Protein AF-A0A0N5A6C8-F1 (afdb_monomer)

Radius of gyration: 34.91 Å; Cα contacts (8 Å, |Δi|>4): 831; chains: 1; bounding box: 94×86×97 Å

Nearest PDB structures (foldseek):
  9bkk-assembly1_R  TM=7.774E-01  e=4.383E-04  Homo sapiens
  8xiq-assembly1_A  TM=6.477E-01  e=2.456E-03  Homo sapiens
  8xjo-assembly1_R  TM=7.186E-01  e=1.270E-02  synthetic construct
  7cx2-assembly1_R  TM=6.275E-01  e=7.119E-02  Homo sapiens
  6kpc-assembly1_A  TM=3.321E-01  e=2.511E-02  Homo sapiens

Solvent-accessible surface area (backbone atoms only — not comparable to full-atom values): 59456 Å² total; per-residue (Å²): 145,86,86,85,87,85,86,84,89,77,89,81,83,82,75,84,65,67,63,69,50,57,56,48,52,54,48,53,62,59,60,74,68,56,96,81,71,53,71,65,58,54,50,51,54,57,27,48,54,29,32,49,48,28,53,48,36,48,44,58,70,43,48,34,37,57,69,59,46,59,47,68,60,53,73,73,32,70,67,55,36,60,50,54,58,53,38,58,31,20,50,50,21,30,54,43,31,52,44,48,57,48,51,52,52,31,36,50,71,75,36,48,69,55,33,73,76,62,61,44,71,67,53,52,50,51,54,50,50,48,35,56,47,50,30,45,64,72,54,49,69,56,75,81,51,61,47,44,78,44,74,40,79,92,77,74,38,58,41,85,41,57,73,46,64,70,58,47,48,51,50,35,45,52,51,21,53,53,37,42,53,45,34,52,51,43,49,54,46,46,51,52,40,50,52,52,50,49,59,61,42,72,81,43,60,83,78,42,58,60,55,52,55,50,51,48,53,50,51,49,54,55,43,50,39,44,41,51,50,22,53,52,33,42,52,37,34,51,26,54,76,68,66,35,59,71,55,37,55,52,46,54,61,49,44,61,53,51,49,52,48,42,55,50,46,55,63,52,47,48,42,72,64,34,67,64,57,31,50,50,49,43,47,60,58,29,72,74,54,82,90,82,65,66,69,57,53,54,50,50,51,51,48,47,54,47,47,56,52,53,68,52,52,76,69,46,62,75,62,55,55,62,53,68,74,54,84,75,68,76,81,81,58,63,74,72,56,60,56,52,52,46,51,54,51,51,55,52,51,54,48,53,52,51,50,45,44,71,76,37,50,70,53,40,75,74,70,60,47,72,64,56,61,47,48,50,52,44,48,63,54,47,48,62,51,44,55,58,51,49,68,70,65,72,80,83,79,94,77,72,64,66,73,59,50,69,71,58,72,84,52,59,70,69,58,52,50,50,49,49,50,50,48,52,52,46,51,52,49,47,52,50,50,49,51,51,48,52,50,50,54,50,50,53,53,48,53,56,52,47,72,72,44,59,79,79,50,35,58,53,53,49,52,50,50,66,72,68,55,60,64,69,58,54,53,45,52,52,50,49,50,50,49,49,49,50,48,49,50,51,51,47,47,56,51,46,56,57,46,51,69,54,48,71,79,71,72,70,79,77,78,71,77,78,85,75,88,76,99,66,82,85,75,74,83,79,81,69,78,64,52,79,54,68,68,59,53,52,50,49,52,52,49,51,53,34,50,53,51,45,50,53,52,40,53,50,46,50,53,48,63,73,66,51,85,57,94,72,59,60,44,67,57,55,52,52,48,56,27,48,54,27,48,48,52,22,50,52,36,47,46,57,59,45,47,29,26,54,25,35,43,60,41,72,60,50,71,72,35,79,66,54,32,41,55,54,42,52,33,58,27,20,49,46,24,28,52,46,33,54,47,49,54,49,50,51,52,38,36,50,72,77,36,46,68,52,35,76,69,63,48,35,59,72,52,48,51,50,52,51,50,48,39,52,50,49,24,42,60,77,42,50,63,43,56,75,59,27,38,37,79,43,75,39,77,90,76,70,30,44,41,76,41,49,65,42,63,66,58,43,26,51,51,29,41,53,52,16,53,54,24,45,52,45,24,54,51,38,53,54,45,46,52,51,43,52,52,52,49,47,58,64,41,68,75,45,91,48,72,45,56,56,52,44,47,52,48,52,50,51,49,47,51,52,51,31,50,34,34,40,52,48,16,57,51,26,42,52,40,20,54,26,42,74,72,63,37,60,68,57,38,58,58,48,59,63,52,55,54,55,48,55,49,49,47,67,45,45,56,62,59,55,75,64,73,70,66,76,74,78,51,72,65,56,54,50,50,54,56,28,48,55,28,33,48,45,29,53,48,36,46,43,62,62,42,47,29,30,57,70,63,44,58,48,72,57,51,75,69,32,69,69,56,34,54,50,54,58,52,37,60,27,18,50,47,21,31,54,42,32,54,46,49,56,48,51,52,51,30,36,51,71,75,34,49,69,54,33,73,73,63,62,40,73,66,52,53,50,52,52,52,50,48,33,56,50,49,31,46,62,76,51,48,69,56,72,78,46,57,46,45,78,44,72,40,81,90,77,71,34,46,41,80,40,56,72,42,64,68,58,50,47,50,51,30,46,51,51,24,53,53,43,46,54,45,48,55,52,46,53,54,45,50,52,53,40,49,52,49,50,49,61,70,46,68,86,46,59,79,73,54,56,55,53,50,54,45,52,50,53,48,53,49,52,55,51,49,42,53,47,53,50,28,56,49,31,46,51,39,35,51,26,54,77,69,68,36,60,71,57,36,53,52,44,59,61,48,47,57,56,54,47,52,49,48,55,50,47,52,64,52,46,49,43,72,60,32,65,66,53,34,47,47,53,47,45,61,75,49,40,91,66,50,52,70,56,53,52,49,53,52,51,52,64,71,71,42,86,50,73,62,54,53,51,50,54,64,72,74,105

Foldseek 3Di:
DPPPDDDDDDDDPDDPPPVLVVLVLVLLVVLVPDPDDDLLSLLVNLLLVLLVLLLVLCCPQPVCQQVVHCVVVCQVDQVNQLCNLSNQLSLQLNLLSLLVSLVLLLCCQVPVVCCVPPVDPVVSVVSSVCSRVVSCVQSVVLSVFGWHWDQDPVVRGIDIDTPDLVSVLSSLVVQLVSLVVSLVSLVVSLVVSLVSLCVVLVPPDPVSVVLSVLSNVLSVQLSVLSVVSNVLSVVLSVCSVVVVVVSVVVSVVVNSVSSNCNSPVNVVSCCVNDPVNVVSSCCSVCVLPDDDCPVVVVVVVVVVVVCVVVVCVVVPVVVVVVVVVDPDPPPPDHPVVLVVVLVVLVVVVVVVLVCCCVVPVVCCVPPVDPVVVVVSVCCSPVVSVVVVVVVVVPDDDPDPVPVVVVVPPPAPPVNVVVVVVVVVVVVVVVVVVVVVVVVVVVVVVLVVVLVPDDPVVNVVSVVVVVVPDPVVVVVVVVVVVVVVVVVVVVVCQVVCVVVVVVVVVPDDPPVVPPPDDDPDDPDPPDDQAQADDPVNVVVVVLLVVLLVLLVLVLVLLVVVQVPPPDQFNQLLSLLSNLLNVLLVVLLVLLCVQPVCQQSVHCVVVCQVDQVNQLCNLVNLLSLQLNLLSLLVSLVLLLCCQVPVVCCRPPVGPVVSVVSSVCSNVVSCVLSVVLSVQTWDWDQDPVSRGTHIDRNDLVSQLSSLVVQLVSLVVSLVSLVVSLVVSLVSLCVVCVVPPFPLSVQVSVLSSVLSVLSSVLSVVSNVLSVQLNVCSVVVVVVSNSLSSVVNSVSSSVNSSVVSVSVQSRDGDDDLLNVLVVLLLVLLVLLLVLCCPQPVCQVVVHCPVVCQPDQVNQLCNLSNLLSVQLNLLSLLVSLVLLLCVQVPVVCCVPPVDPVVSVVSSVCSRVVSCVQSVVLSVWGWHWDQDPVVRGIHIDTPDLVSVLSSLVVLLVSLVVSLVSLVVSLVSSLVSLCVVCVPPDPVSVLLSVLSNVLSVQLSVLSVVVNVLSVQLSVCSVVVVVVSNVVSSVVVSVSSVCNSPVNVVSCCVNDPVNVCSVVCSVVVSPCCVVVVVLVCQVVVDPDPVSVVVSVVVD

pLDDT: mean 73.65, std 20.36, range [20.61, 97.12]

Sequence (1090 aa):
MTSHFYYFNGENVYISAHRPFYDFITLLVCTTIKDNRSSFEVHFVANFFVDFLVMFCILFFEKFFHWGFFTHFMTTTPILLKLYIVGYYAILGSVFGNAIMIINRYCALSHPTFYQTKWNDNVCCIIIILQYTIPIILFSYNYAFECRIEYSHKMEFFLFIITSDTVNGINNFLISIIVFVITIVSIILNIVTLRKYTQIVKNSTTKGKGKKIAMFIYMFIISLCVFFLFTQQTIRFIFDIFLYENGIDALTYYLFWIVNVNVSMQPIMILVLSKNIRCDFLKFYLRSRYYLCFTNFFMDLLQASVIIFYQKFNHWGFFLLFIKNNNFILNFFPLDYIGMLGSVLGNTFIFINRYCALSHPTFYKNKWTINVSFLMIFFQYLLPSAIFSYNFTIKSDHLYSERFMAIMFFIPNELFNLISNCILAFISAIAVLFSITINSITLKRYNKIIMKSPHKEKAKIVALILNMVPWNEYFNNVFVMFKQLIIGIIASFNHYSKLFNLSIFKSSPELRGIEGNEAANSESIVVVESSLPIYDLIALIVQLLCFILYTLIVIYLVIKLFNSREHFLPSFDIHFVANFFMDTFQCVSIVFFQKFNHWGFFTSFIISNQIIPDFFALGYIFILGSLFGNIIMLINRYCALSHPVFYGTKWVGKVCYIIIFFQYALSFGLFSFTFIFGSRVVYSSDMKIFTFVLKNDEASVITNGVVAFFAFIGTILSIIFNIIIGKKYNQIVGGLNSKYEKSKQLTLVINMIITTLCIFLLFVHQTARFLFGIIAFKNGIYTLSYFLYWILNINSSVQPVMCTTIKDNRSSFEVHFVANFFVDFLVMFCILFFEKFFHWGFFTHFMTTAPILLKLYVVGYYAILGSVFGNAIMIINRYCALSHPTFYQTKWNDKVCCIIIILQYTIPVILFSYNYAFECRIEYSHKMEFLVFILTSDMANEINNLLISIIVFVIIIISIILNIVTLRKYTQIVKDSTTQEKGKKIAMLIYMFVVSLCVFFLFVHQIMRFIFQIFSYDNGTDALTYCLFWIFSVNVSMQPIMILVLSKNIRSGFLKFYLRSRYYLCFSKVNKINTASNTKETKKTARLEI

Organism: Parastrongyloides trichosuri (NCBI:txid131310)

InterPro domains:
  IPR017452 GPCR, rhodopsin-like, 7TM [PS50262] (22-270)
  IPR017452 GPCR, rhodopsin-like, 7TM [PS50262] (794-1043)
  IPR019426 7TM GPCR, serpentine receptor class v (Srv) [PF10323] (20-283)
  IPR019426 7TM GPCR, serpentine receptor class v (Srv) [PF10323] (290-447)
  IPR019426 7TM GPCR, serpentine receptor class v (Srv) [PF10323] (544-794)
  IPR019426 7TM GPCR, serpentine receptor class v (Srv) [PF10323] (817-1056)

Secondary structure (DSSP, 8-state):
----------------THHHHHHHHHHHHHHTTSSS--HHHHHHHHHHHHHHHHHHHIIIIIIHHHTTTTHHHHHH-HHHHHHTHHHHHHHHHHHHHHHHHHHHHHHHHH-HHHHHHH--HHHHHHHHHHHHHHHHHHTGGGGGS-EEEEEETTTTEEEEEES-HHHHHHHHHHHHHHHHHHHHHHHHHHHHHHHHHHHHHHTS-HHHHHHHHHHHHHHHHHHHHHHHHHHHHHHHHHHHHTT-HHHHHHHHHHHHHHHHHHHHHHHHHHHHH-HHHHHHHHHHHHTSS-SS-HHHHHHHHHHHHHHHHHHHHTT-HHHHHHHHT-TTSTTT--HHHHHHHHHHHHHHHHHHHHHHHHH-HHHHHHT--HHHHHHHHHHHHHHHHHHHHHTTT-----SSHHHHHHHHTTS-HHHHHHHHHHHHHHHHHHHHHHHHHHHHHHHHHHHHHHHHS-HHHHHHHHHHHHHH--HHHHHHHHHHHHHHHHHHHHHHHHHHHHHHHHHTTT---GGGS--SS----------------HHHHHHHHHHHHHHHHHHHHHHHHHHHHHH--SS---HHHHHHHHHHHHHHHHHHHHIIIIIIHHTTSSHHHHHH-THHHHHHHHHHHHHHHHHHHHHHHHHHHHHHHH-HHHHHHTSSHHHHHHHHHHHHHHHHHHHHHHHHH-EEEEEETTTTEEEEEESSHHHHHHHHHHHHHHHHHHHHHHHHHHHHHHHHHHHHHHT---HHHHHHHHHHHHHHHHHHHHHHHHHHHHHHHHHHHHTT-HHHHHHHHHHHHHHHHHHHHHHHHHTT---S---HHHHHHHHHHHHHHHHHHHIIIIIIHHHTTTTHHHHHH-HHHHHHTHHHHHHHHHHHHHHHHHHHHHHHHHH-HHHHHHTS-HHHHHHHHHHHHHHHHHHTGGGGGS-EEEEEETTTTEEEEEES-HHHHHHHHHHHHHHHHHHHHHHHHHHHHHHHHHHHHHTTS-HHHHHHHHHHHHHHHHHHHHHHHHHHHHHHHHHHHHTT-HHHHHHHHHHHHHHHHHHHHHHHHHHHHH-HHHHHHHHHHHHHHHHHHHHHHHHHHHHH--SHHHHHHHHHH-

Structure (mmCIF, N/CA/C/O backbone):
data_AF-A0A0N5A6C8-F1
#
_entry.id   AF-A0A0N5A6C8-F1
#
loop_
_atom_site.group_PDB
_atom_site.id
_atom_site.type_symbol
_atom_site.label_atom_id
_atom_site.label_alt_id
_atom_site.label_comp_id
_atom_site.label_asym_id
_atom_site.label_entity_id
_atom_site.label_seq_id
_atom_site.pdbx_PDB_ins_code
_atom_site.Cartn_x
_atom_site.Cartn_y
_atom_site.Cartn_z
_atom_site.occupancy
_atom_site.B_iso_or_equiv
_atom_site.auth_seq_id
_atom_site.auth_comp_id
_atom_site.auth_asym_id
_atom_site.auth_atom_id
_atom_site.pdbx_PDB_model_num
ATOM 1 N N . MET A 1 1 ? 38.763 -4.517 -22.856 1.00 27.58 1 MET A N 1
ATOM 2 C CA . MET A 1 1 ? 38.917 -5.131 -21.514 1.00 27.58 1 MET A CA 1
ATOM 3 C C . MET A 1 1 ? 37.623 -4.910 -20.734 1.00 27.58 1 MET A C 1
ATOM 5 O O . MET A 1 1 ? 37.583 -4.149 -19.781 1.00 27.58 1 MET A O 1
ATOM 9 N N . THR A 1 2 ? 36.534 -5.511 -21.214 1.00 25.20 2 THR A N 1
ATOM 10 C CA . THR A 1 2 ? 35.144 -5.133 -20.893 1.00 25.20 2 THR A CA 1
ATOM 11 C C . THR A 1 2 ? 34.238 -6.362 -21.059 1.00 25.20 2 THR A C 1
ATOM 13 O O . THR A 1 2 ? 33.319 -6.359 -21.870 1.00 25.20 2 THR A O 1
ATOM 16 N N . SER A 1 3 ? 34.544 -7.465 -20.362 1.00 20.61 3 SER A N 1
ATOM 17 C CA . SER A 1 3 ? 33.781 -8.723 -20.502 1.00 20.61 3 SER A CA 1
ATOM 18 C C . SER A 1 3 ? 33.666 -9.598 -19.240 1.00 20.61 3 SER A C 1
ATOM 20 O O . SER A 1 3 ? 33.243 -10.746 -19.340 1.00 20.61 3 SER A O 1
ATOM 22 N N . HIS A 1 4 ? 33.944 -9.083 -18.037 1.00 24.22 4 HIS A N 1
ATOM 23 C CA . HIS A 1 4 ? 33.774 -9.853 -16.791 1.00 24.22 4 HIS A CA 1
ATOM 24 C C . HIS A 1 4 ? 33.085 -9.049 -15.681 1.00 24.22 4 HIS A C 1
ATOM 26 O O . HIS A 1 4 ? 33.730 -8.668 -14.719 1.00 24.22 4 HIS A O 1
ATOM 32 N N . PHE A 1 5 ? 31.779 -8.794 -15.808 1.00 25.09 5 PHE A N 1
ATOM 33 C CA . PHE A 1 5 ? 30.915 -8.375 -14.690 1.00 25.09 5 PHE A CA 1
ATOM 34 C C . PHE A 1 5 ? 29.452 -8.742 -14.982 1.00 25.09 5 PHE A C 1
ATOM 36 O O . PHE A 1 5 ? 28.606 -7.886 -15.189 1.00 25.09 5 PHE A O 1
ATOM 43 N N . TYR A 1 6 ? 29.152 -10.038 -15.034 1.00 24.89 6 TYR A N 1
ATOM 44 C CA . TYR A 1 6 ? 27.782 -10.542 -14.924 1.00 24.89 6 TYR A CA 1
ATOM 45 C C . TYR A 1 6 ? 27.843 -11.905 -14.250 1.00 24.89 6 TYR A C 1
ATOM 47 O O . TYR A 1 6 ? 28.069 -12.889 -14.932 1.00 24.89 6 TYR A O 1
ATOM 55 N N . TYR A 1 7 ? 27.731 -11.942 -12.920 1.00 25.19 7 TYR A N 1
ATOM 56 C CA . TYR A 1 7 ? 27.177 -13.058 -12.140 1.00 25.19 7 TYR A CA 1
ATOM 57 C C . TYR A 1 7 ? 27.205 -12.681 -10.652 1.00 25.19 7 TYR A C 1
ATOM 59 O O . TYR A 1 7 ? 28.215 -12.857 -9.987 1.00 25.19 7 TYR A O 1
ATOM 67 N N . PHE A 1 8 ? 26.085 -12.195 -10.113 1.00 25.36 8 PHE A N 1
ATOM 68 C CA . PHE A 1 8 ? 25.771 -12.363 -8.691 1.00 25.36 8 PHE A CA 1
ATOM 69 C C . PHE A 1 8 ? 24.259 -12.539 -8.531 1.00 25.36 8 PHE A C 1
ATOM 71 O O . PHE A 1 8 ? 23.482 -11.592 -8.457 1.00 25.36 8 PHE A O 1
ATOM 78 N N . ASN A 1 9 ? 23.862 -13.810 -8.527 1.00 31.80 9 ASN A N 1
ATOM 79 C CA . ASN A 1 9 ? 22.554 -14.289 -8.102 1.00 31.80 9 ASN A CA 1
ATOM 80 C C . ASN A 1 9 ? 22.597 -14.421 -6.570 1.00 31.80 9 ASN A C 1
ATOM 82 O O . ASN A 1 9 ? 23.458 -15.131 -6.049 1.00 31.80 9 ASN A O 1
ATOM 86 N N . GLY A 1 10 ? 21.700 -13.754 -5.842 1.00 27.70 10 GLY A N 1
ATOM 87 C CA . GLY A 1 10 ? 21.696 -13.779 -4.376 1.00 27.70 10 GLY A CA 1
ATOM 88 C C . GLY A 1 10 ? 20.325 -13.470 -3.782 1.00 27.70 10 GLY A C 1
ATOM 89 O O . GLY A 1 10 ? 19.836 -12.349 -3.853 1.00 27.70 10 GLY A O 1
ATOM 90 N N . GLU A 1 11 ? 19.712 -14.498 -3.206 1.00 30.94 11 GLU A N 1
ATOM 91 C CA . GLU A 1 11 ? 18.387 -14.547 -2.588 1.00 30.94 11 GLU A CA 1
ATOM 92 C C . GLU A 1 11 ? 18.147 -13.439 -1.538 1.00 30.94 11 GLU A C 1
ATOM 94 O O . GLU A 1 11 ? 18.763 -13.428 -0.473 1.00 30.94 11 GLU A O 1
ATOM 99 N N . ASN A 1 12 ? 17.179 -12.546 -1.782 1.00 28.95 12 ASN A N 1
ATOM 100 C CA . ASN A 1 12 ? 16.730 -11.558 -0.795 1.00 28.95 12 ASN A CA 1
ATOM 101 C C . ASN A 1 12 ? 15.451 -12.020 -0.079 1.00 28.95 12 ASN A C 1
ATOM 103 O O . ASN A 1 12 ? 14.325 -11.718 -0.480 1.00 28.95 12 ASN A O 1
ATOM 107 N N . VAL A 1 13 ? 15.637 -12.721 1.041 1.00 29.00 13 VAL A N 1
ATOM 108 C CA . VAL A 1 13 ? 14.608 -12.927 2.070 1.00 29.00 13 VAL A CA 1
ATOM 109 C C . VAL A 1 13 ? 14.402 -11.603 2.820 1.00 29.00 13 VAL A C 1
ATOM 111 O O . VAL A 1 13 ? 15.121 -11.291 3.767 1.00 29.00 13 VAL A O 1
ATOM 114 N N . TYR A 1 14 ? 13.418 -10.796 2.411 1.00 31.05 14 TYR A N 1
ATOM 115 C CA . TYR A 1 14 ? 13.040 -9.584 3.150 1.00 31.05 14 TYR A CA 1
ATOM 116 C C . TYR A 1 14 ? 12.274 -9.939 4.438 1.00 31.05 14 TYR A C 1
ATOM 118 O O . TYR A 1 14 ? 11.140 -10.420 4.422 1.00 31.05 14 TYR A O 1
ATOM 126 N N . ILE A 1 15 ? 12.918 -9.686 5.580 1.00 35.16 15 ILE A N 1
ATOM 127 C CA . ILE A 1 15 ? 12.423 -9.956 6.936 1.00 35.16 15 ILE A CA 1
ATOM 128 C C . ILE A 1 15 ? 11.382 -8.901 7.363 1.00 35.16 15 ILE A C 1
ATOM 130 O O . ILE A 1 15 ? 11.625 -7.698 7.341 1.00 35.16 15 ILE A O 1
ATOM 134 N N . SER A 1 16 ? 10.231 -9.371 7.855 1.00 31.52 16 SER A N 1
ATOM 135 C CA . SER A 1 16 ? 9.070 -8.595 8.342 1.00 31.52 16 SER A CA 1
ATOM 136 C C . SER A 1 16 ? 9.264 -7.798 9.660 1.00 31.52 16 SER A C 1
ATOM 138 O O . SER A 1 16 ? 8.298 -7.523 10.376 1.00 31.52 16 SER A O 1
ATOM 140 N N . ALA A 1 17 ? 10.490 -7.387 10.000 1.00 35.00 17 ALA A N 1
ATOM 141 C CA . ALA A 1 17 ? 10.828 -6.785 11.300 1.00 35.00 17 ALA A CA 1
ATOM 142 C C . ALA A 1 17 ? 10.437 -5.298 11.465 1.00 35.00 17 ALA A C 1
ATOM 144 O O . ALA A 1 17 ? 10.424 -4.792 12.585 1.00 35.00 17 ALA A O 1
ATOM 145 N N . HIS A 1 18 ? 10.069 -4.589 10.392 1.00 37.88 18 HIS A N 1
ATOM 146 C CA . HIS A 1 18 ? 9.814 -3.141 10.458 1.00 37.88 18 HIS A CA 1
ATOM 147 C C . HIS A 1 18 ? 8.514 -2.767 11.190 1.00 37.88 18 HIS A C 1
ATOM 149 O O . HIS A 1 18 ? 8.451 -1.754 11.881 1.00 37.88 18 HIS A O 1
ATOM 155 N N . ARG A 1 19 ? 7.461 -3.587 11.095 1.00 38.31 19 ARG A N 1
ATOM 156 C CA . ARG A 1 19 ? 6.130 -3.245 11.634 1.00 38.31 19 ARG A CA 1
ATOM 157 C C . ARG A 1 19 ? 6.024 -3.293 13.172 1.00 38.31 19 ARG A C 1
ATOM 159 O O . ARG A 1 19 ? 5.474 -2.349 13.735 1.00 38.31 19 ARG A O 1
ATOM 166 N N . PRO A 1 20 ? 6.557 -4.315 13.874 1.00 41.44 20 PRO A N 1
ATOM 167 C CA . PRO A 1 20 ? 6.561 -4.348 15.342 1.00 41.44 20 PRO A CA 1
ATOM 168 C C . PRO A 1 20 ? 7.310 -3.166 15.973 1.00 41.44 20 PRO A C 1
ATOM 170 O O . PRO A 1 20 ? 6.979 -2.741 17.078 1.00 41.44 20 PRO A O 1
ATOM 173 N N . PHE A 1 21 ? 8.298 -2.624 15.258 1.00 43.09 21 PHE A N 1
ATOM 174 C CA . PHE A 1 21 ? 9.133 -1.522 15.716 1.00 43.09 21 PHE A CA 1
ATOM 175 C C . PHE A 1 21 ? 8.385 -0.176 15.721 1.00 43.09 21 PHE A C 1
ATOM 177 O O . PHE A 1 21 ? 8.390 0.518 16.735 1.00 43.09 21 PHE A O 1
ATOM 184 N N . TYR A 1 22 ? 7.639 0.165 14.661 1.00 43.88 22 TYR A N 1
ATOM 185 C CA . TYR A 1 22 ? 6.809 1.386 14.635 1.00 43.88 22 TYR A CA 1
ATOM 186 C C . TYR A 1 22 ? 5.694 1.386 15.698 1.00 43.88 22 TYR A C 1
ATOM 188 O O . TYR A 1 22 ? 5.397 2.420 16.310 1.00 43.88 22 TYR A O 1
ATOM 196 N N . ASP A 1 23 ? 5.104 0.219 15.969 1.00 44.44 23 ASP A N 1
ATOM 197 C CA . ASP A 1 23 ? 4.106 0.065 17.031 1.00 44.44 23 ASP A CA 1
ATOM 198 C C . ASP A 1 23 ? 4.738 0.237 18.430 1.00 44.44 23 ASP A C 1
ATOM 200 O O . ASP A 1 23 ? 4.115 0.797 19.335 1.00 44.44 23 ASP A O 1
ATOM 204 N N . PHE A 1 24 ? 6.001 -0.166 18.607 1.00 46.72 24 PHE A N 1
ATOM 205 C CA . PHE A 1 24 ? 6.767 0.069 19.835 1.00 46.72 24 PHE A CA 1
ATOM 206 C C . PHE A 1 24 ? 7.075 1.558 20.058 1.00 46.72 24 PHE A C 1
ATOM 208 O O . PHE A 1 24 ? 6.860 2.052 21.166 1.00 46.72 24 PHE A O 1
ATOM 215 N N . ILE A 1 25 ? 7.464 2.296 19.008 1.00 47.75 25 ILE A N 1
ATOM 216 C CA . ILE A 1 25 ? 7.688 3.758 19.056 1.00 47.75 25 ILE A CA 1
ATOM 217 C C . ILE A 1 25 ? 6.432 4.480 19.537 1.00 47.75 25 ILE A C 1
ATOM 219 O O . ILE A 1 25 ? 6.470 5.299 20.456 1.00 47.75 25 ILE A O 1
ATOM 223 N N . THR A 1 26 ? 5.295 4.149 18.927 1.00 47.94 26 THR A N 1
ATOM 224 C CA . THR A 1 26 ? 4.022 4.813 19.220 1.00 47.94 26 THR A CA 1
ATOM 225 C C . THR A 1 26 ? 3.584 4.557 20.661 1.00 47.94 26 THR A C 1
ATOM 227 O O . THR A 1 26 ? 3.090 5.470 21.326 1.00 47.94 26 THR A O 1
ATOM 230 N N . LEU A 1 27 ? 3.807 3.346 21.182 1.00 49.66 27 LEU A N 1
ATOM 231 C CA . LEU A 1 27 ? 3.577 3.053 22.593 1.00 49.66 27 LEU A CA 1
ATOM 232 C C . LEU A 1 27 ? 4.506 3.865 23.500 1.00 49.66 27 LEU A C 1
ATOM 234 O O . LEU A 1 27 ? 4.008 4.428 24.472 1.00 49.66 27 LEU A O 1
ATOM 238 N N . LEU A 1 28 ? 5.808 3.932 23.198 1.00 51.88 28 LEU A N 1
ATOM 239 C CA . LEU A 1 28 ? 6.784 4.656 24.018 1.00 51.88 28 LEU A CA 1
ATOM 240 C C . LEU A 1 28 ? 6.394 6.131 24.168 1.00 51.88 28 LEU A C 1
ATOM 242 O O . LEU A 1 28 ? 6.314 6.641 25.286 1.00 51.88 28 LEU A O 1
ATOM 246 N N . VAL A 1 29 ? 6.054 6.776 23.047 1.00 53.59 29 VAL A N 1
ATOM 247 C CA . VAL A 1 29 ? 5.589 8.173 23.005 1.00 53.59 29 VAL A CA 1
ATOM 248 C C . VAL A 1 29 ? 4.251 8.341 23.735 1.00 53.59 29 VAL A C 1
ATOM 250 O O . VAL A 1 29 ? 4.010 9.354 24.381 1.00 53.59 29 VAL A O 1
ATOM 253 N N . CYS A 1 30 ? 3.368 7.339 23.696 1.00 46.84 30 CYS A N 1
ATOM 254 C CA . CYS A 1 30 ? 2.122 7.371 24.468 1.00 46.84 30 CYS A CA 1
ATOM 255 C C . CYS A 1 30 ? 2.353 7.174 25.977 1.00 46.84 30 CYS A C 1
ATOM 257 O O . CYS A 1 30 ? 1.603 7.721 26.791 1.00 46.84 30 CYS A O 1
ATOM 259 N N . THR A 1 31 ? 3.358 6.390 26.378 1.00 51.12 31 THR A N 1
ATOM 260 C CA . THR A 1 31 ? 3.702 6.181 27.793 1.00 51.12 31 THR A CA 1
ATOM 261 C C . THR A 1 31 ? 4.383 7.397 28.409 1.00 51.12 31 THR A C 1
ATOM 263 O O . THR A 1 31 ? 4.117 7.697 29.573 1.00 51.12 31 THR A O 1
ATOM 266 N N . THR A 1 32 ? 5.131 8.178 27.625 1.00 50.66 32 THR A N 1
ATOM 267 C CA . THR A 1 32 ? 5.715 9.457 28.055 1.00 50.66 32 THR A CA 1
ATOM 268 C C . THR A 1 32 ? 4.719 10.605 28.146 1.00 50.66 32 THR A C 1
ATOM 270 O O . THR A 1 32 ? 5.139 11.745 28.201 1.00 50.66 32 THR A O 1
ATOM 273 N N . ILE A 1 33 ? 3.406 10.375 28.180 1.00 51.09 33 ILE A N 1
ATOM 274 C CA . ILE A 1 33 ? 2.413 11.453 28.365 1.00 51.09 33 ILE A CA 1
ATOM 275 C C . ILE A 1 33 ? 1.657 11.309 29.702 1.00 51.09 33 ILE A C 1
ATOM 277 O O . ILE A 1 33 ? 0.891 12.189 30.075 1.00 51.09 33 ILE A O 1
ATOM 281 N N . LYS A 1 34 ? 1.889 10.246 30.486 1.00 57.09 34 LYS A N 1
ATOM 282 C CA . LYS A 1 34 ? 1.245 10.077 31.807 1.00 57.09 34 LYS A CA 1
ATOM 283 C C . LYS A 1 34 ? 1.830 11.034 32.858 1.00 57.09 34 LYS A C 1
ATOM 285 O O . LYS A 1 34 ? 3.017 11.330 32.801 1.00 57.09 34 LYS A O 1
ATOM 290 N N . ASP A 1 35 ? 1.020 11.454 33.833 1.00 54.25 35 ASP A N 1
ATOM 291 C CA . ASP A 1 35 ? 1.408 12.408 34.895 1.00 54.25 35 ASP A CA 1
ATOM 292 C C . ASP A 1 35 ? 2.289 11.800 36.012 1.00 54.25 35 ASP A C 1
ATOM 294 O O . ASP A 1 35 ? 2.808 12.528 36.844 1.00 54.25 35 ASP A O 1
ATOM 298 N N . ASN A 1 36 ? 2.526 10.480 36.007 1.00 67.88 36 ASN A N 1
ATOM 299 C CA . ASN A 1 36 ? 3.374 9.777 36.983 1.00 67.88 36 ASN A CA 1
ATOM 300 C C . ASN A 1 36 ? 4.443 8.939 36.267 1.00 67.88 36 ASN A C 1
ATOM 302 O O . ASN A 1 36 ? 4.327 7.712 36.201 1.00 67.88 36 ASN A O 1
ATOM 306 N N . ARG A 1 37 ? 5.444 9.590 35.669 1.00 76.62 37 ARG A N 1
ATOM 307 C CA . ARG A 1 37 ? 6.539 8.893 34.972 1.00 76.62 37 ARG A CA 1
ATOM 308 C C . ARG A 1 37 ? 7.664 8.611 35.943 1.00 76.62 37 ARG A C 1
ATOM 310 O O . ARG A 1 37 ? 8.023 9.460 36.753 1.00 76.62 37 ARG A O 1
ATOM 317 N N . SER A 1 38 ? 8.255 7.431 35.835 1.00 88.38 38 SER A N 1
ATOM 318 C CA . SER A 1 38 ? 9.542 7.201 36.482 1.00 88.38 38 SER A CA 1
ATOM 319 C C . SER A 1 38 ? 10.646 7.892 35.680 1.00 88.38 38 SER A C 1
ATOM 321 O O . SER A 1 38 ? 10.635 7.874 34.450 1.00 88.38 38 SER A O 1
ATOM 323 N N . SER A 1 39 ? 11.645 8.455 36.355 1.00 90.12 39 SER A N 1
ATOM 324 C CA . SER A 1 39 ? 12.826 9.014 35.682 1.00 90.12 39 SER A CA 1
ATOM 325 C C . SER A 1 39 ? 13.568 7.974 34.829 1.00 90.12 39 SER A C 1
ATOM 327 O O . SER A 1 39 ? 14.138 8.317 33.797 1.00 90.12 39 SER A O 1
ATOM 329 N N . PHE A 1 40 ? 13.474 6.685 35.181 1.00 91.75 40 PHE A N 1
ATOM 330 C CA . PHE A 1 40 ? 13.943 5.586 34.336 1.00 91.75 40 PHE A CA 1
ATOM 331 C C . PHE A 1 40 ? 13.240 5.551 32.970 1.00 91.75 40 PHE A C 1
ATOM 333 O O . PHE A 1 40 ? 13.907 5.432 31.948 1.00 91.75 40 PHE A O 1
ATOM 340 N N . GLU A 1 41 ? 11.908 5.679 32.927 1.00 88.69 41 GLU A N 1
ATOM 341 C CA . GLU A 1 41 ? 11.149 5.713 31.666 1.00 88.69 41 GLU A CA 1
ATOM 342 C C . GLU A 1 41 ? 11.531 6.926 30.813 1.00 88.69 41 GLU A C 1
ATOM 344 O O . GLU A 1 41 ? 11.638 6.803 29.595 1.00 88.69 41 GLU A O 1
ATOM 349 N N . VAL A 1 42 ? 11.780 8.077 31.444 1.00 89.81 42 VAL A N 1
ATOM 350 C CA . VAL A 1 42 ? 12.208 9.303 30.755 1.00 89.81 42 VAL A CA 1
ATOM 351 C C . VAL A 1 42 ? 13.569 9.103 30.080 1.00 89.81 42 VAL A C 1
ATOM 353 O O . VAL A 1 42 ? 13.692 9.347 28.879 1.00 89.81 42 VAL A O 1
ATOM 356 N N . HIS A 1 43 ? 14.567 8.584 30.804 1.00 94.00 43 HIS A N 1
ATOM 357 C CA . HIS A 1 43 ? 15.884 8.281 30.231 1.00 94.00 43 HIS A CA 1
ATOM 358 C C . HIS A 1 43 ? 15.838 7.160 29.191 1.00 94.00 43 HIS A C 1
ATOM 360 O O . HIS A 1 43 ? 16.528 7.238 28.179 1.00 94.00 43 HIS A O 1
ATOM 366 N N . PHE A 1 44 ? 15.000 6.144 29.399 1.00 92.69 44 PHE A N 1
ATOM 367 C CA . PHE A 1 44 ? 14.823 5.064 28.434 1.00 92.69 44 PHE A CA 1
ATOM 368 C C . PHE A 1 44 ? 14.268 5.576 27.101 1.00 92.69 44 PHE A C 1
ATOM 370 O O . PHE A 1 44 ? 14.764 5.198 26.043 1.00 92.69 44 PHE A O 1
ATOM 377 N N . VAL A 1 45 ? 13.277 6.471 27.138 1.00 87.44 45 VAL A N 1
ATOM 378 C CA . VAL A 1 45 ? 12.713 7.068 25.920 1.00 87.44 45 VAL A CA 1
ATOM 379 C C . VAL A 1 45 ? 13.703 8.018 25.255 1.00 87.44 45 VAL A C 1
ATOM 381 O O . VAL A 1 45 ? 13.825 8.002 24.033 1.00 87.44 45 VAL A O 1
ATOM 384 N N . ALA A 1 46 ? 14.439 8.814 26.033 1.00 90.75 46 ALA A N 1
ATOM 385 C CA . ALA A 1 46 ? 15.489 9.668 25.488 1.00 90.75 46 ALA A CA 1
ATOM 386 C C . ALA A 1 46 ? 16.578 8.846 24.784 1.00 90.75 46 ALA A C 1
ATOM 388 O O . ALA A 1 46 ? 16.958 9.192 23.668 1.00 90.75 46 ALA A O 1
ATOM 389 N N . ASN A 1 47 ? 17.018 7.733 25.384 1.00 94.00 47 ASN A N 1
ATOM 390 C CA . ASN A 1 47 ? 17.981 6.828 24.759 1.00 94.00 47 ASN A CA 1
ATOM 391 C C . ASN A 1 47 ? 17.426 6.184 23.491 1.00 94.00 47 ASN A C 1
ATOM 393 O O . ASN A 1 47 ? 18.124 6.127 22.488 1.00 94.00 47 ASN A O 1
ATOM 397 N N . PHE A 1 48 ? 16.153 5.783 23.509 1.00 91.62 48 PHE A N 1
ATOM 398 C CA . PHE A 1 48 ? 15.491 5.199 22.349 1.00 91.62 48 PHE A CA 1
ATOM 399 C C . PHE A 1 48 ? 15.547 6.108 21.104 1.00 91.62 48 PHE A C 1
ATOM 401 O O . PHE A 1 48 ? 15.700 5.613 19.991 1.00 91.62 48 PHE A O 1
ATOM 408 N N . PHE A 1 49 ? 15.433 7.431 21.258 1.00 89.00 49 PHE A N 1
ATOM 409 C CA . PHE A 1 49 ? 15.555 8.350 20.119 1.00 89.00 49 PHE A CA 1
ATOM 410 C C . PHE A 1 49 ? 16.973 8.391 19.542 1.00 89.00 49 PHE A C 1
ATOM 412 O O . PHE A 1 49 ? 17.124 8.447 18.322 1.00 89.00 49 PHE A O 1
ATOM 419 N N . VAL A 1 50 ? 17.998 8.319 20.394 1.00 93.44 50 VAL A N 1
ATOM 420 C CA . VAL A 1 50 ? 19.392 8.241 19.938 1.00 93.44 50 VAL A CA 1
ATOM 421 C C . VAL A 1 50 ? 19.654 6.913 19.242 1.00 93.44 50 VAL A C 1
ATOM 423 O O . VAL A 1 50 ? 20.166 6.884 18.132 1.00 93.44 50 VAL A O 1
ATOM 426 N N . ASP A 1 51 ? 19.220 5.822 19.858 1.00 93.44 51 ASP A N 1
ATOM 427 C CA . ASP A 1 51 ? 19.230 4.466 19.316 1.00 93.44 51 ASP A CA 1
ATOM 428 C C . ASP A 1 51 ? 18.552 4.394 17.933 1.00 93.44 51 ASP A C 1
ATOM 430 O O . ASP A 1 51 ? 19.073 3.807 16.983 1.00 93.44 51 ASP A O 1
ATOM 434 N N . PHE A 1 52 ? 17.403 5.052 17.778 1.00 89.19 52 PHE A N 1
ATOM 435 C CA . PHE A 1 52 ? 16.722 5.161 16.492 1.00 89.19 52 PHE A CA 1
ATOM 436 C C . PHE A 1 52 ? 17.538 5.953 15.465 1.00 89.19 52 PHE A C 1
ATOM 438 O O . PHE A 1 52 ? 17.636 5.527 14.313 1.00 89.19 52 PHE A O 1
ATOM 445 N N . LEU A 1 53 ? 18.143 7.074 15.871 1.00 90.12 53 LEU A N 1
ATOM 446 C CA . LEU A 1 53 ? 19.021 7.864 15.009 1.00 90.12 53 LEU A CA 1
ATOM 447 C C . LEU A 1 53 ? 20.236 7.044 14.551 1.00 90.12 53 LEU A C 1
ATOM 449 O O . LEU A 1 53 ? 20.577 7.089 13.375 1.00 90.12 53 LEU A O 1
ATOM 453 N N . VAL A 1 54 ? 20.827 6.235 15.437 1.00 93.19 54 VAL A N 1
ATOM 454 C CA . VAL A 1 54 ? 21.915 5.302 15.100 1.00 93.19 54 VAL A CA 1
ATOM 455 C C . VAL A 1 54 ? 21.476 4.322 14.020 1.00 93.19 54 VAL A C 1
ATOM 457 O O . VAL A 1 54 ? 22.141 4.201 12.993 1.00 93.19 54 VAL A O 1
ATOM 460 N N . MET A 1 55 ? 20.341 3.644 14.223 1.00 90.00 55 MET A N 1
ATOM 461 C CA . MET A 1 55 ? 19.816 2.704 13.229 1.00 90.00 55 MET A CA 1
ATOM 462 C C . MET A 1 55 ? 19.528 3.393 11.895 1.00 90.00 55 MET A C 1
ATOM 464 O O . MET A 1 55 ? 19.803 2.822 10.843 1.00 90.00 55 MET A O 1
ATOM 468 N N . PHE A 1 56 ? 18.996 4.616 11.924 1.00 88.62 56 PHE A N 1
ATOM 469 C CA . PHE A 1 56 ? 18.748 5.396 10.717 1.00 88.62 56 PHE A CA 1
ATOM 470 C C . PHE A 1 56 ? 20.049 5.739 9.982 1.00 88.62 56 PHE A C 1
ATOM 472 O O . PHE A 1 56 ? 20.129 5.509 8.778 1.00 88.62 56 PHE A O 1
ATOM 479 N N . CYS A 1 57 ? 21.076 6.218 10.690 1.00 91.69 57 CYS A N 1
ATOM 480 C CA . CYS A 1 57 ? 22.384 6.522 10.110 1.00 91.69 57 CYS A CA 1
ATOM 481 C C . CYS A 1 57 ? 23.035 5.280 9.486 1.00 91.69 57 CYS A C 1
ATOM 483 O O . CYS A 1 57 ? 23.464 5.348 8.340 1.00 91.69 57 CYS A O 1
ATOM 485 N N . ILE A 1 58 ? 23.034 4.138 10.181 1.00 88.62 58 ILE A N 1
ATOM 486 C CA . ILE A 1 58 ? 23.581 2.869 9.661 1.00 88.62 58 ILE A CA 1
ATOM 487 C C . ILE A 1 58 ? 22.802 2.401 8.426 1.00 88.62 58 ILE A C 1
ATOM 489 O O . ILE A 1 58 ? 23.374 1.983 7.419 1.00 88.62 58 ILE A O 1
ATOM 493 N N . LEU A 1 59 ? 21.469 2.478 8.458 1.00 85.56 59 LEU A N 1
ATOM 494 C CA . LEU A 1 59 ? 20.658 2.084 7.307 1.00 85.56 59 LEU A CA 1
ATOM 495 C C . LEU A 1 59 ? 20.916 2.985 6.094 1.00 85.56 59 LEU A C 1
ATOM 497 O O . LEU A 1 59 ? 21.075 2.479 4.983 1.00 85.56 59 LEU A O 1
ATOM 501 N N . PHE A 1 60 ? 20.963 4.298 6.309 1.00 86.38 60 PHE A N 1
ATOM 502 C CA . PHE A 1 60 ? 21.055 5.284 5.240 1.00 86.38 60 PHE A CA 1
ATOM 503 C C . PHE A 1 60 ? 22.465 5.397 4.650 1.00 86.38 60 PHE A C 1
ATOM 505 O O . PHE A 1 60 ? 22.614 5.316 3.434 1.00 86.38 60 PHE A O 1
ATOM 512 N N . PHE A 1 61 ? 23.493 5.556 5.488 1.00 87.12 61 PHE A N 1
ATOM 513 C CA . PHE A 1 61 ? 24.867 5.761 5.022 1.00 87.12 61 PHE A CA 1
ATOM 514 C C . PHE A 1 61 ? 25.579 4.460 4.663 1.00 87.12 61 PHE A C 1
ATOM 516 O O . PHE A 1 61 ? 26.472 4.479 3.830 1.00 87.12 61 PHE A O 1
ATOM 523 N N . GLU A 1 62 ? 25.184 3.321 5.232 1.00 83.38 62 GLU A N 1
ATOM 524 C CA . GLU A 1 62 ? 25.958 2.088 5.052 1.00 83.38 62 GLU A CA 1
ATOM 525 C C . GLU A 1 62 ? 25.154 1.022 4.305 1.00 83.38 62 GLU A C 1
ATOM 527 O O . GLU A 1 62 ? 25.629 0.490 3.305 1.00 83.38 62 GLU A O 1
ATOM 532 N N . LYS A 1 63 ? 23.911 0.712 4.710 1.00 84.00 63 LYS A N 1
ATOM 533 C CA . LYS A 1 63 ? 23.139 -0.373 4.064 1.00 84.00 63 LYS A CA 1
ATOM 534 C C . LYS A 1 63 ? 22.592 -0.024 2.692 1.00 84.00 63 LYS A C 1
ATOM 536 O O . LYS A 1 63 ? 22.741 -0.831 1.780 1.00 84.00 63 LYS A O 1
ATOM 541 N N . PHE A 1 64 ? 21.973 1.142 2.525 1.00 83.44 64 PHE A N 1
ATOM 542 C CA . PHE A 1 64 ? 21.529 1.575 1.196 1.00 83.44 64 PHE A CA 1
ATOM 543 C C . PHE A 1 64 ? 22.703 1.666 0.234 1.00 83.44 64 PHE A C 1
ATOM 545 O O . PHE A 1 64 ? 22.604 1.207 -0.900 1.00 83.44 64 PHE A O 1
ATOM 552 N N . PHE A 1 65 ? 23.836 2.131 0.740 1.00 80.62 65 PHE A N 1
ATOM 553 C CA . PHE A 1 65 ? 25.051 2.261 -0.031 1.00 80.62 65 PHE A CA 1
ATOM 554 C C . PHE A 1 65 ? 25.659 0.910 -0.432 1.00 80.62 65 PHE A C 1
ATOM 556 O O . PHE A 1 65 ? 25.962 0.689 -1.602 1.00 80.62 65 PHE A O 1
ATOM 563 N N . HIS A 1 66 ? 25.716 -0.048 0.498 1.00 77.81 66 HIS A N 1
ATOM 564 C CA . HIS A 1 66 ? 26.106 -1.435 0.224 1.00 77.81 66 HIS A CA 1
ATOM 565 C C . HIS A 1 66 ? 25.170 -2.120 -0.785 1.00 77.81 66 HIS A C 1
ATOM 567 O O . HIS A 1 66 ? 25.592 -2.995 -1.534 1.00 77.81 66 HIS A O 1
ATOM 573 N N . TRP A 1 67 ? 23.886 -1.767 -0.813 1.00 80.31 67 TRP A N 1
ATOM 574 C CA . TRP A 1 67 ? 22.936 -2.302 -1.795 1.00 80.31 67 TRP A CA 1
ATOM 575 C C . TRP A 1 67 ? 23.011 -1.611 -3.160 1.00 80.31 67 TRP A C 1
ATOM 577 O O . TRP A 1 67 ? 22.229 -1.943 -4.046 1.00 80.31 67 TRP A O 1
ATOM 587 N N . GLY A 1 68 ? 23.919 -0.649 -3.339 1.00 79.06 68 GLY A N 1
ATOM 588 C CA . GLY A 1 68 ? 24.021 0.135 -4.566 1.00 79.06 68 GLY A CA 1
ATOM 589 C C . GLY A 1 68 ? 22.924 1.194 -4.713 1.00 79.06 68 GLY A C 1
ATOM 590 O O . GLY A 1 68 ? 22.862 1.875 -5.735 1.00 79.06 68 GLY A O 1
ATOM 591 N N . PHE A 1 69 ? 22.062 1.380 -3.709 1.00 71.81 69 PHE A N 1
ATOM 592 C CA . PHE A 1 69 ? 21.047 2.426 -3.742 1.00 71.81 69 PHE A CA 1
ATOM 593 C C . PHE A 1 69 ? 21.678 3.790 -3.489 1.00 71.81 69 PHE A C 1
ATOM 595 O O . PHE A 1 69 ? 22.456 3.975 -2.555 1.00 71.81 69 PHE A O 1
ATOM 602 N N . PHE A 1 70 ? 21.281 4.768 -4.305 1.00 81.81 70 PHE A N 1
ATOM 603 C CA . PHE A 1 70 ? 21.715 6.161 -4.188 1.00 81.81 70 PHE A CA 1
ATOM 604 C C . PHE A 1 70 ? 23.229 6.365 -4.294 1.00 81.81 70 PHE A C 1
ATOM 606 O O . PHE A 1 70 ? 23.708 7.414 -3.872 1.00 81.81 70 PHE A O 1
ATOM 613 N N . THR A 1 71 ? 23.983 5.421 -4.874 1.00 81.75 71 THR A N 1
ATOM 614 C CA . THR A 1 71 ? 25.446 5.532 -4.963 1.00 81.75 71 THR A CA 1
ATOM 615 C C . THR A 1 71 ? 25.864 6.836 -5.623 1.00 81.75 71 THR A C 1
ATOM 617 O O . THR A 1 71 ? 26.552 7.648 -5.011 1.00 81.75 71 THR A O 1
ATOM 620 N N . HIS A 1 72 ? 25.314 7.099 -6.809 1.00 84.75 72 HIS A N 1
ATOM 621 C CA . HIS A 1 72 ? 25.540 8.344 -7.534 1.00 84.75 72 HIS A CA 1
ATOM 622 C C . HIS A 1 72 ? 25.119 9.581 -6.721 1.00 84.75 72 HIS A C 1
ATOM 624 O O . HIS A 1 72 ? 25.916 10.493 -6.536 1.00 84.75 72 HIS A O 1
ATOM 630 N N . PHE A 1 73 ? 23.907 9.590 -6.156 1.00 84.12 73 PHE A N 1
ATOM 631 C CA . PHE A 1 73 ? 23.379 10.718 -5.375 1.00 84.12 73 PHE A CA 1
ATOM 632 C C . PHE A 1 73 ? 24.232 11.055 -4.140 1.00 84.12 73 PHE A C 1
ATOM 634 O O . PHE A 1 73 ? 24.507 12.224 -3.868 1.00 84.12 73 PHE A O 1
ATOM 641 N N . MET A 1 74 ? 24.682 10.037 -3.409 1.00 83.25 74 MET A N 1
ATOM 642 C CA . MET A 1 74 ? 25.536 10.192 -2.230 1.00 83.25 74 MET A CA 1
ATOM 643 C C . MET A 1 74 ? 26.947 10.651 -2.614 1.00 83.25 74 MET A C 1
ATOM 645 O O . MET A 1 74 ? 27.533 11.448 -1.888 1.00 83.25 74 MET A O 1
ATOM 649 N N . THR A 1 75 ? 27.469 10.212 -3.768 1.00 84.50 75 THR A N 1
ATOM 650 C CA . THR A 1 75 ? 28.775 10.670 -4.278 1.00 84.50 75 THR A CA 1
ATOM 651 C C . THR A 1 75 ? 28.757 12.098 -4.814 1.00 84.50 75 THR A C 1
ATOM 653 O O . THR A 1 75 ? 29.768 12.785 -4.722 1.00 84.50 75 THR A O 1
ATOM 656 N N . THR A 1 76 ? 27.629 12.576 -5.348 1.00 87.88 76 THR A N 1
ATOM 657 C CA . THR A 1 76 ? 27.540 13.914 -5.956 1.00 87.88 76 THR A CA 1
ATOM 658 C C . THR A 1 76 ? 27.058 15.001 -5.000 1.00 87.88 76 THR A C 1
ATOM 660 O O . THR A 1 76 ? 27.200 16.184 -5.308 1.00 87.88 76 THR A O 1
ATOM 663 N N . THR A 1 77 ? 26.513 14.641 -3.834 1.00 89.81 77 THR A N 1
ATOM 664 C CA . THR A 1 77 ? 25.916 15.613 -2.907 1.00 89.81 77 THR A CA 1
ATOM 665 C C . THR A 1 77 ? 26.822 15.868 -1.693 1.00 89.81 77 THR A C 1
ATOM 667 O O . THR A 1 77 ? 26.773 15.110 -0.719 1.00 89.81 77 THR A O 1
ATOM 670 N N . PRO A 1 78 ? 27.589 16.976 -1.654 1.00 87.06 78 PRO A N 1
ATOM 671 C CA . PRO A 1 78 ? 28.560 17.245 -0.584 1.00 87.06 78 PRO A CA 1
ATOM 672 C C . PRO A 1 78 ? 27.924 17.397 0.805 1.00 87.06 78 PRO A C 1
ATOM 674 O O . PRO A 1 78 ? 28.556 17.128 1.824 1.00 87.06 78 PRO A O 1
ATOM 677 N N . ILE A 1 79 ? 26.648 17.790 0.868 1.00 86.75 79 ILE A N 1
ATOM 678 C CA . ILE A 1 79 ? 25.899 17.874 2.130 1.00 86.75 79 ILE A CA 1
ATOM 679 C C . ILE A 1 79 ? 25.721 16.482 2.756 1.00 86.75 79 ILE A C 1
ATOM 681 O O . ILE A 1 79 ? 25.815 16.348 3.973 1.00 86.75 79 ILE A O 1
ATOM 685 N N . LEU A 1 80 ? 25.502 15.439 1.948 1.00 84.06 80 LEU A N 1
ATOM 686 C CA . LEU A 1 80 ? 25.318 14.072 2.449 1.00 84.06 80 LEU A CA 1
ATOM 687 C C . LEU A 1 80 ? 26.624 13.498 2.993 1.00 84.06 80 LEU A C 1
ATOM 689 O O . LEU A 1 80 ? 26.606 12.858 4.041 1.00 84.06 80 LEU A O 1
ATOM 693 N N . LEU A 1 81 ? 27.750 13.813 2.345 1.00 86.06 81 LEU A N 1
ATOM 694 C CA . LEU A 1 81 ? 29.086 13.481 2.846 1.00 86.06 81 LEU A CA 1
ATOM 695 C C . LEU A 1 81 ? 29.313 14.096 4.238 1.00 86.06 81 LEU A C 1
ATOM 697 O O . LEU A 1 81 ? 29.763 13.406 5.147 1.00 86.06 81 LEU A O 1
ATOM 701 N N . LYS A 1 82 ? 28.903 15.355 4.455 1.00 87.94 82 LYS A N 1
ATOM 702 C CA . LYS A 1 82 ? 28.986 16.010 5.777 1.00 87.94 82 LYS A CA 1
ATOM 703 C C . LYS A 1 82 ? 28.015 15.432 6.812 1.00 87.94 82 LYS A C 1
ATOM 705 O O . LYS A 1 82 ? 28.318 15.433 8.002 1.00 87.94 82 LYS A O 1
ATOM 710 N N . LEU A 1 83 ? 26.857 14.921 6.392 1.00 89.31 83 LEU A N 1
ATOM 711 C CA . LEU A 1 83 ? 25.880 14.318 7.305 1.00 89.31 83 LEU A CA 1
ATOM 712 C C . LEU A 1 83 ? 26.320 12.953 7.858 1.00 89.31 83 LEU A C 1
ATOM 714 O O . LEU A 1 83 ? 25.788 12.542 8.889 1.00 89.31 83 LEU A O 1
ATOM 718 N N . TYR A 1 84 ? 27.309 12.283 7.256 1.00 90.75 84 TYR A N 1
ATOM 719 C CA . TYR A 1 84 ? 27.876 11.038 7.793 1.00 90.75 84 TYR A CA 1
ATOM 720 C C . TYR A 1 84 ? 28.391 11.198 9.235 1.00 90.75 84 TYR A C 1
ATOM 722 O O . TYR A 1 84 ? 28.260 10.290 10.056 1.00 90.75 84 TYR A O 1
ATOM 730 N N . ILE A 1 85 ? 28.865 12.397 9.590 1.00 92.25 85 ILE A N 1
ATOM 731 C CA . ILE A 1 85 ? 29.345 12.744 10.936 1.00 92.25 85 ILE A CA 1
ATOM 732 C C . ILE A 1 85 ? 28.257 12.523 12.006 1.00 92.25 85 ILE A C 1
ATOM 734 O O . ILE A 1 85 ? 28.563 12.179 13.150 1.00 92.25 85 ILE A O 1
ATOM 738 N N . VAL A 1 86 ? 26.975 12.620 11.631 1.00 92.50 86 VAL A N 1
ATOM 739 C CA . VAL A 1 86 ? 25.842 12.346 12.529 1.00 92.50 86 VAL A CA 1
ATOM 740 C C . VAL A 1 86 ? 25.858 10.910 13.059 1.00 92.50 86 VAL A C 1
ATOM 742 O O . VAL A 1 86 ? 25.439 10.683 14.196 1.00 92.50 86 VAL A O 1
ATOM 745 N N . GLY A 1 87 ? 26.411 9.957 12.302 1.00 92.81 87 GLY A N 1
ATOM 746 C CA . GLY A 1 87 ? 26.600 8.578 12.755 1.00 92.81 87 GLY A CA 1
ATOM 747 C C . GLY A 1 87 ? 27.465 8.486 14.015 1.00 92.81 87 GLY A C 1
ATOM 748 O O . GLY A 1 87 ? 27.091 7.795 14.964 1.00 92.81 87 GLY A O 1
ATOM 749 N N . TYR A 1 88 ? 28.559 9.250 14.087 1.00 93.38 88 TYR A N 1
ATOM 750 C CA . TYR A 1 88 ? 29.434 9.292 15.264 1.00 93.38 88 TYR A CA 1
ATOM 751 C C . TYR A 1 88 ? 28.735 9.895 16.490 1.00 93.38 88 TYR A C 1
ATOM 753 O O . TYR A 1 88 ? 28.827 9.333 17.587 1.00 93.38 88 TYR A O 1
ATOM 761 N N . TYR A 1 89 ? 27.970 10.982 16.307 1.00 94.88 89 TYR A N 1
ATOM 762 C CA . TYR A 1 89 ? 27.157 11.573 17.382 1.00 94.88 89 TYR A CA 1
ATOM 763 C C . TYR A 1 89 ? 26.156 10.568 17.942 1.00 94.88 89 TYR A C 1
ATOM 765 O O . TYR A 1 89 ? 26.016 10.429 19.158 1.00 94.88 89 TYR A O 1
ATOM 773 N N . ALA A 1 90 ? 25.467 9.864 17.045 1.00 95.50 90 ALA A N 1
ATOM 774 C CA . ALA A 1 90 ? 24.433 8.917 17.408 1.00 95.50 90 ALA A CA 1
ATOM 775 C C . ALA A 1 90 ? 25.031 7.722 18.169 1.00 95.50 90 ALA A C 1
ATOM 777 O O . ALA A 1 90 ? 24.526 7.368 19.237 1.00 95.50 90 ALA A O 1
ATOM 778 N N . ILE A 1 91 ? 26.131 7.131 17.675 1.00 95.56 91 ILE A N 1
ATOM 779 C CA . ILE A 1 91 ? 26.779 5.978 18.325 1.00 95.56 91 ILE A CA 1
ATOM 780 C C . ILE A 1 91 ? 27.202 6.355 19.745 1.00 95.56 91 ILE A C 1
ATOM 782 O O . ILE A 1 91 ? 26.832 5.670 20.700 1.00 95.56 91 ILE A O 1
ATOM 786 N N . LEU A 1 92 ? 27.918 7.469 19.912 1.00 96.50 92 LEU A N 1
ATOM 787 C CA . LEU A 1 92 ? 28.391 7.881 21.231 1.00 96.50 92 LEU A CA 1
ATOM 788 C C . LEU A 1 92 ? 27.233 8.288 22.158 1.00 96.50 92 LEU A C 1
ATOM 790 O O . LEU A 1 92 ? 27.243 7.946 23.341 1.00 96.50 92 LEU A O 1
ATOM 794 N N . GLY A 1 93 ? 26.199 8.948 21.632 1.00 96.50 93 GLY A N 1
ATOM 795 C CA . GLY A 1 93 ? 25.002 9.294 22.399 1.00 96.50 93 GLY A CA 1
ATOM 796 C C . GLY A 1 93 ? 24.225 8.069 22.907 1.00 96.50 93 GLY A C 1
ATOM 797 O O . GLY A 1 93 ? 23.684 8.109 24.015 1.00 96.50 93 GLY A O 1
ATOM 798 N N . SER A 1 94 ? 24.201 6.970 22.141 1.00 96.19 94 SER A N 1
ATOM 799 C CA . SER A 1 94 ? 23.612 5.686 22.559 1.00 96.19 94 SER A CA 1
ATOM 800 C C . SER A 1 94 ? 24.438 5.035 23.676 1.00 96.19 94 SER A C 1
ATOM 802 O O . SER A 1 94 ? 23.898 4.527 24.664 1.00 96.19 94 SER A O 1
ATOM 804 N N . VAL A 1 95 ? 25.770 5.108 23.594 1.00 96.44 95 VAL A N 1
ATOM 805 C CA . VAL A 1 95 ? 26.664 4.620 24.659 1.00 96.44 95 VAL A CA 1
ATOM 806 C C . VAL A 1 95 ? 26.478 5.438 25.946 1.00 96.44 95 VAL A C 1
ATOM 808 O O . VAL A 1 95 ? 26.366 4.858 27.031 1.00 96.44 95 VAL A O 1
ATOM 811 N N . PHE A 1 96 ? 26.352 6.766 25.852 1.00 97.12 96 PHE A N 1
ATOM 812 C CA . PHE A 1 96 ? 26.055 7.613 27.013 1.00 97.12 96 PHE A CA 1
ATOM 813 C C . PHE A 1 96 ? 24.687 7.325 27.623 1.00 97.12 96 PHE A C 1
ATOM 815 O O . PHE A 1 96 ? 24.579 7.227 28.846 1.00 97.12 96 PHE A O 1
ATOM 822 N N . GLY A 1 97 ? 23.638 7.153 26.819 1.00 95.62 97 GLY A N 1
ATOM 823 C CA . GLY A 1 97 ? 22.322 6.845 27.373 1.00 95.62 97 GLY A CA 1
ATOM 824 C C . GLY A 1 97 ? 22.262 5.465 28.031 1.00 95.62 97 GLY A C 1
ATOM 825 O O . GLY A 1 97 ? 21.616 5.316 29.073 1.00 95.62 97 GLY A O 1
ATOM 826 N N . ASN A 1 98 ? 23.033 4.490 27.539 1.00 94.69 98 ASN A N 1
ATOM 827 C CA . ASN A 1 98 ? 23.272 3.224 28.238 1.00 94.69 98 ASN A CA 1
ATOM 828 C C . ASN A 1 98 ? 23.937 3.430 29.612 1.00 94.69 98 ASN A C 1
ATOM 830 O O . ASN A 1 98 ? 23.471 2.877 30.615 1.00 94.69 98 ASN A O 1
ATOM 834 N N . ALA A 1 99 ? 24.975 4.267 29.690 1.00 96.25 99 ALA A N 1
ATOM 835 C CA . ALA A 1 99 ? 25.640 4.610 30.949 1.00 96.25 99 ALA A CA 1
ATOM 836 C C . ALA A 1 99 ? 24.680 5.300 31.935 1.00 96.25 99 ALA A C 1
ATOM 838 O O . ALA A 1 99 ? 24.577 4.904 33.099 1.00 96.25 99 ALA A O 1
ATOM 839 N N . ILE A 1 100 ? 23.912 6.282 31.457 1.00 96.81 100 ILE A N 1
ATOM 840 C CA . ILE A 1 100 ? 22.917 7.026 32.241 1.00 96.81 100 ILE A CA 1
ATOM 841 C C . ILE A 1 100 ? 21.847 6.082 32.798 1.00 96.81 100 ILE A C 1
ATOM 843 O O . ILE A 1 100 ? 21.509 6.161 33.978 1.00 96.81 100 ILE A O 1
ATOM 847 N N . MET A 1 101 ? 21.351 5.139 31.994 1.00 95.44 101 MET A N 1
ATOM 848 C CA . MET A 1 101 ? 20.401 4.113 32.440 1.00 95.44 101 MET A CA 1
ATOM 849 C C . MET A 1 101 ? 20.972 3.208 33.544 1.00 95.44 101 MET A C 1
ATOM 851 O O . MET A 1 101 ? 20.228 2.708 34.395 1.00 95.44 101 MET A O 1
ATOM 855 N N . ILE A 1 102 ? 22.279 2.939 33.536 1.00 95.38 102 ILE A N 1
ATOM 856 C CA . ILE A 1 102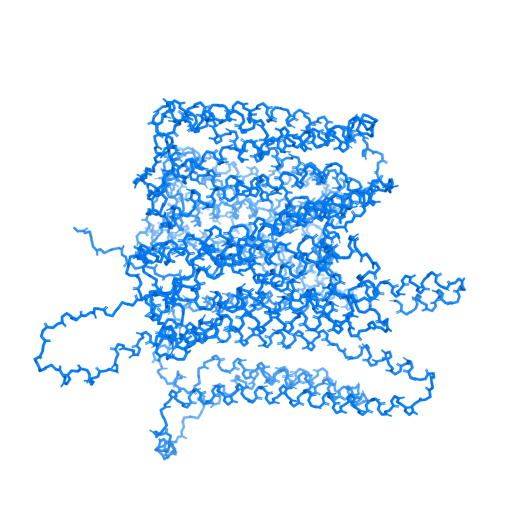 ? 22.948 2.156 34.583 1.00 95.38 102 ILE A CA 1
ATOM 857 C C . ILE A 1 102 ? 23.097 2.990 35.857 1.00 95.38 102 ILE A C 1
ATOM 859 O O . ILE A 1 102 ? 22.713 2.514 36.926 1.00 95.38 102 ILE A O 1
ATOM 863 N N . ILE A 1 103 ? 23.555 4.239 35.743 1.00 96.38 103 ILE A N 1
ATOM 864 C CA . ILE A 1 103 ? 23.687 5.174 36.872 1.00 96.38 103 ILE A CA 1
ATOM 865 C C . ILE A 1 103 ? 22.326 5.423 37.528 1.00 96.38 103 ILE A C 1
ATOM 867 O O . ILE A 1 103 ? 22.206 5.322 38.746 1.00 96.38 103 ILE A O 1
ATOM 871 N N . ASN A 1 104 ? 21.279 5.670 36.737 1.00 95.75 104 ASN A N 1
ATOM 872 C CA . ASN A 1 104 ? 19.921 5.878 37.233 1.00 95.75 104 ASN A CA 1
ATOM 873 C C . ASN A 1 104 ? 19.447 4.687 38.087 1.00 95.75 104 ASN A C 1
ATOM 875 O O . ASN A 1 104 ? 18.973 4.876 39.208 1.00 95.75 104 ASN A O 1
ATOM 879 N N . ARG A 1 105 ? 19.654 3.451 37.613 1.00 94.19 105 ARG A N 1
ATOM 880 C CA . ARG A 1 105 ? 19.295 2.236 38.365 1.00 94.19 105 ARG A CA 1
ATOM 881 C C . ARG A 1 105 ? 20.152 2.028 39.607 1.00 94.19 105 ARG A C 1
ATOM 883 O O . ARG A 1 105 ? 19.621 1.611 40.637 1.00 94.19 105 ARG A O 1
ATOM 890 N N . TYR A 1 106 ? 21.446 2.324 39.521 1.00 96.44 106 TYR A N 1
ATOM 891 C CA . TYR A 1 106 ? 22.346 2.290 40.668 1.00 96.44 106 TYR A CA 1
ATOM 892 C C . TYR A 1 106 ? 21.876 3.257 41.761 1.00 96.44 106 TYR A C 1
ATOM 894 O O . TYR A 1 106 ? 21.705 2.840 42.904 1.00 96.44 106 TYR A O 1
ATOM 902 N N . CYS A 1 107 ? 21.588 4.515 41.417 1.00 96.56 107 CYS A N 1
ATOM 903 C CA . CYS A 1 107 ? 21.089 5.513 42.361 1.00 96.56 107 CYS A CA 1
ATOM 904 C C . CYS A 1 107 ? 19.744 5.094 42.965 1.00 96.56 107 CYS A C 1
ATOM 906 O O . CYS A 1 107 ? 19.577 5.167 44.180 1.00 96.56 107 CYS A O 1
ATOM 908 N N . ALA A 1 108 ? 18.818 4.583 42.146 1.00 94.44 108 ALA A N 1
ATOM 909 C CA . ALA A 1 108 ? 17.504 4.139 42.606 1.00 94.44 108 ALA A CA 1
ATOM 910 C C . ALA A 1 108 ? 17.576 2.998 43.636 1.00 94.44 108 ALA A C 1
ATOM 912 O O . ALA A 1 108 ? 16.789 2.973 44.582 1.00 94.44 108 ALA A O 1
ATOM 913 N N . LEU A 1 109 ? 18.500 2.046 43.459 1.00 93.12 109 LEU A N 1
ATOM 914 C CA . LEU A 1 109 ? 18.598 0.858 44.314 1.00 93.12 109 LEU A CA 1
ATOM 915 C C . LEU A 1 109 ? 19.584 1.001 45.473 1.00 93.12 109 LEU A C 1
ATOM 917 O O . LEU A 1 109 ? 19.332 0.462 46.550 1.00 93.12 109 LEU A O 1
ATOM 921 N N . SER A 1 110 ? 20.700 1.695 45.267 1.00 94.88 110 SER A N 1
ATOM 922 C CA . SER A 1 110 ? 21.744 1.861 46.284 1.00 94.88 110 SER A CA 1
ATOM 923 C C . SER A 1 110 ? 21.495 3.073 47.182 1.00 94.88 110 SER A C 1
ATOM 925 O O . SER A 1 110 ? 21.864 3.030 48.354 1.00 94.88 110 SER A O 1
ATOM 927 N N . HIS A 1 111 ? 20.851 4.128 46.663 1.00 95.50 111 HIS A N 1
ATOM 928 C CA . HIS A 1 111 ? 20.627 5.399 47.364 1.00 95.50 111 HIS A CA 1
ATOM 929 C C . HIS A 1 111 ? 19.187 5.929 47.173 1.00 95.50 111 HIS A C 1
ATOM 931 O O . HIS A 1 111 ? 18.991 7.020 46.632 1.00 95.50 111 HIS A O 1
ATOM 937 N N . PRO A 1 112 ? 18.154 5.197 47.633 1.00 93.06 112 PRO A N 1
ATOM 938 C CA . PRO A 1 112 ? 16.754 5.542 47.369 1.00 93.06 112 PRO A CA 1
ATOM 939 C C . PRO A 1 112 ? 16.338 6.914 47.926 1.00 93.06 112 PRO A C 1
ATOM 941 O O . PRO A 1 112 ? 15.553 7.612 47.291 1.00 93.06 112 PRO A O 1
ATOM 944 N N . THR A 1 113 ? 16.888 7.337 49.070 1.00 94.25 113 THR A N 1
ATOM 945 C CA . THR A 1 113 ? 16.620 8.660 49.665 1.00 94.25 113 THR A CA 1
ATOM 946 C C . THR A 1 113 ? 17.169 9.796 48.803 1.00 94.25 113 THR A C 1
ATOM 948 O O . THR A 1 113 ? 16.469 10.775 48.549 1.00 94.25 113 THR A O 1
ATOM 951 N N . PHE A 1 114 ? 18.394 9.650 48.290 1.00 96.00 114 PHE A N 1
ATOM 952 C CA . PHE A 1 114 ? 18.983 10.590 47.335 1.00 96.00 114 PHE A CA 1
ATOM 953 C C . PHE A 1 114 ? 18.177 10.621 46.035 1.00 96.00 114 PHE A C 1
ATOM 955 O O . PHE A 1 114 ? 17.844 11.692 45.536 1.00 96.00 114 PHE A O 1
ATOM 962 N N . TYR A 1 115 ? 17.806 9.450 45.519 1.00 95.62 115 TYR A N 1
ATOM 963 C CA . TYR A 1 115 ? 17.021 9.343 44.296 1.00 95.62 115 TYR A CA 1
ATOM 964 C C . TYR A 1 115 ? 15.674 10.068 44.413 1.00 95.62 115 TYR A C 1
ATOM 966 O O . TYR A 1 115 ? 15.322 10.848 43.539 1.00 95.62 115 TYR A O 1
ATOM 974 N N . GLN A 1 116 ? 14.948 9.891 45.517 1.00 91.44 116 GLN A N 1
ATOM 975 C CA . GLN A 1 116 ? 13.656 10.556 45.723 1.00 91.44 116 GLN A CA 1
ATOM 976 C C . GLN A 1 116 ? 13.769 12.072 45.931 1.00 91.44 116 GLN A C 1
ATOM 978 O O . GLN A 1 116 ? 12.890 12.809 45.498 1.00 91.44 116 GLN A O 1
ATOM 983 N N . THR A 1 117 ? 14.825 12.545 46.598 1.00 94.69 117 THR A N 1
ATOM 984 C CA . THR A 1 117 ? 14.952 13.965 46.979 1.00 94.69 117 THR A CA 1
ATOM 985 C C . THR A 1 117 ? 15.678 14.819 45.944 1.00 94.69 117 THR A C 1
ATOM 987 O O . THR A 1 117 ? 15.397 16.011 45.831 1.00 94.69 117 THR A O 1
ATOM 990 N N . LYS A 1 118 ? 16.628 14.239 45.203 1.00 95.69 118 LYS A N 1
ATOM 991 C CA . LYS A 1 118 ? 17.510 14.969 44.281 1.00 95.69 118 LYS A CA 1
ATOM 992 C C . LYS A 1 118 ? 17.298 14.602 42.815 1.00 95.69 118 LYS A C 1
ATOM 994 O O . LYS A 1 118 ? 17.538 15.451 41.964 1.00 95.69 118 LYS A O 1
ATOM 999 N N . TRP A 1 119 ? 16.832 13.392 42.493 1.00 94.06 119 TRP A N 1
ATOM 1000 C CA . TRP A 1 119 ? 16.624 12.962 41.102 1.00 94.06 119 TRP A CA 1
ATOM 1001 C C . TRP A 1 119 ? 15.252 13.406 40.571 1.00 94.06 119 TRP A C 1
ATOM 1003 O O . TRP A 1 119 ? 14.368 12.590 40.314 1.00 94.06 119 TRP A O 1
ATOM 1013 N N . ASN A 1 120 ? 15.067 14.720 40.436 1.00 93.12 120 ASN A N 1
ATOM 1014 C CA . ASN A 1 120 ? 13.843 15.320 39.899 1.00 93.12 120 ASN A CA 1
ATOM 1015 C C . ASN A 1 120 ? 13.869 15.434 38.359 1.00 93.12 120 ASN A C 1
ATOM 1017 O O . ASN A 1 120 ? 14.871 15.127 37.705 1.00 93.12 120 ASN A O 1
ATOM 1021 N N . ASP A 1 121 ? 12.762 15.895 37.773 1.00 90.00 121 ASP A N 1
ATOM 1022 C CA . ASP A 1 121 ? 12.624 16.046 36.318 1.00 90.00 121 ASP A CA 1
ATOM 1023 C C . ASP A 1 121 ? 13.647 17.025 35.723 1.00 90.00 121 ASP A C 1
ATOM 1025 O O . ASP A 1 121 ? 14.155 16.789 34.629 1.00 90.00 121 ASP A O 1
ATOM 1029 N N . ASN A 1 122 ? 14.032 18.072 36.462 1.00 92.25 122 ASN A N 1
ATOM 1030 C CA . ASN A 1 122 ? 15.050 19.027 36.014 1.00 92.25 122 ASN A CA 1
ATOM 1031 C C . ASN A 1 122 ? 16.420 18.355 35.866 1.00 92.25 122 ASN A C 1
ATOM 1033 O O . ASN A 1 122 ? 17.097 18.558 34.860 1.00 92.25 122 ASN A O 1
ATOM 1037 N N . VAL A 1 123 ? 16.810 17.512 36.827 1.00 94.19 123 VAL A N 1
ATOM 1038 C CA . VAL A 1 123 ? 18.047 16.723 36.738 1.00 94.19 123 VAL A CA 1
ATOM 1039 C C . VAL A 1 123 ? 17.977 15.742 35.568 1.00 94.19 123 VAL A C 1
ATOM 1041 O O . VAL A 1 123 ? 18.947 15.623 34.822 1.00 94.19 123 VAL A O 1
ATOM 1044 N N . CYS A 1 124 ? 16.826 15.098 35.342 1.00 94.31 124 CYS A N 1
ATOM 1045 C CA . CYS A 1 124 ? 16.640 14.221 34.184 1.00 94.31 124 CYS A CA 1
ATOM 1046 C C . CYS A 1 124 ? 16.826 14.982 32.864 1.00 94.31 124 CYS A C 1
ATOM 1048 O O . CYS A 1 124 ? 17.546 14.509 31.987 1.00 94.31 124 CYS A O 1
ATOM 1050 N N . CYS A 1 125 ? 16.228 16.170 32.741 1.00 91.31 125 CYS A N 1
ATOM 1051 C CA . CYS A 1 125 ? 16.370 17.039 31.575 1.00 91.31 125 CYS A CA 1
ATOM 1052 C C . CYS A 1 125 ? 17.820 17.478 31.354 1.00 91.31 125 CYS A C 1
ATOM 1054 O O . CYS A 1 125 ? 18.300 17.390 30.229 1.00 91.31 125 CYS A O 1
ATOM 1056 N N . ILE A 1 126 ? 18.538 17.891 32.405 1.00 94.44 126 ILE A N 1
ATOM 1057 C CA . ILE A 1 126 ? 19.957 18.278 32.305 1.00 94.44 126 ILE A CA 1
ATOM 1058 C C . ILE A 1 126 ? 20.801 17.098 31.817 1.00 94.44 126 ILE A C 1
ATOM 1060 O O . ILE A 1 126 ? 21.589 17.251 30.889 1.00 94.44 126 ILE A O 1
ATOM 1064 N N . ILE A 1 127 ? 20.609 15.910 32.394 1.00 96.12 127 ILE A N 1
ATOM 1065 C CA . ILE A 1 127 ? 21.335 14.699 31.990 1.00 96.12 127 ILE A CA 1
ATOM 1066 C C . ILE A 1 127 ? 21.026 14.331 30.533 1.00 96.12 127 ILE A C 1
ATOM 1068 O O . ILE A 1 127 ? 21.933 13.948 29.800 1.00 96.12 127 ILE A O 1
ATOM 1072 N N . ILE A 1 128 ? 19.771 14.469 30.094 1.00 93.62 128 ILE A N 1
ATOM 1073 C CA . ILE A 1 128 ? 19.395 14.241 28.694 1.00 93.62 128 ILE A CA 1
ATOM 1074 C C . ILE A 1 128 ? 20.071 15.267 27.786 1.00 93.62 128 ILE A C 1
ATOM 1076 O O . ILE A 1 128 ? 20.660 14.879 26.787 1.00 93.62 128 ILE A O 1
ATOM 1080 N N . ILE A 1 129 ? 20.050 16.557 28.129 1.00 92.31 129 ILE A N 1
ATOM 1081 C CA . ILE A 1 129 ? 20.739 17.589 27.342 1.00 92.31 129 ILE A CA 1
ATOM 1082 C C . ILE A 1 129 ? 22.222 17.235 27.211 1.00 92.31 129 ILE A C 1
ATOM 1084 O O . ILE A 1 129 ? 22.727 17.218 26.094 1.00 92.31 129 ILE A O 1
ATOM 1088 N N . LEU A 1 130 ? 22.884 16.854 28.308 1.00 93.94 130 LEU A N 1
ATOM 1089 C CA . LEU A 1 130 ? 24.284 16.419 28.297 1.00 93.94 130 LEU A CA 1
ATOM 1090 C C . LEU A 1 130 ? 24.517 15.177 27.425 1.00 93.94 130 LEU A C 1
ATOM 1092 O O . LEU A 1 130 ? 25.516 15.122 26.711 1.00 93.94 130 LEU A O 1
ATOM 1096 N N . GLN A 1 131 ? 23.593 14.210 27.432 1.00 95.62 131 GLN A N 1
ATOM 1097 C CA . GLN A 1 131 ? 23.660 13.022 26.574 1.00 95.62 131 GLN A CA 1
ATOM 1098 C C . GLN A 1 131 ? 23.743 13.390 25.085 1.00 95.62 131 GLN A C 1
ATOM 1100 O O . GLN A 1 131 ? 24.447 12.717 24.337 1.00 95.62 131 GLN A O 1
ATOM 1105 N N . TYR A 1 132 ? 23.036 14.440 24.656 1.00 94.00 132 TYR A N 1
ATOM 1106 C CA . TYR A 1 132 ? 23.044 14.901 23.266 1.00 94.00 132 TYR A CA 1
ATOM 1107 C C . TYR A 1 132 ? 24.185 15.880 22.974 1.00 94.00 132 TYR A C 1
ATOM 1109 O O . TYR A 1 132 ? 24.820 15.784 21.927 1.00 94.00 132 TYR A O 1
ATOM 1117 N N . THR A 1 133 ? 24.464 16.822 23.876 1.00 93.94 133 THR A N 1
ATOM 1118 C CA . THR A 1 133 ? 25.431 17.895 23.616 1.00 93.94 133 THR A CA 1
ATOM 1119 C C . THR A 1 133 ? 26.874 17.419 23.684 1.00 93.94 133 THR A C 1
ATOM 1121 O O . THR A 1 133 ? 27.676 17.875 22.875 1.00 93.94 133 THR A O 1
ATOM 1124 N N . ILE A 1 134 ? 27.217 16.485 24.581 1.00 96.00 134 ILE A N 1
ATOM 1125 C CA . ILE A 1 134 ? 28.597 15.992 24.711 1.00 96.00 134 ILE A CA 1
ATOM 1126 C C . ILE A 1 134 ? 29.086 15.338 23.406 1.00 96.00 134 ILE A C 1
ATOM 1128 O O . ILE A 1 134 ? 30.130 15.766 22.915 1.00 96.00 134 ILE A O 1
ATOM 1132 N N . PRO A 1 135 ? 28.366 14.380 22.781 1.00 96.81 135 PRO A N 1
ATOM 1133 C CA . PRO A 1 135 ? 28.773 13.836 21.485 1.00 96.81 135 PRO A CA 1
ATOM 1134 C C . PRO A 1 135 ? 28.907 14.896 20.391 1.00 96.81 135 PRO A C 1
ATOM 1136 O O . PRO A 1 135 ? 29.864 14.850 19.621 1.00 96.81 135 PRO A O 1
ATOM 1139 N N . ILE A 1 136 ? 27.976 15.857 20.338 1.00 94.69 136 ILE A N 1
ATOM 1140 C CA . ILE A 1 136 ? 27.990 16.930 19.335 1.00 94.69 136 ILE A CA 1
ATOM 1141 C C . ILE A 1 136 ? 29.248 17.784 19.479 1.00 94.69 136 ILE A C 1
ATOM 1143 O O . ILE A 1 136 ? 29.918 18.031 18.484 1.00 94.69 136 ILE A O 1
ATOM 1147 N N . ILE A 1 137 ? 29.585 18.202 20.702 1.00 96.00 137 ILE A N 1
ATOM 1148 C CA . ILE A 1 137 ? 30.784 19.003 20.984 1.00 96.00 137 ILE A CA 1
ATOM 1149 C C . ILE A 1 137 ? 32.049 18.193 20.688 1.00 96.00 137 ILE A C 1
ATOM 1151 O O . ILE A 1 137 ? 32.972 18.709 20.067 1.00 96.00 137 ILE A O 1
ATOM 1155 N N . LEU A 1 138 ? 32.090 16.920 21.096 1.00 96.25 138 LEU A N 1
ATOM 1156 C CA . LEU A 1 138 ? 33.268 16.075 20.904 1.00 96.25 138 LEU A CA 1
ATOM 1157 C C . LEU A 1 138 ? 33.603 15.861 19.432 1.00 96.25 138 LEU A C 1
ATOM 1159 O O . LEU A 1 138 ? 34.777 15.893 19.100 1.00 96.25 138 LEU A O 1
ATOM 1163 N N . PHE A 1 139 ? 32.611 15.687 18.554 1.00 96.19 139 PHE A N 1
ATOM 1164 C CA . PHE A 1 139 ? 32.852 15.465 17.123 1.00 96.19 139 PHE A CA 1
ATOM 1165 C C . PHE A 1 139 ? 32.472 16.665 16.244 1.00 96.19 139 PHE A C 1
ATOM 1167 O O . PHE A 1 139 ? 32.290 16.507 15.037 1.00 96.19 139 PHE A O 1
ATOM 1174 N N . SER A 1 140 ? 32.322 17.876 16.795 1.00 95.12 140 SER A N 1
ATOM 1175 C CA . SER A 1 140 ? 32.017 19.063 15.978 1.00 95.12 140 SER A CA 1
ATOM 1176 C C . SER A 1 140 ? 33.171 19.420 15.042 1.00 95.12 140 SER A C 1
ATOM 1178 O O . SER A 1 140 ? 32.936 19.950 13.959 1.00 95.12 140 SER A O 1
ATOM 1180 N N . TYR A 1 141 ? 34.410 19.095 15.427 1.00 95.38 141 TYR A N 1
ATOM 1181 C CA . TYR A 1 141 ? 35.594 19.342 14.602 1.00 95.38 141 TYR A CA 1
ATOM 1182 C C . TYR A 1 141 ? 35.571 18.553 13.285 1.00 95.38 141 TYR A C 1
ATOM 1184 O O . TYR A 1 141 ? 36.126 19.024 12.297 1.00 95.38 141 TYR A O 1
ATOM 1192 N N . ASN A 1 142 ? 34.860 17.418 13.222 1.00 93.62 142 ASN A N 1
ATOM 1193 C CA . ASN A 1 142 ? 34.720 16.637 11.992 1.00 93.62 142 ASN A CA 1
ATOM 1194 C C . ASN A 1 142 ? 34.035 17.430 10.864 1.00 93.62 142 ASN A C 1
ATOM 1196 O O . ASN A 1 142 ? 34.292 17.147 9.701 1.00 93.62 142 ASN A O 1
ATOM 1200 N N . TYR A 1 143 ? 33.216 18.451 11.167 1.00 92.25 143 TYR A N 1
ATOM 1201 C CA . TYR A 1 143 ? 32.578 19.284 10.133 1.00 92.25 143 TYR A CA 1
ATOM 1202 C C . TYR A 1 143 ? 33.571 20.112 9.308 1.00 92.25 143 TYR A C 1
ATOM 1204 O O . TYR A 1 143 ? 33.215 20.575 8.222 1.00 92.25 143 TYR A O 1
ATOM 1212 N N . ALA A 1 144 ? 34.789 20.312 9.819 1.00 93.88 144 ALA A N 1
ATOM 1213 C CA . ALA A 1 144 ? 35.856 21.011 9.113 1.00 93.88 144 ALA A CA 1
ATOM 1214 C C . ALA A 1 144 ? 36.576 20.124 8.082 1.00 93.88 144 ALA A C 1
ATOM 1216 O O . ALA A 1 144 ? 37.335 20.648 7.271 1.00 93.88 144 ALA A O 1
ATOM 1217 N N . PHE A 1 145 ? 36.338 18.809 8.096 1.00 95.00 145 PHE A N 1
ATOM 1218 C CA . PHE A 1 145 ? 37.017 17.848 7.231 1.00 95.00 145 PHE A CA 1
ATOM 1219 C C . PHE A 1 145 ? 36.058 17.265 6.196 1.00 95.00 145 PHE A C 1
ATOM 1221 O O . PHE A 1 145 ? 34.873 17.042 6.455 1.00 95.00 145 PHE A O 1
ATOM 1228 N N . GLU A 1 146 ? 36.574 17.024 4.995 1.00 92.62 146 GLU A N 1
ATOM 1229 C CA . GLU A 1 146 ? 35.802 16.394 3.933 1.00 92.62 146 GLU A CA 1
ATOM 1230 C C . GLU A 1 146 ? 35.661 14.892 4.199 1.00 92.62 146 GLU A C 1
ATOM 1232 O O . GLU A 1 146 ? 36.579 14.222 4.672 1.00 92.62 146 GLU A O 1
ATOM 1237 N N . CYS A 1 147 ? 34.484 14.350 3.903 1.00 93.44 147 CYS A N 1
ATOM 1238 C CA . CYS A 1 147 ? 34.279 12.910 3.843 1.00 93.44 147 CYS A CA 1
ATOM 1239 C C . CYS A 1 147 ? 34.319 12.506 2.373 1.00 93.44 147 CYS A C 1
ATOM 1241 O O . CYS A 1 147 ? 33.684 13.159 1.545 1.00 93.44 147 CYS A O 1
ATOM 1243 N N . ARG A 1 148 ? 35.037 11.434 2.052 1.00 92.38 148 ARG A N 1
ATOM 1244 C CA . ARG A 1 148 ? 35.013 10.806 0.733 1.00 92.38 148 ARG A CA 1
ATOM 1245 C C . ARG A 1 148 ? 34.378 9.431 0.824 1.00 92.38 148 ARG A C 1
ATOM 1247 O O . ARG A 1 148 ? 34.292 8.824 1.890 1.00 92.38 148 ARG A O 1
ATOM 1254 N N . ILE A 1 149 ? 33.943 8.949 -0.325 1.00 92.00 149 ILE A N 1
ATOM 1255 C CA . ILE A 1 149 ? 33.490 7.580 -0.485 1.00 92.00 149 ILE A CA 1
ATOM 1256 C C . ILE A 1 149 ? 34.618 6.790 -1.138 1.00 92.00 149 ILE A C 1
ATOM 1258 O O . ILE A 1 149 ? 35.139 7.207 -2.171 1.00 92.00 149 ILE A O 1
ATOM 1262 N N . GLU A 1 150 ? 34.954 5.642 -0.565 1.00 91.25 150 GLU A N 1
ATOM 1263 C CA . GLU A 1 150 ? 36.003 4.757 -1.058 1.00 91.25 150 GLU A CA 1
ATOM 1264 C C . GLU A 1 150 ? 35.446 3.354 -1.304 1.00 91.25 150 GLU A C 1
ATOM 1266 O O . GLU A 1 150 ? 34.674 2.835 -0.500 1.00 91.25 150 GLU A O 1
ATOM 1271 N N . TYR A 1 151 ? 35.784 2.742 -2.439 1.00 91.06 151 TYR A N 1
ATOM 1272 C CA . TYR A 1 151 ? 35.365 1.376 -2.749 1.00 91.06 151 TYR A CA 1
ATOM 1273 C C . TYR A 1 151 ? 36.411 0.381 -2.246 1.00 91.06 151 TYR A C 1
ATOM 1275 O O . TYR A 1 151 ? 37.527 0.339 -2.764 1.00 91.06 151 TYR A O 1
ATOM 1283 N N . SER A 1 152 ? 36.051 -0.448 -1.266 1.00 90.75 152 SER A N 1
ATOM 1284 C CA . SER A 1 152 ? 36.941 -1.493 -0.763 1.00 90.75 152 SER A CA 1
ATOM 1285 C C . SER A 1 152 ? 36.879 -2.706 -1.689 1.00 90.75 152 SER A C 1
ATOM 1287 O O . SER A 1 152 ? 35.979 -3.541 -1.589 1.00 90.75 152 SER A O 1
ATOM 1289 N N . HIS A 1 153 ? 37.854 -2.828 -2.594 1.00 88.75 153 HIS A N 1
ATOM 1290 C CA . HIS A 1 153 ? 37.917 -3.924 -3.571 1.00 88.75 153 HIS A CA 1
ATOM 1291 C C . HIS A 1 153 ? 37.921 -5.322 -2.938 1.00 88.75 153 HIS A C 1
ATOM 1293 O O . HIS A 1 153 ? 37.424 -6.265 -3.542 1.00 88.75 153 HIS A O 1
ATOM 1299 N N . LYS A 1 154 ? 38.473 -5.474 -1.729 1.00 86.94 154 LYS A N 1
ATOM 1300 C CA . LYS A 1 154 ? 38.558 -6.780 -1.051 1.00 86.94 154 LYS A CA 1
ATOM 1301 C C . LYS A 1 154 ? 37.243 -7.226 -0.437 1.00 86.94 154 LYS A C 1
ATOM 1303 O O . LYS A 1 154 ? 37.011 -8.424 -0.314 1.00 86.94 154 LYS A O 1
ATOM 1308 N N . MET A 1 155 ? 36.427 -6.270 -0.008 1.00 84.19 155 MET A N 1
ATOM 1309 C CA . MET A 1 155 ? 35.147 -6.552 0.629 1.00 84.19 155 MET A CA 1
ATOM 1310 C C . MET A 1 155 ? 33.957 -6.327 -0.313 1.00 84.19 155 MET A C 1
ATOM 1312 O O . MET A 1 155 ? 32.826 -6.623 0.061 1.00 84.19 155 MET A O 1
ATOM 1316 N N . GLU A 1 156 ? 34.218 -5.815 -1.519 1.00 88.62 156 GLU A N 1
ATOM 1317 C CA . GLU A 1 156 ? 33.249 -5.536 -2.583 1.00 88.62 156 GLU A CA 1
ATOM 1318 C C . GLU A 1 156 ? 32.138 -4.543 -2.190 1.00 88.62 156 GLU A C 1
ATOM 1320 O O . GLU A 1 156 ? 31.029 -4.592 -2.724 1.00 88.62 156 GLU A O 1
ATOM 1325 N N . PHE A 1 157 ? 32.416 -3.597 -1.285 1.00 86.75 157 PHE A N 1
ATOM 1326 C CA . PHE A 1 157 ? 31.456 -2.555 -0.905 1.00 86.75 157 PHE A CA 1
ATOM 1327 C C . PHE A 1 157 ? 32.105 -1.181 -0.734 1.00 86.75 157 PHE A C 1
ATOM 1329 O O . PHE A 1 157 ? 33.312 -1.050 -0.533 1.00 86.75 157 PHE A O 1
ATOM 1336 N N . PHE A 1 158 ? 31.280 -0.137 -0.808 1.00 87.94 158 PHE A N 1
ATOM 1337 C CA . PHE A 1 158 ? 31.724 1.235 -0.608 1.00 87.94 158 PHE A CA 1
ATOM 1338 C C . PHE A 1 158 ? 31.632 1.675 0.863 1.00 87.94 158 PHE A C 1
ATOM 1340 O O . PHE A 1 158 ? 30.674 1.347 1.567 1.00 87.94 158 PHE A O 1
ATOM 1347 N N . LEU A 1 159 ? 32.606 2.469 1.299 1.00 89.44 159 LEU A N 1
ATOM 1348 C CA . LEU A 1 159 ? 32.790 2.983 2.652 1.00 89.44 159 LEU A CA 1
ATOM 1349 C C . LEU A 1 159 ? 32.826 4.508 2.666 1.00 89.44 159 LEU A C 1
ATOM 1351 O O . LEU A 1 159 ? 33.364 5.133 1.757 1.00 89.44 159 LEU A O 1
ATOM 1355 N N . PHE A 1 160 ? 32.299 5.100 3.736 1.00 90.50 160 PHE A N 1
ATOM 1356 C CA . PHE A 1 160 ? 32.508 6.513 4.041 1.00 90.50 160 PHE A CA 1
ATOM 1357 C C . PHE A 1 160 ? 33.767 6.665 4.892 1.00 90.50 160 PHE A C 1
ATOM 1359 O O . PHE A 1 160 ? 33.853 6.116 5.995 1.00 90.50 160 PHE A O 1
ATOM 1366 N N . ILE A 1 161 ? 34.728 7.435 4.387 1.00 90.94 161 ILE A N 1
ATOM 1367 C CA . ILE A 1 161 ? 36.025 7.668 5.023 1.00 90.94 161 ILE A CA 1
ATOM 1368 C C . ILE A 1 161 ? 36.231 9.177 5.166 1.00 90.94 161 ILE A C 1
ATOM 1370 O O . ILE A 1 161 ? 35.961 9.949 4.245 1.00 90.94 161 ILE A O 1
ATOM 1374 N N . ILE A 1 162 ? 36.688 9.616 6.338 1.00 94.00 162 ILE A N 1
ATOM 1375 C CA . ILE A 1 162 ? 37.112 11.007 6.532 1.00 94.00 162 ILE A CA 1
ATOM 1376 C C . ILE A 1 162 ? 38.483 11.149 5.875 1.00 94.00 162 ILE A C 1
ATOM 1378 O O . ILE A 1 162 ? 39.368 10.351 6.158 1.00 94.00 162 ILE A O 1
ATOM 1382 N N . THR A 1 163 ? 38.666 12.144 5.006 1.00 92.81 163 THR A N 1
ATOM 1383 C CA . THR A 1 163 ? 39.871 12.262 4.158 1.00 92.81 163 THR A CA 1
ATOM 1384 C C . THR A 1 163 ? 41.173 12.432 4.936 1.00 92.81 163 THR A C 1
ATOM 1386 O O . THR A 1 163 ? 42.245 12.198 4.391 1.00 92.81 163 THR A O 1
ATOM 1389 N N . SER A 1 164 ? 41.087 12.858 6.195 1.00 95.19 164 SER A N 1
ATOM 1390 C CA . SER A 1 164 ? 42.223 13.019 7.090 1.00 95.19 164 SER A CA 1
ATOM 1391 C C . SER A 1 164 ? 42.376 11.791 7.991 1.00 95.19 164 SER A C 1
ATOM 1393 O O . SER A 1 164 ? 41.579 11.583 8.910 1.00 95.19 164 SER A O 1
ATOM 1395 N N . ASP A 1 165 ? 43.446 11.025 7.769 1.00 93.12 165 ASP A N 1
ATOM 1396 C CA . ASP A 1 165 ? 43.779 9.841 8.574 1.00 93.12 165 ASP A CA 1
ATOM 1397 C C . ASP A 1 165 ? 43.995 10.197 10.047 1.00 93.12 165 ASP A C 1
ATOM 1399 O O . ASP A 1 165 ? 43.536 9.488 10.939 1.00 93.12 165 ASP A O 1
ATOM 1403 N N . THR A 1 166 ? 44.608 11.353 10.325 1.00 94.81 166 THR A N 1
ATOM 1404 C CA . THR A 1 166 ? 44.801 11.841 11.698 1.00 94.81 166 THR A CA 1
ATOM 1405 C C . THR A 1 166 ? 43.468 12.077 12.403 1.00 94.81 166 THR A C 1
ATOM 1407 O O . THR A 1 166 ? 43.297 11.681 13.554 1.00 94.81 166 THR A O 1
ATOM 1410 N N . VAL A 1 167 ? 42.487 12.665 11.716 1.00 95.25 167 VAL A N 1
ATOM 1411 C CA . VAL A 1 167 ? 41.134 12.869 12.250 1.00 95.25 167 VAL A CA 1
ATOM 1412 C C . VAL A 1 167 ? 40.411 11.545 12.455 1.00 95.25 167 VAL A C 1
ATOM 1414 O O . VAL A 1 167 ? 39.765 11.361 13.489 1.00 95.25 167 VAL A O 1
ATOM 1417 N N . ASN A 1 168 ? 40.522 10.615 11.506 1.00 92.75 168 ASN A N 1
ATOM 1418 C CA . ASN A 1 168 ? 39.952 9.277 11.633 1.00 92.75 168 ASN A CA 1
ATOM 1419 C C . ASN A 1 168 ? 40.540 8.528 12.842 1.00 92.75 168 ASN A C 1
ATOM 1421 O O . ASN A 1 168 ? 39.788 7.974 13.647 1.00 92.75 168 ASN A O 1
ATOM 1425 N N . GLY A 1 169 ? 41.855 8.611 13.043 1.00 94.12 169 GLY A N 1
ATOM 1426 C CA . GLY A 1 169 ? 42.529 8.033 14.201 1.00 94.12 169 GLY A CA 1
ATOM 1427 C C . GLY A 1 169 ? 42.124 8.676 15.522 1.00 94.12 169 GLY A C 1
ATOM 1428 O O . GLY A 1 169 ? 41.832 7.963 16.483 1.00 94.12 169 GLY A O 1
ATOM 1429 N N . ILE A 1 170 ? 41.980 10.007 15.570 1.00 95.38 170 ILE A N 1
ATOM 1430 C CA . ILE A 1 170 ? 41.444 10.707 16.752 1.00 95.38 170 ILE A CA 1
ATOM 1431 C C . ILE A 1 170 ? 40.006 10.250 17.042 1.00 95.38 170 ILE A C 1
ATOM 1433 O O . ILE A 1 170 ? 39.676 9.986 18.198 1.00 95.38 170 ILE A O 1
ATOM 1437 N N . ASN A 1 171 ? 39.157 10.098 16.019 1.00 95.00 171 ASN A N 1
ATOM 1438 C CA . ASN A 1 171 ? 37.789 9.601 16.189 1.00 95.00 171 ASN A CA 1
ATOM 1439 C C . ASN A 1 171 ? 37.775 8.186 16.784 1.00 95.00 171 ASN A C 1
ATOM 1441 O O . ASN A 1 171 ? 37.101 7.945 17.789 1.00 95.00 171 ASN A O 1
ATOM 1445 N N . ASN A 1 172 ? 38.550 7.263 16.208 1.00 93.44 172 ASN A N 1
ATOM 1446 C CA . ASN A 1 172 ? 38.651 5.880 16.682 1.00 93.44 172 ASN A CA 1
ATOM 1447 C C . ASN A 1 172 ? 39.198 5.814 18.118 1.00 93.44 172 ASN A C 1
ATOM 1449 O O . ASN A 1 172 ? 38.662 5.085 18.956 1.00 93.44 172 ASN A O 1
ATOM 1453 N N . PHE A 1 173 ? 40.209 6.625 18.432 1.00 95.62 173 PHE A N 1
ATOM 1454 C CA . PHE A 1 173 ? 40.786 6.749 19.769 1.00 95.62 173 PHE A CA 1
ATOM 1455 C C . PHE A 1 173 ? 39.774 7.256 20.803 1.00 95.62 173 PHE A C 1
ATOM 1457 O O . PHE A 1 173 ? 39.579 6.622 21.843 1.00 95.62 173 PHE A O 1
ATOM 1464 N N . LEU A 1 174 ? 39.096 8.373 20.511 1.00 96.62 174 LEU A N 1
ATOM 1465 C CA . LEU A 1 174 ? 38.113 8.983 21.409 1.00 96.62 174 LEU A CA 1
ATOM 1466 C C . LEU A 1 174 ? 36.959 8.025 21.705 1.00 96.62 174 LEU A C 1
ATOM 1468 O O . LEU A 1 174 ? 36.594 7.840 22.868 1.00 96.62 174 LEU A O 1
ATOM 1472 N N . ILE A 1 175 ? 36.403 7.382 20.673 1.00 95.44 175 ILE A N 1
ATOM 1473 C CA . ILE A 1 175 ? 35.318 6.408 20.844 1.00 95.44 175 ILE A CA 1
ATOM 1474 C C . ILE A 1 175 ? 35.810 5.230 21.680 1.00 95.44 175 ILE A C 1
ATOM 1476 O O . ILE A 1 175 ? 35.148 4.861 22.647 1.00 95.44 175 ILE A O 1
ATOM 1480 N N . SER A 1 176 ? 36.975 4.668 21.356 1.00 95.81 176 SER A N 1
ATOM 1481 C CA . SER A 1 176 ? 37.542 3.532 22.085 1.00 95.81 176 SER A CA 1
ATOM 1482 C C . SER A 1 176 ? 37.707 3.831 23.581 1.00 95.81 176 SER A C 1
ATOM 1484 O O . SER A 1 176 ? 37.192 3.085 24.418 1.00 95.81 176 SER A O 1
ATOM 1486 N N . ILE A 1 177 ? 38.317 4.969 23.937 1.00 96.75 177 ILE A N 1
ATOM 1487 C CA . ILE A 1 177 ? 38.518 5.371 25.339 1.00 96.75 177 ILE A CA 1
ATOM 1488 C C . ILE A 1 177 ? 37.194 5.615 26.058 1.00 96.75 177 ILE A C 1
ATOM 1490 O O . ILE A 1 177 ? 37.008 5.148 27.184 1.00 96.75 177 ILE A O 1
ATOM 1494 N N . ILE A 1 178 ? 36.258 6.341 25.446 1.00 96.81 178 ILE A N 1
ATOM 1495 C CA . ILE A 1 178 ? 34.996 6.660 26.122 1.00 96.81 178 ILE A CA 1
ATOM 1496 C C . ILE A 1 178 ? 34.173 5.385 26.334 1.00 96.81 178 ILE A C 1
ATOM 1498 O O . ILE A 1 178 ? 33.654 5.159 27.431 1.00 96.81 178 ILE A O 1
ATOM 1502 N N . VAL A 1 179 ? 34.093 4.511 25.325 1.00 96.31 179 VAL A N 1
ATOM 1503 C CA . VAL A 1 179 ? 33.384 3.229 25.438 1.00 96.31 179 VAL A CA 1
ATOM 1504 C C . VAL A 1 179 ? 34.075 2.326 26.466 1.00 96.31 179 VAL A C 1
ATOM 1506 O O . VAL A 1 179 ? 33.382 1.670 27.244 1.00 96.31 179 VAL A O 1
ATOM 1509 N N . PHE A 1 180 ? 35.408 2.336 26.563 1.00 96.56 180 PHE A N 1
ATOM 1510 C CA . PHE A 1 180 ? 36.155 1.625 27.608 1.00 96.56 180 PHE A CA 1
ATOM 1511 C C . PHE A 1 180 ? 35.764 2.081 29.016 1.00 96.56 180 PHE A C 1
ATOM 1513 O O . PHE A 1 180 ? 35.367 1.263 29.851 1.00 96.56 180 PHE A O 1
ATOM 1520 N N . VAL A 1 181 ? 35.814 3.392 29.273 1.00 96.00 181 VAL A N 1
ATOM 1521 C CA . VAL A 1 181 ? 35.455 3.971 30.576 1.00 96.00 181 VAL A CA 1
ATOM 1522 C C . VAL A 1 181 ? 34.011 3.624 30.928 1.00 96.00 181 VAL A C 1
ATOM 1524 O O . VAL A 1 181 ? 33.734 3.156 32.034 1.00 96.00 181 VAL A O 1
ATOM 1527 N N . ILE A 1 182 ? 33.087 3.771 29.976 1.00 96.50 182 ILE A N 1
ATOM 1528 C CA . ILE A 1 182 ? 31.676 3.430 30.179 1.00 96.50 182 ILE A CA 1
ATOM 1529 C C . ILE A 1 182 ? 31.500 1.932 30.434 1.00 96.50 182 ILE A C 1
ATOM 1531 O O . ILE A 1 182 ? 30.688 1.562 31.281 1.00 96.50 182 ILE A O 1
ATOM 1535 N N . THR A 1 183 ? 32.271 1.066 29.777 1.00 95.38 183 THR A N 1
ATOM 1536 C CA . THR A 1 183 ? 32.251 -0.385 30.015 1.00 95.38 183 THR A CA 1
ATOM 1537 C C . THR A 1 183 ? 32.662 -0.707 31.450 1.00 95.38 183 THR A C 1
ATOM 1539 O O . THR A 1 183 ? 31.946 -1.434 32.143 1.00 95.38 183 THR A O 1
ATOM 1542 N N . ILE A 1 184 ? 33.757 -0.119 31.940 1.00 94.00 184 ILE A N 1
ATOM 1543 C CA . ILE A 1 184 ? 34.227 -0.310 33.321 1.00 94.00 184 ILE A CA 1
ATOM 1544 C C . ILE A 1 184 ? 33.178 0.175 34.320 1.00 94.00 184 ILE A C 1
ATOM 1546 O O . ILE A 1 184 ? 32.781 -0.577 35.215 1.00 94.00 184 ILE A O 1
ATOM 1550 N N . VAL A 1 185 ? 32.685 1.405 34.150 1.00 93.94 185 VAL A N 1
ATOM 1551 C CA . VAL A 1 185 ? 31.649 1.981 35.020 1.00 93.94 185 VAL A CA 1
ATOM 1552 C C . VAL A 1 185 ? 30.399 1.101 35.012 1.00 93.94 185 VAL A C 1
ATOM 1554 O O . VAL A 1 185 ? 29.845 0.800 36.068 1.00 93.94 185 VAL A O 1
ATOM 1557 N N . SER A 1 186 ? 29.991 0.615 33.840 1.00 94.62 186 SER A N 1
ATOM 1558 C CA . SER A 1 186 ? 28.837 -0.269 33.676 1.00 94.62 186 SER A CA 1
ATOM 1559 C C . SER A 1 186 ? 28.997 -1.572 34.449 1.00 94.62 186 SER A C 1
ATOM 1561 O O . SER A 1 186 ? 28.093 -1.957 35.193 1.00 94.62 186 SER A O 1
ATOM 1563 N N . ILE A 1 187 ? 30.148 -2.235 34.319 1.00 93.06 187 ILE A N 1
ATOM 1564 C CA . ILE A 1 187 ? 30.450 -3.489 35.017 1.00 93.06 187 ILE A CA 1
ATOM 1565 C C . ILE A 1 187 ? 30.461 -3.262 36.533 1.00 93.06 187 ILE A C 1
ATOM 1567 O O . ILE A 1 187 ? 29.765 -3.977 37.259 1.00 93.06 187 ILE A O 1
ATOM 1571 N N . ILE A 1 188 ? 31.176 -2.241 37.018 1.00 95.69 188 ILE A N 1
ATOM 1572 C CA . ILE A 1 188 ? 31.275 -1.930 38.453 1.00 95.69 188 ILE A CA 1
ATOM 1573 C C . ILE A 1 188 ? 29.890 -1.632 39.034 1.00 95.69 188 ILE A C 1
ATOM 1575 O O . ILE A 1 188 ? 29.471 -2.271 40.004 1.00 95.69 188 ILE A O 1
ATOM 1579 N N . LEU A 1 189 ? 29.139 -0.707 38.430 1.00 95.88 189 LEU A N 1
ATOM 1580 C CA . LEU A 1 189 ? 27.829 -0.304 38.941 1.00 95.88 189 LEU A CA 1
ATOM 1581 C C . LEU A 1 189 ? 26.807 -1.439 38.865 1.00 95.88 189 LEU A C 1
ATOM 1583 O O . LEU A 1 189 ? 26.017 -1.599 39.799 1.00 95.88 189 LEU A O 1
ATOM 1587 N N . ASN A 1 190 ? 26.826 -2.271 37.820 1.00 93.94 190 ASN A N 1
ATOM 1588 C CA . ASN A 1 190 ? 25.943 -3.436 37.733 1.00 93.94 190 ASN A CA 1
ATOM 1589 C C . ASN A 1 190 ? 26.291 -4.499 38.788 1.00 93.94 190 ASN A C 1
ATOM 1591 O O . ASN A 1 190 ? 25.376 -5.071 39.385 1.00 93.94 190 ASN A O 1
ATOM 1595 N N . ILE A 1 191 ? 27.575 -4.729 39.094 1.00 93.00 191 ILE A N 1
ATOM 1596 C CA . ILE A 1 191 ? 27.995 -5.628 40.186 1.00 93.00 191 ILE A CA 1
ATOM 1597 C C . ILE A 1 191 ? 27.512 -5.096 41.540 1.00 93.00 191 ILE A C 1
ATOM 1599 O O . ILE A 1 191 ? 26.932 -5.853 42.327 1.00 93.00 191 ILE A O 1
ATOM 1603 N N . VAL A 1 192 ? 27.702 -3.803 41.821 1.00 94.56 192 VAL A N 1
ATOM 1604 C CA . VAL A 1 192 ? 27.247 -3.195 43.085 1.00 94.56 192 VAL A CA 1
ATOM 1605 C C . VAL A 1 192 ? 25.724 -3.255 43.196 1.00 94.56 192 VAL A C 1
ATOM 1607 O O . VAL A 1 192 ? 25.194 -3.690 44.223 1.00 94.56 192 VAL A O 1
ATOM 1610 N N . THR A 1 193 ? 25.017 -2.917 42.117 1.00 93.62 193 THR A N 1
ATOM 1611 C CA . THR A 1 193 ? 23.553 -2.997 42.036 1.00 93.62 193 THR A CA 1
ATOM 1612 C C . THR A 1 193 ? 23.068 -4.424 42.283 1.00 93.62 193 THR A C 1
ATOM 1614 O O . THR A 1 193 ? 22.144 -4.633 43.067 1.00 93.62 193 THR A O 1
ATOM 1617 N N . LEU A 1 194 ? 23.719 -5.432 41.696 1.00 92.31 194 LEU A N 1
ATOM 1618 C CA . LEU A 1 194 ? 23.384 -6.840 41.904 1.00 92.31 194 LEU A CA 1
ATOM 1619 C C . LEU A 1 194 ? 23.605 -7.288 43.354 1.00 92.31 194 LEU A C 1
ATOM 1621 O O . LEU A 1 194 ? 22.773 -8.021 43.901 1.00 92.31 194 LEU A O 1
ATOM 1625 N N . ARG A 1 195 ? 24.702 -6.858 43.991 1.00 93.44 195 ARG A N 1
ATOM 1626 C CA . ARG A 1 195 ? 24.986 -7.153 45.406 1.00 93.44 195 ARG A CA 1
ATOM 1627 C C . ARG A 1 195 ? 23.911 -6.554 46.310 1.00 93.44 195 ARG A C 1
ATOM 1629 O O . ARG A 1 195 ? 23.319 -7.282 47.107 1.00 93.44 195 ARG A O 1
ATOM 1636 N N . LYS A 1 196 ? 23.598 -5.267 46.139 1.00 92.56 196 LYS A N 1
ATOM 1637 C CA . LYS A 1 196 ? 22.549 -4.575 46.907 1.00 92.56 196 LYS A CA 1
ATOM 1638 C C . LYS A 1 196 ? 21.173 -5.189 46.669 1.00 92.56 196 LYS A C 1
ATOM 1640 O O . LYS A 1 196 ? 20.470 -5.514 47.622 1.00 92.56 196 LYS A O 1
ATOM 1645 N N . TYR A 1 197 ? 20.823 -5.468 45.418 1.00 89.25 197 TYR A N 1
ATOM 1646 C CA . TYR A 1 197 ? 19.564 -6.128 45.082 1.00 89.25 197 TYR A CA 1
ATOM 1647 C C . TYR A 1 197 ? 19.468 -7.534 45.693 1.00 89.25 197 TYR A C 1
ATOM 1649 O O . TYR A 1 197 ? 18.419 -7.932 46.193 1.00 89.25 197 TYR A O 1
ATOM 1657 N N . THR A 1 198 ? 20.575 -8.284 45.721 1.00 89.56 198 THR A N 1
ATOM 1658 C CA . THR A 1 198 ? 20.643 -9.591 46.391 1.00 89.56 198 THR A CA 1
ATOM 1659 C C . THR A 1 198 ? 20.381 -9.478 47.890 1.00 89.56 198 THR A C 1
ATOM 1661 O O . THR A 1 198 ? 19.655 -10.316 48.424 1.00 89.56 198 THR A O 1
ATOM 1664 N N . GLN A 1 199 ? 20.923 -8.454 48.553 1.00 91.88 199 GLN A N 1
ATOM 1665 C CA . GLN A 1 199 ? 20.665 -8.189 49.972 1.00 91.88 199 GLN A CA 1
ATOM 1666 C C . GLN A 1 199 ? 19.185 -7.867 50.220 1.00 91.88 199 GLN A C 1
ATOM 1668 O O . GLN A 1 199 ? 18.578 -8.474 51.097 1.00 91.88 199 GLN A O 1
ATOM 1673 N N . ILE A 1 200 ? 18.578 -7.008 49.393 1.00 87.50 200 ILE A N 1
ATOM 1674 C CA . ILE A 1 200 ? 17.149 -6.653 49.488 1.00 87.50 200 ILE A CA 1
ATOM 1675 C C . ILE A 1 200 ? 16.259 -7.892 49.290 1.00 87.50 200 ILE A C 1
ATOM 1677 O O . ILE A 1 200 ? 15.307 -8.117 50.035 1.00 87.50 200 ILE A O 1
ATOM 1681 N N . VAL A 1 201 ? 16.579 -8.736 48.303 1.00 87.88 201 VAL A N 1
ATOM 1682 C CA . VAL A 1 201 ? 15.782 -9.930 47.978 1.00 87.88 201 VAL A CA 1
ATOM 1683 C C . VAL A 1 201 ? 15.958 -11.057 48.995 1.00 87.88 201 VAL A C 1
ATOM 1685 O O . VAL A 1 201 ? 15.042 -11.874 49.121 1.00 87.88 201 VAL A O 1
ATOM 1688 N N . LYS A 1 202 ? 17.067 -11.104 49.750 1.00 89.56 202 LYS A N 1
ATOM 1689 C CA . LYS A 1 202 ? 17.297 -12.123 50.794 1.00 89.56 202 LYS A CA 1
ATOM 1690 C C . LYS A 1 202 ? 16.169 -12.142 51.835 1.00 89.56 202 LYS A C 1
ATOM 1692 O O . LYS A 1 202 ? 15.812 -13.217 52.302 1.00 89.56 202 LYS A O 1
ATOM 1697 N N . ASN A 1 203 ? 15.555 -10.986 52.092 1.00 84.00 203 ASN A N 1
ATOM 1698 C CA . ASN A 1 203 ? 14.458 -10.821 53.050 1.00 84.00 203 ASN A CA 1
ATOM 1699 C C . ASN A 1 203 ? 13.062 -10.870 52.396 1.00 84.00 203 ASN A C 1
ATOM 1701 O O . ASN A 1 203 ? 12.052 -10.663 53.062 1.00 84.00 203 ASN A O 1
ATOM 1705 N N . SER A 1 204 ? 12.983 -11.115 51.085 1.00 81.81 204 SER A N 1
ATOM 1706 C CA . SER A 1 204 ? 11.723 -11.107 50.334 1.00 81.81 204 SER A CA 1
ATOM 1707 C C . SER A 1 204 ? 11.130 -12.510 50.157 1.00 81.81 204 SER A C 1
ATOM 1709 O O . SER A 1 204 ? 11.838 -13.518 50.149 1.00 81.81 204 SER A O 1
ATOM 1711 N N . THR A 1 205 ? 9.809 -12.577 49.968 1.00 83.75 205 THR A N 1
ATOM 1712 C CA . THR A 1 205 ? 9.073 -13.824 49.693 1.00 83.75 205 THR A CA 1
ATOM 1713 C C . THR A 1 205 ? 9.584 -14.542 48.434 1.00 83.75 205 THR A C 1
ATOM 1715 O O . THR A 1 205 ? 10.234 -13.950 47.570 1.00 83.75 205 THR A O 1
ATOM 1718 N N . THR A 1 206 ? 9.248 -15.825 48.265 1.00 75.81 206 THR A N 1
ATOM 1719 C CA . THR A 1 206 ? 9.653 -16.664 47.113 1.00 75.81 206 THR A CA 1
ATOM 1720 C C . THR A 1 206 ? 9.404 -16.021 45.739 1.00 75.81 206 THR A C 1
ATOM 1722 O O . THR A 1 206 ? 10.193 -16.231 44.818 1.00 75.81 206 THR A O 1
ATOM 1725 N N . LYS A 1 207 ? 8.384 -15.159 45.599 1.00 72.25 207 LYS A N 1
ATOM 1726 C CA . LYS A 1 207 ? 8.105 -14.386 44.370 1.00 72.25 207 LYS A CA 1
ATOM 1727 C C . LYS A 1 207 ? 9.183 -13.340 44.027 1.00 72.25 207 LYS A C 1
ATOM 1729 O O . LYS A 1 207 ? 9.326 -12.992 42.855 1.00 72.25 207 LYS A O 1
ATOM 1734 N N . GLY A 1 208 ? 9.952 -12.848 44.999 1.00 72.44 208 GLY A N 1
ATOM 1735 C CA . GLY A 1 208 ? 11.052 -11.897 44.789 1.00 72.44 208 GLY A CA 1
ATOM 1736 C C . GLY A 1 208 ? 12.272 -12.513 44.096 1.00 72.44 208 GLY A C 1
ATOM 1737 O O . GLY A 1 208 ? 12.937 -11.844 43.303 1.00 72.44 208 GLY A O 1
ATOM 1738 N N . LYS A 1 209 ? 12.516 -13.818 44.293 1.00 77.25 209 LYS A N 1
ATOM 1739 C CA . LYS A 1 209 ? 13.671 -14.530 43.714 1.00 77.25 209 LYS A CA 1
ATOM 1740 C C . LYS A 1 209 ? 13.655 -14.551 42.179 1.00 77.25 209 LYS A C 1
ATOM 1742 O O . LYS A 1 209 ? 14.703 -14.400 41.561 1.00 77.25 209 LYS A O 1
ATOM 1747 N N . GLY A 1 210 ? 12.478 -14.652 41.553 1.00 79.31 210 GLY A N 1
ATOM 1748 C CA . GLY A 1 210 ? 12.355 -14.624 40.088 1.00 79.31 210 GLY A CA 1
ATOM 1749 C C . GLY A 1 210 ? 12.737 -13.272 39.469 1.00 79.31 210 GLY A C 1
ATOM 1750 O O . GLY A 1 210 ? 13.385 -13.227 38.425 1.00 79.31 210 GLY A O 1
ATOM 1751 N N . LYS A 1 211 ? 12.412 -12.158 40.141 1.00 81.12 211 LYS A N 1
ATOM 1752 C CA . LYS A 1 211 ? 12.780 -10.808 39.675 1.00 81.12 211 LYS A CA 1
ATOM 1753 C C . LYS A 1 211 ? 14.290 -10.564 39.734 1.00 81.12 211 LYS A C 1
ATOM 1755 O O . LYS A 1 211 ? 14.820 -9.862 38.879 1.00 81.12 211 LYS A O 1
ATOM 1760 N N . LYS A 1 212 ? 14.986 -11.200 40.684 1.00 82.62 212 LYS A N 1
ATOM 1761 C CA . LYS A 1 212 ? 16.453 -11.166 40.788 1.00 82.62 212 LYS A CA 1
ATOM 1762 C C . LYS A 1 212 ? 17.141 -11.742 39.563 1.00 82.62 212 LYS A C 1
ATOM 1764 O O . LYS A 1 212 ? 18.030 -11.096 39.020 1.00 82.62 212 LYS A O 1
ATOM 1769 N N . ILE A 1 213 ? 16.718 -12.924 39.122 1.00 80.69 213 ILE A N 1
ATOM 1770 C CA . ILE A 1 213 ? 17.308 -13.579 37.948 1.00 80.69 213 ILE A CA 1
ATOM 1771 C C . ILE A 1 213 ? 17.054 -12.733 36.696 1.00 80.69 213 ILE A C 1
ATOM 1773 O O . ILE A 1 213 ? 17.980 -12.456 35.943 1.00 80.69 213 ILE A O 1
ATOM 1777 N N . ALA A 1 214 ? 15.826 -12.236 36.527 1.00 83.56 214 ALA A N 1
ATOM 1778 C CA . ALA A 1 214 ? 15.465 -11.345 35.427 1.00 83.56 214 ALA A CA 1
ATOM 1779 C C . ALA A 1 214 ? 16.348 -10.081 35.375 1.00 83.56 214 ALA A C 1
ATOM 1781 O O . ALA A 1 214 ? 16.888 -9.737 34.325 1.00 83.56 214 ALA A O 1
ATOM 1782 N N . MET A 1 215 ? 16.533 -9.411 36.515 1.00 84.25 215 MET A N 1
ATOM 1783 C CA . MET A 1 215 ? 17.360 -8.208 36.600 1.00 84.25 215 MET A CA 1
ATOM 1784 C C . MET A 1 215 ? 18.847 -8.498 36.353 1.00 84.25 215 MET A C 1
ATOM 1786 O O . MET A 1 215 ? 19.521 -7.700 35.706 1.00 84.25 215 MET A O 1
ATOM 1790 N N . PHE A 1 216 ? 19.352 -9.642 36.821 1.00 87.25 216 PHE A N 1
ATOM 1791 C CA . PHE A 1 216 ? 20.717 -10.086 36.543 1.00 87.25 216 PHE A CA 1
ATOM 1792 C C . PHE A 1 216 ? 20.953 -10.301 35.045 1.00 87.25 216 PHE A C 1
ATOM 1794 O O . PHE A 1 216 ? 21.898 -9.737 34.502 1.00 87.25 216 PHE A O 1
ATOM 1801 N N . ILE A 1 217 ? 20.061 -11.039 34.373 1.00 82.94 217 ILE A N 1
ATOM 1802 C CA . ILE A 1 217 ? 20.153 -11.301 32.929 1.00 82.94 217 ILE A CA 1
ATOM 1803 C C . ILE A 1 217 ? 20.152 -9.985 32.143 1.00 82.94 217 ILE A C 1
ATOM 1805 O O . ILE A 1 217 ? 20.973 -9.811 31.248 1.00 82.94 217 ILE A O 1
ATOM 1809 N N . TYR A 1 218 ? 19.286 -9.033 32.512 1.00 90.88 218 TYR A N 1
ATOM 1810 C CA . TYR A 1 218 ? 19.289 -7.697 31.911 1.00 90.88 218 TYR A CA 1
ATOM 1811 C C . TYR A 1 218 ? 20.654 -7.014 32.028 1.00 90.88 218 TYR A C 1
ATOM 1813 O O . TYR A 1 218 ? 21.214 -6.561 31.036 1.00 90.88 218 TYR A O 1
ATOM 1821 N N . MET A 1 219 ? 21.183 -6.918 33.253 1.00 91.81 219 MET A N 1
ATOM 1822 C CA . MET A 1 219 ? 22.443 -6.220 33.521 1.00 91.81 219 MET A CA 1
ATOM 1823 C C . MET A 1 219 ? 23.616 -6.884 32.802 1.00 91.81 219 MET A C 1
ATOM 1825 O O . MET A 1 219 ? 24.470 -6.185 32.260 1.00 91.81 219 MET A O 1
ATOM 1829 N N . PHE A 1 220 ? 23.629 -8.215 32.764 1.00 89.62 220 PHE A N 1
ATOM 1830 C CA . PHE A 1 220 ? 24.638 -8.999 32.067 1.00 89.62 220 PHE A CA 1
ATOM 1831 C C . PHE A 1 220 ? 24.619 -8.752 30.554 1.00 89.62 220 PHE A C 1
ATOM 1833 O O . PHE A 1 220 ? 25.647 -8.380 30.000 1.00 89.62 220 PHE A O 1
ATOM 1840 N N . ILE A 1 221 ? 23.458 -8.877 29.899 1.00 89.50 221 ILE A N 1
ATOM 1841 C CA . ILE A 1 221 ? 23.345 -8.717 28.438 1.00 89.50 221 ILE A CA 1
ATOM 1842 C C . ILE A 1 221 ? 23.727 -7.302 27.998 1.00 89.50 221 ILE A C 1
ATOM 1844 O O . ILE A 1 221 ? 24.478 -7.153 27.040 1.00 89.50 221 ILE A O 1
ATOM 1848 N N . ILE A 1 222 ? 23.268 -6.266 28.708 1.00 90.19 222 ILE A N 1
ATOM 1849 C CA . ILE A 1 222 ? 23.621 -4.881 28.361 1.00 90.19 222 ILE A CA 1
ATOM 1850 C C . ILE A 1 222 ? 25.119 -4.630 28.557 1.00 90.19 222 ILE A C 1
ATOM 1852 O O . ILE A 1 222 ? 25.753 -4.042 27.688 1.00 90.19 222 ILE A O 1
ATOM 1856 N N . SER A 1 223 ? 25.711 -5.132 29.646 1.00 91.69 223 SER A N 1
ATOM 1857 C CA . SER A 1 223 ? 27.159 -4.988 29.868 1.00 91.69 223 SER A CA 1
ATOM 1858 C C . SER A 1 223 ? 27.967 -5.719 28.794 1.00 91.69 223 SER A C 1
ATOM 1860 O O . SER A 1 223 ? 28.994 -5.213 28.356 1.00 91.69 223 SER A O 1
ATOM 1862 N N . LEU A 1 224 ? 27.486 -6.881 28.344 1.00 91.00 224 LEU A N 1
ATOM 1863 C CA . LEU A 1 224 ? 28.107 -7.658 27.277 1.00 91.00 224 LEU A CA 1
ATOM 1864 C C . LEU A 1 224 ? 28.047 -6.928 25.925 1.00 91.00 224 LEU A C 1
ATOM 1866 O O . LEU A 1 224 ? 29.034 -6.923 25.198 1.00 91.00 224 LEU A O 1
ATOM 1870 N N . CYS A 1 225 ? 26.928 -6.272 25.601 1.00 92.25 225 CYS A N 1
ATOM 1871 C CA . CYS A 1 225 ? 26.803 -5.499 24.361 1.00 92.25 225 CYS A CA 1
ATOM 1872 C C . CYS A 1 225 ? 27.761 -4.297 24.337 1.00 92.25 225 CYS A C 1
ATOM 1874 O O . CYS A 1 225 ? 28.448 -4.083 23.339 1.00 92.25 225 CYS A O 1
ATOM 1876 N N . VAL A 1 226 ? 27.863 -3.557 25.449 1.00 92.12 226 VAL A N 1
ATOM 1877 C CA . VAL A 1 226 ? 28.809 -2.433 25.577 1.00 92.12 226 VAL A CA 1
ATOM 1878 C C . VAL A 1 226 ? 30.259 -2.933 25.547 1.00 92.12 226 VAL A C 1
ATOM 1880 O O . VAL A 1 226 ? 31.099 -2.323 24.890 1.00 92.12 226 VAL A O 1
ATOM 1883 N N . PHE A 1 227 ? 30.546 -4.084 26.165 1.00 93.00 227 PHE A N 1
ATOM 1884 C CA . PHE A 1 227 ? 31.863 -4.719 26.103 1.00 93.00 227 PHE A CA 1
ATOM 1885 C C . PHE A 1 227 ? 32.260 -5.115 24.673 1.00 93.00 227 PHE A C 1
ATOM 1887 O O . PHE A 1 227 ? 33.381 -4.830 24.262 1.00 93.00 227 PHE A O 1
ATOM 1894 N N . PHE A 1 228 ? 31.355 -5.707 23.885 1.00 92.94 228 PHE A N 1
ATOM 1895 C CA . PHE A 1 228 ? 31.644 -6.028 22.482 1.00 92.94 228 PHE A CA 1
ATOM 1896 C C . PHE A 1 228 ? 31.894 -4.783 21.634 1.00 92.94 228 PHE A C 1
ATOM 1898 O O . PHE A 1 228 ? 32.782 -4.801 20.781 1.00 92.94 228 PHE A O 1
ATOM 1905 N N . LEU A 1 229 ? 31.159 -3.697 21.887 1.00 93.50 229 LEU A N 1
ATOM 1906 C CA . LEU A 1 229 ? 31.422 -2.420 21.233 1.00 93.50 229 LEU A CA 1
ATOM 1907 C C . LEU A 1 229 ? 32.808 -1.879 21.616 1.00 93.50 229 LEU A C 1
ATOM 1909 O O . LEU A 1 229 ? 33.557 -1.477 20.734 1.00 93.50 229 LEU A O 1
ATOM 1913 N N . PHE A 1 230 ? 33.190 -1.941 22.896 1.00 95.44 230 PHE A N 1
ATOM 1914 C CA . PHE A 1 230 ? 34.537 -1.576 23.350 1.00 95.44 230 PHE A CA 1
ATOM 1915 C C . PHE A 1 230 ? 35.621 -2.403 22.647 1.00 95.44 230 PHE A C 1
ATOM 1917 O O . PHE A 1 230 ? 36.572 -1.839 22.105 1.00 95.44 230 PHE A O 1
ATOM 1924 N N . THR A 1 231 ? 35.481 -3.732 22.635 1.00 92.50 231 THR A N 1
ATOM 1925 C CA . THR A 1 231 ? 36.455 -4.627 21.998 1.00 92.50 231 THR A CA 1
ATOM 1926 C C . THR A 1 231 ? 36.609 -4.293 20.519 1.00 92.50 231 THR A C 1
ATOM 1928 O O . THR A 1 231 ? 37.731 -4.129 20.050 1.00 92.50 231 THR A O 1
ATOM 1931 N N . GLN A 1 232 ? 35.503 -4.124 19.792 1.00 94.81 232 GLN A N 1
ATOM 1932 C CA . GLN A 1 232 ? 35.553 -3.789 18.371 1.00 94.81 232 GLN A CA 1
ATOM 1933 C C . GLN A 1 232 ? 36.256 -2.442 18.127 1.00 94.81 232 GLN A C 1
ATOM 1935 O O . GLN A 1 232 ? 37.125 -2.376 17.259 1.00 94.81 232 GLN A O 1
ATOM 1940 N N . GLN A 1 233 ? 35.946 -1.401 18.908 1.00 94.25 233 GLN A N 1
ATOM 1941 C CA . GLN A 1 233 ? 36.554 -0.073 18.741 1.00 94.25 233 GLN A CA 1
ATOM 1942 C C . GLN A 1 233 ? 38.036 -0.067 19.123 1.00 94.25 233 GLN A C 1
ATOM 1944 O O . GLN A 1 233 ? 38.840 0.613 18.491 1.00 94.25 233 GLN A O 1
ATOM 1949 N N . THR A 1 234 ? 38.421 -0.884 20.102 1.00 92.94 234 THR A N 1
ATOM 1950 C CA . THR A 1 234 ? 39.824 -1.058 20.494 1.00 92.94 234 THR A CA 1
ATOM 1951 C C . THR A 1 234 ? 40.624 -1.733 19.394 1.00 92.94 234 THR A C 1
ATOM 1953 O O . THR A 1 234 ? 41.695 -1.250 19.048 1.00 92.94 234 THR A O 1
ATOM 1956 N N . ILE A 1 235 ? 40.105 -2.815 18.802 1.00 92.94 235 ILE A N 1
ATOM 1957 C CA . ILE A 1 235 ? 40.788 -3.485 17.687 1.00 92.94 235 ILE A CA 1
ATOM 1958 C C . ILE A 1 235 ? 40.860 -2.540 16.481 1.00 92.94 235 ILE A C 1
ATOM 1960 O O . ILE A 1 235 ? 41.895 -2.481 15.828 1.00 92.94 235 ILE A O 1
ATOM 1964 N N . ARG A 1 236 ? 39.811 -1.746 16.223 1.00 91.94 236 ARG A N 1
ATOM 1965 C CA . ARG A 1 236 ? 39.817 -0.754 15.138 1.00 91.94 236 ARG A CA 1
ATOM 1966 C C . ARG A 1 236 ? 40.896 0.302 15.351 1.00 91.94 236 ARG A C 1
ATOM 1968 O O . ARG A 1 236 ? 41.648 0.572 14.427 1.00 91.94 236 ARG A O 1
ATOM 1975 N N . PHE A 1 237 ? 41.014 0.833 16.565 1.00 94.06 237 PHE A N 1
ATOM 1976 C CA . PHE A 1 237 ? 42.082 1.762 16.929 1.00 94.06 237 PHE A CA 1
ATOM 1977 C C . PHE A 1 237 ? 43.479 1.124 16.827 1.00 94.06 237 PHE A C 1
ATOM 1979 O O . PHE A 1 237 ? 44.406 1.748 16.326 1.00 94.06 237 PHE A O 1
ATOM 1986 N N . ILE A 1 238 ? 43.638 -0.135 17.242 1.00 92.38 238 ILE A N 1
ATOM 1987 C CA . ILE A 1 238 ? 44.904 -0.866 17.094 1.00 92.38 238 ILE A CA 1
ATOM 1988 C C . ILE A 1 238 ? 45.269 -1.034 15.611 1.00 92.38 238 ILE A C 1
ATOM 1990 O O . ILE A 1 238 ? 46.416 -0.814 15.236 1.00 92.38 238 ILE A O 1
ATOM 1994 N N . PHE A 1 239 ? 44.313 -1.398 14.755 1.00 94.56 239 PHE A N 1
ATOM 1995 C CA . PHE A 1 239 ? 44.546 -1.502 13.312 1.00 94.56 239 PHE A CA 1
ATOM 1996 C C . PHE A 1 239 ? 44.855 -0.158 12.665 1.00 94.56 239 PHE A C 1
ATOM 1998 O O . PHE A 1 239 ? 45.676 -0.123 11.757 1.00 94.56 239 PHE A O 1
ATOM 2005 N N . ASP A 1 240 ? 44.265 0.925 13.162 1.00 92.25 240 ASP A N 1
ATOM 2006 C CA . ASP A 1 240 ? 44.597 2.289 12.757 1.00 92.25 240 ASP A CA 1
ATOM 2007 C C . ASP A 1 240 ? 46.060 2.637 13.094 1.00 92.25 240 ASP A C 1
ATOM 2009 O O . ASP A 1 240 ? 46.799 3.067 12.214 1.00 92.25 240 ASP A O 1
ATOM 2013 N N . ILE A 1 241 ? 46.540 2.307 14.304 1.00 91.31 241 ILE A N 1
ATOM 2014 C CA . ILE A 1 241 ? 47.962 2.465 14.687 1.00 91.31 241 ILE A CA 1
ATOM 2015 C C . ILE A 1 241 ? 48.893 1.660 13.770 1.00 91.31 241 ILE A C 1
ATOM 2017 O O . ILE A 1 241 ? 49.963 2.137 13.397 1.00 91.31 241 ILE A O 1
ATOM 2021 N N . PHE A 1 242 ? 48.511 0.427 13.430 1.00 94.88 242 PHE A N 1
ATOM 2022 C CA . PHE A 1 242 ? 49.312 -0.451 12.573 1.00 94.88 242 PHE A CA 1
ATOM 2023 C C . PHE A 1 242 ? 49.103 -0.210 11.071 1.00 94.88 242 PHE A C 1
ATOM 2025 O O . PHE A 1 242 ? 49.658 -0.963 10.270 1.00 94.88 242 PHE A O 1
ATOM 2032 N N . LEU A 1 243 ? 48.313 0.800 10.684 1.00 93.06 243 LEU A N 1
ATOM 2033 C CA . LEU A 1 243 ? 47.964 1.109 9.292 1.00 93.06 243 LEU A CA 1
ATOM 2034 C C . LEU A 1 243 ? 47.404 -0.111 8.532 1.00 93.06 243 LEU A C 1
ATOM 2036 O O . LEU A 1 243 ? 47.649 -0.312 7.343 1.00 93.06 243 LEU A O 1
ATOM 2040 N N . TYR A 1 244 ? 46.655 -0.972 9.225 1.00 92.88 244 TYR A N 1
ATOM 2041 C CA . TYR A 1 244 ? 46.070 -2.181 8.651 1.00 92.88 244 TYR A CA 1
ATOM 2042 C C . TYR A 1 244 ? 44.675 -1.904 8.073 1.00 92.88 244 TYR A C 1
ATOM 2044 O O . TYR A 1 244 ? 43.657 -2.340 8.617 1.00 92.88 244 TYR A O 1
ATOM 2052 N N . GLU A 1 245 ? 44.638 -1.202 6.939 1.00 89.81 245 GLU A N 1
ATOM 2053 C CA . GLU A 1 245 ? 43.422 -0.716 6.256 1.00 89.81 245 GLU A CA 1
ATOM 2054 C C . GLU A 1 245 ? 42.343 -1.796 6.085 1.00 89.81 245 GLU A C 1
ATOM 2056 O O . GLU A 1 245 ? 41.192 -1.604 6.471 1.00 89.81 245 GLU A O 1
ATOM 2061 N N . ASN A 1 246 ? 42.717 -2.995 5.623 1.00 89.31 246 ASN A N 1
ATOM 2062 C CA . ASN A 1 246 ? 41.748 -4.083 5.410 1.00 89.31 246 ASN A CA 1
ATOM 2063 C C . ASN A 1 246 ? 41.046 -4.505 6.708 1.00 89.31 246 ASN A C 1
ATOM 2065 O O . ASN A 1 246 ? 39.885 -4.915 6.698 1.00 89.31 246 ASN A O 1
ATOM 2069 N N . GLY A 1 247 ? 41.762 -4.444 7.832 1.00 90.38 247 GLY A N 1
ATOM 2070 C CA . GLY A 1 247 ? 41.186 -4.727 9.137 1.00 90.38 247 GLY A CA 1
ATOM 2071 C C . GLY A 1 247 ? 40.227 -3.629 9.580 1.00 90.38 247 GLY A C 1
ATOM 2072 O O . GLY A 1 247 ? 39.196 -3.938 10.175 1.00 90.38 247 GLY A O 1
ATOM 2073 N N . ILE A 1 248 ? 40.531 -2.366 9.273 1.00 90.00 248 ILE A N 1
ATOM 2074 C CA . ILE A 1 248 ? 39.655 -1.222 9.556 1.00 90.00 248 ILE A CA 1
ATOM 2075 C C . ILE A 1 248 ? 38.359 -1.346 8.749 1.00 90.00 248 ILE A C 1
ATOM 2077 O O . ILE A 1 248 ? 37.276 -1.223 9.326 1.00 90.00 248 ILE A O 1
ATOM 2081 N N . ASP A 1 249 ? 38.446 -1.679 7.463 1.00 89.62 249 ASP A N 1
ATOM 2082 C CA . ASP A 1 249 ? 37.291 -1.915 6.588 1.00 89.62 249 ASP A CA 1
ATOM 2083 C C . ASP A 1 249 ? 36.419 -3.065 7.105 1.00 89.62 249 ASP A C 1
ATOM 2085 O O . ASP A 1 249 ? 35.202 -2.925 7.270 1.00 89.62 249 ASP A O 1
ATOM 2089 N N . ALA A 1 250 ? 37.045 -4.197 7.443 1.00 89.19 250 ALA A N 1
ATOM 2090 C CA . ALA A 1 250 ? 36.350 -5.357 7.990 1.00 89.19 250 ALA A CA 1
ATOM 2091 C C . ALA A 1 250 ? 35.673 -5.040 9.333 1.00 89.19 250 ALA A C 1
ATOM 2093 O O . ALA A 1 250 ? 34.524 -5.419 9.564 1.00 89.19 250 ALA A O 1
ATOM 2094 N N . LEU A 1 251 ? 36.345 -4.314 10.228 1.00 90.94 251 LEU A N 1
ATOM 2095 C CA . LEU A 1 251 ? 35.764 -3.914 11.510 1.00 90.94 251 LEU A CA 1
ATOM 2096 C C . LEU A 1 251 ? 34.675 -2.861 11.362 1.00 90.94 251 LEU A C 1
ATOM 2098 O O . LEU A 1 251 ? 33.743 -2.875 12.166 1.00 90.94 251 LEU A O 1
ATOM 2102 N N . THR A 1 252 ? 34.753 -1.993 10.355 1.00 88.75 252 THR A N 1
ATOM 2103 C CA . THR A 1 252 ? 33.667 -1.071 9.999 1.00 88.75 252 THR A CA 1
ATOM 2104 C C . THR A 1 252 ? 32.444 -1.874 9.570 1.00 88.75 252 THR A C 1
ATOM 2106 O O . THR A 1 252 ? 31.357 -1.657 10.097 1.00 88.75 252 THR A O 1
ATOM 2109 N N . TYR A 1 253 ? 32.629 -2.923 8.764 1.00 86.12 253 TYR A N 1
ATOM 2110 C CA . TYR A 1 253 ? 31.549 -3.851 8.426 1.00 86.12 253 TYR A CA 1
ATOM 2111 C C . TYR A 1 253 ? 30.939 -4.564 9.646 1.00 86.12 253 TYR A C 1
ATOM 2113 O O . TYR A 1 253 ? 29.717 -4.717 9.753 1.00 86.12 253 TYR A O 1
ATOM 2121 N N . TYR A 1 254 ? 31.762 -4.996 10.605 1.00 88.44 254 TYR A N 1
ATOM 2122 C CA . TYR A 1 254 ? 31.270 -5.639 11.830 1.00 88.44 254 TYR A CA 1
ATOM 2123 C C . TYR A 1 254 ? 30.593 -4.671 12.802 1.00 88.44 254 TYR A C 1
ATOM 2125 O O . TYR A 1 254 ? 29.666 -5.077 13.514 1.00 88.44 254 TYR A O 1
ATOM 2133 N N . LEU A 1 255 ? 31.000 -3.398 12.809 1.00 86.50 255 LEU A N 1
ATOM 2134 C CA . LEU A 1 255 ? 30.379 -2.350 13.617 1.00 86.50 255 LEU A CA 1
ATOM 2135 C C . LEU A 1 255 ? 28.872 -2.275 13.349 1.00 86.50 255 LEU A C 1
ATOM 2137 O O . LEU A 1 255 ? 28.091 -2.154 14.293 1.00 86.50 255 LEU A O 1
ATOM 2141 N N . PHE A 1 256 ? 28.458 -2.479 12.095 1.00 81.62 256 PHE A N 1
ATOM 2142 C CA . PHE A 1 256 ? 27.051 -2.490 11.684 1.00 81.62 256 PHE A CA 1
ATOM 2143 C C . PHE A 1 256 ? 26.222 -3.498 12.479 1.00 81.62 256 PHE A C 1
ATOM 2145 O O . PHE A 1 256 ? 25.077 -3.237 12.845 1.00 81.62 256 PHE A O 1
ATOM 2152 N N . TRP A 1 257 ? 26.779 -4.678 12.741 1.00 86.19 257 TRP A N 1
ATOM 2153 C CA . TRP A 1 257 ? 26.076 -5.737 13.456 1.00 86.19 257 TRP A CA 1
ATOM 2154 C C . TRP A 1 257 ? 26.084 -5.480 14.957 1.00 86.19 257 TRP A C 1
ATOM 2156 O O . TRP A 1 257 ? 25.037 -5.565 15.597 1.00 86.19 257 TRP A O 1
ATOM 2166 N N . ILE A 1 258 ? 27.246 -5.124 15.507 1.00 88.19 258 ILE A N 1
ATOM 2167 C CA . ILE A 1 258 ? 27.419 -4.923 16.949 1.00 88.19 258 ILE A CA 1
ATOM 2168 C C . ILE A 1 258 ? 26.574 -3.746 17.434 1.00 88.19 258 ILE A C 1
ATOM 2170 O O . ILE A 1 258 ? 25.871 -3.876 18.436 1.00 88.19 258 ILE A O 1
ATOM 2174 N N . VAL A 1 259 ? 26.573 -2.629 16.704 1.00 89.06 259 VAL A N 1
ATOM 2175 C CA . VAL A 1 259 ? 25.795 -1.443 17.076 1.00 89.06 259 VAL A CA 1
ATOM 2176 C C . VAL A 1 259 ? 24.298 -1.718 16.988 1.00 89.06 259 VAL A C 1
ATOM 2178 O O . VAL A 1 259 ? 23.576 -1.421 17.938 1.00 89.06 259 VAL A O 1
ATOM 2181 N N . ASN A 1 260 ? 23.824 -2.361 15.916 1.00 87.25 260 ASN A N 1
ATOM 2182 C CA . ASN A 1 260 ? 22.408 -2.715 15.798 1.00 87.25 260 ASN A CA 1
ATOM 2183 C C . ASN A 1 260 ? 21.960 -3.680 16.902 1.00 87.25 260 ASN A C 1
ATOM 2185 O O . ASN A 1 260 ? 20.877 -3.508 17.460 1.00 87.25 260 ASN A O 1
ATOM 2189 N N . VAL A 1 261 ? 22.783 -4.671 17.264 1.00 85.31 261 VAL A N 1
ATOM 2190 C CA . VAL A 1 261 ? 22.489 -5.570 18.391 1.00 85.31 261 VAL A CA 1
ATOM 2191 C C . VAL A 1 261 ? 22.445 -4.790 19.703 1.00 85.31 261 VAL A C 1
ATOM 2193 O O . VAL A 1 261 ? 21.484 -4.948 20.454 1.00 85.31 261 VAL A O 1
ATOM 2196 N N . ASN A 1 262 ? 23.420 -3.915 19.960 1.00 88.56 262 ASN A N 1
ATOM 2197 C CA . ASN A 1 262 ? 23.471 -3.103 21.177 1.00 88.56 262 ASN A CA 1
ATOM 2198 C C . ASN A 1 262 ? 22.209 -2.237 21.336 1.00 88.56 262 ASN A C 1
ATOM 2200 O O . ASN A 1 262 ? 21.527 -2.307 22.358 1.00 88.56 262 ASN A O 1
ATOM 2204 N N . VAL A 1 263 ? 21.848 -1.511 20.277 1.00 90.38 263 VAL A N 1
ATOM 2205 C CA . VAL A 1 263 ? 20.667 -0.641 20.211 1.00 90.38 263 VAL A CA 1
ATOM 2206 C C . VAL A 1 263 ? 19.353 -1.427 20.358 1.00 90.38 263 VAL A C 1
ATOM 2208 O O . VAL A 1 263 ? 18.414 -0.992 21.024 1.00 90.38 263 VAL A O 1
ATOM 2211 N N . SER A 1 264 ? 19.266 -2.617 19.761 1.00 87.31 264 SER A N 1
ATOM 2212 C CA . SER A 1 264 ? 18.029 -3.413 19.758 1.00 87.31 264 SER A CA 1
ATOM 2213 C C . SER A 1 264 ? 17.805 -4.185 21.057 1.00 87.31 264 SER A C 1
ATOM 2215 O O . SER A 1 264 ? 16.662 -4.401 21.471 1.00 87.31 264 SER A O 1
ATOM 2217 N N . MET A 1 265 ? 18.876 -4.646 21.708 1.00 85.12 265 MET A N 1
ATOM 2218 C CA . MET A 1 265 ? 18.766 -5.553 22.852 1.00 85.12 265 MET A CA 1
ATOM 2219 C C . MET A 1 265 ? 18.112 -4.891 24.061 1.00 85.12 265 MET A C 1
ATOM 2221 O O . MET A 1 265 ? 17.330 -5.529 24.762 1.00 85.12 265 MET A O 1
ATOM 2225 N N . GLN A 1 266 ? 18.352 -3.608 24.296 1.00 86.38 266 GLN A N 1
ATOM 2226 C CA . GLN A 1 266 ? 17.795 -2.885 25.439 1.00 86.38 266 GLN A CA 1
ATOM 2227 C C . GLN A 1 266 ? 16.253 -2.828 25.456 1.00 86.38 266 GLN A C 1
ATOM 2229 O O . GLN A 1 266 ? 15.662 -3.281 26.449 1.00 86.38 266 GLN A O 1
ATOM 2234 N N . PRO A 1 267 ? 15.559 -2.364 24.396 1.00 84.81 267 PRO A N 1
ATOM 2235 C CA . PRO A 1 267 ? 14.098 -2.390 24.354 1.00 84.81 267 PRO A CA 1
ATOM 2236 C C . PRO A 1 267 ? 13.526 -3.812 24.369 1.00 84.81 267 PRO A C 1
ATOM 2238 O O . PRO A 1 267 ? 12.526 -4.055 25.054 1.00 84.81 267 PRO A O 1
ATOM 2241 N N . ILE A 1 268 ? 14.181 -4.769 23.697 1.00 83.06 268 ILE A N 1
ATOM 2242 C CA . ILE A 1 268 ? 13.771 -6.182 23.710 1.00 83.06 268 ILE A CA 1
ATOM 2243 C C . ILE A 1 268 ? 13.820 -6.734 25.136 1.00 83.06 268 ILE A C 1
ATOM 2245 O O . ILE A 1 268 ? 12.839 -7.303 25.619 1.00 83.06 268 ILE A O 1
ATOM 2249 N N . MET A 1 269 ? 14.922 -6.523 25.851 1.00 86.56 269 MET A N 1
ATOM 2250 C CA . MET A 1 269 ? 15.097 -7.037 27.205 1.00 86.56 269 MET A CA 1
ATOM 2251 C C . MET A 1 269 ? 14.124 -6.392 28.198 1.00 86.56 269 MET A C 1
ATOM 2253 O O . MET A 1 269 ? 13.568 -7.090 29.047 1.00 86.56 269 MET A O 1
ATOM 2257 N N . ILE A 1 270 ? 13.834 -5.093 28.082 1.00 85.69 270 ILE A N 1
ATOM 2258 C CA . ILE A 1 270 ? 12.816 -4.437 28.924 1.00 85.69 270 ILE A CA 1
ATOM 2259 C C . ILE A 1 270 ? 11.431 -5.035 28.675 1.00 85.69 270 ILE A C 1
ATOM 2261 O O . ILE A 1 270 ? 10.708 -5.333 29.632 1.00 85.69 270 ILE A O 1
ATOM 2265 N N . LEU A 1 271 ? 11.074 -5.271 27.412 1.00 81.88 271 LEU A N 1
ATOM 2266 C CA . LEU A 1 271 ? 9.804 -5.891 27.044 1.00 81.88 271 LEU A CA 1
ATOM 2267 C C . LEU A 1 271 ? 9.701 -7.338 27.561 1.00 81.88 271 LEU A C 1
ATOM 2269 O O . LEU A 1 271 ? 8.659 -7.755 28.082 1.00 81.88 271 LEU A O 1
ATOM 2273 N N . VAL A 1 272 ? 10.790 -8.104 27.465 1.00 77.62 272 VAL A N 1
ATOM 2274 C CA . VAL A 1 272 ? 10.864 -9.487 27.956 1.00 77.62 272 VAL A CA 1
ATOM 2275 C C . VAL A 1 272 ? 10.739 -9.532 29.475 1.00 77.62 272 VAL A C 1
ATOM 2277 O O . VAL A 1 272 ? 10.004 -10.366 30.000 1.00 77.62 272 VAL A O 1
ATOM 2280 N N . LEU A 1 273 ? 11.381 -8.631 30.213 1.00 81.56 273 LEU A N 1
ATOM 2281 C CA . LEU A 1 273 ? 11.482 -8.751 31.671 1.00 81.56 273 LEU A CA 1
ATOM 2282 C C . LEU A 1 273 ? 10.362 -8.031 32.426 1.00 81.56 273 LEU A C 1
ATOM 2284 O O . LEU A 1 273 ? 9.894 -8.523 33.457 1.00 81.56 273 LEU A O 1
ATOM 2288 N N . SER A 1 274 ? 9.875 -6.898 31.920 1.00 82.69 274 SER A N 1
ATOM 2289 C CA . SER A 1 274 ? 8.817 -6.136 32.583 1.00 82.69 274 SER A CA 1
ATOM 2290 C C . SER A 1 274 ? 7.442 -6.659 32.191 1.00 82.69 274 SER A C 1
ATOM 2292 O O . SER A 1 274 ? 6.932 -6.377 31.111 1.00 82.69 274 SER A O 1
ATOM 2294 N N . LYS A 1 275 ? 6.782 -7.382 33.105 1.00 81.75 275 LYS A N 1
ATOM 2295 C CA . LYS A 1 275 ? 5.393 -7.827 32.899 1.00 81.75 275 LYS A CA 1
ATOM 2296 C C . LYS A 1 275 ? 4.452 -6.650 32.629 1.00 81.75 275 LYS A C 1
ATOM 2298 O O . LYS A 1 275 ? 3.552 -6.798 31.818 1.00 81.75 275 LYS A O 1
ATOM 2303 N N . ASN A 1 276 ? 4.647 -5.507 33.287 1.00 81.56 276 ASN A N 1
ATOM 2304 C CA . ASN A 1 276 ? 3.768 -4.348 33.125 1.00 81.56 276 ASN A CA 1
ATOM 2305 C C . ASN A 1 276 ? 3.946 -3.703 31.753 1.00 81.56 276 ASN A C 1
ATOM 2307 O O . ASN A 1 276 ? 2.956 -3.541 31.051 1.00 81.56 276 ASN A O 1
ATOM 2311 N N . ILE A 1 277 ? 5.189 -3.435 31.338 1.00 77.88 277 ILE A N 1
ATOM 2312 C CA . ILE A 1 277 ? 5.475 -2.876 30.008 1.00 77.88 277 ILE A CA 1
ATOM 2313 C C . ILE A 1 277 ? 5.055 -3.866 28.933 1.00 77.88 277 ILE A C 1
ATOM 2315 O O . ILE A 1 277 ? 4.432 -3.469 27.963 1.00 77.88 277 ILE A O 1
ATOM 2319 N N . ARG A 1 278 ? 5.290 -5.166 29.125 1.00 82.75 278 ARG A N 1
ATOM 2320 C CA . ARG A 1 278 ? 4.789 -6.198 28.216 1.00 82.75 278 ARG A CA 1
ATOM 2321 C C . ARG A 1 278 ? 3.275 -6.204 28.157 1.00 82.75 278 ARG A C 1
ATOM 2323 O O . ARG A 1 278 ? 2.730 -6.244 27.074 1.00 82.75 278 ARG A O 1
ATOM 2330 N N . CYS A 1 279 ? 2.579 -6.153 29.288 1.00 77.38 279 CYS A N 1
ATOM 2331 C CA . CYS A 1 279 ? 1.123 -6.080 29.316 1.00 77.38 279 CYS A CA 1
ATOM 2332 C C . CYS A 1 279 ? 0.608 -4.791 28.684 1.00 77.38 279 CYS A C 1
ATOM 2334 O O . CYS A 1 279 ? -0.440 -4.840 28.065 1.00 77.38 279 CYS A O 1
ATOM 2336 N N . ASP A 1 280 ? 1.296 -3.663 28.825 1.00 77.69 280 ASP A N 1
ATOM 2337 C CA . ASP A 1 280 ? 0.890 -2.384 28.246 1.00 77.69 280 ASP A CA 1
ATOM 2338 C C . ASP A 1 280 ? 1.217 -2.314 26.753 1.00 77.69 280 ASP A C 1
ATOM 2340 O O . ASP A 1 280 ? 0.370 -1.879 25.979 1.00 77.69 280 ASP A O 1
ATOM 2344 N N . PHE A 1 281 ? 2.357 -2.856 26.327 1.00 74.00 281 PHE A N 1
ATOM 2345 C CA . PHE A 1 281 ? 2.715 -3.072 24.928 1.00 74.00 281 PHE A CA 1
ATOM 2346 C C . PHE A 1 281 ? 1.769 -4.045 24.266 1.00 74.00 281 PHE A C 1
ATOM 2348 O O . PHE A 1 281 ? 1.212 -3.742 23.225 1.00 74.00 281 PHE A O 1
ATOM 2355 N N . LEU A 1 282 ? 1.489 -5.173 24.905 1.00 65.44 282 LEU A N 1
ATOM 2356 C CA . LEU A 1 282 ? 0.490 -6.118 24.444 1.00 65.44 282 LEU A CA 1
ATOM 2357 C C . LEU A 1 282 ? -0.902 -5.510 24.524 1.00 65.44 282 LEU A C 1
ATOM 2359 O O . LEU A 1 282 ? -1.690 -5.752 23.638 1.00 65.44 282 LEU A O 1
ATOM 2363 N N . LYS A 1 283 ? -1.259 -4.684 25.505 1.00 74.06 283 LYS A N 1
ATOM 2364 C CA . LYS A 1 283 ? -2.543 -3.973 25.468 1.00 74.06 283 LYS A CA 1
ATOM 2365 C C . LYS A 1 283 ? -2.560 -2.985 24.323 1.00 74.06 283 LYS A C 1
ATOM 2367 O O . LYS A 1 283 ? -3.596 -2.854 23.714 1.00 74.06 283 LYS A O 1
ATOM 2372 N N . PHE A 1 284 ? -1.483 -2.298 23.999 1.00 68.38 284 PHE A N 1
ATOM 2373 C CA . PHE A 1 284 ? -1.441 -1.377 22.869 1.00 68.38 284 PHE A CA 1
ATOM 2374 C C . PHE A 1 284 ? -1.527 -2.133 21.534 1.00 68.38 284 PHE A C 1
ATOM 2376 O O . PHE A 1 284 ? -2.427 -1.881 20.733 1.00 68.38 284 PHE A O 1
ATOM 2383 N N . TYR A 1 285 ? -0.683 -3.149 21.371 1.00 54.78 285 TYR A N 1
ATOM 2384 C CA . TYR A 1 285 ? -0.550 -4.008 20.199 1.00 54.78 285 TYR A CA 1
ATOM 2385 C C . TYR A 1 285 ? -1.766 -4.934 20.006 1.00 54.78 285 TYR A C 1
ATOM 2387 O O . TYR A 1 285 ? -2.381 -4.960 18.942 1.00 54.78 285 TYR A O 1
ATOM 2395 N N . LEU A 1 286 ? -2.203 -5.635 21.057 1.00 53.09 286 LEU A N 1
ATOM 2396 C CA . LEU A 1 286 ? -3.373 -6.531 21.085 1.00 53.09 286 LEU A CA 1
ATOM 2397 C C . LEU A 1 286 ? -4.714 -5.805 21.275 1.00 53.09 286 LEU A C 1
ATOM 2399 O O . LEU A 1 286 ? -5.743 -6.374 20.926 1.00 53.09 286 LEU A O 1
ATOM 2403 N N . ARG A 1 287 ? -4.774 -4.539 21.717 1.00 48.09 287 ARG A N 1
ATOM 2404 C CA . ARG A 1 287 ? -6.001 -3.725 21.521 1.00 48.09 287 ARG A CA 1
ATOM 2405 C C . ARG A 1 287 ? -6.240 -3.442 20.038 1.00 48.09 287 ARG A C 1
ATOM 2407 O O . ARG A 1 287 ? -7.350 -3.043 19.687 1.00 48.09 287 ARG A O 1
ATOM 2414 N N . SER A 1 288 ? -5.255 -3.712 19.169 1.00 44.12 288 SER A N 1
ATOM 2415 C CA . SER A 1 288 ? -5.457 -3.847 17.723 1.00 44.12 288 SER A CA 1
ATOM 2416 C C . SER A 1 288 ? -5.876 -5.269 17.281 1.00 44.12 288 SER A C 1
ATOM 2418 O O . SER A 1 288 ? -6.584 -5.383 16.281 1.00 44.12 288 SER A O 1
ATOM 2420 N N . ARG A 1 289 ? -5.551 -6.340 18.033 1.00 43.81 289 ARG A N 1
ATOM 2421 C CA . ARG A 1 289 ? -5.969 -7.744 17.784 1.00 43.81 289 ARG A CA 1
ATOM 2422 C C . ARG A 1 289 ? -5.973 -8.592 19.071 1.00 43.81 289 ARG A C 1
ATOM 2424 O O . ARG A 1 289 ? -4.911 -8.914 19.592 1.00 43.81 289 ARG A O 1
ATOM 2431 N N . TYR A 1 290 ? -7.134 -8.998 19.588 1.00 44.31 290 TYR A N 1
ATOM 2432 C CA . TYR A 1 290 ? -7.199 -9.663 20.900 1.00 44.31 290 TYR A CA 1
ATOM 2433 C C . TYR A 1 290 ? -7.002 -11.202 20.896 1.00 44.31 290 TYR A C 1
ATOM 2435 O O . TYR A 1 290 ? -7.715 -11.933 20.216 1.00 44.31 290 TYR A O 1
ATOM 2443 N N . TYR A 1 291 ? -6.070 -11.625 21.771 1.00 33.34 291 TYR A N 1
ATOM 2444 C CA . TYR A 1 291 ? -6.096 -12.688 22.808 1.00 33.34 291 TYR A CA 1
ATOM 2445 C C . TYR A 1 291 ? -5.810 -14.192 22.591 1.00 33.34 291 TYR A C 1
ATOM 2447 O O . TYR A 1 291 ? -5.888 -14.905 23.588 1.00 33.34 291 TYR A O 1
ATOM 2455 N N . LEU A 1 292 ? -5.372 -14.707 21.431 1.00 37.47 292 LEU A N 1
ATOM 2456 C CA . LEU A 1 292 ? -5.027 -16.153 21.339 1.00 37.47 292 LEU A CA 1
ATOM 2457 C C . LEU A 1 292 ? -3.580 -16.510 20.944 1.00 37.47 292 LEU A C 1
ATOM 2459 O O . LEU A 1 292 ? -3.219 -17.679 20.977 1.00 37.47 292 LEU A O 1
ATOM 2463 N N . CYS A 1 293 ? -2.727 -15.539 20.608 1.00 44.31 293 CYS A N 1
ATOM 2464 C CA . CYS A 1 293 ? -1.427 -15.801 19.967 1.00 44.31 293 CYS A CA 1
ATOM 2465 C C . CYS A 1 293 ? -0.214 -15.630 20.906 1.00 44.31 293 CYS A C 1
ATOM 2467 O O . CYS A 1 293 ? 0.787 -15.033 20.522 1.00 44.31 293 CYS A O 1
ATOM 2469 N N . PHE A 1 294 ? -0.303 -16.056 22.170 1.00 41.50 294 PHE A N 1
ATOM 2470 C CA . PHE A 1 294 ? 0.786 -15.820 23.133 1.00 41.50 294 PHE A CA 1
ATOM 2471 C C . PHE A 1 294 ? 1.901 -16.877 23.062 1.00 41.50 294 PHE A C 1
ATOM 2473 O O . PHE A 1 294 ? 3.075 -16.525 23.121 1.00 41.50 294 PHE A O 1
ATOM 2480 N N . THR A 1 295 ? 1.562 -18.155 22.889 1.00 43.31 295 THR A N 1
ATOM 2481 C CA . THR A 1 295 ? 2.549 -19.244 22.777 1.00 43.31 295 THR A CA 1
ATOM 2482 C C . THR A 1 295 ? 3.244 -19.258 21.419 1.00 43.31 295 THR A C 1
ATOM 2484 O O . THR A 1 295 ? 4.458 -19.415 21.372 1.00 43.31 295 THR A O 1
ATOM 2487 N N . ASN A 1 296 ? 2.508 -18.994 20.336 1.00 42.50 296 ASN A N 1
ATOM 2488 C CA . ASN A 1 296 ? 3.073 -18.988 18.986 1.00 42.50 296 ASN A CA 1
ATOM 2489 C C . ASN A 1 296 ? 3.994 -17.790 18.756 1.00 42.50 296 ASN A C 1
ATOM 2491 O O . ASN A 1 296 ? 5.084 -17.985 18.266 1.00 42.50 296 ASN A O 1
ATOM 2495 N N . PHE A 1 297 ? 3.652 -16.578 19.210 1.00 46.47 297 PHE A N 1
ATOM 2496 C CA . PHE A 1 297 ? 4.544 -15.426 19.025 1.00 46.47 297 PHE A CA 1
ATOM 2497 C C . PHE A 1 297 ? 5.879 -15.572 19.772 1.00 46.47 297 PHE A C 1
ATOM 2499 O O . PHE A 1 297 ? 6.919 -15.178 19.254 1.00 46.47 297 PHE A O 1
ATOM 2506 N N . PHE A 1 298 ? 5.870 -16.143 20.984 1.00 43.47 298 PHE A N 1
ATOM 2507 C CA . PHE A 1 298 ? 7.110 -16.364 21.729 1.00 43.47 298 PHE A CA 1
ATOM 2508 C C . PHE A 1 298 ? 7.944 -17.486 21.103 1.00 43.47 298 PHE A C 1
ATOM 2510 O O . PHE A 1 298 ? 9.153 -17.324 20.977 1.00 43.47 298 PHE A O 1
ATOM 2517 N N . MET A 1 299 ? 7.308 -18.573 20.651 1.00 42.56 299 MET A N 1
ATOM 2518 C CA . MET A 1 299 ? 7.996 -19.643 19.925 1.00 42.56 299 MET A CA 1
ATOM 2519 C C . MET A 1 299 ? 8.498 -19.178 18.558 1.00 42.56 299 MET A C 1
ATOM 2521 O O . MET A 1 299 ? 9.632 -19.476 18.239 1.00 42.56 299 MET A O 1
ATOM 2525 N N . ASP A 1 300 ? 7.742 -18.371 17.815 1.00 42.72 300 ASP A N 1
ATOM 2526 C CA . ASP A 1 300 ? 8.125 -17.827 16.509 1.00 42.72 300 ASP A CA 1
ATOM 2527 C C . ASP A 1 300 ? 9.264 -16.802 16.634 1.00 42.72 300 ASP A C 1
ATOM 2529 O O . ASP A 1 300 ? 10.140 -16.762 15.779 1.00 42.72 300 ASP A O 1
ATOM 2533 N N . LEU A 1 301 ? 9.302 -15.989 17.700 1.00 43.09 301 LEU A N 1
ATOM 2534 C CA . LEU A 1 301 ? 10.396 -15.041 17.953 1.00 43.09 301 LEU A CA 1
ATOM 2535 C C . LEU A 1 301 ? 11.675 -15.766 18.396 1.00 43.09 301 LEU A C 1
ATOM 2537 O O . LEU A 1 301 ? 12.766 -15.417 17.950 1.00 43.09 301 LEU A O 1
ATOM 2541 N N . LEU A 1 302 ? 11.544 -16.793 19.242 1.00 44.00 302 LEU A N 1
ATOM 2542 C CA . LEU A 1 302 ? 12.671 -17.604 19.702 1.00 44.00 302 LEU A CA 1
ATOM 2543 C C . LEU A 1 302 ? 13.189 -18.483 18.555 1.00 44.00 302 LEU A C 1
ATOM 2545 O O . LEU A 1 302 ? 14.387 -18.508 18.304 1.00 44.00 302 LEU A O 1
ATOM 2549 N N . GLN A 1 303 ? 12.292 -19.069 17.764 1.00 41.91 303 GLN A N 1
ATOM 2550 C CA . GLN A 1 303 ? 12.588 -19.803 16.537 1.00 41.91 303 GLN A CA 1
ATOM 2551 C C . GLN A 1 303 ? 13.187 -18.890 15.463 1.00 41.91 303 GLN A C 1
ATOM 2553 O O . GLN A 1 303 ? 14.152 -19.293 14.838 1.00 41.91 303 GLN A O 1
ATOM 2558 N N . ALA A 1 304 ? 12.727 -17.648 15.292 1.00 42.28 304 ALA A N 1
ATOM 2559 C CA . ALA A 1 304 ? 13.356 -16.686 14.384 1.00 42.28 304 ALA A CA 1
ATOM 2560 C C . ALA A 1 304 ? 14.752 -16.271 14.867 1.00 42.28 304 ALA A C 1
ATOM 2562 O O . ALA A 1 304 ? 15.675 -16.226 14.064 1.00 42.28 304 ALA A O 1
ATOM 2563 N N . SER A 1 305 ? 14.945 -16.029 16.168 1.00 39.97 305 SER A N 1
ATOM 2564 C CA . SER A 1 305 ? 16.273 -15.720 16.720 1.00 39.97 305 SER A CA 1
ATOM 2565 C C . SER A 1 305 ? 17.240 -16.903 16.607 1.00 39.97 305 SER A C 1
ATOM 2567 O O . SER A 1 305 ? 18.407 -16.701 16.290 1.00 39.97 305 SER A O 1
ATOM 2569 N N . VAL A 1 306 ? 16.744 -18.136 16.766 1.00 42.00 306 VAL A N 1
ATOM 2570 C CA . VAL A 1 306 ? 17.514 -19.374 16.600 1.00 42.00 306 VAL A CA 1
ATOM 2571 C C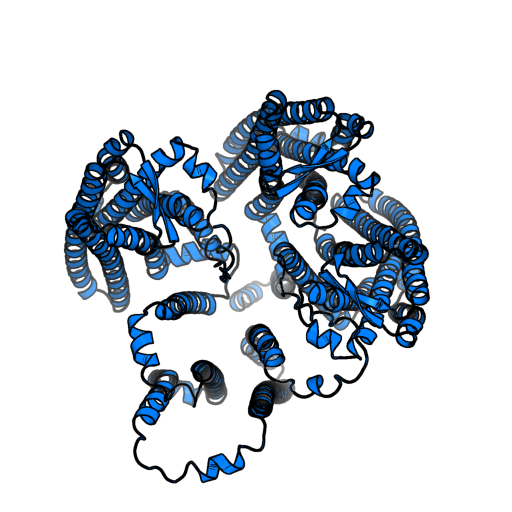 . VAL A 1 306 ? 17.780 -19.663 15.127 1.00 42.00 306 VAL A C 1
ATOM 2573 O O . VAL A 1 306 ? 18.899 -20.025 14.813 1.00 42.00 306 VAL A O 1
ATOM 2576 N N . ILE A 1 307 ? 16.828 -19.442 14.214 1.00 40.47 307 ILE A N 1
ATOM 2577 C CA . ILE A 1 307 ? 17.018 -19.589 12.760 1.00 40.47 307 ILE A CA 1
ATOM 2578 C C . ILE A 1 307 ? 18.005 -18.541 12.244 1.00 40.47 307 ILE A C 1
ATOM 2580 O O . ILE A 1 307 ? 18.880 -18.889 11.466 1.00 40.47 307 ILE A O 1
ATOM 2584 N N . ILE A 1 308 ? 17.941 -17.293 12.716 1.00 41.81 308 ILE A N 1
ATOM 2585 C CA . ILE A 1 308 ? 18.920 -16.248 12.371 1.00 41.81 308 ILE A CA 1
ATOM 2586 C C . ILE A 1 308 ? 20.307 -16.600 12.932 1.00 41.81 308 ILE A C 1
ATOM 2588 O O . ILE A 1 308 ? 21.311 -16.393 12.251 1.00 41.81 308 ILE A O 1
ATOM 2592 N N . PHE A 1 309 ? 20.374 -17.176 14.137 1.00 38.78 309 PHE A N 1
ATOM 2593 C CA . PHE A 1 309 ? 21.621 -17.657 14.735 1.00 38.78 309 PHE A CA 1
ATOM 2594 C C . PHE A 1 309 ? 22.186 -18.892 14.000 1.00 38.78 309 PHE A C 1
ATOM 2596 O O . PHE A 1 309 ? 23.385 -18.937 13.745 1.00 38.78 309 PHE A O 1
ATOM 2603 N N . TYR A 1 310 ? 21.343 -19.847 13.582 1.00 40.22 310 TYR A N 1
ATOM 2604 C CA . TYR A 1 310 ? 21.730 -21.079 12.872 1.00 40.22 310 TYR A CA 1
ATOM 2605 C C . TYR A 1 310 ? 22.077 -20.835 11.398 1.00 40.22 310 TYR A C 1
ATOM 2607 O O . TYR A 1 310 ? 23.106 -21.308 10.926 1.00 40.22 310 TYR A O 1
ATOM 2615 N N . GLN A 1 311 ? 21.268 -20.058 10.668 1.00 38.34 311 GLN A N 1
ATOM 2616 C CA . GLN A 1 311 ? 21.518 -19.736 9.257 1.00 38.34 311 GLN A CA 1
ATOM 2617 C C . GLN A 1 311 ? 22.804 -18.925 9.078 1.00 38.34 311 GLN A C 1
ATOM 2619 O O . GLN A 1 311 ? 23.458 -19.054 8.048 1.00 38.34 311 GLN A O 1
ATOM 2624 N N . LYS A 1 312 ? 23.213 -18.139 10.086 1.00 41.56 312 LYS A N 1
ATOM 2625 C CA . LYS A 1 312 ? 24.494 -17.417 10.062 1.00 41.56 312 LYS A CA 1
ATOM 2626 C C . LYS A 1 312 ? 25.660 -18.150 10.725 1.00 41.56 312 LYS A C 1
ATOM 2628 O O . LYS A 1 312 ? 26.802 -17.753 10.503 1.00 41.56 312 LYS A O 1
ATOM 2633 N N . PHE A 1 313 ? 25.410 -19.248 11.442 1.00 37.78 313 PHE A N 1
ATOM 2634 C CA . PHE A 1 313 ? 26.464 -20.164 11.896 1.00 37.78 313 PHE A CA 1
ATOM 2635 C C . PHE A 1 313 ? 27.209 -20.796 10.702 1.00 37.78 313 PHE A C 1
ATOM 2637 O O . PHE A 1 313 ? 28.414 -21.016 10.777 1.00 37.78 313 PHE A O 1
ATOM 2644 N N . ASN A 1 314 ? 26.537 -20.953 9.552 1.00 36.97 314 ASN A N 1
ATOM 2645 C CA . ASN A 1 314 ? 27.141 -21.397 8.286 1.00 36.97 314 ASN A CA 1
ATOM 2646 C C . ASN A 1 314 ? 28.193 -20.434 7.696 1.00 36.97 314 ASN A C 1
ATOM 2648 O O . ASN A 1 314 ? 28.905 -20.815 6.775 1.00 36.97 314 ASN A O 1
ATOM 2652 N N . HIS A 1 315 ? 28.339 -19.209 8.212 1.00 39.62 315 HIS A N 1
ATOM 2653 C CA . HIS A 1 315 ? 29.394 -18.282 7.774 1.00 39.62 315 HIS A CA 1
ATOM 2654 C C . HIS A 1 315 ? 30.659 -18.330 8.649 1.00 39.62 315 HIS A C 1
ATOM 2656 O O . HIS A 1 315 ? 31.609 -17.591 8.400 1.00 39.62 315 HIS A O 1
ATOM 2662 N N . TRP A 1 316 ? 30.723 -19.229 9.640 1.00 39.59 316 TRP A N 1
ATOM 2663 C CA . TRP A 1 316 ? 31.952 -19.528 10.380 1.00 39.59 316 TRP A CA 1
ATOM 2664 C C . TRP A 1 316 ? 32.831 -20.474 9.552 1.00 39.59 316 TRP A C 1
ATOM 2666 O O . TRP A 1 316 ? 32.892 -21.679 9.802 1.00 39.59 316 TRP A O 1
ATOM 2676 N N . GLY A 1 317 ? 33.516 -19.923 8.544 1.00 45.06 317 GLY A N 1
ATOM 2677 C CA . GLY A 1 317 ? 34.339 -20.678 7.585 1.00 45.06 317 GLY A CA 1
ATOM 2678 C C . GLY A 1 317 ? 35.377 -21.617 8.220 1.00 45.06 317 GLY A C 1
ATOM 2679 O O . GLY A 1 317 ? 35.731 -22.627 7.621 1.00 45.06 317 GLY A O 1
ATOM 2680 N N . PHE A 1 318 ? 35.789 -21.357 9.464 1.00 39.81 318 PHE A N 1
ATOM 2681 C CA . PHE A 1 318 ? 36.714 -22.203 10.222 1.00 39.81 318 PHE A CA 1
ATOM 2682 C C . PHE A 1 318 ? 36.116 -23.566 10.639 1.00 39.81 318 PHE A C 1
ATOM 2684 O O . PHE A 1 318 ? 36.814 -24.575 10.618 1.00 39.81 318 PHE A O 1
ATOM 2691 N N . PHE A 1 319 ? 34.819 -23.636 10.964 1.00 35.94 319 PHE A N 1
ATOM 2692 C CA . PHE A 1 319 ? 34.170 -24.872 11.437 1.00 35.94 319 PHE A CA 1
ATOM 2693 C C . PHE A 1 319 ? 33.731 -25.783 10.275 1.00 35.94 319 PHE A C 1
ATOM 2695 O O . PHE A 1 319 ? 33.801 -27.008 10.364 1.00 35.94 319 PHE A O 1
ATOM 2702 N N . LEU A 1 320 ? 33.350 -25.187 9.140 1.00 43.19 320 LEU A N 1
ATOM 2703 C CA . LEU A 1 320 ? 32.998 -25.913 7.914 1.00 43.19 320 LEU A CA 1
ATOM 2704 C C . LEU A 1 320 ? 34.215 -26.545 7.223 1.00 43.19 320 LEU A C 1
ATOM 2706 O O . LEU A 1 320 ? 34.085 -27.622 6.643 1.00 43.19 320 LEU A O 1
ATOM 2710 N N . LEU A 1 321 ? 35.402 -25.937 7.335 1.00 42.97 321 LEU A N 1
ATOM 2711 C CA . LEU A 1 321 ? 36.656 -26.530 6.852 1.00 42.97 321 LEU A CA 1
ATOM 2712 C C . LEU A 1 321 ? 37.026 -27.813 7.620 1.00 42.97 321 LEU A C 1
ATOM 2714 O O . LEU A 1 321 ? 37.550 -28.754 7.031 1.00 42.97 321 LEU A O 1
ATOM 2718 N N . PHE A 1 322 ? 36.686 -27.885 8.910 1.00 43.44 322 PHE A N 1
ATOM 2719 C CA . PHE A 1 322 ? 36.917 -29.064 9.750 1.00 43.44 322 PHE A CA 1
ATOM 2720 C C . PHE A 1 322 ? 35.963 -30.229 9.418 1.00 43.44 322 PHE A C 1
ATOM 2722 O O . PHE A 1 322 ? 36.379 -31.387 9.393 1.00 43.44 322 PHE A O 1
ATOM 2729 N N . ILE A 1 323 ? 34.697 -29.928 9.094 1.00 43.22 323 ILE A N 1
ATOM 2730 C CA . ILE A 1 323 ? 33.688 -30.925 8.684 1.00 43.22 323 ILE A CA 1
ATOM 2731 C C . ILE A 1 323 ? 33.954 -31.446 7.264 1.00 43.22 323 ILE A C 1
ATOM 2733 O O . ILE A 1 323 ? 33.850 -32.648 7.021 1.00 43.22 323 ILE A O 1
ATOM 2737 N N . LYS A 1 324 ? 34.349 -30.569 6.330 1.00 42.31 324 LYS A N 1
ATOM 2738 C CA . LYS A 1 324 ? 34.620 -30.937 4.929 1.00 42.31 324 LYS A CA 1
ATOM 2739 C C . LYS A 1 324 ? 35.782 -31.928 4.779 1.00 42.31 324 LYS A C 1
ATOM 2741 O O . LYS A 1 324 ? 35.806 -32.689 3.820 1.00 42.31 324 LYS A O 1
ATOM 2746 N N . ASN A 1 325 ? 36.701 -31.969 5.743 1.00 40.12 325 ASN A N 1
ATOM 2747 C CA . ASN A 1 325 ? 37.828 -32.902 5.731 1.00 40.12 325 ASN A CA 1
ATOM 2748 C C . ASN A 1 325 ? 37.481 -34.331 6.204 1.00 40.12 325 ASN A C 1
ATOM 2750 O O . ASN A 1 325 ? 38.343 -35.200 6.129 1.00 40.12 325 ASN A O 1
ATOM 2754 N N . ASN A 1 326 ? 36.246 -34.620 6.644 1.00 42.12 326 ASN A N 1
ATOM 2755 C CA . ASN A 1 326 ? 35.844 -35.956 7.112 1.00 42.12 326 ASN A CA 1
ATOM 2756 C C . ASN A 1 326 ? 34.567 -36.461 6.397 1.00 42.12 326 ASN A C 1
ATOM 2758 O O . ASN A 1 326 ? 33.456 -36.374 6.915 1.00 42.12 326 ASN A O 1
ATOM 2762 N N . ASN A 1 327 ? 34.749 -37.032 5.197 1.00 41.16 327 ASN A N 1
ATOM 2763 C CA . ASN A 1 327 ? 33.732 -37.425 4.194 1.00 41.16 327 ASN A CA 1
ATOM 2764 C C . ASN A 1 327 ? 32.669 -38.483 4.594 1.00 41.16 327 ASN A C 1
ATOM 2766 O O . ASN A 1 327 ? 31.883 -38.901 3.747 1.00 41.16 327 ASN A O 1
ATOM 2770 N N . PHE A 1 328 ? 32.608 -38.957 5.840 1.00 42.41 328 PHE A N 1
ATOM 2771 C CA . PHE A 1 328 ? 31.833 -40.164 6.179 1.00 42.41 328 PHE A CA 1
ATOM 2772 C C . PHE A 1 328 ? 30.397 -39.896 6.683 1.00 42.41 328 PHE A C 1
ATOM 2774 O O . PHE A 1 328 ? 29.534 -40.760 6.567 1.00 42.41 328 PHE A O 1
ATOM 2781 N N . ILE A 1 329 ? 30.101 -38.699 7.208 1.00 42.22 329 ILE A N 1
ATOM 2782 C CA . ILE A 1 329 ? 28.829 -38.420 7.915 1.00 42.22 329 ILE A CA 1
ATOM 2783 C C . ILE A 1 329 ? 27.686 -37.985 6.970 1.00 42.22 329 ILE A C 1
ATOM 2785 O O . ILE A 1 329 ? 26.514 -38.153 7.300 1.00 42.22 329 ILE A O 1
ATOM 2789 N N . LEU A 1 330 ? 27.992 -37.484 5.769 1.00 45.09 330 LEU A N 1
ATOM 2790 C CA . LEU A 1 330 ? 26.996 -36.884 4.863 1.00 45.09 330 LEU A CA 1
ATOM 2791 C C . LEU A 1 330 ? 26.108 -37.884 4.096 1.00 45.09 330 LEU A C 1
ATOM 2793 O O . LEU A 1 330 ? 25.079 -37.473 3.569 1.00 45.09 330 LEU A O 1
ATOM 2797 N N . ASN A 1 331 ? 26.449 -39.178 4.059 1.00 45.06 331 ASN A N 1
ATOM 2798 C CA . ASN A 1 331 ? 25.772 -40.139 3.175 1.00 45.06 331 ASN A CA 1
ATOM 2799 C C . ASN A 1 331 ? 24.675 -40.994 3.830 1.00 45.06 331 ASN A C 1
ATOM 2801 O O . ASN A 1 331 ? 23.922 -41.632 3.101 1.00 45.06 331 ASN A O 1
ATOM 2805 N N . PHE A 1 332 ? 24.550 -41.023 5.163 1.00 41.19 332 PHE A N 1
ATOM 2806 C CA . PHE A 1 332 ? 23.612 -41.949 5.823 1.00 41.19 332 PHE A CA 1
ATOM 2807 C C . PHE A 1 332 ? 22.343 -41.308 6.398 1.00 41.19 332 PHE A C 1
ATOM 2809 O O . PHE A 1 332 ? 21.326 -41.987 6.466 1.00 41.19 332 PHE A O 1
ATOM 2816 N N . PHE A 1 333 ? 22.345 -40.018 6.747 1.00 40.88 333 PHE A N 1
ATOM 2817 C CA . PHE A 1 333 ? 21.131 -39.275 7.114 1.00 40.88 333 PHE A CA 1
ATOM 2818 C C . PHE A 1 333 ? 21.331 -37.775 6.845 1.00 40.88 333 PHE A C 1
ATOM 2820 O O . PHE A 1 333 ? 22.163 -37.155 7.511 1.00 40.88 333 PHE A O 1
ATOM 2827 N N . PRO A 1 334 ? 20.573 -37.147 5.928 1.00 52.91 334 PRO A N 1
ATOM 2828 C CA . PRO A 1 334 ? 20.579 -35.693 5.811 1.00 52.91 334 PRO A CA 1
ATOM 2829 C C . PRO A 1 334 ? 20.028 -35.090 7.113 1.00 52.91 334 PRO A C 1
ATOM 2831 O O . PRO A 1 334 ? 18.968 -35.505 7.592 1.00 52.91 334 PRO A O 1
ATOM 2834 N N . LEU A 1 335 ? 20.758 -34.132 7.699 1.00 43.62 335 LEU A N 1
ATOM 2835 C CA . LEU A 1 335 ? 20.457 -33.513 9.003 1.00 43.62 335 LEU A CA 1
ATOM 2836 C C . LEU A 1 335 ? 18.999 -33.018 9.125 1.00 43.62 335 LEU A C 1
ATOM 2838 O O . LEU A 1 335 ? 18.433 -33.006 10.220 1.00 43.62 335 LEU A O 1
ATOM 2842 N N . ASP A 1 336 ? 18.381 -32.666 7.998 1.00 45.72 336 ASP A N 1
ATOM 2843 C CA . ASP A 1 336 ? 17.016 -32.145 7.902 1.00 45.72 336 ASP A CA 1
ATOM 2844 C C . ASP A 1 336 ? 15.934 -33.163 8.328 1.00 45.72 336 ASP A C 1
ATOM 2846 O O . ASP A 1 336 ? 14.889 -32.779 8.865 1.00 45.72 336 ASP A O 1
ATOM 2850 N N . TYR A 1 337 ? 16.184 -34.472 8.187 1.00 46.00 337 TYR A N 1
ATOM 2851 C CA . TYR A 1 337 ? 15.199 -35.520 8.503 1.00 46.00 337 TYR A CA 1
ATOM 2852 C C . TYR A 1 337 ? 15.076 -35.812 10.004 1.00 46.00 337 TYR A C 1
ATOM 2854 O O . TYR A 1 337 ? 14.001 -36.187 10.484 1.00 46.00 337 TYR A O 1
ATOM 2862 N N . ILE A 1 338 ? 16.140 -35.572 10.775 1.00 45.75 338 ILE A N 1
ATOM 2863 C CA . ILE A 1 338 ? 16.143 -35.744 12.237 1.00 45.75 338 ILE A CA 1
ATOM 2864 C C . ILE A 1 338 ? 15.226 -34.696 12.896 1.00 45.75 338 ILE A C 1
ATOM 2866 O O . ILE A 1 338 ? 14.520 -34.996 13.863 1.00 45.75 338 ILE A O 1
ATOM 2870 N N . GLY A 1 339 ? 15.154 -33.491 12.316 1.00 49.81 339 GLY A N 1
ATOM 2871 C CA . GLY A 1 339 ? 14.236 -32.431 12.740 1.00 49.81 339 GLY A CA 1
ATOM 2872 C C . GLY A 1 339 ? 12.759 -32.776 12.510 1.00 49.81 339 GLY A C 1
ATOM 2873 O O . GLY A 1 339 ? 11.928 -32.547 13.395 1.00 49.81 339 GLY A O 1
ATOM 2874 N N . MET A 1 340 ? 12.421 -33.387 11.366 1.00 46.69 340 MET A N 1
ATOM 2875 C CA . MET A 1 340 ? 11.054 -33.864 11.095 1.00 46.69 340 MET A CA 1
ATOM 2876 C C . MET A 1 340 ? 10.651 -35.015 12.020 1.00 46.69 340 MET A C 1
ATOM 2878 O O . MET A 1 340 ? 9.544 -34.998 12.562 1.00 46.69 340 MET A O 1
ATOM 2882 N N . LEU A 1 341 ? 11.546 -35.975 12.273 1.00 43.31 341 LEU A N 1
ATOM 2883 C CA . LEU A 1 341 ? 11.270 -37.085 13.190 1.00 43.31 341 LEU A CA 1
ATOM 2884 C C . LEU A 1 341 ? 11.025 -36.583 14.626 1.00 43.31 341 LEU A C 1
ATOM 2886 O O . LEU A 1 341 ? 10.064 -37.000 15.275 1.00 43.31 341 LEU A O 1
ATOM 2890 N N . GLY A 1 342 ? 11.826 -35.620 15.099 1.00 49.09 342 GLY A N 1
ATOM 2891 C CA . GLY A 1 342 ? 11.636 -34.971 16.403 1.00 49.09 342 GLY A CA 1
ATOM 2892 C C . GLY A 1 342 ? 10.318 -34.191 16.516 1.00 49.09 342 GLY A C 1
ATOM 2893 O O . GLY A 1 342 ? 9.686 -34.185 17.576 1.00 49.09 342 GLY A O 1
ATOM 2894 N N . SER A 1 343 ? 9.854 -33.586 15.417 1.00 48.31 343 SER A N 1
ATOM 2895 C CA . SER A 1 343 ? 8.552 -32.909 15.332 1.00 48.31 343 SER A CA 1
ATOM 2896 C C . SER A 1 343 ? 7.373 -33.890 15.409 1.00 48.31 343 SER A C 1
ATOM 2898 O O . SER A 1 343 ? 6.429 -33.667 16.175 1.00 48.31 343 SER A O 1
ATOM 2900 N N . VAL A 1 344 ? 7.434 -34.994 14.660 1.00 49.03 344 VAL A N 1
ATOM 2901 C CA . VAL A 1 344 ? 6.380 -36.022 14.625 1.00 49.03 344 VAL A CA 1
ATOM 2902 C C . VAL A 1 344 ? 6.280 -36.755 15.962 1.00 49.03 344 VAL A C 1
ATOM 2904 O O . VAL A 1 344 ? 5.178 -36.919 16.497 1.00 49.03 344 VAL A O 1
ATOM 2907 N N . LEU A 1 345 ? 7.417 -37.126 16.557 1.00 46.47 345 LEU A N 1
ATOM 2908 C CA . LEU A 1 345 ? 7.458 -37.727 17.891 1.00 46.47 345 LEU A CA 1
ATOM 2909 C C . LEU A 1 345 ? 6.924 -36.751 18.948 1.00 46.47 345 LEU A C 1
ATOM 2911 O O . LEU A 1 345 ? 6.081 -37.137 19.757 1.00 46.47 345 LEU A O 1
ATOM 2915 N N . GLY A 1 346 ? 7.308 -35.471 18.888 1.00 52.12 346 GLY A N 1
ATOM 2916 C CA . GLY A 1 346 ? 6.801 -34.430 19.788 1.00 52.12 346 GLY A CA 1
ATOM 2917 C C . GLY A 1 346 ? 5.275 -34.289 19.753 1.00 52.12 346 GLY A C 1
ATOM 2918 O O . GLY A 1 346 ? 4.626 -34.278 20.800 1.00 52.12 346 GLY A O 1
ATOM 2919 N N . ASN A 1 347 ? 4.675 -34.265 18.561 1.00 51.53 347 ASN A N 1
ATOM 2920 C CA . ASN A 1 347 ? 3.219 -34.170 18.406 1.00 51.53 347 ASN A CA 1
ATOM 2921 C C . ASN A 1 347 ? 2.487 -35.435 18.878 1.00 51.53 347 ASN A C 1
ATOM 2923 O O . ASN A 1 347 ? 1.440 -35.342 19.523 1.00 51.53 347 ASN A O 1
ATOM 2927 N N . THR A 1 348 ? 3.059 -36.610 18.617 1.00 48.53 348 THR A N 1
ATOM 2928 C CA . THR A 1 348 ? 2.505 -37.901 19.056 1.00 48.53 348 THR A CA 1
ATOM 2929 C C . THR A 1 348 ? 2.529 -38.016 20.583 1.00 48.53 348 THR A C 1
ATOM 2931 O O . THR A 1 348 ? 1.534 -38.401 21.200 1.00 48.53 348 THR A O 1
ATOM 2934 N N . PHE A 1 349 ? 3.616 -37.577 21.223 1.00 52.69 349 PHE A N 1
ATOM 2935 C CA . PHE A 1 349 ? 3.736 -37.566 22.680 1.00 52.69 349 PHE A CA 1
ATOM 2936 C C . PHE A 1 349 ? 2.804 -36.557 23.351 1.00 52.69 349 PHE A C 1
ATOM 2938 O O . PHE A 1 349 ? 2.202 -36.891 24.369 1.00 52.69 349 PHE A O 1
ATOM 2945 N N . ILE A 1 350 ? 2.601 -35.368 22.772 1.00 51.62 350 ILE A N 1
ATOM 2946 C CA . ILE A 1 350 ? 1.593 -34.403 23.250 1.00 51.62 350 ILE A CA 1
ATOM 2947 C C . ILE A 1 350 ? 0.191 -35.026 23.225 1.00 51.62 350 ILE A C 1
ATOM 2949 O O . ILE A 1 350 ? -0.606 -34.808 24.142 1.00 51.62 350 ILE A O 1
ATOM 2953 N N . PHE A 1 351 ? -0.109 -35.829 22.204 1.00 53.12 351 PHE A N 1
ATOM 2954 C CA . PHE A 1 351 ? -1.410 -36.469 22.049 1.00 53.12 351 PHE A CA 1
ATOM 2955 C C . PHE A 1 351 ? -1.633 -37.606 23.056 1.00 53.12 351 PHE A C 1
ATOM 2957 O O . PHE A 1 351 ? -2.682 -37.649 23.701 1.00 53.12 351 PHE A O 1
ATOM 2964 N N . ILE A 1 352 ? -0.629 -38.464 23.274 1.00 50.69 352 ILE A N 1
ATOM 2965 C CA . ILE A 1 352 ? -0.647 -39.500 24.324 1.00 50.69 352 ILE A CA 1
ATOM 2966 C C . ILE A 1 352 ? -0.808 -38.853 25.706 1.00 50.69 352 ILE A C 1
ATOM 2968 O O . ILE A 1 352 ? -1.593 -39.325 26.530 1.00 50.69 352 ILE A O 1
ATOM 2972 N N . ASN A 1 353 ? -0.132 -37.722 25.935 1.00 50.19 353 ASN A N 1
ATOM 2973 C CA . ASN A 1 353 ? -0.214 -36.978 27.188 1.00 50.19 353 ASN A CA 1
ATOM 2974 C C . ASN A 1 353 ? -1.640 -36.466 27.457 1.00 50.19 353 ASN A C 1
ATOM 2976 O O . ASN A 1 353 ? -2.195 -36.662 28.539 1.00 50.19 353 ASN A O 1
ATOM 2980 N N . ARG A 1 354 ? -2.294 -35.907 26.430 1.00 52.91 354 ARG A N 1
ATOM 2981 C CA . ARG A 1 354 ? -3.695 -35.457 26.504 1.00 52.91 354 ARG A CA 1
ATOM 2982 C C . ARG A 1 354 ? -4.683 -36.617 26.654 1.00 52.91 354 ARG A C 1
ATOM 2984 O O . ARG A 1 354 ? -5.605 -36.512 27.458 1.00 52.91 354 ARG A O 1
ATOM 2991 N N . TYR A 1 355 ? -4.492 -37.723 25.937 1.00 56.53 355 TYR A N 1
ATOM 2992 C CA . TYR A 1 355 ? -5.355 -38.902 26.051 1.00 56.53 355 TYR A CA 1
ATOM 2993 C C . TYR A 1 355 ? -5.309 -39.494 27.462 1.00 56.53 355 TYR A C 1
ATOM 2995 O O . TYR A 1 355 ? -6.355 -39.695 28.073 1.00 56.53 355 TYR A O 1
ATOM 3003 N N . CYS A 1 356 ? -4.124 -39.708 28.031 1.00 51.38 356 CYS A N 1
ATOM 3004 C CA . CYS A 1 356 ? -3.990 -40.257 29.380 1.00 51.38 356 CYS A CA 1
ATOM 3005 C C . CYS A 1 356 ? -4.487 -39.280 30.466 1.00 51.38 356 CYS A C 1
ATOM 3007 O O . CYS A 1 356 ? -5.071 -39.727 31.454 1.00 51.38 356 CYS A O 1
ATOM 3009 N N . ALA A 1 357 ? -4.355 -37.960 30.260 1.00 50.84 357 ALA A N 1
ATOM 3010 C CA . ALA A 1 357 ? -4.958 -36.940 31.128 1.00 50.84 357 ALA A CA 1
ATOM 3011 C C . ALA A 1 357 ? -6.491 -37.012 31.165 1.00 50.84 357 ALA A C 1
ATOM 3013 O O . ALA A 1 357 ? -7.099 -36.798 32.214 1.00 50.84 357 ALA A O 1
ATOM 3014 N N . LEU A 1 358 ? -7.108 -37.315 30.021 1.00 48.59 358 LEU A N 1
ATOM 3015 C CA . LEU A 1 358 ? -8.562 -37.334 29.849 1.00 48.59 358 LEU A CA 1
ATOM 3016 C C . LEU A 1 358 ? -9.185 -38.697 30.183 1.00 48.59 358 LEU A C 1
ATOM 3018 O O . LEU A 1 358 ? -10.298 -38.747 30.699 1.00 48.59 358 LEU A O 1
ATOM 3022 N N . SER A 1 359 ? -8.465 -39.791 29.929 1.00 46.69 359 SER A N 1
ATOM 3023 C CA . SER A 1 359 ? -8.937 -41.169 30.142 1.00 46.69 359 SER A CA 1
ATOM 3024 C C . SER A 1 359 ? -8.743 -41.640 31.583 1.00 46.69 359 SER A C 1
ATOM 3026 O O . SER A 1 359 ? -9.562 -42.392 32.106 1.00 46.69 359 SER A O 1
ATOM 3028 N N . HIS A 1 360 ? -7.663 -41.191 32.238 1.00 53.12 360 HIS A N 1
ATOM 3029 C CA . HIS A 1 360 ? -7.273 -41.619 33.585 1.00 53.12 360 HIS A CA 1
ATOM 3030 C C . HIS A 1 360 ? -6.849 -40.417 34.459 1.00 53.12 360 HIS A C 1
ATOM 3032 O O . HIS A 1 360 ? -5.693 -40.310 34.879 1.00 53.12 360 HIS A O 1
ATOM 3038 N N . PRO A 1 361 ? -7.779 -39.495 34.774 1.00 46.47 361 PRO A N 1
ATOM 3039 C CA . PRO A 1 361 ? -7.469 -38.221 35.434 1.00 46.47 361 PRO A CA 1
ATOM 3040 C C . PRO A 1 361 ? -6.872 -38.373 36.845 1.00 46.47 361 PRO A C 1
ATOM 3042 O O . PRO A 1 361 ? -6.077 -37.539 37.277 1.00 46.47 361 PRO A O 1
ATOM 3045 N N . THR A 1 362 ? -7.195 -39.452 37.562 1.00 49.41 362 THR A N 1
ATOM 3046 C CA . THR A 1 362 ? -6.609 -39.774 38.877 1.00 49.41 362 THR A CA 1
ATOM 3047 C C . THR A 1 362 ? -5.151 -40.234 38.781 1.00 49.41 362 THR A C 1
ATOM 3049 O O . THR A 1 362 ? -4.354 -39.908 39.659 1.00 49.41 362 THR A O 1
ATOM 3052 N N . PHE A 1 363 ? -4.768 -40.913 37.695 1.00 47.81 363 PHE A N 1
ATOM 3053 C CA . PHE A 1 363 ? -3.381 -41.302 37.416 1.00 47.81 363 PHE A CA 1
ATOM 3054 C C . PHE A 1 363 ? -2.524 -40.080 37.045 1.00 47.81 363 PHE A C 1
ATOM 3056 O O . PHE A 1 363 ? -1.435 -39.897 37.596 1.00 47.81 363 PHE A O 1
ATOM 3063 N N . TYR A 1 364 ? -3.065 -39.190 36.201 1.00 44.97 364 TYR A N 1
ATOM 3064 C CA . TYR A 1 364 ? -2.426 -37.927 35.808 1.00 44.97 364 TYR A CA 1
ATOM 3065 C C . TYR A 1 364 ? -2.132 -37.028 37.014 1.00 44.97 364 TYR A C 1
ATOM 3067 O O . TYR A 1 364 ? -1.043 -36.478 37.141 1.00 44.97 364 TYR A O 1
ATOM 3075 N N . LYS A 1 365 ? -3.095 -36.903 37.933 1.00 44.34 365 LYS A N 1
ATOM 3076 C CA . LYS A 1 365 ? -3.001 -35.984 39.074 1.00 44.34 365 LYS A CA 1
ATOM 3077 C C . LYS A 1 365 ? -2.049 -36.458 40.181 1.00 44.34 365 LYS A C 1
ATOM 3079 O O . LYS A 1 365 ? -1.457 -35.613 40.845 1.00 44.34 365 LYS A O 1
ATOM 3084 N N . ASN A 1 366 ? -1.893 -37.773 40.373 1.00 41.28 366 ASN A N 1
ATOM 3085 C CA . ASN A 1 366 ? -1.191 -38.321 41.544 1.00 41.28 366 ASN A CA 1
ATOM 3086 C C . ASN A 1 366 ? 0.175 -38.965 41.247 1.00 41.28 366 ASN A C 1
ATOM 3088 O O . ASN A 1 366 ? 0.982 -39.075 42.165 1.00 41.28 366 ASN A O 1
ATOM 3092 N N . LYS A 1 367 ? 0.458 -39.402 40.010 1.00 43.91 367 LYS A N 1
ATOM 3093 C CA . LYS A 1 367 ? 1.732 -40.077 39.670 1.00 43.91 367 LYS A CA 1
ATOM 3094 C C . LYS A 1 367 ? 2.495 -39.434 38.512 1.00 43.91 367 LYS A C 1
ATOM 3096 O O . LYS A 1 367 ? 3.699 -39.649 38.391 1.00 43.91 367 LYS A O 1
ATOM 3101 N N . TRP A 1 368 ? 1.836 -38.617 37.692 1.00 47.62 368 TRP A N 1
ATOM 3102 C CA . TRP A 1 368 ? 2.452 -38.018 36.512 1.00 47.62 368 TRP A CA 1
ATOM 3103 C C . TRP A 1 368 ? 3.096 -36.664 36.853 1.00 47.62 368 TRP A C 1
ATOM 3105 O O . TRP A 1 368 ? 2.508 -35.596 36.704 1.00 47.62 368 TRP A O 1
ATOM 3115 N N . THR A 1 369 ? 4.297 -36.710 37.429 1.00 52.59 369 THR A N 1
ATOM 3116 C CA . THR A 1 369 ? 5.016 -35.525 37.926 1.00 52.59 369 THR A CA 1
ATOM 3117 C C . THR A 1 369 ? 5.764 -34.766 36.821 1.00 52.59 369 THR A C 1
ATOM 3119 O O . THR A 1 369 ? 6.003 -35.291 35.732 1.00 52.59 369 THR A O 1
ATOM 3122 N N . ILE A 1 370 ? 6.209 -33.538 37.149 1.00 47.72 370 ILE A N 1
ATOM 3123 C CA . ILE A 1 370 ? 7.161 -32.706 36.378 1.00 47.72 370 ILE A CA 1
ATOM 3124 C C . ILE A 1 370 ? 8.337 -33.538 35.844 1.00 47.72 370 ILE A C 1
ATOM 3126 O O . ILE A 1 370 ? 8.805 -33.267 34.745 1.00 47.72 370 ILE A O 1
ATOM 3130 N N . ASN A 1 371 ? 8.748 -34.587 36.563 1.00 41.00 371 ASN A N 1
ATOM 3131 C CA . ASN A 1 371 ? 9.837 -35.473 36.171 1.00 41.00 371 ASN A CA 1
ATOM 3132 C C . ASN A 1 371 ? 9.538 -36.279 34.906 1.00 41.00 371 ASN A C 1
ATOM 3134 O O . ASN A 1 371 ? 10.463 -36.488 34.142 1.00 41.00 371 ASN A O 1
ATOM 3138 N N . VAL A 1 372 ? 8.294 -36.682 34.623 1.00 48.47 372 VAL A N 1
ATOM 3139 C CA . VAL A 1 372 ? 7.978 -37.406 33.375 1.00 48.47 372 VAL A CA 1
ATOM 3140 C C . VAL A 1 372 ? 7.890 -36.441 32.198 1.00 48.47 372 VAL A C 1
ATOM 3142 O O . VAL A 1 372 ? 8.420 -36.740 31.139 1.00 48.47 372 VAL A O 1
ATOM 3145 N N . SER A 1 373 ? 7.330 -35.243 32.382 1.00 47.81 373 SER A N 1
ATOM 3146 C CA . SER A 1 373 ? 7.376 -34.192 31.352 1.00 47.81 373 SER A CA 1
ATOM 3147 C C . SER A 1 373 ? 8.812 -33.735 31.071 1.00 47.81 373 SER A C 1
ATOM 3149 O O . SER A 1 373 ? 9.162 -33.488 29.921 1.00 47.81 373 SER A O 1
ATOM 3151 N N . PHE A 1 374 ? 9.664 -33.677 32.099 1.00 46.59 374 PHE A N 1
ATOM 3152 C CA . PHE A 1 374 ? 11.091 -33.387 31.968 1.00 46.59 374 PHE A CA 1
ATOM 3153 C C . PHE A 1 374 ? 11.854 -34.562 31.341 1.00 46.59 374 PHE A C 1
ATOM 3155 O O . PHE A 1 374 ? 12.689 -34.317 30.487 1.00 46.59 374 PHE A O 1
ATOM 3162 N N . LEU A 1 375 ? 11.523 -35.818 31.671 1.00 44.75 375 LEU A N 1
ATOM 3163 C CA . LEU A 1 375 ? 12.074 -37.030 31.044 1.00 44.75 375 LEU A CA 1
ATOM 3164 C C . LEU A 1 375 ? 11.668 -37.128 29.567 1.00 44.75 375 LEU A C 1
ATOM 3166 O O . LEU A 1 375 ? 12.459 -37.559 28.743 1.00 44.75 375 LEU A O 1
ATOM 3170 N N . MET A 1 376 ? 10.460 -36.690 29.209 1.00 46.66 376 MET A N 1
ATOM 3171 C CA . MET A 1 376 ? 9.975 -36.664 27.826 1.00 46.66 376 MET A CA 1
ATOM 3172 C C . MET A 1 376 ? 10.620 -35.542 27.012 1.00 46.66 376 MET A C 1
ATOM 3174 O O . MET A 1 376 ? 10.986 -35.773 25.866 1.00 46.66 376 MET A O 1
ATOM 3178 N N . ILE A 1 377 ? 10.837 -34.366 27.613 1.00 47.72 377 ILE A N 1
ATOM 3179 C CA . ILE A 1 377 ? 11.679 -33.303 27.041 1.00 47.72 377 ILE A CA 1
ATOM 3180 C C . ILE A 1 377 ? 13.120 -33.819 26.894 1.00 47.72 377 ILE A C 1
ATOM 3182 O O . ILE A 1 377 ? 13.727 -33.675 25.841 1.00 47.72 377 ILE A O 1
ATOM 3186 N N . PHE A 1 378 ? 13.649 -34.506 27.904 1.00 45.34 378 PHE A N 1
ATOM 3187 C CA . PHE A 1 378 ? 14.979 -35.110 27.881 1.00 45.34 378 PHE A CA 1
ATOM 3188 C C . PHE A 1 378 ? 15.104 -36.177 26.779 1.00 45.34 378 PHE A C 1
ATOM 3190 O O . PHE A 1 378 ? 16.061 -36.123 26.026 1.00 45.34 378 PHE A O 1
ATOM 3197 N N . PHE A 1 379 ? 14.125 -37.064 26.570 1.00 43.31 379 PHE A N 1
ATOM 3198 C CA . PHE A 1 379 ? 14.109 -38.018 25.446 1.00 43.31 379 PHE A CA 1
ATOM 3199 C C . PHE A 1 379 ? 13.925 -37.336 24.080 1.00 43.31 379 PHE A C 1
ATOM 3201 O O . PHE A 1 379 ? 14.517 -37.777 23.100 1.00 43.31 379 PHE A O 1
ATOM 3208 N N . GLN A 1 380 ? 13.158 -36.244 24.005 1.00 47.31 380 GLN A N 1
ATOM 3209 C CA . GLN A 1 380 ? 12.934 -35.480 22.771 1.00 47.31 380 GLN A CA 1
ATOM 3210 C C . GLN A 1 380 ? 14.220 -34.833 22.230 1.00 47.31 380 GLN A C 1
ATOM 3212 O O . GLN A 1 380 ? 14.346 -34.663 21.019 1.00 47.31 380 GLN A O 1
ATOM 3217 N N . TYR A 1 381 ? 15.174 -34.507 23.107 1.00 47.88 381 TYR A N 1
ATOM 3218 C CA . TYR A 1 381 ? 16.438 -33.865 22.733 1.00 47.88 381 TYR A CA 1
ATOM 3219 C C . TYR A 1 381 ? 17.651 -34.799 22.852 1.00 47.88 381 TYR A C 1
ATOM 3221 O O . TYR A 1 381 ? 18.511 -34.782 21.978 1.00 47.88 381 TYR A O 1
ATOM 3229 N N . LEU A 1 382 ? 17.709 -35.660 23.873 1.00 42.34 382 LEU A N 1
ATOM 3230 C CA . LEU A 1 382 ? 18.849 -36.542 24.132 1.00 42.34 382 LEU A CA 1
ATOM 3231 C C . LEU A 1 382 ? 18.816 -37.826 23.301 1.00 42.34 382 LEU A C 1
ATOM 3233 O O . LEU A 1 382 ? 19.881 -38.356 23.036 1.00 42.34 382 LEU A O 1
ATOM 3237 N N . LEU A 1 383 ? 17.657 -38.323 22.846 1.00 42.06 383 LEU A N 1
ATOM 3238 C CA . LEU A 1 383 ? 17.602 -39.508 21.976 1.00 42.06 383 LEU A CA 1
ATOM 3239 C C . LEU A 1 383 ? 18.147 -39.207 20.565 1.00 42.06 383 LEU A C 1
ATOM 3241 O O . LEU A 1 383 ? 18.982 -39.979 20.105 1.00 42.06 383 LEU A O 1
ATOM 3245 N N . PRO A 1 384 ? 17.812 -38.077 19.905 1.00 44.75 384 PRO A N 1
ATOM 3246 C CA . PRO A 1 384 ? 18.491 -37.668 18.673 1.00 44.75 384 PRO A CA 1
ATOM 3247 C C . PRO A 1 384 ? 19.992 -37.428 18.874 1.00 44.75 384 PRO A C 1
ATOM 3249 O O . PRO A 1 384 ? 20.789 -37.871 18.054 1.00 44.75 384 PRO A O 1
ATOM 3252 N N . SER A 1 385 ? 20.399 -36.797 19.983 1.00 41.31 385 SER A N 1
ATOM 3253 C CA . SER A 1 385 ? 21.817 -36.570 20.307 1.00 41.31 385 SER A CA 1
ATOM 3254 C C . SER A 1 385 ? 22.575 -37.851 20.688 1.00 41.31 385 SER A C 1
ATOM 3256 O O . SER A 1 385 ? 23.751 -37.976 20.368 1.00 41.31 385 SER A O 1
ATOM 3258 N N . ALA A 1 386 ? 21.919 -38.826 21.323 1.00 37.22 386 ALA A N 1
ATOM 3259 C CA . ALA A 1 386 ? 22.483 -40.128 21.672 1.00 37.22 386 ALA A CA 1
ATOM 3260 C C . ALA A 1 386 ? 22.536 -41.063 20.461 1.00 37.22 386 ALA A C 1
ATOM 3262 O O . ALA A 1 386 ? 23.515 -41.777 20.322 1.00 37.22 386 ALA A O 1
ATOM 3263 N N . ILE A 1 387 ? 21.565 -41.011 19.542 1.00 40.19 387 ILE A N 1
ATOM 3264 C CA . ILE A 1 387 ? 21.637 -41.675 18.228 1.00 40.19 387 ILE A CA 1
ATOM 3265 C C . ILE A 1 387 ? 22.790 -41.078 17.401 1.00 40.19 387 ILE A C 1
ATOM 3267 O O . ILE A 1 387 ? 23.545 -41.816 16.770 1.00 40.19 387 ILE A O 1
ATOM 3271 N N . PHE A 1 388 ? 22.993 -39.757 17.473 1.00 41.50 388 PHE A N 1
ATOM 3272 C CA . PHE A 1 388 ? 24.129 -39.065 16.851 1.00 41.50 388 PHE A CA 1
ATOM 3273 C C . PHE A 1 388 ? 25.479 -39.448 17.494 1.00 41.50 388 PHE A C 1
ATOM 3275 O O . PHE A 1 388 ? 26.472 -39.606 16.790 1.00 41.50 388 PHE A O 1
ATOM 3282 N N . SER A 1 389 ? 25.514 -39.667 18.815 1.00 34.22 389 SER A N 1
ATOM 3283 C CA . SER A 1 389 ? 26.711 -40.098 19.558 1.00 34.22 389 SER A CA 1
ATOM 3284 C C . SER A 1 389 ? 27.007 -41.604 19.444 1.00 34.22 389 SER A C 1
ATOM 3286 O O . SER A 1 389 ? 28.173 -41.986 19.423 1.00 34.22 389 SER A O 1
ATOM 3288 N N . TYR A 1 390 ? 25.983 -42.459 19.346 1.00 35.62 390 TYR A N 1
ATOM 3289 C CA . TYR A 1 390 ? 26.082 -43.924 19.235 1.00 35.62 390 TYR A CA 1
ATOM 3290 C C . TYR A 1 390 ? 26.581 -44.354 17.847 1.00 35.62 390 TYR A C 1
ATOM 3292 O O . TYR A 1 390 ? 27.435 -45.232 17.739 1.00 35.62 390 TYR A O 1
ATOM 3300 N N . ASN A 1 391 ? 26.173 -43.641 16.789 1.00 38.72 391 ASN A N 1
ATOM 3301 C CA . ASN A 1 391 ? 26.748 -43.798 15.444 1.00 38.72 391 ASN A CA 1
ATOM 3302 C C . ASN A 1 391 ? 28.213 -43.331 15.350 1.00 38.72 391 ASN A C 1
ATOM 3304 O O . ASN A 1 391 ? 28.916 -43.703 14.417 1.00 38.72 391 ASN A O 1
ATOM 3308 N N . PHE A 1 392 ? 28.690 -42.558 16.330 1.00 39.09 392 PHE A N 1
ATOM 3309 C CA . PHE A 1 392 ? 30.102 -42.198 16.468 1.00 39.09 392 PHE A CA 1
ATOM 3310 C C . PHE A 1 392 ? 30.929 -43.299 17.161 1.00 39.09 392 PHE A C 1
ATOM 3312 O O . PHE A 1 392 ? 32.154 -43.271 17.082 1.00 39.09 392 PHE A O 1
ATOM 3319 N N . THR A 1 393 ? 30.283 -44.259 17.845 1.00 33.09 393 THR A N 1
ATOM 3320 C CA . THR A 1 393 ? 30.960 -45.294 18.655 1.00 33.09 393 THR A CA 1
ATOM 3321 C C . THR A 1 393 ? 31.014 -46.673 17.989 1.00 33.09 393 THR A C 1
ATOM 3323 O O . THR A 1 393 ? 31.894 -47.461 18.321 1.00 33.09 393 THR A O 1
ATOM 3326 N N . ILE A 1 394 ? 30.145 -46.975 17.017 1.00 32.16 394 ILE A N 1
ATOM 3327 C CA . ILE A 1 394 ? 30.234 -48.221 16.236 1.00 32.16 394 ILE A CA 1
ATOM 3328 C C . ILE A 1 394 ? 31.214 -48.017 15.082 1.00 32.16 394 ILE A C 1
ATOM 3330 O O . ILE A 1 394 ? 30.855 -47.748 13.937 1.00 32.16 394 ILE A O 1
ATOM 3334 N N . LYS A 1 395 ? 32.493 -48.152 15.419 1.00 41.53 395 LYS A N 1
ATOM 3335 C CA . LYS A 1 395 ? 33.562 -48.440 14.471 1.00 41.53 395 LYS A CA 1
ATOM 3336 C C . LYS A 1 395 ? 34.335 -49.657 14.979 1.00 41.53 395 LYS A C 1
ATOM 3338 O O . LYS A 1 395 ? 35.450 -49.530 15.460 1.00 41.53 395 LYS A O 1
ATOM 3343 N N . SER A 1 396 ? 33.713 -50.826 14.875 1.00 42.03 396 SER A N 1
ATOM 3344 C CA . SER A 1 396 ? 34.394 -52.124 14.819 1.00 42.03 396 SER A CA 1
ATOM 3345 C C . SER A 1 396 ? 33.407 -53.167 14.297 1.00 42.03 396 SER A C 1
ATOM 3347 O O . SER A 1 396 ? 32.533 -53.624 15.028 1.00 42.03 396 SER A O 1
ATOM 3349 N N . ASP A 1 397 ? 33.481 -53.413 12.989 1.00 34.91 397 ASP A N 1
ATOM 3350 C CA . ASP A 1 397 ? 33.470 -54.743 12.362 1.00 34.91 397 ASP A CA 1
ATOM 3351 C C . ASP A 1 397 ? 32.781 -54.716 10.993 1.00 34.91 397 ASP A C 1
ATOM 3353 O O . ASP A 1 397 ? 31.559 -54.703 10.830 1.00 34.91 397 ASP A O 1
ATOM 3357 N N . HIS A 1 398 ? 33.641 -54.686 9.975 1.00 43.41 398 HIS A N 1
ATOM 3358 C CA . HIS A 1 398 ? 33.316 -54.934 8.582 1.00 43.41 398 HIS A CA 1
ATOM 3359 C C . HIS A 1 398 ? 32.987 -56.418 8.413 1.00 43.41 398 HIS A C 1
ATOM 3361 O O . HIS A 1 398 ? 33.903 -57.227 8.471 1.00 43.41 398 HIS A O 1
ATOM 3367 N N . LEU A 1 399 ? 31.718 -56.770 8.170 1.00 35.44 399 LEU A N 1
ATOM 3368 C CA . LEU A 1 399 ? 31.380 -57.917 7.303 1.00 35.44 399 LEU A CA 1
ATOM 3369 C C . LEU A 1 399 ? 29.893 -58.020 6.904 1.00 35.44 399 LEU A C 1
ATOM 3371 O O . LEU A 1 399 ? 29.564 -58.788 6.006 1.00 35.44 399 LEU A O 1
ATOM 3375 N N . TYR A 1 400 ? 28.976 -57.262 7.518 1.00 34.81 400 TYR A N 1
ATOM 3376 C CA . TYR A 1 400 ? 27.533 -57.418 7.252 1.00 34.81 400 TYR A CA 1
ATOM 3377 C C . TYR A 1 400 ? 26.918 -56.427 6.243 1.00 34.81 400 TYR A C 1
ATOM 3379 O O . TYR A 1 400 ? 25.775 -56.625 5.832 1.00 34.81 400 TYR A O 1
ATOM 3387 N N . SER A 1 401 ? 27.637 -55.388 5.794 1.00 38.91 401 SER A N 1
ATOM 3388 C CA . SER A 1 401 ? 27.053 -54.368 4.901 1.00 38.91 401 SER A CA 1
ATOM 3389 C C . SER A 1 401 ? 27.044 -54.751 3.416 1.00 38.91 401 SER A C 1
ATOM 3391 O O . SER A 1 401 ? 26.174 -54.287 2.682 1.00 38.91 401 SER A O 1
ATOM 3393 N N . GLU A 1 402 ? 27.927 -55.641 2.955 1.00 37.78 402 GLU A N 1
ATOM 3394 C CA . GLU A 1 402 ? 28.029 -55.958 1.520 1.00 37.78 402 GLU A CA 1
ATOM 3395 C C . GLU A 1 402 ? 26.855 -56.801 1.000 1.00 37.78 402 GLU A C 1
ATOM 3397 O O . GLU A 1 402 ? 26.398 -56.603 -0.125 1.00 37.78 402 GLU A O 1
ATOM 3402 N N . ARG A 1 403 ? 26.276 -57.679 1.832 1.00 35.69 403 ARG A N 1
ATOM 3403 C CA . ARG A 1 403 ? 25.116 -58.497 1.427 1.00 35.69 403 ARG A CA 1
ATOM 3404 C C . ARG A 1 403 ? 23.788 -57.740 1.466 1.00 35.69 403 ARG A C 1
ATOM 3406 O O . ARG A 1 403 ? 22.879 -58.083 0.717 1.00 35.69 403 ARG A O 1
ATOM 3413 N N . PHE A 1 404 ? 23.685 -56.688 2.279 1.00 34.22 404 PHE A N 1
ATOM 3414 C CA . PHE A 1 404 ? 22.512 -55.807 2.287 1.00 34.22 404 PHE A CA 1
ATOM 3415 C C . PHE A 1 404 ? 22.539 -54.813 1.108 1.00 34.22 404 PHE A C 1
ATOM 3417 O O . PHE A 1 404 ? 21.493 -54.455 0.570 1.00 34.22 404 PHE A O 1
ATOM 3424 N N . MET A 1 405 ? 23.737 -54.436 0.640 1.00 36.19 405 MET A N 1
ATOM 3425 C CA . MET A 1 405 ? 23.937 -53.546 -0.512 1.00 36.19 405 MET A CA 1
ATOM 3426 C C . MET A 1 405 ? 23.559 -54.188 -1.856 1.00 36.19 405 MET A C 1
ATOM 3428 O O . MET A 1 405 ? 23.048 -53.496 -2.733 1.00 36.19 405 MET A O 1
ATOM 3432 N N . ALA A 1 406 ? 23.728 -55.504 -2.013 1.00 37.31 406 ALA A N 1
ATOM 3433 C CA . ALA A 1 406 ? 23.406 -56.194 -3.266 1.00 37.31 406 ALA A CA 1
ATOM 3434 C C . ALA A 1 406 ? 21.894 -56.271 -3.571 1.00 37.31 406 ALA A C 1
ATOM 3436 O O . ALA A 1 406 ? 21.507 -56.366 -4.732 1.00 37.31 406 ALA A O 1
ATOM 3437 N N . ILE A 1 407 ? 21.028 -56.190 -2.552 1.00 37.62 407 ILE A N 1
ATOM 3438 C CA . ILE A 1 407 ? 19.565 -56.280 -2.725 1.00 37.62 407 ILE A CA 1
ATOM 3439 C C . ILE A 1 407 ? 18.936 -54.899 -3.000 1.00 37.62 407 ILE A C 1
ATOM 3441 O O . ILE A 1 407 ? 17.908 -54.808 -3.666 1.00 37.62 407 ILE A O 1
ATOM 3445 N N . MET A 1 408 ? 19.570 -53.807 -2.561 1.00 30.23 408 MET A N 1
ATOM 3446 C CA . MET A 1 408 ? 19.046 -52.439 -2.719 1.00 30.23 408 MET A CA 1
ATOM 3447 C C . MET A 1 408 ? 19.374 -51.784 -4.074 1.00 30.23 408 MET A C 1
ATOM 3449 O O . MET A 1 408 ? 18.772 -50.769 -4.414 1.00 30.23 408 MET A O 1
ATOM 3453 N N . PHE A 1 409 ? 20.280 -52.353 -4.876 1.00 37.91 409 PHE A N 1
ATOM 3454 C CA . PHE A 1 409 ? 20.773 -51.722 -6.111 1.00 37.91 409 PHE A CA 1
ATOM 3455 C C . PHE A 1 409 ? 19.910 -51.928 -7.372 1.00 37.91 409 PHE A C 1
ATOM 3457 O O . PHE A 1 409 ? 20.274 -51.436 -8.436 1.00 37.91 409 PHE A O 1
ATOM 3464 N N . PHE A 1 410 ? 18.754 -52.593 -7.271 1.00 37.34 410 PHE A N 1
ATOM 3465 C CA . PHE A 1 410 ? 17.824 -52.771 -8.402 1.00 37.34 410 PHE A CA 1
ATOM 3466 C C . PHE A 1 410 ? 16.615 -51.820 -8.402 1.00 37.34 410 PHE A C 1
ATOM 3468 O O . PHE A 1 410 ? 15.758 -51.911 -9.279 1.00 37.34 410 PHE A O 1
ATOM 3475 N N . ILE A 1 411 ? 16.551 -50.866 -7.468 1.00 35.22 411 ILE A N 1
ATOM 3476 C CA . ILE A 1 411 ? 15.569 -49.774 -7.490 1.00 35.22 411 ILE A CA 1
ATOM 3477 C C . ILE A 1 411 ? 16.350 -48.463 -7.652 1.00 35.22 411 ILE A C 1
ATOM 3479 O O . ILE A 1 411 ? 17.218 -48.191 -6.823 1.00 35.22 411 ILE A O 1
ATOM 3483 N N . PRO A 1 412 ? 16.079 -47.630 -8.678 1.00 46.91 412 PRO A N 1
ATOM 3484 C CA . PRO A 1 412 ? 16.724 -46.328 -8.803 1.00 46.91 412 PRO A CA 1
ATOM 3485 C C . PRO A 1 412 ? 16.536 -45.536 -7.505 1.00 46.91 412 PRO A C 1
ATOM 3487 O O . PRO A 1 412 ? 15.405 -45.376 -7.044 1.00 46.91 412 PRO A O 1
ATOM 3490 N N . ASN A 1 413 ? 17.627 -45.029 -6.920 1.00 46.28 413 ASN A N 1
ATOM 3491 C CA . ASN A 1 413 ? 17.610 -44.246 -5.672 1.00 46.28 413 ASN A CA 1
ATOM 3492 C C . ASN A 1 413 ? 16.568 -43.107 -5.698 1.00 46.28 413 ASN A C 1
ATOM 3494 O O . ASN A 1 413 ? 16.000 -42.742 -4.672 1.00 46.28 413 ASN A O 1
ATOM 3498 N N . GLU A 1 414 ? 16.278 -42.570 -6.882 1.00 49.00 414 GLU A N 1
ATOM 3499 C CA . GLU A 1 414 ? 15.277 -41.527 -7.115 1.00 49.00 414 GLU A CA 1
ATOM 3500 C C . GLU A 1 414 ? 13.838 -42.041 -6.983 1.00 49.00 414 GLU A C 1
ATOM 3502 O O . GLU A 1 414 ? 13.002 -41.387 -6.357 1.00 49.00 414 GLU A O 1
ATOM 3507 N N . LEU A 1 415 ? 13.564 -43.249 -7.487 1.00 44.31 415 LEU A N 1
ATOM 3508 C CA . LEU A 1 415 ? 12.281 -43.923 -7.318 1.00 44.31 415 LEU A CA 1
ATOM 3509 C C . LEU A 1 415 ? 12.096 -44.359 -5.860 1.00 44.31 415 LEU A C 1
ATOM 3511 O O . LEU A 1 415 ? 11.007 -44.194 -5.325 1.00 44.31 415 LEU A O 1
ATOM 3515 N N . PHE A 1 416 ? 13.149 -44.831 -5.182 1.00 45.28 416 PHE A N 1
ATOM 3516 C CA . PHE A 1 416 ? 13.092 -45.158 -3.753 1.00 45.28 416 PHE A CA 1
ATOM 3517 C C . PHE A 1 416 ? 12.834 -43.917 -2.886 1.00 45.28 416 PHE A C 1
ATOM 3519 O O . PHE A 1 416 ? 12.011 -43.976 -1.978 1.00 45.28 416 PHE A O 1
ATOM 3526 N N . ASN A 1 417 ? 13.452 -42.772 -3.191 1.00 47.50 417 ASN A N 1
ATOM 3527 C CA . ASN A 1 417 ? 13.202 -41.511 -2.483 1.00 47.50 417 ASN A CA 1
ATOM 3528 C C . ASN A 1 417 ? 11.806 -40.943 -2.763 1.00 47.50 417 ASN A C 1
ATOM 3530 O O . ASN A 1 417 ? 11.153 -40.445 -1.845 1.00 47.50 417 ASN A O 1
ATOM 3534 N N . LEU A 1 418 ? 11.309 -41.049 -3.999 1.00 49.06 418 LEU A N 1
ATOM 3535 C CA . LEU A 1 418 ? 9.932 -40.687 -4.333 1.00 49.06 418 LEU A CA 1
ATOM 3536 C C . LEU A 1 418 ? 8.937 -41.611 -3.623 1.00 49.06 418 LEU A C 1
ATOM 3538 O O . LEU A 1 418 ? 8.015 -41.123 -2.979 1.00 49.06 418 LEU A O 1
ATOM 3542 N N . ILE A 1 419 ? 9.161 -42.928 -3.664 1.00 43.62 419 ILE A N 1
ATOM 3543 C CA . ILE A 1 419 ? 8.352 -43.930 -2.962 1.00 43.62 419 ILE A CA 1
ATOM 3544 C C . ILE A 1 419 ? 8.409 -43.691 -1.452 1.00 43.62 419 ILE A C 1
ATOM 3546 O O . ILE A 1 419 ? 7.366 -43.712 -0.818 1.00 43.62 419 ILE A O 1
ATOM 3550 N N . SER A 1 420 ? 9.567 -43.381 -0.870 1.00 43.41 420 SER A N 1
ATOM 3551 C CA . SER A 1 420 ? 9.719 -43.086 0.561 1.00 43.41 420 SER A CA 1
ATOM 3552 C C . SER A 1 420 ? 8.998 -41.792 0.959 1.00 43.41 420 SER A C 1
ATOM 3554 O O . SER A 1 420 ? 8.290 -41.769 1.962 1.00 43.41 420 SER A O 1
ATOM 3556 N N . ASN A 1 421 ? 9.053 -40.743 0.130 1.00 48.28 421 ASN A N 1
ATOM 3557 C CA . ASN A 1 421 ? 8.286 -39.507 0.328 1.00 48.28 421 ASN A CA 1
ATOM 3558 C C . ASN A 1 421 ? 6.776 -39.720 0.161 1.00 48.28 421 ASN A C 1
ATOM 3560 O O . ASN A 1 421 ? 5.987 -39.183 0.939 1.00 48.28 421 ASN A O 1
ATOM 3564 N N . CYS A 1 422 ? 6.361 -40.535 -0.809 1.00 44.03 422 CYS A N 1
ATOM 3565 C CA . CYS A 1 422 ? 4.972 -40.941 -0.991 1.00 44.03 422 CYS A CA 1
ATOM 3566 C C . CYS A 1 422 ? 4.492 -41.814 0.172 1.00 44.03 422 CYS A C 1
ATOM 3568 O O . CYS A 1 422 ? 3.392 -41.587 0.661 1.00 44.03 422 CYS A O 1
ATOM 3570 N N . ILE A 1 423 ? 5.312 -42.741 0.672 1.00 44.09 423 ILE A N 1
ATOM 3571 C CA . ILE A 1 423 ? 5.040 -43.568 1.854 1.00 44.09 423 ILE A CA 1
ATOM 3572 C C . ILE A 1 423 ? 4.956 -42.686 3.098 1.00 44.09 423 ILE A C 1
ATOM 3574 O O . ILE A 1 423 ? 4.044 -42.864 3.891 1.00 44.09 423 ILE A O 1
ATOM 3578 N N . LEU A 1 424 ? 5.826 -41.692 3.267 1.00 44.19 424 LEU A N 1
ATOM 3579 C CA . LEU A 1 424 ? 5.797 -40.777 4.409 1.00 44.19 424 LEU A CA 1
ATOM 3580 C C . LEU A 1 424 ? 4.582 -39.838 4.356 1.00 44.19 424 LEU A C 1
ATOM 3582 O O . LEU A 1 424 ? 3.926 -39.614 5.377 1.00 44.19 424 LEU A O 1
ATOM 3586 N N . ALA A 1 425 ? 4.230 -39.333 3.170 1.00 44.69 425 ALA A N 1
ATOM 3587 C CA . ALA A 1 425 ? 3.006 -38.569 2.936 1.00 44.69 425 ALA A CA 1
ATOM 3588 C C . ALA A 1 425 ? 1.754 -39.431 3.157 1.00 44.69 425 ALA A C 1
ATOM 3590 O O . ALA A 1 425 ? 0.785 -38.969 3.759 1.00 44.69 425 ALA A O 1
ATOM 3591 N N . PHE A 1 426 ? 1.794 -40.698 2.748 1.00 42.41 426 PHE A N 1
ATOM 3592 C CA . PHE A 1 426 ? 0.730 -41.676 2.948 1.00 42.41 426 PHE A CA 1
ATOM 3593 C C . PHE A 1 426 ? 0.594 -42.087 4.419 1.00 42.41 426 PHE A C 1
ATOM 3595 O O . PHE A 1 426 ? -0.517 -42.093 4.933 1.00 42.41 426 PHE A O 1
ATOM 3602 N N . ILE A 1 427 ? 1.690 -42.319 5.147 1.00 44.28 427 ILE A N 1
ATOM 3603 C CA . ILE A 1 427 ? 1.703 -42.574 6.598 1.00 44.28 427 ILE A CA 1
ATOM 3604 C C . ILE A 1 427 ? 1.185 -41.347 7.355 1.00 44.28 427 ILE A C 1
ATOM 3606 O O . ILE A 1 427 ? 0.396 -41.490 8.287 1.00 44.28 427 ILE A O 1
ATOM 3610 N N . SER A 1 428 ? 1.556 -40.138 6.927 1.00 45.12 428 SER A N 1
ATOM 3611 C CA . SER A 1 428 ? 1.044 -38.886 7.498 1.00 45.12 428 SER A CA 1
ATOM 3612 C C . SER A 1 428 ? -0.456 -38.720 7.233 1.00 45.12 428 SER A C 1
ATOM 3614 O O . SER A 1 428 ? -1.211 -38.372 8.140 1.00 45.12 428 SER A O 1
ATOM 3616 N N . ALA A 1 429 ? -0.922 -39.042 6.023 1.00 44.78 429 ALA A N 1
ATOM 3617 C CA . ALA A 1 429 ? -2.341 -39.046 5.674 1.00 44.78 429 ALA A CA 1
ATOM 3618 C C . ALA A 1 429 ? -3.124 -40.125 6.442 1.00 44.78 429 ALA A C 1
ATOM 3620 O O . ALA A 1 429 ? -4.211 -39.836 6.943 1.00 44.78 429 ALA A O 1
ATOM 3621 N N . ILE A 1 430 ? -2.564 -41.329 6.612 1.00 44.06 430 ILE A N 1
ATOM 3622 C CA . ILE A 1 430 ? -3.124 -42.410 7.435 1.00 44.06 430 ILE A CA 1
ATOM 3623 C C . ILE A 1 430 ? -3.194 -41.981 8.896 1.00 44.06 430 ILE A C 1
ATOM 3625 O O . ILE A 1 430 ? -4.227 -42.186 9.517 1.00 44.06 430 ILE A O 1
ATOM 3629 N N . ALA A 1 431 ? -2.165 -41.343 9.455 1.00 45.31 431 ALA A N 1
ATOM 3630 C CA . ALA A 1 431 ? -2.185 -40.849 10.832 1.00 45.31 431 ALA A CA 1
ATOM 3631 C C . ALA A 1 431 ? -3.278 -39.783 11.041 1.00 45.31 431 ALA A C 1
ATOM 3633 O O . ALA A 1 431 ? -3.976 -39.790 12.059 1.00 45.31 431 ALA A O 1
ATOM 3634 N N . VAL A 1 432 ? -3.494 -38.910 10.049 1.00 48.72 432 VAL A N 1
ATOM 3635 C CA . VAL A 1 432 ? -4.590 -37.927 10.047 1.00 48.72 432 VAL A CA 1
ATOM 3636 C C . VAL A 1 432 ? -5.955 -38.611 9.929 1.00 48.72 432 VAL A C 1
ATOM 3638 O O . VAL A 1 432 ? -6.857 -38.305 10.709 1.00 48.72 432 VAL A O 1
ATOM 3641 N N . LEU A 1 433 ? -6.112 -39.578 9.023 1.00 43.84 433 LEU A N 1
ATOM 3642 C CA . LEU A 1 433 ? -7.333 -40.379 8.863 1.00 43.84 433 LEU A CA 1
ATOM 3643 C C . LEU A 1 433 ? -7.641 -41.219 10.107 1.00 43.84 433 LEU A C 1
ATOM 3645 O O . LEU A 1 433 ? -8.795 -41.294 10.526 1.00 43.84 433 LEU A O 1
ATOM 3649 N N . PHE A 1 434 ? -6.628 -41.798 10.745 1.00 45.25 434 PHE A N 1
ATOM 3650 C CA . PHE A 1 434 ? -6.745 -42.564 11.982 1.00 45.25 434 PHE A CA 1
ATOM 3651 C C . PHE A 1 434 ? -7.170 -41.653 13.141 1.00 45.25 434 PHE A C 1
ATOM 3653 O O . PHE A 1 434 ? -8.089 -41.990 13.887 1.00 45.25 434 PHE A O 1
ATOM 3660 N N . SER A 1 435 ? -6.608 -40.442 13.220 1.00 45.53 435 SER A N 1
ATOM 3661 C CA . SER A 1 435 ? -7.027 -39.402 14.169 1.00 45.53 435 SER A CA 1
ATOM 3662 C C . SER A 1 435 ? -8.478 -38.954 13.939 1.00 45.53 435 SER A C 1
ATOM 3664 O O . SER A 1 435 ? -9.266 -38.883 14.884 1.00 45.53 435 SER A O 1
ATOM 3666 N N . ILE A 1 436 ? -8.891 -38.740 12.684 1.00 49.31 436 ILE A N 1
ATOM 3667 C CA . ILE A 1 436 ? -10.285 -38.430 12.311 1.00 49.31 436 ILE A CA 1
ATOM 3668 C C . ILE A 1 436 ? -11.227 -39.573 12.703 1.00 49.31 436 ILE A C 1
ATOM 3670 O O . ILE A 1 436 ? -12.294 -39.334 13.271 1.00 49.31 436 ILE A O 1
ATOM 3674 N N . THR A 1 437 ? -10.834 -40.815 12.426 1.00 46.66 437 THR A N 1
ATOM 3675 C CA . THR A 1 437 ? -11.658 -42.008 12.653 1.00 46.66 437 THR A CA 1
ATOM 3676 C C . THR A 1 437 ? -11.834 -42.276 14.145 1.00 46.66 437 THR A C 1
ATOM 3678 O O . THR A 1 437 ? -12.963 -42.467 14.599 1.00 46.66 437 THR A O 1
ATOM 3681 N N . ILE A 1 438 ? -10.764 -42.181 14.940 1.00 47.56 438 ILE A N 1
ATOM 3682 C CA . ILE A 1 438 ? -10.838 -42.275 16.405 1.00 47.56 438 ILE A CA 1
ATOM 3683 C C . ILE A 1 438 ? -11.698 -41.143 16.975 1.00 47.56 438 ILE A C 1
ATOM 3685 O O . ILE A 1 438 ? -12.557 -41.407 17.817 1.00 47.56 438 ILE A O 1
ATOM 3689 N N . ASN A 1 439 ? -11.563 -39.907 16.488 1.00 50.72 439 ASN A N 1
ATOM 3690 C CA . ASN A 1 439 ? -12.399 -38.786 16.934 1.00 50.72 439 ASN A CA 1
ATOM 3691 C C . ASN A 1 439 ? -13.879 -38.978 16.572 1.00 50.72 439 ASN A C 1
ATOM 3693 O O . ASN A 1 439 ? -14.751 -38.705 17.397 1.00 50.72 439 ASN A O 1
ATOM 3697 N N . SER A 1 440 ? -14.177 -39.514 15.388 1.00 47.44 440 SER A N 1
ATOM 3698 C CA . SER A 1 440 ? -15.538 -39.854 14.956 1.00 47.44 440 SER A CA 1
ATOM 3699 C C . SER A 1 440 ? -16.149 -40.969 15.813 1.00 47.44 440 SER A C 1
ATOM 3701 O O . SER A 1 440 ? -17.277 -40.831 16.290 1.00 47.44 440 SER A O 1
ATOM 3703 N N . ILE A 1 441 ? -15.395 -42.037 16.103 1.00 52.22 441 ILE A N 1
ATOM 3704 C CA . ILE A 1 441 ? -15.820 -43.138 16.989 1.00 52.22 441 ILE A CA 1
ATOM 3705 C C . ILE A 1 441 ? -16.071 -42.624 18.412 1.00 52.22 441 ILE A C 1
ATOM 3707 O O . ILE A 1 441 ? -17.075 -42.978 19.039 1.00 52.22 441 ILE A O 1
ATOM 3711 N N . THR A 1 442 ? -15.194 -41.748 18.902 1.00 50.78 442 THR A N 1
ATOM 3712 C CA . THR A 1 442 ? -15.300 -41.131 20.228 1.00 50.78 442 THR A CA 1
ATOM 3713 C C . THR A 1 442 ? -16.540 -40.238 20.297 1.00 50.78 442 THR A C 1
ATOM 3715 O O . THR A 1 442 ? -17.357 -40.398 21.204 1.00 50.78 442 THR A O 1
ATOM 3718 N N . LEU A 1 443 ? -16.781 -39.400 19.282 1.00 54.09 443 LEU A N 1
ATOM 3719 C CA . LEU A 1 443 ? -17.981 -38.563 19.166 1.00 54.09 443 LEU A CA 1
ATOM 3720 C C . LEU A 1 443 ? -19.270 -39.401 19.080 1.00 54.09 443 LEU A C 1
ATOM 3722 O O . LEU A 1 443 ? -20.271 -39.063 19.712 1.00 54.09 443 LEU A O 1
ATOM 3726 N N . LYS A 1 444 ? -19.249 -40.534 18.363 1.00 53.03 444 LYS A N 1
ATOM 3727 C CA . LYS A 1 444 ? -20.386 -41.471 18.274 1.00 53.03 444 LYS A CA 1
ATOM 3728 C C . LYS A 1 444 ? -20.695 -42.123 19.626 1.00 53.03 444 LYS A C 1
ATOM 3730 O O . LYS A 1 444 ? -21.867 -42.229 19.995 1.00 53.03 444 LYS A O 1
ATOM 3735 N N . ARG A 1 445 ? -19.670 -42.524 20.391 1.00 54.56 445 ARG A N 1
ATOM 3736 C CA . ARG A 1 445 ? -19.835 -43.045 21.763 1.00 54.56 445 ARG A CA 1
ATOM 3737 C C . ARG A 1 445 ? -20.365 -41.970 22.712 1.00 54.56 445 ARG A C 1
ATOM 3739 O O . ARG A 1 445 ? -21.298 -42.254 23.461 1.00 54.56 445 ARG A O 1
ATOM 3746 N N . TYR A 1 446 ? -19.873 -40.735 22.613 1.00 59.91 446 TYR A N 1
ATOM 3747 C CA . TYR A 1 446 ? -20.392 -39.608 23.393 1.00 59.91 446 TYR A CA 1
ATOM 3748 C C . TYR A 1 446 ? -21.848 -39.286 23.064 1.00 59.91 446 TYR A C 1
ATOM 3750 O O . TYR A 1 446 ? -22.645 -39.165 23.986 1.00 59.91 446 TYR A O 1
ATOM 3758 N N . ASN A 1 447 ? -22.248 -39.247 21.790 1.00 55.00 447 ASN A N 1
ATOM 3759 C CA . ASN A 1 447 ? -23.654 -39.043 21.420 1.00 55.00 447 ASN A CA 1
ATOM 3760 C C . ASN A 1 447 ? -24.567 -40.149 21.974 1.00 55.00 447 ASN A C 1
ATOM 3762 O O . ASN A 1 447 ? -25.684 -39.861 22.397 1.00 55.00 447 ASN A O 1
ATOM 3766 N N . LYS A 1 448 ? -24.089 -41.398 22.059 1.00 55.69 448 LYS A N 1
ATOM 3767 C CA . LYS A 1 448 ? -24.839 -42.512 22.666 1.00 55.69 448 LYS A CA 1
ATOM 3768 C C . LYS A 1 448 ? -24.970 -42.375 24.193 1.00 55.69 448 LYS A C 1
ATOM 3770 O O . LYS A 1 448 ? -26.019 -42.715 24.737 1.00 55.69 448 LYS A O 1
ATOM 3775 N N . ILE A 1 449 ? -23.949 -41.847 24.874 1.00 58.47 449 ILE A N 1
ATOM 3776 C CA . ILE A 1 449 ? -23.967 -41.543 26.321 1.00 58.47 449 ILE A CA 1
ATOM 3777 C C . ILE A 1 449 ? -24.853 -40.324 26.614 1.00 58.47 449 ILE A C 1
ATOM 3779 O O . ILE A 1 449 ? -25.655 -40.357 27.547 1.00 58.47 449 ILE A O 1
ATOM 3783 N N . ILE A 1 450 ? -24.770 -39.281 25.782 1.00 56.28 450 ILE A N 1
ATOM 3784 C CA . ILE A 1 450 ? -25.613 -38.083 25.861 1.00 56.28 450 ILE A CA 1
ATOM 3785 C C . ILE A 1 450 ? -27.071 -38.481 25.679 1.00 56.28 450 ILE A C 1
ATOM 3787 O O . ILE A 1 450 ? -27.892 -38.110 26.499 1.00 56.28 450 ILE A O 1
ATOM 3791 N N . MET A 1 451 ? -27.415 -39.289 24.673 1.00 54.66 451 MET A N 1
ATOM 3792 C CA . MET A 1 451 ? -28.797 -39.734 24.448 1.00 54.66 451 MET A CA 1
ATOM 3793 C C . MET A 1 451 ? -29.401 -40.461 25.663 1.00 54.66 451 MET A C 1
ATOM 3795 O O . MET A 1 451 ? -30.583 -40.252 25.941 1.00 54.66 451 MET A O 1
ATOM 3799 N N . LYS A 1 452 ? -28.593 -41.232 26.411 1.00 56.66 452 LYS A N 1
ATOM 3800 C CA . LYS A 1 452 ? -29.011 -42.008 27.594 1.00 56.66 452 LYS A CA 1
ATOM 3801 C C . LYS A 1 452 ? -29.013 -41.236 28.921 1.00 56.66 452 LYS A C 1
ATOM 3803 O O . LYS A 1 452 ? -29.537 -41.757 29.899 1.00 56.66 452 LYS A O 1
ATOM 3808 N N . SER A 1 453 ? -28.445 -40.032 28.987 1.00 59.41 453 SER A N 1
ATOM 3809 C CA . SER A 1 453 ? -28.355 -39.271 30.244 1.00 59.41 453 SER A CA 1
ATOM 3810 C C . SER A 1 453 ? -29.605 -38.405 30.503 1.00 59.41 453 SER A C 1
ATOM 3812 O O . SER A 1 453 ? -30.226 -37.904 29.555 1.00 59.41 453 SER A O 1
ATOM 3814 N N . PRO A 1 454 ? -30.006 -38.212 31.776 1.00 69.12 454 PRO A N 1
ATOM 3815 C CA . PRO A 1 454 ? -31.184 -37.427 32.141 1.00 69.12 454 PRO A CA 1
ATOM 3816 C C . PRO A 1 454 ? -31.039 -35.942 31.762 1.00 69.12 454 PRO A C 1
ATOM 3818 O O . PRO A 1 454 ? -29.945 -35.380 31.696 1.00 69.12 454 PRO A O 1
ATOM 3821 N N . HIS A 1 455 ? -32.171 -35.277 31.503 1.00 55.62 455 HIS A N 1
ATOM 3822 C CA . HIS A 1 455 ? -32.238 -33.989 30.793 1.00 55.62 455 HIS A CA 1
ATOM 3823 C C . HIS A 1 455 ? -31.462 -32.830 31.459 1.00 55.62 455 HIS A C 1
ATOM 3825 O O . HIS A 1 455 ? -30.989 -31.932 30.762 1.00 55.62 455 HIS A O 1
ATOM 3831 N N . LYS A 1 456 ? -31.286 -32.862 32.790 1.00 52.16 456 LYS A N 1
ATOM 3832 C CA . LYS A 1 456 ? -30.480 -31.880 33.544 1.00 52.16 456 LYS A CA 1
ATOM 3833 C C . LYS A 1 456 ? -28.966 -32.109 33.425 1.00 52.16 456 LYS A C 1
ATOM 3835 O O . LYS A 1 456 ? -28.207 -31.148 33.525 1.00 52.16 456 LYS A O 1
ATOM 3840 N N . GLU A 1 457 ? -28.516 -33.337 33.168 1.00 57.72 457 GLU A N 1
ATOM 3841 C CA . GLU A 1 457 ? -27.094 -33.647 32.967 1.00 57.72 457 GLU A CA 1
ATOM 3842 C C . GLU A 1 457 ? -26.654 -33.495 31.513 1.00 57.72 457 GLU A C 1
ATOM 3844 O O . GLU A 1 457 ? -25.519 -33.087 31.272 1.00 57.72 457 GLU A O 1
ATOM 3849 N N . LYS A 1 458 ? -27.560 -33.692 30.543 1.00 55.16 458 LYS A N 1
ATOM 3850 C CA . LYS A 1 458 ? -27.293 -33.438 29.114 1.00 55.16 458 LYS A CA 1
ATOM 3851 C C . LYS A 1 458 ? -26.701 -32.047 28.873 1.00 55.16 458 LYS A C 1
ATOM 3853 O O . LYS A 1 458 ? -25.727 -31.925 28.143 1.00 55.16 458 LYS A O 1
ATOM 3858 N N . ALA A 1 459 ? -27.233 -31.010 29.523 1.00 52.59 459 ALA A N 1
ATOM 3859 C CA . ALA A 1 459 ? -26.734 -29.642 29.376 1.00 52.59 459 ALA A CA 1
ATOM 3860 C C . ALA A 1 459 ? -25.320 -29.455 29.959 1.00 52.59 459 ALA A C 1
ATOM 3862 O O . ALA A 1 459 ? -24.487 -28.803 29.333 1.00 52.59 459 ALA A O 1
ATOM 3863 N N . LYS A 1 460 ? -25.018 -30.076 31.110 1.00 54.03 460 LYS A N 1
ATOM 3864 C CA . LYS A 1 460 ? -23.680 -30.035 31.725 1.00 54.03 460 LYS A CA 1
ATOM 3865 C C . LYS A 1 460 ? -22.657 -30.829 30.916 1.00 54.03 460 LYS A C 1
ATOM 3867 O O . LYS A 1 460 ? -21.557 -30.338 30.704 1.00 54.03 460 LYS A O 1
ATOM 3872 N N . ILE A 1 461 ? -23.028 -32.009 30.420 1.00 54.19 461 ILE A N 1
ATOM 3873 C CA . ILE A 1 461 ? -22.163 -32.863 29.596 1.00 54.19 461 ILE A CA 1
ATOM 3874 C C . ILE A 1 461 ? -21.899 -32.199 28.236 1.00 54.19 461 ILE A C 1
ATOM 3876 O O . ILE A 1 461 ? -20.756 -32.155 27.794 1.00 54.19 461 ILE A O 1
ATOM 3880 N N . VAL A 1 462 ? -22.913 -31.595 27.605 1.00 53.47 462 VAL A N 1
ATOM 3881 C CA . VAL A 1 462 ? -22.754 -30.842 26.347 1.00 53.47 462 VAL A CA 1
ATOM 3882 C C . VAL A 1 462 ? -21.908 -29.579 26.549 1.00 53.47 462 VAL A C 1
ATOM 3884 O O . VAL A 1 462 ? -21.051 -29.298 25.716 1.00 53.47 462 VAL A O 1
ATOM 3887 N N . ALA A 1 463 ? -22.074 -28.855 27.660 1.00 48.88 463 ALA A N 1
ATOM 3888 C CA . ALA A 1 463 ? -21.229 -27.706 27.997 1.00 48.88 463 ALA A CA 1
ATOM 3889 C C . ALA A 1 463 ? -19.773 -28.113 28.292 1.00 48.88 463 ALA A C 1
ATOM 3891 O O . ALA A 1 463 ? -18.847 -27.429 27.862 1.00 48.88 463 ALA A O 1
ATOM 3892 N N . LEU A 1 464 ? -19.556 -29.252 28.959 1.00 50.09 464 LEU A N 1
ATOM 3893 C CA . LEU A 1 464 ? -18.220 -29.796 29.209 1.00 50.09 464 LEU A CA 1
ATOM 3894 C C . LEU A 1 464 ? -17.540 -30.218 27.895 1.00 50.09 464 LEU A C 1
ATOM 3896 O O . LEU A 1 464 ? -16.388 -29.871 27.667 1.00 50.09 464 LEU A O 1
ATOM 3900 N N . ILE A 1 465 ? -18.265 -30.888 26.991 1.00 49.41 465 ILE A N 1
ATOM 3901 C CA . ILE A 1 465 ? -17.750 -31.350 25.689 1.00 49.41 465 ILE A CA 1
ATOM 3902 C C . ILE A 1 465 ? -17.463 -30.177 24.740 1.00 49.41 465 ILE A C 1
ATOM 3904 O O . ILE A 1 465 ? -16.426 -30.166 24.0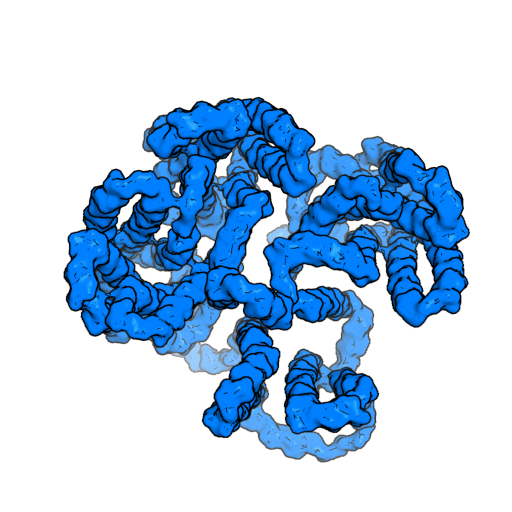78 1.00 49.41 465 ILE A O 1
ATOM 3908 N N . LEU A 1 466 ? -18.330 -29.160 24.701 1.00 46.66 466 LEU A N 1
ATOM 3909 C CA . LEU A 1 466 ? -18.117 -27.949 23.895 1.00 46.66 466 LEU A CA 1
ATOM 3910 C C . LEU A 1 466 ? -16.931 -27.109 24.389 1.00 46.66 466 LEU A C 1
ATOM 3912 O O . LEU A 1 466 ? -16.291 -26.442 23.580 1.00 46.66 466 LEU A O 1
ATOM 3916 N N . ASN A 1 467 ? -16.610 -27.181 25.684 1.00 46.31 467 ASN A N 1
ATOM 3917 C CA . ASN A 1 467 ? -15.429 -26.537 26.261 1.00 46.31 467 ASN A CA 1
ATOM 3918 C C . ASN A 1 467 ? -14.155 -27.397 26.163 1.00 46.31 467 ASN A C 1
ATOM 3920 O O . ASN A 1 467 ? -13.056 -26.855 26.266 1.00 46.31 467 ASN A O 1
ATOM 3924 N N . MET A 1 468 ? -14.276 -28.713 25.956 1.00 42.44 468 MET A N 1
ATOM 3925 C CA . MET A 1 468 ? -13.141 -29.645 25.916 1.00 42.44 468 MET A CA 1
ATOM 3926 C C . MET A 1 468 ? -12.629 -29.976 24.510 1.00 42.44 468 MET A C 1
ATOM 3928 O O . MET A 1 468 ? -11.497 -30.439 24.393 1.00 42.44 468 MET A O 1
ATOM 3932 N N . VAL A 1 469 ? -13.400 -29.733 23.445 1.00 46.62 469 VAL A N 1
ATOM 3933 C CA . VAL A 1 469 ? -12.946 -29.965 22.061 1.00 46.62 469 VAL A CA 1
ATOM 3934 C C . VAL A 1 469 ? -12.571 -28.630 21.404 1.00 46.62 469 VAL A C 1
ATOM 3936 O O . VAL A 1 469 ? -13.458 -27.888 20.968 1.00 46.62 469 VAL A O 1
ATOM 3939 N N . PRO A 1 470 ? -11.270 -28.286 21.293 1.00 49.38 470 PRO A N 1
ATOM 3940 C CA . PRO A 1 470 ? -10.841 -27.040 20.688 1.00 49.38 470 PRO A CA 1
ATOM 3941 C C . PRO A 1 470 ? -10.830 -27.222 19.170 1.00 49.38 470 PRO A C 1
ATOM 3943 O O . PRO A 1 470 ? -9.789 -27.424 18.547 1.00 49.38 470 PRO A O 1
ATOM 3946 N N . TRP A 1 471 ? -12.003 -27.113 18.549 1.00 45.12 471 TRP A N 1
ATOM 3947 C CA . TRP A 1 471 ? -12.150 -27.149 17.090 1.00 45.12 471 TRP A CA 1
ATOM 3948 C C . TRP A 1 471 ? -11.208 -26.151 16.386 1.00 45.12 471 TRP A C 1
ATOM 3950 O O . TRP A 1 471 ? -10.712 -26.425 15.299 1.00 45.12 471 TRP A O 1
ATOM 3960 N N . ASN A 1 472 ? -10.872 -25.029 17.037 1.00 40.16 472 ASN A N 1
ATOM 3961 C CA . ASN A 1 472 ? -9.868 -24.072 16.558 1.00 40.16 472 ASN A CA 1
ATOM 3962 C C . ASN A 1 472 ? -8.441 -24.636 16.483 1.00 40.16 472 ASN A C 1
ATOM 3964 O O . ASN A 1 472 ? -7.715 -24.276 15.565 1.00 40.16 472 ASN A O 1
ATOM 3968 N N . GLU A 1 473 ? -8.032 -25.481 17.429 1.00 44.62 473 GLU A N 1
ATOM 3969 C CA . GLU A 1 473 ? -6.695 -26.091 17.454 1.00 44.62 473 GLU A CA 1
ATOM 3970 C C . GLU A 1 473 ? -6.610 -27.214 16.411 1.00 44.62 473 GLU A C 1
ATOM 3972 O O . GLU A 1 473 ? -5.629 -27.308 15.685 1.00 44.62 473 GLU A O 1
ATOM 3977 N N . TYR A 1 474 ? -7.694 -27.979 16.243 1.00 43.41 474 TYR A N 1
ATOM 3978 C CA . TYR A 1 474 ? -7.829 -28.998 15.200 1.00 43.41 474 TYR A CA 1
ATOM 3979 C C . TYR A 1 474 ? -7.721 -28.401 13.786 1.00 43.41 474 TYR A C 1
ATOM 3981 O O . TYR A 1 474 ? -6.893 -28.838 12.989 1.00 43.41 474 TYR A O 1
ATOM 3989 N N . PHE A 1 475 ? -8.488 -27.346 13.489 1.00 43.34 475 PHE A N 1
ATOM 3990 C CA . PHE A 1 475 ? -8.412 -26.672 12.191 1.00 43.34 475 PHE A CA 1
ATOM 3991 C C . PHE A 1 475 ? -7.098 -25.911 11.999 1.00 43.34 475 PHE A C 1
ATOM 3993 O O . PHE A 1 475 ? -6.591 -25.913 10.885 1.00 43.34 475 PHE A O 1
ATOM 4000 N N . ASN A 1 476 ? -6.506 -25.322 13.046 1.00 44.88 476 ASN A N 1
ATOM 4001 C CA . ASN A 1 476 ? -5.175 -24.716 12.939 1.00 44.88 476 ASN A CA 1
ATOM 4002 C C . ASN A 1 476 ? -4.088 -25.756 12.676 1.00 44.88 476 ASN A C 1
ATOM 4004 O O . ASN A 1 476 ? -3.208 -25.481 11.876 1.00 44.88 476 ASN A O 1
ATOM 4008 N N . ASN A 1 477 ? -4.144 -26.941 13.282 1.00 43.47 477 ASN A N 1
ATOM 4009 C CA . ASN A 1 477 ? -3.153 -27.989 13.037 1.00 43.47 477 ASN A CA 1
ATOM 4010 C C . ASN A 1 477 ? -3.305 -28.587 11.634 1.00 43.47 477 ASN A C 1
ATOM 4012 O O . ASN A 1 477 ? -2.302 -28.825 10.970 1.00 43.47 477 ASN A O 1
ATOM 4016 N N . VAL A 1 478 ? -4.537 -28.728 11.130 1.00 42.25 478 VAL A N 1
ATOM 4017 C CA . VAL A 1 478 ? -4.789 -29.065 9.718 1.00 42.25 478 VAL A CA 1
ATOM 4018 C C . VAL A 1 478 ? -4.279 -27.958 8.792 1.00 42.25 478 VAL A C 1
ATOM 4020 O O . VAL A 1 478 ? -3.640 -28.267 7.798 1.00 42.25 478 VAL A O 1
ATOM 4023 N N . PHE A 1 479 ? -4.479 -26.679 9.128 1.00 43.44 479 PHE A N 1
ATOM 4024 C CA . PHE A 1 479 ? -4.017 -25.536 8.328 1.00 43.44 479 PHE A CA 1
ATOM 4025 C C . PHE A 1 479 ? -2.492 -25.348 8.378 1.00 43.44 479 PHE A C 1
ATOM 4027 O O . PHE A 1 479 ? -1.891 -24.946 7.389 1.00 43.44 479 PHE A O 1
ATOM 4034 N N . VAL A 1 480 ? -1.851 -25.660 9.508 1.00 46.09 480 VAL A N 1
ATOM 4035 C CA . VAL A 1 480 ? -0.390 -25.667 9.677 1.00 46.09 480 VAL A CA 1
ATOM 4036 C C . VAL A 1 480 ? 0.217 -26.856 8.944 1.00 46.09 480 VAL A C 1
ATOM 4038 O O . VAL A 1 480 ? 1.205 -26.654 8.251 1.00 46.09 480 VAL A O 1
ATOM 4041 N N . MET A 1 481 ? -0.397 -28.043 8.992 1.00 41.34 481 MET A N 1
ATOM 4042 C CA . MET A 1 481 ? 0.002 -29.169 8.141 1.00 41.34 481 MET A CA 1
ATOM 4043 C C . MET A 1 481 ? -0.200 -28.851 6.661 1.00 41.34 481 MET A C 1
ATOM 4045 O O . MET A 1 481 ? 0.682 -29.150 5.876 1.00 41.34 481 MET A O 1
ATOM 4049 N N . PHE A 1 482 ? -1.289 -28.182 6.266 1.00 41.09 482 PHE A N 1
ATOM 4050 C CA . PHE A 1 482 ? -1.492 -27.738 4.881 1.00 41.09 482 PHE A CA 1
ATOM 4051 C C . PHE A 1 482 ? -0.460 -26.684 4.470 1.00 41.09 482 PHE A C 1
ATOM 4053 O O . PHE A 1 482 ? 0.067 -26.731 3.368 1.00 41.09 482 PHE A O 1
ATOM 4060 N N . LYS A 1 483 ? -0.119 -25.752 5.366 1.00 43.97 483 LYS A N 1
ATOM 4061 C CA . LYS A 1 483 ? 0.931 -24.750 5.154 1.00 43.97 483 LYS A CA 1
ATOM 4062 C C . LYS A 1 483 ? 2.312 -25.399 5.048 1.00 43.97 483 LYS A C 1
ATOM 4064 O O . LYS A 1 483 ? 3.086 -24.994 4.195 1.00 43.97 483 LYS A O 1
ATOM 4069 N N . GLN A 1 484 ? 2.626 -26.385 5.884 1.00 43.03 484 GLN A N 1
ATOM 4070 C CA . GLN A 1 484 ? 3.887 -27.131 5.843 1.00 43.03 484 GLN A CA 1
ATOM 4071 C C . GLN A 1 484 ? 3.951 -28.083 4.649 1.00 43.03 484 GLN A C 1
ATOM 4073 O O . GLN A 1 484 ? 5.015 -28.223 4.068 1.00 43.03 484 GLN A O 1
ATOM 4078 N N . LEU A 1 485 ? 2.821 -28.650 4.225 1.00 41.62 485 LEU A N 1
ATOM 4079 C CA . LEU A 1 485 ? 2.683 -29.384 2.972 1.00 41.62 485 LEU A CA 1
ATOM 4080 C C . LEU A 1 485 ? 2.922 -28.444 1.788 1.00 41.62 485 LEU A C 1
ATOM 4082 O O . LEU A 1 485 ? 3.713 -28.774 0.926 1.00 41.62 485 LEU A O 1
ATOM 4086 N N . ILE A 1 486 ? 2.331 -27.244 1.773 1.00 41.44 486 ILE A N 1
ATOM 4087 C CA . ILE A 1 486 ? 2.557 -26.233 0.728 1.00 41.44 486 ILE A CA 1
ATOM 4088 C C . ILE A 1 486 ? 4.013 -25.751 0.731 1.00 41.44 486 ILE A C 1
ATOM 4090 O O . ILE A 1 486 ? 4.610 -25.657 -0.330 1.00 41.44 486 ILE A O 1
ATOM 4094 N N . ILE A 1 487 ? 4.615 -25.488 1.894 1.00 44.19 487 ILE A N 1
ATOM 4095 C CA . ILE A 1 487 ? 6.029 -25.092 2.002 1.00 44.19 487 ILE A CA 1
ATOM 4096 C C . ILE A 1 487 ? 6.949 -26.245 1.596 1.00 44.19 487 ILE A C 1
ATOM 4098 O O . ILE A 1 487 ? 7.922 -26.006 0.897 1.00 44.19 487 ILE A O 1
ATOM 4102 N N . GLY A 1 488 ? 6.639 -27.481 1.985 1.00 42.62 488 GLY A N 1
ATOM 4103 C CA . GLY A 1 488 ? 7.374 -28.680 1.592 1.00 42.62 488 GLY A CA 1
ATOM 4104 C C . GLY A 1 488 ? 7.250 -28.953 0.098 1.00 42.62 488 GLY A C 1
ATOM 4105 O O . GLY A 1 488 ? 8.246 -29.257 -0.541 1.00 42.62 488 GLY A O 1
ATOM 4106 N N . ILE A 1 489 ? 6.068 -28.745 -0.481 1.00 42.03 489 ILE A N 1
ATOM 4107 C CA . ILE A 1 489 ? 5.814 -28.798 -1.920 1.00 42.03 489 ILE A CA 1
ATOM 4108 C C . ILE A 1 489 ? 6.599 -27.689 -2.633 1.00 42.03 489 ILE A C 1
ATOM 4110 O O . ILE A 1 489 ? 7.284 -27.988 -3.596 1.00 42.03 489 ILE A O 1
ATOM 4114 N N . ILE A 1 490 ? 6.590 -26.442 -2.144 1.00 43.22 490 ILE A N 1
ATOM 4115 C CA . ILE A 1 490 ? 7.343 -25.308 -2.721 1.00 43.22 490 ILE A CA 1
ATOM 4116 C C . ILE A 1 490 ? 8.861 -25.511 -2.601 1.00 43.22 490 ILE A C 1
ATOM 4118 O O . ILE A 1 490 ? 9.593 -25.245 -3.548 1.00 43.22 490 ILE A O 1
ATOM 4122 N N . ALA A 1 491 ? 9.351 -25.999 -1.461 1.00 44.09 491 ALA A N 1
ATOM 4123 C CA . ALA A 1 491 ? 10.768 -26.283 -1.239 1.00 44.09 491 ALA A CA 1
ATOM 4124 C C . ALA A 1 491 ? 11.232 -27.478 -2.079 1.00 44.09 491 ALA A C 1
ATOM 4126 O O . ALA A 1 491 ? 12.294 -27.413 -2.693 1.00 44.09 491 ALA A O 1
ATOM 4127 N N . SER A 1 492 ? 10.399 -28.519 -2.188 1.00 42.97 492 SER A N 1
ATOM 4128 C CA . SER A 1 492 ? 10.608 -29.621 -3.128 1.00 42.97 492 SER A CA 1
ATOM 4129 C C . SER A 1 492 ? 10.595 -29.093 -4.560 1.00 42.97 492 SER A C 1
ATOM 4131 O O . SER A 1 492 ? 11.497 -29.418 -5.311 1.00 42.97 492 SER A O 1
ATOM 4133 N N . PHE A 1 493 ? 9.673 -28.204 -4.937 1.00 43.41 493 PHE A N 1
ATOM 4134 C CA . PHE A 1 493 ? 9.627 -27.600 -6.273 1.00 43.41 493 PHE A CA 1
ATOM 4135 C C . PHE A 1 493 ? 10.866 -26.770 -6.596 1.00 43.41 493 PHE A C 1
ATOM 4137 O O . PHE A 1 493 ? 11.403 -26.907 -7.690 1.00 43.41 493 PHE A O 1
ATOM 4144 N N . ASN A 1 494 ? 11.360 -25.962 -5.661 1.00 45.09 494 ASN A N 1
ATOM 4145 C CA . ASN A 1 494 ? 12.591 -25.197 -5.854 1.00 45.09 494 ASN A CA 1
ATOM 4146 C C . ASN A 1 494 ? 13.816 -26.115 -5.940 1.00 45.09 494 ASN A C 1
ATOM 4148 O O . ASN A 1 494 ? 14.705 -25.875 -6.755 1.00 45.09 494 ASN A O 1
ATOM 4152 N N . HIS A 1 495 ? 13.858 -27.184 -5.142 1.00 44.62 495 HIS A N 1
ATOM 4153 C CA . HIS A 1 495 ? 14.957 -28.144 -5.163 1.00 44.62 495 HIS A CA 1
ATOM 4154 C C . HIS A 1 495 ? 14.943 -29.025 -6.424 1.00 44.62 495 HIS A C 1
ATOM 4156 O O . HIS A 1 495 ? 15.985 -29.180 -7.062 1.00 44.62 495 HIS A O 1
ATOM 4162 N N . TYR A 1 496 ? 13.773 -29.530 -6.827 1.00 44.34 496 TYR A N 1
ATOM 4163 C CA . TYR A 1 496 ? 13.568 -30.314 -8.045 1.00 44.34 496 TYR A CA 1
ATOM 4164 C C . TYR A 1 496 ? 13.730 -29.460 -9.300 1.00 44.34 496 TYR A C 1
ATOM 4166 O O . TYR A 1 496 ? 14.374 -29.929 -10.217 1.00 44.34 496 TYR A O 1
ATOM 4174 N N . SER A 1 497 ? 13.272 -28.204 -9.344 1.00 43.91 497 SER A N 1
ATOM 4175 C CA . SER A 1 497 ? 13.563 -27.275 -10.456 1.00 43.91 497 SER A CA 1
ATOM 4176 C C . SER A 1 497 ? 15.076 -27.127 -10.680 1.00 43.91 497 SER A C 1
ATOM 4178 O O . SER A 1 497 ? 15.565 -27.244 -11.804 1.00 43.91 497 SER A O 1
ATOM 4180 N N . LYS A 1 498 ? 15.846 -26.994 -9.589 1.00 45.97 498 LYS A N 1
ATOM 4181 C CA . LYS A 1 498 ? 17.316 -26.920 -9.629 1.00 45.97 498 LYS A CA 1
ATOM 4182 C C . LYS A 1 498 ? 17.969 -28.238 -10.072 1.00 45.97 498 LYS A C 1
ATOM 4184 O O . LYS A 1 498 ? 18.919 -28.201 -10.846 1.00 45.97 498 LYS A O 1
ATOM 4189 N N . LEU A 1 499 ? 17.472 -29.388 -9.606 1.00 42.00 499 LEU A N 1
ATOM 4190 C CA . LEU A 1 499 ? 18.003 -30.718 -9.950 1.00 42.00 499 LEU A CA 1
ATOM 4191 C C . LEU A 1 499 ? 17.601 -31.187 -11.358 1.00 42.00 499 LEU A C 1
ATOM 4193 O O . LEU A 1 499 ? 18.420 -31.779 -12.054 1.00 42.00 499 LEU A O 1
ATOM 4197 N N . PHE A 1 500 ? 16.388 -30.877 -11.817 1.00 43.59 500 PHE A N 1
ATOM 4198 C CA . PHE A 1 500 ? 15.888 -31.241 -13.145 1.00 43.59 500 PHE A CA 1
ATOM 4199 C C . PHE A 1 500 ? 16.656 -30.484 -14.235 1.00 43.59 500 PHE A C 1
ATOM 4201 O O . PHE A 1 500 ? 17.120 -31.103 -15.193 1.00 43.59 500 PHE A O 1
ATOM 4208 N N . ASN A 1 501 ? 16.928 -29.190 -14.010 1.00 44.81 501 ASN A N 1
ATOM 4209 C CA . ASN A 1 501 ? 17.818 -28.388 -14.857 1.00 44.81 501 ASN A CA 1
ATOM 4210 C C . ASN A 1 501 ? 19.259 -28.934 -14.906 1.00 44.81 501 ASN A C 1
ATOM 4212 O O . ASN A 1 501 ? 19.950 -28.717 -15.892 1.00 44.81 501 ASN A O 1
ATOM 4216 N N . LEU A 1 502 ? 19.716 -29.664 -13.880 1.00 43.12 502 LEU A N 1
ATOM 4217 C CA . LEU A 1 502 ? 21.045 -30.294 -13.839 1.00 43.12 502 LEU A CA 1
ATOM 4218 C C . LEU A 1 502 ? 21.073 -31.710 -14.448 1.00 43.12 502 LEU A C 1
ATOM 4220 O O . LEU A 1 502 ? 22.088 -32.101 -15.021 1.00 43.12 502 LEU A O 1
ATOM 4224 N N . SER A 1 503 ? 19.980 -32.474 -14.347 1.00 40.31 503 SER A N 1
ATOM 4225 C CA . SER A 1 503 ? 19.881 -33.852 -14.864 1.00 40.31 503 SER A CA 1
ATOM 4226 C C . SER A 1 503 ? 19.736 -33.924 -16.391 1.00 40.31 503 SER A C 1
ATOM 4228 O O . SER A 1 503 ? 20.393 -34.749 -17.025 1.00 40.31 503 SER A O 1
ATOM 4230 N N . ILE A 1 504 ? 19.002 -32.985 -17.005 1.00 47.09 504 ILE A N 1
ATOM 4231 C CA . ILE A 1 504 ? 18.855 -32.887 -18.471 1.00 47.09 504 ILE A CA 1
ATOM 4232 C C . ILE A 1 504 ? 20.213 -32.645 -19.159 1.00 47.09 504 ILE A C 1
ATOM 4234 O O . ILE A 1 504 ? 20.428 -33.095 -20.280 1.00 47.09 504 ILE A O 1
ATOM 4238 N N . PHE A 1 505 ? 21.174 -32.024 -18.465 1.00 46.53 505 PHE A N 1
ATOM 4239 C CA . PHE A 1 505 ? 22.525 -31.797 -18.986 1.00 46.53 505 PHE A CA 1
ATOM 4240 C C . PHE A 1 505 ? 23.448 -33.026 -18.938 1.00 46.53 505 PHE A C 1
ATOM 4242 O O . PHE A 1 505 ? 24.525 -32.984 -19.533 1.00 46.53 505 PHE A O 1
ATOM 4249 N N . LYS A 1 506 ? 23.076 -34.109 -18.239 1.00 40.94 506 LYS A N 1
ATOM 4250 C CA . LYS A 1 506 ? 23.969 -35.266 -18.030 1.00 40.94 506 LYS A CA 1
ATOM 4251 C C . LYS A 1 506 ? 23.485 -36.595 -18.605 1.00 40.94 506 LYS A C 1
ATOM 4253 O O . LYS A 1 506 ? 24.323 -37.477 -18.766 1.00 40.94 506 LYS A O 1
ATOM 4258 N N . SER A 1 507 ? 22.207 -36.767 -18.944 1.00 40.03 507 SER A N 1
ATOM 4259 C CA . SER A 1 507 ? 21.671 -38.090 -19.309 1.00 40.03 507 SER A CA 1
ATOM 4260 C C . SER A 1 507 ? 20.878 -38.119 -20.619 1.00 40.03 507 SER A C 1
ATOM 4262 O O . SER A 1 507 ? 19.706 -38.482 -20.624 1.00 40.03 507 SER A O 1
ATOM 4264 N N . SER A 1 508 ? 21.516 -37.799 -21.748 1.00 37.47 508 SER A N 1
ATOM 4265 C CA . SER A 1 508 ? 21.007 -38.249 -23.053 1.00 37.47 508 SER A CA 1
ATOM 4266 C C . SER A 1 508 ? 22.135 -38.590 -24.040 1.00 37.47 508 SER A C 1
ATOM 4268 O O . SER A 1 508 ? 22.482 -37.768 -24.890 1.00 37.47 508 SER A O 1
ATOM 4270 N N . PRO A 1 509 ? 22.721 -39.801 -23.960 1.00 40.97 509 PRO A N 1
ATOM 4271 C CA . PRO A 1 509 ? 23.602 -40.338 -24.999 1.00 40.97 509 PRO A CA 1
ATOM 4272 C C . PRO A 1 509 ? 22.841 -40.848 -26.239 1.00 40.97 509 PRO A C 1
ATOM 4274 O O . PRO A 1 509 ? 23.453 -41.031 -27.286 1.00 40.97 509 PRO A O 1
ATOM 4277 N N . GLU A 1 510 ? 21.521 -41.055 -26.159 1.00 41.66 510 GLU A N 1
ATOM 4278 C CA . GLU A 1 510 ? 20.733 -41.711 -27.222 1.00 41.66 510 GLU A CA 1
ATOM 4279 C C . GLU A 1 510 ? 20.306 -40.788 -28.377 1.00 41.66 510 GLU A C 1
ATOM 4281 O O . GLU A 1 510 ? 19.863 -41.267 -29.415 1.00 41.66 510 GLU A O 1
ATOM 4286 N N . LEU A 1 511 ? 20.522 -39.474 -28.268 1.00 42.25 511 LEU A N 1
ATOM 4287 C CA . LEU A 1 511 ? 20.232 -38.520 -29.351 1.00 42.25 511 LEU A CA 1
ATOM 4288 C C . LEU A 1 511 ? 21.405 -38.290 -30.325 1.00 42.25 511 LEU A C 1
ATOM 4290 O O . LEU A 1 511 ? 21.253 -37.533 -31.274 1.00 42.25 511 LEU A O 1
ATOM 4294 N N . ARG A 1 512 ? 22.551 -38.970 -30.148 1.00 40.62 512 ARG A N 1
ATOM 4295 C CA . ARG A 1 512 ? 23.678 -38.946 -31.114 1.00 40.62 512 ARG A CA 1
ATOM 4296 C C . ARG A 1 512 ? 23.618 -40.042 -32.189 1.00 40.62 512 ARG A C 1
ATOM 4298 O O . ARG A 1 512 ? 24.509 -40.120 -33.022 1.00 40.62 512 ARG A O 1
ATOM 4305 N N . GLY A 1 513 ? 22.599 -40.904 -32.174 1.00 38.94 513 GLY A N 1
ATOM 4306 C CA . GLY A 1 513 ? 22.499 -42.058 -33.080 1.00 38.94 513 GLY A CA 1
ATOM 4307 C C . GLY A 1 513 ? 21.769 -41.815 -34.407 1.00 38.94 513 GLY A C 1
ATOM 4308 O O . GLY A 1 513 ? 21.694 -42.733 -35.216 1.00 38.94 513 GLY A O 1
ATOM 4309 N N . ILE A 1 514 ? 21.222 -40.617 -34.638 1.00 42.97 514 ILE A N 1
ATOM 4310 C CA . ILE A 1 514 ? 20.453 -40.270 -35.851 1.00 42.97 514 ILE A CA 1
ATOM 4311 C C . ILE A 1 514 ? 21.080 -39.036 -36.525 1.00 42.97 514 ILE A C 1
ATOM 4313 O O . ILE A 1 514 ? 20.402 -38.124 -36.978 1.00 42.97 514 ILE A O 1
ATOM 4317 N N . GLU A 1 515 ? 22.412 -38.986 -36.573 1.00 37.28 515 GLU A N 1
ATOM 4318 C CA . GLU A 1 515 ? 23.157 -38.061 -37.435 1.00 37.28 515 GLU A CA 1
ATOM 4319 C C . GLU A 1 515 ? 23.547 -38.803 -38.715 1.00 37.28 515 GLU A C 1
ATOM 4321 O O . GLU A 1 515 ? 24.684 -39.214 -38.931 1.00 37.28 515 GLU A O 1
ATOM 4326 N N . GLY A 1 516 ? 22.541 -39.033 -39.553 1.00 42.66 516 GLY A N 1
ATOM 4327 C CA . GLY A 1 516 ? 22.696 -39.595 -40.884 1.00 42.66 516 GLY A CA 1
ATOM 4328 C C . GLY A 1 516 ? 21.677 -38.956 -41.811 1.00 42.66 516 GLY A C 1
ATOM 4329 O O . GLY A 1 516 ? 20.585 -39.483 -41.968 1.00 42.66 516 GLY A O 1
ATOM 4330 N N . ASN A 1 517 ? 22.076 -37.838 -42.421 1.00 44.28 517 ASN A N 1
ATOM 4331 C CA . ASN A 1 517 ? 21.402 -37.138 -43.519 1.00 44.28 517 ASN A CA 1
ATOM 4332 C C . ASN A 1 517 ? 20.100 -36.392 -43.187 1.00 44.28 517 ASN A C 1
ATOM 4334 O O . ASN A 1 517 ? 19.033 -36.797 -43.622 1.00 44.28 517 ASN A O 1
ATOM 4338 N N . GLU A 1 518 ? 20.216 -35.236 -42.530 1.00 40.81 518 GLU A N 1
ATOM 4339 C CA . GLU A 1 518 ? 19.577 -33.987 -42.980 1.00 40.81 518 GLU A CA 1
ATOM 4340 C C . GLU A 1 518 ? 20.122 -32.812 -42.153 1.00 40.81 518 GLU A C 1
ATOM 4342 O O . GLU A 1 518 ? 19.928 -32.715 -40.943 1.00 40.81 518 GLU A O 1
ATOM 4347 N N . ALA A 1 519 ? 20.867 -31.921 -42.807 1.00 45.91 519 ALA A N 1
ATOM 4348 C CA . ALA A 1 519 ? 21.331 -30.673 -42.221 1.00 45.91 519 ALA A CA 1
ATOM 4349 C C . ALA A 1 519 ? 20.137 -29.718 -42.055 1.00 45.91 519 ALA A C 1
ATOM 4351 O O . ALA A 1 519 ? 19.813 -28.956 -42.963 1.00 45.91 519 ALA A O 1
ATOM 4352 N N . ALA A 1 520 ? 19.479 -29.765 -40.898 1.00 43.22 520 ALA A N 1
ATOM 4353 C CA . ALA A 1 520 ? 18.449 -28.813 -40.501 1.00 43.22 520 ALA A CA 1
ATOM 4354 C C . ALA A 1 520 ? 18.693 -28.355 -39.056 1.00 43.22 520 ALA A C 1
ATOM 4356 O O . ALA A 1 520 ? 18.549 -29.125 -38.114 1.00 43.22 520 ALA A O 1
ATOM 4357 N N . ASN A 1 521 ? 19.114 -27.092 -38.931 1.00 46.03 521 ASN A N 1
ATOM 4358 C CA . ASN A 1 521 ? 19.045 -26.205 -37.767 1.00 46.03 521 ASN A CA 1
ATOM 4359 C C . ASN A 1 521 ? 18.826 -26.885 -36.407 1.00 46.03 521 ASN A C 1
ATOM 4361 O O . ASN A 1 521 ? 17.693 -27.117 -35.991 1.00 46.03 521 ASN A O 1
ATOM 4365 N N . SER A 1 522 ? 19.916 -27.103 -35.670 1.00 41.06 522 SER A N 1
ATOM 4366 C CA . SER A 1 522 ? 19.867 -27.420 -34.245 1.00 41.06 522 SER A CA 1
ATOM 4367 C C . SER A 1 522 ? 19.213 -26.256 -33.484 1.00 41.06 522 SER A C 1
ATOM 4369 O O . SER A 1 522 ? 19.891 -25.298 -33.101 1.00 41.06 522 SER A O 1
ATOM 4371 N N . GLU A 1 523 ? 17.891 -26.306 -33.311 1.00 50.38 523 GLU A N 1
ATOM 4372 C CA . GLU A 1 523 ? 17.146 -25.381 -32.459 1.00 50.38 523 GLU A CA 1
ATOM 4373 C C . GLU A 1 523 ? 17.719 -25.471 -31.042 1.00 50.38 523 GLU A C 1
ATOM 4375 O O . GLU A 1 523 ? 17.662 -26.506 -30.374 1.00 50.38 523 GLU A O 1
ATOM 4380 N N . SER A 1 524 ? 18.342 -24.382 -30.597 1.00 55.12 524 SER A N 1
ATOM 4381 C CA . SER A 1 524 ? 18.877 -24.273 -29.250 1.00 55.12 524 SER A CA 1
ATOM 4382 C C . SER A 1 524 ? 17.736 -24.439 -28.247 1.00 55.12 524 SER A C 1
ATOM 4384 O O . SER A 1 524 ? 16.732 -23.731 -28.295 1.00 55.12 524 SER A O 1
ATOM 4386 N N . ILE A 1 525 ? 17.883 -25.394 -27.326 1.00 61.34 525 ILE A N 1
ATOM 4387 C CA . ILE A 1 525 ? 16.924 -25.614 -26.241 1.00 61.34 525 ILE A CA 1
ATOM 4388 C C . ILE A 1 525 ? 16.855 -24.324 -25.416 1.00 61.34 525 ILE A C 1
ATOM 4390 O O . ILE A 1 525 ? 17.785 -23.991 -24.678 1.00 61.34 525 ILE A O 1
ATOM 4394 N N . VAL A 1 526 ? 15.764 -23.571 -25.566 1.00 67.06 526 VAL A N 1
ATOM 4395 C CA . VAL A 1 526 ? 15.560 -22.309 -24.852 1.00 67.06 526 VAL A CA 1
ATOM 4396 C C . VAL A 1 526 ? 15.241 -22.620 -23.392 1.00 67.06 526 VAL A C 1
ATOM 4398 O O . VAL A 1 526 ? 14.116 -22.977 -23.041 1.00 67.06 526 VAL A O 1
ATOM 4401 N N . VAL A 1 527 ? 16.242 -22.483 -22.522 1.00 70.19 527 VAL A N 1
ATOM 4402 C CA . VAL A 1 527 ? 16.046 -22.540 -21.070 1.00 70.19 527 VAL A CA 1
ATOM 4403 C C . VAL A 1 527 ? 15.393 -21.229 -20.636 1.00 70.19 527 VAL A C 1
ATOM 4405 O O . VAL A 1 527 ? 16.033 -20.180 -20.614 1.00 70.19 527 VAL A O 1
ATOM 4408 N N . VAL A 1 528 ? 14.099 -21.272 -20.316 1.00 72.38 528 VAL A N 1
ATOM 4409 C CA . VAL A 1 528 ? 13.391 -20.115 -19.755 1.00 72.38 528 VAL A CA 1
ATOM 4410 C C . VAL A 1 528 ? 13.638 -20.070 -18.252 1.00 72.38 528 VAL A C 1
ATOM 4412 O O . VAL A 1 528 ? 13.215 -20.962 -17.518 1.00 72.38 528 VAL A O 1
ATOM 4415 N N . GLU A 1 529 ? 14.335 -19.031 -17.791 1.00 77.75 529 GLU A N 1
ATOM 4416 C CA . GLU A 1 529 ? 14.542 -18.794 -16.364 1.00 77.75 529 GLU A CA 1
ATOM 4417 C C . GLU A 1 529 ? 13.207 -18.504 -15.671 1.00 77.75 529 GLU A C 1
ATOM 4419 O O . GLU A 1 529 ? 12.471 -17.586 -16.042 1.00 77.75 529 GLU A O 1
ATOM 4424 N N . SER A 1 530 ? 12.893 -19.289 -14.639 1.00 81.81 530 SER A N 1
ATOM 4425 C CA . SER A 1 530 ? 11.681 -19.085 -13.858 1.00 81.81 530 SER A CA 1
ATOM 4426 C C . SER A 1 530 ? 11.825 -17.846 -12.977 1.00 81.81 530 SER A C 1
ATOM 4428 O O . SER A 1 530 ? 12.575 -17.865 -11.996 1.00 81.81 530 SER A O 1
ATOM 4430 N N . SER A 1 531 ? 11.098 -16.778 -13.294 1.00 83.81 531 SER A N 1
ATOM 4431 C CA . SER A 1 531 ? 11.065 -15.562 -12.485 1.00 83.81 531 SER A CA 1
ATOM 4432 C C . SER A 1 531 ? 9.623 -15.118 -12.257 1.00 83.81 531 SER A C 1
ATOM 4434 O O . SER A 1 531 ? 8.820 -15.027 -13.183 1.00 83.81 531 SER A O 1
ATOM 4436 N N . LEU A 1 532 ? 9.279 -14.869 -10.990 1.00 82.19 532 LEU A N 1
ATOM 4437 C CA . LEU A 1 532 ? 8.003 -14.282 -10.592 1.00 82.19 532 LEU A CA 1
ATOM 4438 C C . LEU A 1 532 ? 8.228 -12.790 -10.335 1.00 82.19 532 LEU A C 1
ATOM 4440 O O . LEU A 1 532 ? 8.825 -12.439 -9.310 1.00 82.19 532 LEU A O 1
ATOM 4444 N N . PRO A 1 533 ? 7.754 -11.897 -11.215 1.00 80.25 533 PRO A N 1
ATOM 4445 C CA . PRO A 1 533 ? 7.910 -10.472 -10.991 1.00 80.25 533 PRO A CA 1
ATOM 4446 C C . PRO A 1 533 ? 7.205 -10.027 -9.703 1.00 80.25 533 PRO A C 1
ATOM 4448 O O . PRO A 1 533 ? 6.109 -10.489 -9.382 1.00 80.25 533 PRO A O 1
ATOM 4451 N N . ILE A 1 534 ? 7.806 -9.087 -8.964 1.00 69.19 534 ILE A N 1
ATOM 4452 C CA . ILE A 1 534 ? 7.298 -8.651 -7.649 1.00 69.19 534 ILE A CA 1
ATOM 4453 C C . ILE A 1 534 ? 5.862 -8.109 -7.736 1.00 69.19 534 ILE A C 1
ATOM 4455 O O . ILE A 1 534 ? 5.054 -8.359 -6.844 1.00 69.19 534 ILE A O 1
ATOM 4459 N N . TYR A 1 535 ? 5.510 -7.389 -8.804 1.00 71.00 535 TYR A N 1
ATOM 4460 C CA . TYR A 1 535 ? 4.145 -6.880 -8.984 1.00 71.00 535 TYR A CA 1
ATOM 4461 C C . TYR A 1 535 ? 3.127 -8.005 -9.201 1.00 71.00 535 TYR A C 1
ATOM 4463 O O . TYR A 1 535 ? 2.016 -7.928 -8.681 1.00 71.00 535 TYR A O 1
ATOM 4471 N N . ASP A 1 536 ? 3.515 -9.068 -9.906 1.00 73.25 536 ASP A N 1
ATOM 4472 C CA . ASP A 1 536 ? 2.683 -10.245 -10.136 1.00 73.25 536 ASP A CA 1
ATOM 4473 C C . ASP A 1 536 ? 2.526 -11.042 -8.836 1.00 73.25 536 ASP A C 1
ATOM 4475 O O . ASP A 1 536 ? 1.424 -11.498 -8.532 1.00 73.25 536 ASP A O 1
ATOM 4479 N N . LEU A 1 537 ? 3.571 -11.106 -8.000 1.00 78.62 537 LEU A N 1
ATOM 4480 C CA . LEU A 1 537 ? 3.483 -11.641 -6.639 1.00 78.62 537 LEU A CA 1
ATOM 4481 C C . LEU A 1 537 ? 2.512 -10.828 -5.769 1.00 78.62 537 LEU A C 1
ATOM 4483 O O . LEU A 1 537 ? 1.667 -11.409 -5.090 1.00 78.62 537 LEU A O 1
ATOM 4487 N N . ILE A 1 538 ? 2.597 -9.493 -5.784 1.00 69.88 538 ILE A N 1
ATOM 4488 C CA . ILE A 1 538 ? 1.679 -8.624 -5.028 1.00 69.88 538 ILE A CA 1
ATOM 4489 C C . ILE A 1 538 ? 0.240 -8.832 -5.506 1.00 69.88 538 ILE A C 1
ATOM 4491 O O . ILE A 1 538 ? -0.659 -9.011 -4.683 1.00 69.88 538 ILE A O 1
ATOM 4495 N N . ALA A 1 539 ? 0.016 -8.846 -6.820 1.00 69.44 539 ALA A N 1
ATOM 4496 C CA . ALA A 1 539 ? -1.300 -9.070 -7.402 1.00 69.44 539 ALA A CA 1
ATOM 4497 C C . ALA A 1 539 ? -1.855 -10.451 -7.038 1.00 69.44 539 ALA A C 1
ATOM 4499 O O . ALA A 1 539 ? -3.008 -10.545 -6.623 1.00 69.44 539 ALA A O 1
ATOM 4500 N N . LEU A 1 540 ? -1.028 -11.498 -7.105 1.00 75.12 540 LEU A N 1
ATOM 4501 C CA . LEU A 1 540 ? -1.390 -12.853 -6.693 1.00 75.12 540 LEU A CA 1
ATOM 4502 C C . LEU A 1 540 ? -1.747 -12.909 -5.201 1.00 75.12 540 LEU A C 1
ATOM 4504 O O . LEU A 1 540 ? -2.732 -13.543 -4.832 1.00 75.12 540 LEU A O 1
ATOM 4508 N N . ILE A 1 541 ? -1.001 -12.215 -4.333 1.00 75.44 541 ILE A N 1
ATOM 4509 C CA . ILE A 1 541 ? -1.311 -12.124 -2.896 1.00 75.44 541 ILE A CA 1
ATOM 4510 C C . ILE A 1 541 ? -2.664 -11.440 -2.679 1.00 75.44 541 ILE A C 1
ATOM 4512 O O . ILE A 1 541 ? -3.486 -11.943 -1.912 1.00 75.44 541 ILE A O 1
ATOM 4516 N N . VAL A 1 542 ? -2.918 -10.309 -3.345 1.00 70.50 542 VAL A N 1
ATOM 4517 C CA . VAL A 1 542 ? -4.202 -9.592 -3.250 1.00 70.50 542 VAL A CA 1
ATOM 4518 C C . VAL A 1 542 ? -5.345 -10.480 -3.736 1.00 70.50 542 VAL A C 1
ATOM 4520 O O . VAL A 1 542 ? -6.352 -10.615 -3.044 1.00 70.50 542 VAL A O 1
ATOM 4523 N N . GLN A 1 543 ? -5.167 -11.142 -4.876 1.00 68.44 543 GLN A N 1
ATOM 4524 C CA . GLN A 1 543 ? -6.142 -12.059 -5.452 1.00 68.44 543 GLN A CA 1
ATOM 4525 C C . GLN A 1 543 ? -6.431 -13.228 -4.500 1.00 68.44 543 GLN A C 1
ATOM 4527 O O . GLN A 1 543 ? -7.592 -13.504 -4.204 1.00 68.44 543 GLN A O 1
ATOM 4532 N N . LEU A 1 544 ? -5.399 -13.864 -3.934 1.00 73.88 544 LEU A N 1
ATOM 4533 C CA . LEU A 1 544 ? -5.545 -14.948 -2.959 1.00 73.88 544 LEU A CA 1
ATOM 4534 C C . LEU A 1 544 ? -6.312 -14.483 -1.712 1.00 73.88 544 LEU A C 1
ATOM 4536 O O . LEU A 1 544 ? -7.202 -15.186 -1.235 1.00 73.88 544 LEU A O 1
ATOM 4540 N N . LEU A 1 545 ? -6.030 -13.277 -1.206 1.00 70.06 545 LEU A N 1
ATOM 4541 C CA . LEU A 1 545 ? -6.778 -12.680 -0.094 1.00 70.06 545 LEU A CA 1
ATOM 4542 C C . LEU A 1 545 ? -8.254 -12.443 -0.454 1.00 70.06 545 LEU A C 1
ATOM 4544 O O . LEU A 1 545 ? -9.134 -12.733 0.361 1.00 70.06 545 LEU A O 1
ATOM 4548 N N . CYS A 1 546 ? -8.538 -11.964 -1.666 1.00 71.94 546 CYS A N 1
ATOM 4549 C CA . CYS A 1 546 ? -9.897 -11.784 -2.172 1.00 71.94 546 CYS A CA 1
ATOM 4550 C C . CYS A 1 546 ? -10.641 -13.119 -2.330 1.00 71.94 546 CYS A C 1
ATOM 4552 O O . CYS A 1 546 ? -11.797 -13.209 -1.918 1.00 71.94 546 CYS A O 1
ATOM 4554 N N . PHE A 1 547 ? -9.988 -14.179 -2.816 1.00 73.62 547 PHE A N 1
ATOM 4555 C CA . PHE A 1 547 ? -10.589 -15.517 -2.895 1.00 73.62 547 PHE A CA 1
ATOM 4556 C C . PHE A 1 547 ? -10.838 -16.137 -1.528 1.00 73.62 547 PHE A C 1
ATOM 4558 O O . PHE A 1 547 ? -11.891 -16.742 -1.321 1.00 73.62 547 PHE A O 1
ATOM 4565 N N . ILE A 1 548 ? -9.931 -15.951 -0.566 1.00 74.00 548 ILE A N 1
ATOM 4566 C CA . ILE A 1 548 ? -10.168 -16.362 0.823 1.00 74.00 548 ILE A CA 1
ATOM 4567 C C . ILE A 1 548 ? -11.419 -15.658 1.357 1.00 74.00 548 ILE A C 1
ATOM 4569 O O . ILE A 1 548 ? -12.287 -16.303 1.944 1.00 74.00 548 ILE A O 1
ATOM 4573 N N . LEU A 1 549 ? -11.556 -14.351 1.117 1.00 66.00 549 LEU A N 1
ATOM 4574 C CA . LEU A 1 549 ? -12.733 -13.589 1.529 1.00 66.00 549 LEU A CA 1
ATOM 4575 C C . LEU A 1 549 ? -14.014 -14.090 0.842 1.00 66.00 549 LEU A C 1
ATOM 4577 O O . LEU A 1 549 ? -15.017 -14.311 1.523 1.00 66.00 549 LEU A O 1
ATOM 4581 N N . TYR A 1 550 ? -13.979 -14.303 -0.474 1.00 75.06 550 TYR A N 1
ATOM 4582 C CA . TYR A 1 550 ? -15.113 -14.813 -1.247 1.00 75.06 550 TYR A CA 1
ATOM 4583 C C . TYR A 1 550 ? -15.536 -16.205 -0.743 1.00 75.06 550 TYR A C 1
ATOM 4585 O O . TYR A 1 550 ? -16.708 -16.421 -0.431 1.00 75.06 550 TYR A O 1
ATOM 4593 N N . THR A 1 551 ? -14.572 -17.098 -0.503 1.00 76.81 551 THR A N 1
ATOM 4594 C CA . THR A 1 551 ? -14.794 -18.437 0.070 1.00 76.81 551 THR A CA 1
ATOM 4595 C C . THR A 1 551 ? -15.438 -18.360 1.454 1.00 76.81 551 THR A C 1
ATOM 4597 O O . THR A 1 551 ? -16.380 -19.093 1.744 1.00 76.81 551 THR A O 1
ATOM 4600 N N . LEU A 1 552 ? -14.983 -17.453 2.325 1.00 70.56 552 LEU A N 1
ATOM 4601 C CA . LEU A 1 552 ? -15.568 -17.276 3.658 1.00 70.56 552 LEU A CA 1
ATOM 4602 C C . LEU A 1 552 ? -17.025 -16.793 3.600 1.00 70.56 552 LEU A C 1
ATOM 4604 O O . LEU A 1 552 ? -17.844 -17.251 4.401 1.00 70.56 552 LEU A O 1
ATOM 4608 N N . ILE A 1 553 ? -17.358 -15.894 2.666 1.00 71.31 553 ILE A N 1
ATOM 4609 C CA . ILE A 1 553 ? -18.743 -15.450 2.433 1.00 71.31 553 ILE A CA 1
ATOM 4610 C C . ILE A 1 553 ? -19.593 -16.627 1.953 1.00 71.31 553 ILE A C 1
ATOM 4612 O O . ILE A 1 553 ? -20.695 -16.828 2.458 1.00 71.31 553 ILE A O 1
ATOM 4616 N N . VAL A 1 554 ? -19.074 -17.437 1.035 1.00 76.00 554 VAL A N 1
ATOM 4617 C CA . VAL A 1 554 ? -19.786 -18.599 0.491 1.00 76.00 554 VAL A CA 1
ATOM 4618 C C . VAL A 1 554 ? -19.997 -19.667 1.555 1.00 76.00 554 VAL A C 1
ATOM 4620 O O . VAL A 1 554 ? -21.118 -20.132 1.704 1.00 76.00 554 VAL A O 1
ATOM 4623 N N . ILE A 1 555 ? -18.994 -19.982 2.381 1.00 75.94 555 ILE A N 1
ATOM 4624 C CA . ILE A 1 555 ? -19.157 -20.881 3.536 1.00 75.94 555 ILE A CA 1
ATOM 4625 C C . ILE A 1 555 ? -20.259 -20.359 4.466 1.00 75.94 555 ILE A C 1
ATOM 4627 O O . ILE A 1 555 ? -21.105 -21.131 4.912 1.00 75.94 555 ILE A O 1
ATOM 4631 N N . TYR A 1 556 ? -20.286 -19.053 4.744 1.00 78.06 556 TYR A N 1
ATOM 4632 C CA . TYR A 1 556 ? -21.348 -18.449 5.549 1.00 78.06 556 TYR A CA 1
ATOM 4633 C C . TYR A 1 556 ? -22.733 -18.619 4.906 1.00 78.06 556 TYR A C 1
ATOM 4635 O O . TYR A 1 556 ? -23.670 -19.024 5.596 1.00 78.06 556 TYR A O 1
ATOM 4643 N N . LEU A 1 557 ? -22.865 -18.347 3.605 1.00 74.38 557 LEU A N 1
ATOM 4644 C CA . LEU A 1 557 ? -24.126 -18.500 2.877 1.00 74.38 557 LEU A CA 1
ATOM 4645 C C . LEU A 1 557 ? -24.562 -19.965 2.801 1.00 74.38 557 LEU A C 1
ATOM 4647 O O . LEU A 1 557 ? -25.726 -20.253 3.036 1.00 74.38 557 LEU A O 1
ATOM 4651 N N . VAL A 1 558 ? -23.639 -20.902 2.592 1.00 79.50 558 VAL A N 1
ATOM 4652 C CA . VAL A 1 558 ? -23.904 -22.347 2.615 1.00 79.50 558 VAL A CA 1
ATOM 4653 C C . VAL A 1 558 ? -24.391 -22.791 3.995 1.00 79.50 558 VAL A C 1
ATOM 4655 O O . VAL A 1 558 ? -25.416 -23.458 4.099 1.00 79.50 558 VAL A O 1
ATOM 4658 N N . ILE A 1 559 ? -23.725 -22.372 5.076 1.00 78.94 559 ILE A N 1
ATOM 4659 C CA . ILE A 1 559 ? -24.172 -22.653 6.452 1.00 78.94 559 ILE A CA 1
ATOM 4660 C C . ILE A 1 559 ? -25.557 -22.044 6.709 1.00 78.94 559 ILE A C 1
ATOM 4662 O O . ILE A 1 559 ? -26.384 -22.663 7.380 1.00 78.94 559 ILE A O 1
ATOM 4666 N N . LYS A 1 560 ? -25.822 -20.838 6.196 1.00 78.94 560 LYS A N 1
ATOM 4667 C CA . LYS A 1 560 ? -27.131 -20.181 6.292 1.00 78.94 560 LYS A CA 1
ATOM 4668 C C . LYS A 1 560 ? -28.204 -20.975 5.538 1.00 78.94 560 LYS A C 1
ATOM 4670 O O . LYS A 1 560 ? -29.250 -21.213 6.127 1.00 78.94 560 LYS A O 1
ATOM 4675 N N . LEU A 1 561 ? -27.921 -21.427 4.313 1.00 80.69 561 LEU A N 1
ATOM 4676 C CA . LEU A 1 561 ? -28.810 -22.258 3.490 1.00 80.69 561 LEU A CA 1
ATOM 4677 C C . LEU A 1 561 ? -29.102 -23.616 4.155 1.00 80.69 561 LEU A C 1
ATOM 4679 O O . LEU A 1 561 ? -30.242 -24.064 4.146 1.00 80.69 561 LEU A O 1
ATOM 4683 N N . PHE A 1 562 ? -28.108 -24.254 4.786 1.00 83.12 562 PHE A N 1
ATOM 4684 C CA . PHE A 1 562 ? -28.314 -25.521 5.504 1.00 83.12 562 PHE A CA 1
ATOM 4685 C C . PHE A 1 562 ? -29.076 -25.363 6.826 1.00 83.12 562 PHE A C 1
ATOM 4687 O O . PHE A 1 562 ? -29.787 -26.276 7.238 1.00 83.12 562 PHE A O 1
ATOM 4694 N N . ASN A 1 563 ? -28.925 -24.227 7.515 1.00 79.62 563 ASN A N 1
ATOM 4695 C CA . ASN A 1 563 ? -29.559 -23.993 8.816 1.00 79.62 563 ASN A CA 1
ATOM 4696 C C . ASN A 1 563 ? -30.926 -23.305 8.730 1.00 79.62 563 ASN A C 1
ATOM 4698 O O . ASN A 1 563 ? -31.665 -23.311 9.720 1.00 79.62 563 ASN A O 1
ATOM 4702 N N . SER A 1 564 ? -31.270 -22.678 7.604 1.00 76.75 564 SER A N 1
ATOM 4703 C CA . SER A 1 564 ? -32.578 -22.055 7.429 1.00 76.75 564 SER A CA 1
ATOM 4704 C C . SER A 1 564 ? -33.655 -23.137 7.380 1.00 76.75 564 SER A C 1
ATOM 4706 O O . SER A 1 564 ? -33.795 -23.844 6.389 1.00 76.75 564 SER A O 1
ATOM 4708 N N . ARG A 1 565 ? -34.440 -23.248 8.460 1.00 69.12 565 ARG A N 1
ATOM 4709 C CA . ARG A 1 565 ? -35.690 -24.033 8.493 1.00 69.12 565 ARG A CA 1
ATOM 4710 C C . ARG A 1 565 ? -36.832 -23.351 7.737 1.00 69.12 565 ARG A C 1
ATOM 4712 O O . ARG A 1 565 ? -37.925 -23.897 7.649 1.00 69.12 565 ARG A O 1
ATOM 4719 N N . GLU A 1 566 ? -36.598 -22.134 7.258 1.00 62.41 566 GLU A N 1
ATOM 4720 C CA . GLU A 1 566 ? -37.564 -21.384 6.475 1.00 62.41 566 GLU A CA 1
ATOM 4721 C C . GLU A 1 566 ? -37.729 -22.063 5.113 1.00 62.41 566 GLU A C 1
ATOM 4723 O O . GLU A 1 566 ? -36.750 -22.317 4.415 1.00 62.41 566 GLU A O 1
ATOM 4728 N N . HIS A 1 567 ? -38.976 -22.334 4.715 1.00 58.81 567 HIS A N 1
ATOM 4729 C CA . HIS A 1 567 ? -39.303 -22.907 3.403 1.00 58.81 567 HIS A CA 1
ATOM 4730 C C . HIS A 1 567 ? -38.838 -22.031 2.221 1.00 58.81 567 HIS A C 1
ATOM 4732 O O . HIS A 1 567 ? -38.873 -22.476 1.074 1.00 58.81 567 HIS A O 1
ATOM 4738 N N . PHE A 1 568 ? -38.386 -20.801 2.492 1.00 57.31 568 PHE A N 1
ATOM 4739 C CA . PHE A 1 568 ? -37.932 -19.839 1.503 1.00 57.31 568 PHE A CA 1
ATOM 4740 C C . PHE A 1 568 ? -36.407 -19.670 1.539 1.00 57.31 568 PHE A C 1
ATOM 4742 O O . PHE A 1 568 ? -35.866 -18.791 2.207 1.00 57.31 568 PHE A O 1
ATOM 4749 N N . LEU A 1 569 ? -35.698 -20.526 0.800 1.00 62.34 569 LEU A N 1
ATOM 4750 C CA . LEU A 1 569 ? -34.274 -20.324 0.531 1.00 62.34 569 LEU A CA 1
ATOM 4751 C C . LEU A 1 569 ? -34.122 -19.103 -0.396 1.00 62.34 569 LEU A C 1
ATOM 4753 O O . LEU A 1 569 ? -34.721 -19.100 -1.476 1.00 62.34 569 LEU A O 1
ATOM 4757 N N . PRO A 1 570 ? -33.339 -18.072 -0.030 1.00 79.50 570 PRO A N 1
ATOM 4758 C CA . PRO A 1 570 ? -33.158 -16.905 -0.884 1.00 79.50 570 PRO A CA 1
ATOM 4759 C C . PRO A 1 570 ? -32.465 -17.323 -2.182 1.00 79.50 570 PRO A C 1
ATOM 4761 O O . PRO A 1 570 ? -31.337 -17.811 -2.153 1.00 79.50 570 PRO A O 1
ATOM 4764 N N . SER A 1 571 ? -33.111 -17.118 -3.330 1.00 84.94 571 SER A N 1
ATOM 4765 C CA . SER A 1 571 ? -32.555 -17.520 -4.630 1.00 84.94 571 SER A CA 1
ATOM 4766 C C . SER A 1 571 ? -31.219 -16.847 -4.947 1.00 84.94 571 SER A C 1
ATOM 4768 O O . SER A 1 571 ? -30.332 -17.484 -5.512 1.00 84.94 571 SER A O 1
ATOM 4770 N N . PHE A 1 572 ? -31.037 -15.601 -4.501 1.00 86.12 572 PHE A N 1
ATOM 4771 C CA . PHE A 1 572 ? -29.752 -14.903 -4.540 1.00 86.12 572 PHE A CA 1
ATOM 4772 C C . PHE A 1 572 ? -28.624 -15.711 -3.883 1.00 86.12 572 PHE A C 1
ATOM 4774 O O . PHE A 1 572 ? -27.555 -15.840 -4.470 1.00 86.12 572 PHE A O 1
ATOM 4781 N N . ASP A 1 573 ? -28.856 -16.277 -2.692 1.00 85.62 573 ASP A N 1
ATOM 4782 C CA . ASP A 1 573 ? -27.827 -17.009 -1.947 1.00 85.62 573 ASP A CA 1
ATOM 4783 C C . ASP A 1 573 ? -27.408 -18.275 -2.722 1.00 85.62 573 ASP A C 1
ATOM 4785 O O . ASP A 1 573 ? -26.221 -18.578 -2.806 1.00 85.62 573 ASP A O 1
ATOM 4789 N N . ILE A 1 574 ? -28.362 -18.975 -3.353 1.00 89.50 574 ILE A N 1
ATOM 4790 C CA . ILE A 1 574 ? -28.099 -20.179 -4.164 1.00 89.50 574 ILE A CA 1
ATOM 4791 C C . ILE A 1 574 ? -27.278 -19.825 -5.415 1.00 89.50 574 ILE A C 1
ATOM 4793 O O . ILE A 1 574 ? -26.248 -20.449 -5.673 1.00 89.50 574 ILE A O 1
ATOM 4797 N N . HIS A 1 575 ? -27.701 -18.813 -6.178 1.00 90.75 575 HIS A N 1
ATOM 4798 C CA . HIS A 1 575 ? -26.994 -18.395 -7.393 1.00 90.75 575 HIS A CA 1
ATOM 4799 C C . HIS A 1 575 ? -25.606 -17.821 -7.095 1.00 90.75 575 HIS A C 1
ATOM 4801 O O . HIS A 1 575 ? -24.666 -18.094 -7.836 1.00 90.75 575 HIS A O 1
ATOM 4807 N N . PHE A 1 576 ? -25.447 -17.088 -5.990 1.00 87.81 576 PHE A N 1
ATOM 4808 C CA . PHE A 1 576 ? -24.153 -16.553 -5.570 1.00 87.81 576 PHE A CA 1
ATOM 4809 C C . PHE A 1 576 ? -23.163 -17.672 -5.223 1.00 87.81 576 PHE A C 1
ATOM 4811 O O . PHE A 1 576 ? -22.012 -17.640 -5.652 1.00 87.81 576 PHE A O 1
ATOM 4818 N N . VAL A 1 577 ? -23.616 -18.697 -4.491 1.00 88.62 577 VAL A N 1
ATOM 4819 C CA . VAL A 1 577 ? -22.802 -19.879 -4.159 1.00 88.62 577 VAL A CA 1
ATOM 4820 C C . VAL A 1 577 ? -22.424 -20.662 -5.420 1.00 88.62 577 VAL A C 1
ATOM 4822 O O . VAL A 1 577 ? -21.283 -21.096 -5.545 1.00 88.62 577 VAL A O 1
ATOM 4825 N N . ALA A 1 578 ? -23.346 -20.827 -6.371 1.00 89.62 578 ALA A N 1
ATOM 4826 C CA . ALA A 1 578 ? -23.053 -21.496 -7.638 1.00 89.62 578 ALA A CA 1
ATOM 4827 C C . ALA A 1 578 ? -22.063 -20.700 -8.504 1.00 89.62 578 ALA A C 1
ATOM 4829 O O . ALA A 1 578 ? -21.140 -21.277 -9.083 1.00 89.62 578 ALA A O 1
ATOM 4830 N N . ASN A 1 579 ? -22.210 -19.374 -8.572 1.00 89.44 579 ASN A N 1
ATOM 4831 C CA . ASN A 1 579 ? -21.300 -18.542 -9.352 1.00 89.44 579 ASN A CA 1
ATOM 4832 C C . ASN A 1 579 ? -19.880 -18.539 -8.776 1.00 89.44 579 ASN A C 1
ATOM 4834 O O . ASN A 1 579 ? -18.918 -18.567 -9.537 1.00 89.44 579 ASN A O 1
ATOM 4838 N N . PHE A 1 580 ? -19.742 -18.609 -7.448 1.00 89.19 580 PHE A N 1
ATOM 4839 C CA . PHE A 1 580 ? -18.440 -18.726 -6.793 1.00 89.19 580 PHE A CA 1
ATOM 4840 C C . PHE A 1 580 ? -17.596 -19.887 -7.327 1.00 89.19 580 PHE A C 1
ATOM 4842 O O . PHE A 1 580 ? -16.389 -19.719 -7.502 1.00 89.19 580 PHE A O 1
ATOM 4849 N N . PHE A 1 581 ? -18.195 -21.052 -7.598 1.00 87.56 581 PHE A N 1
ATOM 4850 C CA . PHE A 1 581 ? -17.436 -22.182 -8.137 1.00 87.56 581 PHE A CA 1
ATOM 4851 C C . PHE A 1 581 ? -16.888 -21.870 -9.531 1.00 87.56 581 PHE A C 1
ATOM 4853 O O . PHE A 1 581 ? -15.705 -22.100 -9.767 1.00 87.56 581 PHE A O 1
ATOM 4860 N N . MET A 1 582 ? -17.694 -21.273 -10.416 1.00 91.19 582 MET A N 1
ATOM 4861 C CA . MET A 1 582 ? -17.236 -20.883 -11.756 1.00 91.19 582 MET A CA 1
ATOM 4862 C C . MET A 1 582 ? -16.158 -19.804 -11.686 1.00 91.19 582 MET A C 1
ATOM 4864 O O . MET A 1 582 ? -15.114 -19.962 -12.310 1.00 91.19 582 MET A O 1
ATOM 4868 N N . ASP A 1 583 ? -16.351 -18.771 -10.861 1.00 84.19 583 ASP A N 1
ATOM 4869 C CA . ASP A 1 583 ? -15.359 -17.711 -10.648 1.00 84.19 583 ASP A CA 1
ATOM 4870 C C . ASP A 1 583 ? -14.032 -18.274 -10.100 1.00 84.19 583 ASP A C 1
ATOM 4872 O O . ASP A 1 583 ? -12.946 -17.856 -10.511 1.00 84.19 583 ASP A O 1
ATOM 4876 N N . THR A 1 584 ? -14.106 -19.241 -9.177 1.00 83.69 584 THR A N 1
ATOM 4877 C CA . THR A 1 584 ? -12.929 -19.890 -8.580 1.00 83.69 584 THR A CA 1
ATOM 4878 C C . THR A 1 584 ? -12.198 -20.750 -9.600 1.00 83.69 584 THR A C 1
ATOM 4880 O O . THR A 1 584 ? -10.988 -20.601 -9.762 1.00 83.69 584 THR A O 1
ATOM 4883 N N . PHE A 1 585 ? -12.907 -21.621 -10.322 1.00 87.50 585 PHE A N 1
ATOM 4884 C CA . PHE A 1 585 ? -12.293 -22.476 -11.337 1.00 87.50 585 PHE A CA 1
ATOM 4885 C C . PHE A 1 585 ? -11.727 -21.669 -12.501 1.00 87.50 585 PHE A C 1
ATOM 4887 O O . PHE A 1 585 ? -10.629 -21.959 -12.969 1.00 87.50 585 PHE A O 1
ATOM 4894 N N . GLN A 1 586 ? -12.414 -20.605 -12.907 1.00 88.38 586 GLN A N 1
ATOM 4895 C CA . GLN A 1 586 ? -11.903 -19.652 -13.878 1.00 88.38 586 GLN A CA 1
ATOM 4896 C C . GLN A 1 586 ? -10.588 -19.041 -13.401 1.00 88.38 586 GLN A C 1
ATOM 4898 O O . GLN A 1 586 ? -9.594 -19.094 -14.120 1.00 88.38 586 GLN A O 1
ATOM 4903 N N . CYS A 1 587 ? -10.547 -18.495 -12.187 1.00 82.56 587 CYS A N 1
ATOM 4904 C CA . CYS A 1 587 ? -9.321 -17.934 -11.635 1.00 82.56 587 CYS A CA 1
ATOM 4905 C C . CYS A 1 587 ? -8.187 -18.962 -11.582 1.00 82.56 587 CYS A C 1
ATOM 4907 O O . CYS A 1 587 ? -7.079 -18.669 -12.025 1.00 82.56 587 CYS A O 1
ATOM 4909 N N . VAL A 1 588 ? -8.462 -20.163 -11.065 1.00 83.12 588 VAL A N 1
ATOM 4910 C CA . VAL A 1 588 ? -7.476 -21.249 -10.991 1.00 83.12 588 VAL A CA 1
ATOM 4911 C C . VAL A 1 588 ? -6.964 -21.600 -12.386 1.00 83.12 588 VAL A C 1
ATOM 4913 O O . VAL A 1 588 ? -5.756 -21.708 -12.565 1.00 83.12 588 VAL A O 1
ATOM 4916 N N . SER A 1 589 ? -7.848 -21.696 -13.384 1.00 87.38 589 SER A N 1
ATOM 4917 C CA . SER A 1 589 ? -7.460 -21.975 -14.769 1.00 87.38 589 SER A CA 1
ATOM 4918 C C . SER A 1 589 ? -6.559 -20.879 -15.345 1.00 87.38 589 SER A C 1
ATOM 4920 O O . SER A 1 589 ? -5.538 -21.182 -15.952 1.00 87.38 589 SER A O 1
ATOM 4922 N N . ILE A 1 590 ? -6.858 -19.604 -15.089 1.00 84.50 590 ILE A N 1
ATOM 4923 C CA . ILE A 1 590 ? -6.040 -18.484 -15.566 1.00 84.50 590 ILE A CA 1
ATOM 4924 C C . ILE A 1 590 ? -4.665 -18.494 -14.879 1.00 84.50 590 ILE A C 1
ATOM 4926 O O . ILE A 1 590 ? -3.641 -18.366 -15.547 1.00 84.50 590 ILE A O 1
ATOM 4930 N N . VAL A 1 591 ? -4.612 -18.675 -13.556 1.00 83.56 591 VAL A N 1
ATOM 4931 C CA . VAL A 1 591 ? -3.340 -18.713 -12.813 1.00 83.56 591 VAL A CA 1
ATOM 4932 C C . VAL A 1 591 ? -2.481 -19.895 -13.268 1.00 83.56 591 VAL A C 1
ATOM 4934 O O . VAL A 1 591 ? -1.305 -19.714 -13.576 1.00 83.56 591 VAL A O 1
ATOM 4937 N N . PHE A 1 592 ? -3.068 -21.087 -13.360 1.00 85.69 592 PHE A N 1
ATOM 4938 C CA . PHE A 1 592 ? -2.335 -22.300 -13.704 1.00 85.69 592 PHE A CA 1
ATOM 4939 C C . PHE A 1 592 ? -1.897 -22.321 -15.173 1.00 85.69 592 PHE A C 1
ATOM 4941 O O . PHE A 1 592 ? -0.726 -22.546 -15.457 1.00 85.69 592 PHE A O 1
ATOM 4948 N N . PHE A 1 593 ? -2.800 -22.043 -16.117 1.00 86.19 593 PHE A N 1
ATOM 4949 C CA . PHE A 1 593 ? -2.483 -22.188 -17.539 1.00 86.19 593 PHE A CA 1
ATOM 4950 C C . PHE A 1 593 ? -1.800 -20.962 -18.154 1.00 86.19 593 PHE A C 1
ATOM 4952 O O . PHE A 1 593 ? -1.061 -21.105 -19.126 1.00 86.19 593 PHE A O 1
ATOM 4959 N N . GLN A 1 594 ? -2.017 -19.756 -17.621 1.00 84.31 594 GLN A N 1
ATOM 4960 C CA . GLN A 1 594 ? -1.401 -18.544 -18.177 1.00 84.31 594 GLN A CA 1
ATOM 4961 C C . GLN A 1 594 ? -0.235 -18.052 -17.321 1.00 84.31 594 GLN A C 1
ATOM 4963 O O . GLN A 1 594 ? 0.861 -17.855 -17.839 1.00 84.31 594 GLN A O 1
ATOM 4968 N N . LYS A 1 595 ? -0.438 -17.856 -16.013 1.00 84.12 595 LYS A N 1
ATOM 4969 C CA . LYS A 1 595 ? 0.575 -17.205 -15.166 1.00 84.12 595 LYS A CA 1
ATOM 4970 C C . LYS A 1 595 ? 1.749 -18.112 -14.820 1.00 84.12 595 LYS A C 1
ATOM 4972 O O . LYS A 1 595 ? 2.880 -17.660 -14.931 1.00 84.12 595 LYS A O 1
ATOM 4977 N N . PHE A 1 596 ? 1.520 -19.372 -14.452 1.00 87.19 596 PHE A N 1
ATOM 4978 C CA . PHE A 1 596 ? 2.636 -20.278 -14.152 1.00 87.19 596 PHE A CA 1
ATOM 4979 C C . PHE A 1 596 ? 3.546 -20.468 -15.367 1.00 87.19 596 PHE A C 1
ATOM 4981 O O . PHE A 1 596 ? 4.752 -20.285 -15.237 1.00 87.19 596 PHE A O 1
ATOM 4988 N N . ASN A 1 597 ? 2.967 -20.674 -16.552 1.00 83.56 597 ASN A N 1
ATOM 4989 C CA . ASN A 1 597 ? 3.723 -20.710 -17.804 1.00 83.56 597 ASN A CA 1
ATOM 4990 C C . ASN A 1 597 ? 4.491 -19.414 -18.086 1.00 83.56 597 ASN A C 1
ATOM 4992 O O . ASN A 1 597 ? 5.643 -19.463 -18.509 1.00 83.56 597 ASN A O 1
ATOM 4996 N N . HIS A 1 598 ? 3.870 -18.257 -17.839 1.00 82.50 598 HIS A N 1
ATOM 4997 C CA . HIS A 1 598 ? 4.532 -16.963 -17.993 1.00 82.50 598 HIS A CA 1
ATOM 4998 C C . HIS A 1 598 ? 5.732 -16.807 -17.050 1.00 82.50 598 HIS A C 1
ATOM 5000 O O . HIS A 1 598 ? 6.762 -16.281 -17.454 1.00 82.50 598 HIS A O 1
ATOM 5006 N N . TRP A 1 599 ? 5.621 -17.298 -15.816 1.00 86.38 599 TRP A N 1
ATOM 5007 C CA . TRP A 1 599 ? 6.694 -17.262 -14.819 1.00 86.38 599 TRP A CA 1
ATOM 5008 C C . TRP A 1 599 ? 7.727 -18.383 -14.995 1.00 86.38 599 TRP A C 1
ATOM 5010 O O . TRP A 1 599 ? 8.597 -18.542 -14.142 1.00 86.38 599 TRP A O 1
ATOM 5020 N N . GLY A 1 600 ? 7.622 -19.192 -16.056 1.00 85.12 600 GLY A N 1
ATOM 5021 C CA . GLY A 1 600 ? 8.482 -20.355 -16.284 1.00 85.12 600 GLY A CA 1
ATOM 5022 C C . GLY A 1 600 ? 8.259 -21.500 -15.287 1.00 85.12 600 GLY A C 1
ATOM 5023 O O . GLY A 1 600 ? 9.048 -22.443 -15.238 1.00 85.12 600 GLY A O 1
ATOM 5024 N N . PHE A 1 601 ? 7.209 -21.438 -14.465 1.00 84.25 601 PHE A N 1
ATOM 5025 C CA . PHE A 1 601 ? 6.866 -22.504 -13.532 1.00 84.25 601 PHE A CA 1
ATOM 5026 C C . PHE A 1 601 ? 6.105 -23.609 -14.251 1.00 84.25 601 PHE A C 1
ATOM 5028 O O . PHE A 1 601 ? 5.149 -23.352 -14.977 1.00 84.25 601 PHE A O 1
ATOM 5035 N N . PHE A 1 602 ? 6.496 -24.855 -13.986 1.00 85.69 602 PHE A N 1
ATOM 5036 C CA . PHE A 1 602 ? 5.884 -26.056 -14.559 1.00 85.69 602 PHE A CA 1
ATOM 5037 C C . PHE A 1 602 ? 5.968 -26.176 -16.078 1.00 85.69 602 PHE A C 1
ATOM 5039 O O . PHE A 1 602 ? 5.430 -27.136 -16.613 1.00 85.69 602 PHE A O 1
ATOM 5046 N N . THR A 1 603 ? 6.660 -25.283 -16.782 1.00 84.81 603 THR A N 1
ATOM 5047 C CA . THR A 1 603 ? 6.709 -25.306 -18.244 1.00 84.81 603 THR A CA 1
ATOM 5048 C C . THR A 1 603 ? 7.197 -26.651 -18.786 1.00 84.81 603 THR A C 1
ATOM 5050 O O . THR A 1 603 ? 6.564 -27.221 -19.667 1.00 84.81 603 THR A O 1
ATOM 5053 N N . SER A 1 604 ? 8.263 -27.221 -18.213 1.00 85.19 604 SER A N 1
ATOM 5054 C CA . SER A 1 604 ? 8.771 -28.545 -18.605 1.00 85.19 604 SER A CA 1
ATOM 5055 C C . SER A 1 604 ? 7.743 -29.663 -18.385 1.00 85.19 604 SER A C 1
ATOM 5057 O O . SER A 1 604 ? 7.576 -30.542 -19.230 1.00 85.19 604 SER A O 1
ATOM 5059 N N . PHE A 1 605 ? 6.994 -29.605 -17.282 1.00 86.06 605 PHE A N 1
ATOM 5060 C CA . PHE A 1 605 ? 5.902 -30.535 -16.981 1.00 86.06 605 PHE A CA 1
ATOM 5061 C C . PHE A 1 605 ? 4.708 -30.358 -17.933 1.00 86.06 605 PHE A C 1
ATOM 5063 O O . PHE A 1 605 ? 4.123 -31.332 -18.397 1.00 86.06 605 PHE A O 1
ATOM 5070 N N . ILE A 1 606 ? 4.369 -29.113 -18.262 1.00 86.12 606 ILE A N 1
ATOM 5071 C CA . ILE A 1 606 ? 3.266 -28.749 -19.153 1.00 86.12 606 ILE A CA 1
ATOM 5072 C C . ILE A 1 606 ? 3.563 -29.164 -20.600 1.00 86.12 606 ILE A C 1
ATOM 5074 O O . ILE A 1 606 ? 2.667 -29.645 -21.286 1.00 86.12 606 ILE A O 1
ATOM 5078 N N . ILE A 1 607 ? 4.813 -29.022 -21.050 1.00 85.38 607 ILE A N 1
ATOM 5079 C CA . ILE A 1 607 ? 5.255 -29.449 -22.385 1.00 85.38 607 ILE A CA 1
ATOM 5080 C C . ILE A 1 607 ? 5.301 -30.978 -22.489 1.00 85.38 607 ILE A C 1
ATOM 5082 O O . ILE A 1 607 ? 4.890 -31.533 -23.504 1.00 85.38 607 ILE A O 1
ATOM 5086 N N . SER A 1 608 ? 5.783 -31.667 -21.450 1.00 88.38 608 SER A N 1
ATOM 5087 C CA . SER A 1 608 ? 5.932 -33.131 -21.474 1.00 88.38 608 SER A CA 1
ATOM 5088 C C . SER A 1 608 ? 4.610 -33.892 -21.353 1.00 88.38 608 SER A C 1
ATOM 5090 O O . SER A 1 608 ? 4.532 -35.046 -21.771 1.00 88.38 608 SER A O 1
ATOM 5092 N N . ASN A 1 609 ? 3.558 -33.274 -20.809 1.00 88.38 609 ASN A N 1
ATOM 5093 C CA . ASN A 1 609 ? 2.290 -33.949 -20.560 1.00 88.38 609 ASN A CA 1
ATOM 5094 C C . ASN A 1 609 ? 1.192 -33.502 -21.536 1.00 88.38 609 ASN A C 1
ATOM 5096 O O . ASN A 1 609 ? 0.595 -32.437 -21.384 1.00 88.38 609 ASN A O 1
ATOM 5100 N N . GLN A 1 610 ? 0.875 -34.369 -22.500 1.00 85.31 610 GLN A N 1
ATOM 5101 C CA . GLN A 1 610 ? -0.107 -34.102 -23.557 1.00 85.31 610 GLN A CA 1
ATOM 5102 C C . GLN A 1 610 ? -1.539 -33.860 -23.050 1.00 85.31 610 GLN A C 1
ATOM 5104 O O . GLN A 1 610 ? -2.323 -33.237 -23.757 1.00 85.31 610 GLN A O 1
ATOM 5109 N N . ILE A 1 611 ? -1.878 -34.287 -21.827 1.00 87.38 611 ILE A N 1
ATOM 5110 C CA . ILE A 1 611 ? -3.226 -34.123 -21.255 1.00 87.38 611 ILE A CA 1
ATOM 5111 C C . ILE A 1 611 ? -3.441 -32.686 -20.746 1.00 87.38 611 ILE A C 1
ATOM 5113 O O . ILE A 1 611 ? -4.558 -32.171 -20.733 1.00 87.38 611 ILE A O 1
ATOM 5117 N N . ILE A 1 612 ? -2.377 -32.004 -20.315 1.00 86.25 612 ILE A N 1
ATOM 5118 C CA . ILE A 1 612 ? -2.477 -30.669 -19.707 1.00 86.25 612 ILE A CA 1
ATOM 5119 C C . ILE A 1 612 ? -2.999 -29.609 -20.689 1.00 86.25 612 ILE A C 1
ATOM 5121 O O . ILE A 1 612 ? -3.878 -28.837 -20.292 1.00 86.25 612 ILE A O 1
ATOM 5125 N N . PRO A 1 613 ? -2.539 -29.567 -21.955 1.00 82.69 613 PRO A N 1
ATOM 5126 C CA . PRO A 1 613 ? -3.159 -28.738 -22.980 1.00 82.69 613 PRO A CA 1
ATOM 5127 C C . PRO A 1 613 ? -4.668 -28.966 -23.119 1.00 82.69 613 PRO A C 1
ATOM 5129 O O . PRO A 1 613 ? -5.413 -27.997 -23.251 1.00 82.69 613 PRO A O 1
ATOM 5132 N N . ASP A 1 614 ? -5.170 -30.192 -23.020 1.00 85.19 614 ASP A N 1
ATOM 5133 C CA . ASP A 1 614 ? -6.612 -30.428 -23.162 1.00 85.19 614 ASP A CA 1
ATOM 5134 C C . ASP A 1 614 ? -7.410 -29.863 -21.977 1.00 85.19 614 ASP A C 1
ATOM 5136 O O . ASP A 1 614 ? -8.530 -29.383 -22.150 1.00 85.19 614 ASP A O 1
ATOM 5140 N N . PHE A 1 615 ? -6.817 -29.781 -20.782 1.00 88.25 615 PHE A N 1
ATOM 5141 C CA . PHE A 1 615 ? -7.445 -29.094 -19.650 1.00 88.25 615 PHE A CA 1
ATOM 5142 C C . PHE A 1 615 ? -7.528 -27.567 -19.819 1.00 88.25 615 PHE A C 1
ATOM 5144 O O . PHE A 1 615 ? -8.379 -26.945 -19.180 1.00 88.25 615 PHE A O 1
ATOM 5151 N N . PHE A 1 616 ? -6.723 -26.943 -20.691 1.00 88.19 616 PHE A N 1
ATOM 5152 C CA . PHE A 1 616 ? -6.837 -25.505 -20.985 1.00 88.19 616 PHE A CA 1
ATOM 5153 C C . PHE A 1 616 ? -8.214 -25.142 -21.565 1.00 88.19 616 PHE A C 1
ATOM 5155 O O . PHE A 1 616 ? -8.743 -24.066 -21.274 1.00 88.19 616 PHE A O 1
ATOM 5162 N N . ALA A 1 617 ? -8.838 -26.062 -22.310 1.00 86.62 617 ALA A N 1
ATOM 5163 C CA . ALA A 1 617 ? -10.190 -25.909 -22.851 1.00 86.62 617 ALA A CA 1
ATOM 5164 C C . ALA A 1 617 ? -11.242 -25.618 -21.760 1.00 86.62 617 ALA A C 1
ATOM 5166 O O . ALA A 1 617 ? -12.160 -24.821 -21.974 1.00 86.62 617 ALA A O 1
ATOM 5167 N N . LEU A 1 618 ? -11.067 -26.165 -20.546 1.00 88.88 618 LEU A N 1
ATOM 5168 C CA . LEU A 1 618 ? -11.948 -25.878 -19.407 1.00 88.88 618 LEU A CA 1
ATOM 5169 C C . LEU A 1 618 ? -11.947 -24.397 -19.014 1.00 88.88 618 LEU A C 1
ATOM 5171 O O . LEU A 1 618 ? -12.953 -23.902 -18.508 1.00 88.88 618 LEU A O 1
ATOM 5175 N N . GLY A 1 619 ? -10.855 -23.668 -19.266 1.00 89.19 619 GLY A N 1
ATOM 5176 C CA . GLY A 1 619 ? -10.767 -22.240 -18.964 1.00 89.19 619 GLY A CA 1
ATOM 5177 C C . GLY A 1 619 ? -11.868 -21.431 -19.654 1.00 89.19 619 GLY A C 1
ATOM 5178 O O . GLY A 1 619 ? -12.505 -20.594 -19.015 1.00 89.19 619 GLY A O 1
ATOM 5179 N N . TYR A 1 620 ? -12.168 -21.728 -20.922 1.00 90.00 620 TYR A N 1
ATOM 5180 C CA . TYR A 1 620 ? -13.239 -21.058 -21.670 1.00 90.00 620 TYR A CA 1
ATOM 5181 C C . TYR A 1 620 ? -14.634 -21.389 -21.126 1.00 90.00 620 TYR A C 1
ATOM 5183 O O . TYR A 1 620 ? -15.474 -20.492 -21.004 1.00 90.00 620 TYR A O 1
ATOM 5191 N N . ILE A 1 621 ? -14.852 -22.641 -20.707 1.00 94.12 621 ILE A N 1
ATOM 5192 C CA . ILE A 1 621 ? -16.090 -23.075 -20.041 1.00 94.12 621 ILE A CA 1
ATOM 5193 C C . ILE A 1 621 ? -16.302 -22.284 -18.748 1.00 94.12 621 ILE A C 1
ATOM 5195 O O . ILE A 1 621 ? -17.401 -21.782 -18.503 1.00 94.12 621 ILE A O 1
ATOM 5199 N N . PHE A 1 622 ? -15.255 -22.119 -17.935 1.00 94.31 622 PHE A N 1
ATOM 5200 C CA . PHE A 1 622 ? -15.358 -21.382 -16.677 1.00 94.31 622 PHE A CA 1
ATOM 5201 C C . PHE A 1 622 ? -15.559 -19.877 -16.884 1.00 94.31 622 PHE A C 1
ATOM 5203 O O . PHE A 1 622 ? -16.405 -19.296 -16.206 1.00 94.31 622 PHE A O 1
ATOM 5210 N N . ILE A 1 623 ? -14.865 -19.258 -17.850 1.00 90.88 623 ILE A N 1
ATOM 5211 C CA . ILE A 1 623 ? -15.048 -17.836 -18.198 1.00 90.88 623 ILE A CA 1
ATOM 5212 C C . ILE A 1 623 ? -16.496 -17.562 -18.614 1.00 90.88 623 ILE A C 1
ATOM 5214 O O . ILE A 1 623 ? -17.129 -16.640 -18.096 1.00 90.88 623 ILE A O 1
ATOM 5218 N N . LEU A 1 624 ? -17.044 -18.366 -19.529 1.00 94.44 624 LEU A N 1
ATOM 5219 C CA . LEU A 1 624 ? -18.418 -18.177 -19.989 1.00 94.44 624 LEU A CA 1
ATOM 5220 C C . LEU A 1 624 ? -19.436 -18.512 -18.896 1.00 94.44 624 LEU A C 1
ATOM 5222 O O . LEU A 1 624 ? -20.445 -17.822 -18.767 1.00 94.44 624 LEU A O 1
ATOM 5226 N N . GLY A 1 625 ? -19.163 -19.520 -18.071 1.00 94.44 625 GLY A N 1
ATOM 5227 C CA . GLY A 1 625 ? -20.034 -19.855 -16.953 1.00 94.44 625 GLY A CA 1
ATOM 5228 C C . GLY A 1 625 ? -20.080 -18.771 -15.882 1.00 94.44 625 GLY A C 1
ATOM 5229 O O . GLY A 1 625 ? -21.165 -18.483 -15.378 1.00 94.44 625 GLY A O 1
ATOM 5230 N N . SER A 1 626 ? -18.958 -18.115 -15.574 1.00 92.31 626 SER A N 1
ATOM 5231 C CA . SER A 1 626 ? -18.936 -16.924 -14.710 1.00 92.31 626 SER A CA 1
ATOM 5232 C C . SER A 1 626 ? -19.694 -15.755 -15.338 1.00 92.31 626 SER A C 1
ATOM 5234 O O . SER A 1 626 ? -20.470 -15.071 -14.667 1.00 92.31 626 SER A O 1
ATOM 5236 N N . LEU A 1 627 ? -19.535 -15.529 -16.647 1.00 93.12 627 LEU A N 1
ATOM 5237 C CA . LEU A 1 627 ? -20.283 -14.495 -17.360 1.00 93.12 627 LEU A CA 1
ATOM 5238 C C . LEU A 1 627 ? -21.798 -14.736 -17.269 1.00 93.12 627 LEU A C 1
ATOM 5240 O O . LEU A 1 627 ? -22.543 -13.823 -16.906 1.00 93.12 627 LEU A O 1
ATOM 5244 N N . PHE A 1 628 ? -22.257 -15.966 -17.519 1.00 95.25 628 PHE A N 1
ATOM 5245 C CA . PHE A 1 628 ? -23.665 -16.325 -17.352 1.00 95.25 628 PHE A CA 1
ATOM 5246 C C . PHE A 1 628 ? -24.133 -16.189 -15.912 1.00 95.25 628 PHE A C 1
ATOM 5248 O O . PHE A 1 628 ? -25.219 -15.660 -15.687 1.00 95.25 628 PHE A O 1
ATOM 5255 N N . GLY A 1 629 ? -23.333 -16.596 -14.930 1.00 92.00 629 GLY A N 1
ATOM 5256 C CA . GLY A 1 629 ? -23.711 -16.427 -13.532 1.00 92.00 629 GLY A CA 1
ATOM 5257 C C . GLY A 1 629 ? -23.834 -14.957 -13.129 1.00 92.00 629 GLY A C 1
ATOM 5258 O O . GLY A 1 629 ? -24.789 -14.601 -12.442 1.00 92.00 629 GLY A O 1
ATOM 5259 N N . ASN A 1 630 ? -22.980 -14.066 -13.644 1.00 88.50 630 ASN A N 1
ATOM 5260 C CA . ASN A 1 630 ? -23.131 -12.618 -13.458 1.00 88.50 630 ASN A CA 1
ATOM 5261 C C . ASN A 1 630 ? -24.442 -12.085 -14.075 1.00 88.50 630 ASN A C 1
ATOM 5263 O O . ASN A 1 630 ? -25.149 -11.305 -13.430 1.00 88.50 630 ASN A O 1
ATOM 5267 N N . ILE A 1 631 ? -24.814 -12.541 -15.278 1.00 92.56 631 ILE A N 1
ATOM 5268 C CA . ILE A 1 631 ? -26.093 -12.188 -15.927 1.00 92.56 631 ILE A CA 1
ATOM 5269 C C . ILE A 1 631 ? -27.287 -12.743 -15.131 1.00 92.56 631 ILE A C 1
ATOM 5271 O O . ILE A 1 631 ? -28.259 -12.028 -14.894 1.00 92.56 631 ILE A O 1
ATOM 5275 N N . ILE A 1 632 ? -27.216 -13.987 -14.651 1.00 94.06 632 ILE A N 1
ATOM 5276 C CA . ILE A 1 632 ? -28.261 -14.613 -13.826 1.00 94.06 632 ILE A CA 1
ATOM 5277 C C . ILE A 1 632 ? -28.443 -13.845 -12.516 1.00 94.06 632 ILE A C 1
ATOM 5279 O O . ILE A 1 632 ? -29.572 -13.562 -12.121 1.00 94.06 632 ILE A O 1
ATOM 5283 N N . MET A 1 633 ? -27.351 -13.455 -11.855 1.00 89.94 633 MET A N 1
ATOM 5284 C CA . MET A 1 633 ? -27.389 -12.655 -10.628 1.00 89.94 633 MET A CA 1
ATOM 5285 C C . MET A 1 633 ? -28.022 -11.278 -10.854 1.00 89.94 633 MET A C 1
ATOM 5287 O O . MET A 1 633 ? -28.749 -10.778 -9.993 1.00 89.94 633 MET A O 1
ATOM 5291 N N . LEU A 1 634 ? -27.780 -10.666 -12.011 1.00 89.88 634 LEU A N 1
ATOM 5292 C CA . LEU A 1 634 ? -28.413 -9.417 -12.423 1.00 89.88 634 LEU A CA 1
ATOM 5293 C C . LEU A 1 634 ? -29.921 -9.592 -12.666 1.00 89.88 634 LEU A C 1
ATOM 5295 O O . LEU A 1 634 ? -30.713 -8.818 -12.124 1.00 89.88 634 LEU A O 1
ATOM 5299 N N . ILE A 1 635 ? -30.326 -10.624 -13.415 1.00 92.50 635 ILE A N 1
ATOM 5300 C CA . ILE A 1 635 ? -31.741 -10.956 -13.656 1.00 92.50 635 ILE A CA 1
ATOM 5301 C C . ILE A 1 635 ? -32.446 -11.257 -12.331 1.00 92.50 635 ILE A C 1
ATOM 5303 O O . ILE A 1 635 ? -33.537 -10.752 -12.084 1.00 92.50 635 ILE A O 1
ATOM 5307 N N . ASN A 1 636 ? -31.803 -12.009 -11.436 1.00 89.62 636 ASN A N 1
ATOM 5308 C CA . ASN A 1 636 ? -32.326 -12.316 -10.110 1.00 89.62 636 ASN A CA 1
ATOM 5309 C C . ASN A 1 636 ? -32.630 -11.032 -9.314 1.00 89.62 636 ASN A C 1
ATOM 5311 O O . ASN A 1 636 ? -33.733 -10.891 -8.784 1.00 89.62 636 ASN A O 1
ATOM 5315 N N . ARG A 1 637 ? -31.709 -10.054 -9.306 1.00 85.56 637 ARG A N 1
ATOM 5316 C CA . ARG A 1 637 ? -31.930 -8.735 -8.677 1.00 85.56 637 ARG A CA 1
ATOM 5317 C C . ARG A 1 637 ? -33.062 -7.960 -9.344 1.00 85.56 637 ARG A C 1
ATOM 5319 O O . ARG A 1 637 ? -33.875 -7.352 -8.648 1.00 85.56 637 ARG A O 1
ATOM 5326 N N . TYR A 1 638 ? -33.119 -7.977 -10.674 1.00 91.69 638 TYR A N 1
ATOM 5327 C CA . TYR A 1 638 ? -34.196 -7.344 -11.430 1.00 91.69 638 TYR A CA 1
ATOM 5328 C C . TYR A 1 638 ? -35.561 -7.936 -11.060 1.00 91.69 638 TYR A C 1
ATOM 5330 O O . TYR A 1 638 ? -36.472 -7.177 -10.733 1.00 91.69 638 TYR A O 1
ATOM 5338 N N . CYS A 1 639 ? -35.695 -9.264 -11.039 1.00 90.12 639 CYS A N 1
ATOM 5339 C CA . CYS A 1 639 ? -36.926 -9.953 -10.659 1.00 90.12 639 CYS A CA 1
ATOM 5340 C C . CYS A 1 639 ? -37.302 -9.683 -9.199 1.00 90.12 639 CYS A C 1
ATOM 5342 O O . CYS A 1 639 ? -38.467 -9.406 -8.925 1.00 90.12 639 CYS A O 1
ATOM 5344 N N . ALA A 1 640 ? -36.332 -9.694 -8.279 1.00 84.56 640 ALA A N 1
ATOM 5345 C CA . ALA A 1 640 ? -36.566 -9.404 -6.865 1.00 84.56 640 ALA A CA 1
ATOM 5346 C C . ALA A 1 640 ? -37.162 -8.005 -6.643 1.00 84.56 640 ALA A C 1
ATOM 5348 O O . ALA A 1 640 ? -38.064 -7.842 -5.824 1.00 84.56 640 ALA A O 1
ATOM 5349 N N . LEU A 1 641 ? -36.671 -7.002 -7.376 1.00 81.88 641 LEU A N 1
ATOM 5350 C CA . LEU A 1 641 ? -37.084 -5.606 -7.205 1.00 81.88 641 LEU A CA 1
ATOM 5351 C C . LEU A 1 641 ? -38.293 -5.217 -8.060 1.00 81.88 641 LEU A C 1
ATOM 5353 O O . LEU A 1 641 ? -39.150 -4.467 -7.599 1.00 81.88 641 LEU A O 1
ATOM 5357 N N . SER A 1 642 ? -38.370 -5.699 -9.300 1.00 86.75 642 SER A N 1
ATOM 5358 C CA . SER A 1 642 ? -39.422 -5.309 -10.249 1.00 86.75 642 SER A CA 1
ATOM 5359 C C . SER A 1 642 ? -40.660 -6.197 -10.154 1.00 86.75 642 SER A C 1
ATOM 5361 O O . SER A 1 642 ? -41.763 -5.726 -10.423 1.00 86.75 642 SER A O 1
ATOM 5363 N N . HIS A 1 643 ? -40.496 -7.461 -9.750 1.00 89.75 643 HIS A N 1
ATOM 5364 C CA . HIS A 1 643 ? -41.568 -8.457 -9.690 1.00 89.75 643 HIS A CA 1
ATOM 5365 C C . HIS A 1 643 ? -41.509 -9.282 -8.388 1.00 89.75 643 HIS A C 1
ATOM 5367 O O . HIS A 1 643 ? -41.368 -10.507 -8.437 1.00 89.75 643 HIS A O 1
ATOM 5373 N N . PRO A 1 644 ? -41.655 -8.650 -7.206 1.00 83.56 644 PRO A N 1
ATOM 5374 C CA . PRO A 1 644 ? -41.459 -9.312 -5.912 1.00 83.56 644 PRO A CA 1
ATOM 5375 C C . PRO A 1 644 ? -42.406 -10.499 -5.685 1.00 83.56 644 PRO A C 1
ATOM 5377 O O . PRO A 1 644 ? -42.001 -11.495 -5.094 1.00 83.56 644 PRO A O 1
ATOM 5380 N N . VAL A 1 645 ? -43.640 -10.443 -6.206 1.00 86.75 645 VAL A N 1
ATOM 5381 C CA . VAL A 1 645 ? -44.605 -11.557 -6.125 1.00 86.75 645 VAL A CA 1
ATOM 5382 C C . VAL A 1 645 ? -44.123 -12.763 -6.933 1.00 86.75 645 VAL A C 1
ATOM 5384 O O . VAL A 1 645 ? -44.144 -13.888 -6.440 1.00 86.75 645 VAL A O 1
ATOM 5387 N N . PHE A 1 646 ? -43.640 -12.541 -8.158 1.00 89.25 646 PHE A N 1
ATOM 5388 C CA . PHE A 1 646 ? -43.078 -13.600 -9.000 1.00 89.25 646 PHE A CA 1
ATOM 5389 C C . PHE A 1 646 ? -41.812 -14.192 -8.372 1.00 89.25 646 PHE A C 1
ATOM 5391 O O . PHE A 1 646 ? -41.667 -15.411 -8.296 1.00 89.25 646 PHE A O 1
ATOM 5398 N N . TYR A 1 647 ? -40.933 -13.333 -7.855 1.00 86.06 647 TYR A N 1
ATOM 5399 C CA . TYR A 1 647 ? -39.729 -13.750 -7.146 1.00 86.06 647 TYR A CA 1
ATOM 5400 C C . TYR A 1 647 ? -40.059 -14.592 -5.902 1.00 86.06 647 TYR A C 1
ATOM 5402 O O . TYR A 1 647 ? -39.457 -15.640 -5.691 1.00 86.06 647 TYR A O 1
ATOM 5410 N N . GLY A 1 648 ? -41.068 -14.178 -5.130 1.00 80.56 648 GLY A N 1
ATOM 5411 C CA . GLY A 1 648 ? -41.544 -14.855 -3.923 1.00 80.56 648 GLY A CA 1
ATOM 5412 C C . GLY A 1 648 ? -42.299 -16.169 -4.153 1.00 80.56 648 GLY A C 1
ATOM 5413 O O . GLY A 1 648 ? -42.403 -16.971 -3.234 1.00 80.56 648 GLY A O 1
ATOM 5414 N N . THR A 1 649 ? -42.848 -16.411 -5.346 1.00 85.00 649 THR A N 1
ATOM 5415 C CA . THR A 1 649 ? -43.728 -17.575 -5.598 1.00 85.00 649 THR A CA 1
ATOM 5416 C C . THR A 1 649 ? -43.173 -18.552 -6.625 1.00 85.00 649 THR A C 1
ATOM 5418 O O . THR A 1 649 ? -43.321 -19.761 -6.461 1.00 85.00 649 THR A O 1
ATOM 5421 N N . LYS A 1 650 ? -42.530 -18.049 -7.685 1.00 88.50 650 LYS A N 1
ATOM 5422 C CA . LYS A 1 650 ? -42.047 -18.853 -8.816 1.00 88.50 650 LYS A CA 1
ATOM 5423 C C . LYS A 1 650 ? -40.525 -18.973 -8.848 1.00 88.50 650 LYS A C 1
ATOM 5425 O O . LYS A 1 650 ? -40.022 -20.026 -9.226 1.00 88.50 650 LYS A O 1
ATOM 5430 N N . TRP A 1 651 ? -39.778 -17.965 -8.392 1.00 85.12 651 TRP A N 1
ATOM 5431 C CA . TRP A 1 651 ? -38.305 -18.001 -8.350 1.00 85.12 651 TRP A CA 1
ATOM 5432 C C . TRP A 1 651 ? -37.762 -18.698 -7.088 1.00 85.12 651 TRP A C 1
ATOM 5434 O O . TRP A 1 651 ? -36.914 -18.174 -6.365 1.00 85.12 651 TRP A O 1
ATOM 5444 N N . VAL A 1 652 ? -38.282 -19.894 -6.801 1.00 85.00 652 VAL A N 1
ATOM 5445 C CA . VAL A 1 652 ? -37.941 -20.695 -5.611 1.00 85.00 652 VAL A CA 1
ATOM 5446 C C . VAL A 1 652 ? -36.822 -21.693 -5.948 1.00 85.00 652 VAL A C 1
ATOM 5448 O O . VAL A 1 652 ? -36.491 -21.901 -7.117 1.00 85.00 652 VAL A O 1
ATOM 5451 N N . GLY A 1 653 ? -36.230 -22.334 -4.933 1.00 80.88 653 GLY A N 1
ATOM 5452 C CA . GLY A 1 653 ? -35.030 -23.177 -5.046 1.00 80.88 653 GLY A CA 1
ATOM 5453 C C . GLY A 1 653 ? -34.996 -24.147 -6.236 1.00 80.88 653 GLY A C 1
ATOM 5454 O O . GLY A 1 653 ? -33.976 -24.214 -6.912 1.00 80.88 653 GLY A O 1
ATOM 5455 N N . LYS A 1 654 ? -36.106 -24.825 -6.577 1.00 88.12 654 LYS A N 1
ATOM 5456 C CA . LYS A 1 654 ? -36.169 -25.737 -7.743 1.00 88.12 654 LYS A CA 1
ATOM 5457 C C . LYS A 1 654 ? -35.818 -25.042 -9.064 1.00 88.12 654 LYS A C 1
ATOM 5459 O O . LYS A 1 654 ? -35.008 -25.558 -9.827 1.00 88.12 654 LYS A O 1
ATOM 5464 N N . VAL A 1 655 ? -36.386 -23.861 -9.312 1.00 90.81 655 VAL A N 1
ATOM 5465 C CA . VAL A 1 655 ? -36.099 -23.068 -10.518 1.00 90.81 655 VAL A CA 1
ATOM 5466 C C . VAL A 1 655 ? -34.658 -22.563 -10.493 1.00 90.81 655 VAL A C 1
ATOM 5468 O O . VAL A 1 655 ? -33.988 -22.578 -11.520 1.00 90.81 655 VAL A O 1
ATOM 5471 N N . CYS A 1 656 ? -34.140 -22.200 -9.316 1.00 91.56 656 CYS A N 1
ATOM 5472 C CA . CYS A 1 656 ? -32.749 -21.768 -9.170 1.00 91.56 656 CYS A CA 1
ATOM 5473 C C . CYS A 1 656 ? -31.768 -22.880 -9.565 1.00 91.56 656 CYS A C 1
ATOM 5475 O O . CYS A 1 656 ? -30.820 -22.616 -10.299 1.00 91.56 656 CYS A O 1
ATOM 5477 N N . TYR A 1 657 ? -32.019 -24.123 -9.136 1.00 91.25 657 TYR A N 1
ATOM 5478 C CA . TYR A 1 657 ? -31.201 -25.277 -9.520 1.00 91.25 657 TYR A CA 1
ATOM 5479 C C . TYR A 1 657 ? -31.280 -25.581 -11.016 1.00 91.25 657 TYR A C 1
ATOM 5481 O O . TYR A 1 657 ? -30.251 -25.880 -11.612 1.00 91.25 657 TYR A O 1
ATOM 5489 N N . ILE A 1 658 ? -32.459 -25.447 -11.637 1.00 94.25 658 ILE A N 1
ATOM 5490 C CA . ILE A 1 658 ? -32.610 -25.589 -13.094 1.00 94.25 658 ILE A CA 1
ATOM 5491 C C . ILE A 1 658 ? -31.776 -24.528 -13.822 1.00 94.25 658 ILE A C 1
ATOM 5493 O O . ILE A 1 658 ? -31.026 -24.858 -14.734 1.00 94.25 658 ILE A O 1
ATOM 5497 N N . ILE A 1 659 ? -31.847 -23.267 -13.392 1.00 94.69 659 ILE A N 1
ATOM 5498 C CA . ILE A 1 659 ? -31.060 -22.173 -13.978 1.00 94.69 659 ILE A CA 1
ATOM 5499 C C . ILE A 1 659 ? -29.553 -22.423 -13.816 1.00 94.69 659 ILE A C 1
ATOM 5501 O O . ILE A 1 659 ? -28.806 -22.206 -14.763 1.00 94.69 659 ILE A O 1
ATOM 5505 N N . ILE A 1 660 ? -29.097 -22.902 -12.653 1.00 94.56 660 ILE A N 1
ATOM 5506 C CA . ILE A 1 660 ? -27.680 -23.242 -12.418 1.00 94.56 660 ILE A CA 1
ATOM 5507 C C . ILE A 1 660 ? -27.245 -24.418 -13.296 1.00 94.56 660 ILE A C 1
ATOM 5509 O O . ILE A 1 660 ? -26.164 -24.391 -13.877 1.00 94.56 660 ILE A O 1
ATOM 5513 N N . PHE A 1 661 ? -28.094 -25.436 -13.437 1.00 94.44 661 PHE A N 1
ATOM 5514 C CA . PHE A 1 661 ? -27.832 -26.544 -14.347 1.00 94.44 661 PHE A CA 1
ATOM 5515 C C . PHE A 1 661 ? -27.682 -26.045 -15.789 1.00 94.44 661 PHE A C 1
ATOM 5517 O O . PHE A 1 661 ? -26.697 -26.379 -16.439 1.00 94.44 661 PHE A O 1
ATOM 5524 N N . PHE A 1 662 ? -28.587 -25.178 -16.260 1.00 94.25 662 PHE A N 1
ATOM 5525 C CA . PHE A 1 662 ? -28.475 -24.553 -17.581 1.00 94.25 662 PHE A CA 1
ATOM 5526 C C . PHE A 1 662 ? -27.226 -23.684 -17.719 1.00 94.25 662 PHE A C 1
ATOM 5528 O O . PHE A 1 662 ? -26.576 -23.752 -18.754 1.00 94.25 662 PHE A O 1
ATOM 5535 N N . GLN A 1 663 ? -26.858 -22.913 -16.692 1.00 94.38 663 GLN A N 1
ATOM 5536 C CA . GLN A 1 663 ? -25.624 -22.124 -16.677 1.00 94.38 663 GLN A CA 1
ATOM 5537 C C . GLN A 1 663 ? -24.414 -23.013 -16.982 1.00 94.38 663 GLN A C 1
ATOM 5539 O O . GLN A 1 663 ? -23.618 -22.686 -17.857 1.00 94.38 663 GLN A O 1
ATOM 5544 N N . TYR A 1 664 ? -24.284 -24.149 -16.293 1.00 95.31 664 TYR A N 1
ATOM 5545 C CA . TYR A 1 664 ? -23.132 -25.038 -16.460 1.00 95.31 664 TYR A CA 1
ATOM 5546 C C . TYR A 1 664 ? -23.212 -25.849 -17.756 1.00 95.31 664 TYR A C 1
ATOM 5548 O O . TYR A 1 664 ? -22.226 -25.933 -18.487 1.00 95.31 664 TYR A O 1
ATOM 5556 N N . ALA A 1 665 ? -24.384 -26.406 -18.070 1.00 93.94 665 ALA A N 1
ATOM 5557 C CA . ALA A 1 665 ? -24.596 -27.222 -19.261 1.00 93.94 665 ALA A CA 1
ATOM 5558 C C . ALA A 1 665 ? -24.427 -26.413 -20.553 1.00 93.94 665 ALA A C 1
ATOM 5560 O O . ALA A 1 665 ? -23.811 -26.903 -21.494 1.00 93.94 665 ALA A O 1
ATOM 5561 N N . LEU A 1 666 ? -24.916 -25.169 -20.598 1.00 94.19 666 LEU A N 1
ATOM 5562 C CA . LEU A 1 666 ? -24.778 -24.298 -21.766 1.00 94.19 666 LEU A CA 1
ATOM 5563 C C . LEU A 1 666 ? -23.319 -23.888 -21.984 1.00 94.19 666 LEU A C 1
ATOM 5565 O O . LEU A 1 666 ? -22.835 -23.968 -23.110 1.00 94.19 666 LEU A O 1
ATOM 5569 N N . SER A 1 667 ? -22.599 -23.497 -20.925 1.00 95.25 667 SER A N 1
ATOM 5570 C CA . SER A 1 667 ? -21.169 -23.179 -21.036 1.00 95.25 667 SER A CA 1
ATOM 5571 C C . SER A 1 667 ? -20.344 -24.381 -21.479 1.00 95.25 667 SER A C 1
ATOM 5573 O O . SER A 1 667 ? -19.452 -24.230 -22.310 1.00 95.25 667 SER A O 1
ATOM 5575 N N . PHE A 1 668 ? -20.656 -25.571 -20.962 1.00 93.69 668 PHE A N 1
ATOM 5576 C CA . PHE A 1 668 ? -20.003 -26.808 -21.376 1.00 93.69 668 PHE A CA 1
ATOM 5577 C C . PHE A 1 668 ? -20.328 -27.162 -22.831 1.00 93.69 668 PHE A C 1
ATOM 5579 O O . PHE A 1 668 ? -19.419 -27.408 -23.615 1.00 93.69 668 PHE A O 1
ATOM 5586 N N . GLY A 1 669 ? -21.606 -27.138 -23.220 1.00 93.44 669 GLY A N 1
ATOM 5587 C CA . GLY A 1 669 ? -22.051 -27.464 -24.575 1.00 93.44 669 GLY A CA 1
ATOM 5588 C C . GLY A 1 669 ? -21.424 -26.552 -25.626 1.00 93.44 669 GLY A C 1
ATOM 5589 O O . GLY A 1 669 ? -20.858 -27.052 -26.598 1.00 93.44 669 GLY A O 1
ATOM 5590 N N . LEU A 1 670 ? -21.431 -25.236 -25.382 1.00 93.38 670 LEU A N 1
ATOM 5591 C CA . LEU A 1 670 ? -20.861 -24.240 -26.293 1.00 93.38 670 LEU A CA 1
ATOM 5592 C C . LEU A 1 670 ? -19.357 -24.397 -26.507 1.00 93.38 670 LEU A C 1
ATOM 5594 O O . LEU A 1 670 ? -18.898 -24.046 -27.582 1.00 93.38 670 LEU A O 1
ATOM 5598 N N . PHE A 1 671 ? -18.599 -24.926 -25.542 1.00 93.88 671 PHE A N 1
ATOM 5599 C CA . PHE A 1 671 ? -17.148 -25.116 -25.679 1.00 93.88 671 PHE A CA 1
ATOM 5600 C C . PHE A 1 671 ? -16.707 -26.574 -25.746 1.00 93.88 671 PHE A C 1
ATOM 5602 O O . PHE A 1 671 ? -15.511 -26.836 -25.828 1.00 93.88 671 PHE A O 1
ATOM 5609 N N . SER A 1 672 ? -17.627 -27.534 -25.780 1.00 90.88 672 SER A N 1
ATOM 5610 C CA . SER A 1 672 ? -17.292 -28.958 -25.898 1.00 90.88 672 SER A CA 1
ATOM 5611 C C . SER A 1 672 ? -16.415 -29.254 -27.125 1.00 90.88 672 SER A C 1
ATOM 5613 O O . SER A 1 672 ? -15.500 -30.072 -27.046 1.00 90.88 672 SER A O 1
ATOM 5615 N N . PHE A 1 673 ? -16.598 -28.503 -28.219 1.00 90.69 673 PHE A N 1
ATOM 5616 C CA . PHE A 1 673 ? -15.775 -28.598 -29.427 1.00 90.69 673 PHE A CA 1
ATOM 5617 C C . PHE A 1 673 ? -14.289 -28.286 -29.183 1.00 90.69 673 PHE A C 1
ATOM 5619 O O . PHE A 1 673 ? -13.430 -28.811 -29.885 1.00 90.69 673 PHE A O 1
ATOM 5626 N N . THR A 1 674 ? -13.953 -27.473 -28.175 1.00 89.88 674 THR A N 1
ATOM 5627 C CA . THR A 1 674 ? -12.554 -27.131 -27.866 1.00 89.88 674 THR A CA 1
ATOM 5628 C C . THR A 1 674 ? -11.755 -28.333 -27.360 1.00 89.88 674 THR A C 1
ATOM 5630 O O . THR A 1 674 ? -10.557 -28.403 -27.621 1.00 89.88 674 THR A O 1
ATOM 5633 N N . PHE A 1 675 ? -12.411 -29.327 -26.745 1.00 88.44 675 PHE A N 1
ATOM 5634 C CA . PHE A 1 675 ? -11.781 -30.612 -26.421 1.00 88.44 675 PHE A CA 1
ATOM 5635 C C . PHE A 1 675 ? -11.493 -31.457 -27.664 1.00 88.44 675 PHE A C 1
ATOM 5637 O O . PHE A 1 675 ? -10.514 -32.191 -27.680 1.00 88.44 675 PHE A O 1
ATOM 5644 N N . ILE A 1 676 ? -12.319 -31.345 -28.712 1.00 90.19 676 ILE A N 1
ATOM 5645 C CA . ILE A 1 676 ? -12.151 -32.108 -29.959 1.00 90.19 676 ILE A CA 1
ATOM 5646 C C . ILE A 1 676 ? -10.937 -31.595 -30.736 1.00 90.19 676 ILE A C 1
ATOM 5648 O O . ILE A 1 676 ? -10.121 -32.382 -31.206 1.00 90.19 676 ILE A O 1
ATOM 5652 N N . PHE A 1 677 ? -10.796 -30.272 -30.859 1.00 91.31 677 PHE A N 1
ATOM 5653 C CA . PHE A 1 677 ? -9.642 -29.688 -31.548 1.00 91.31 677 PHE A CA 1
ATOM 5654 C C . PHE A 1 677 ? -8.357 -29.756 -30.715 1.00 91.31 677 PHE A C 1
ATOM 5656 O O . PHE A 1 677 ? -7.263 -29.693 -31.278 1.00 91.31 677 PHE A O 1
ATOM 5663 N N . GLY A 1 678 ? -8.482 -29.893 -29.393 1.00 90.81 678 GLY A N 1
ATOM 5664 C CA . GLY A 1 678 ? -7.370 -29.883 -28.452 1.00 90.81 678 GLY A CA 1
ATOM 5665 C C . GLY A 1 678 ? -6.650 -28.534 -28.404 1.00 90.81 678 GLY A C 1
ATOM 5666 O O . GLY A 1 678 ? -6.881 -27.617 -29.205 1.00 90.81 678 GLY A O 1
ATOM 5667 N N . SER A 1 679 ? -5.724 -28.407 -27.461 1.00 92.25 679 SER A N 1
ATOM 5668 C CA . SER A 1 679 ? -4.823 -27.256 -27.418 1.00 92.25 679 SER A CA 1
ATOM 5669 C C . SER A 1 679 ? -3.364 -27.681 -27.539 1.00 92.25 679 SER A C 1
ATOM 5671 O O . SER A 1 679 ? -3.016 -28.858 -27.434 1.00 92.25 679 SER A O 1
ATOM 5673 N N . ARG A 1 680 ? -2.501 -26.723 -27.858 1.00 92.31 680 ARG A N 1
ATOM 5674 C CA . ARG A 1 680 ? -1.049 -26.882 -27.869 1.00 92.31 680 ARG A CA 1
ATOM 5675 C C . ARG A 1 680 ? -0.405 -25.714 -27.144 1.00 92.31 680 ARG A C 1
ATOM 5677 O O . ARG A 1 680 ? -0.918 -24.595 -27.159 1.00 92.31 680 ARG A O 1
ATOM 5684 N N . VAL A 1 681 ? 0.740 -25.980 -26.536 1.00 90.50 681 VAL A N 1
ATOM 5685 C CA . VAL A 1 681 ? 1.595 -24.940 -25.967 1.00 90.50 681 VAL A CA 1
ATOM 5686 C C . VAL A 1 681 ? 2.459 -24.393 -27.097 1.00 90.50 681 VAL A C 1
ATOM 5688 O O . VAL A 1 681 ? 3.120 -25.156 -27.795 1.00 90.50 681 VAL A O 1
ATOM 5691 N N . VAL A 1 682 ? 2.439 -23.080 -27.292 1.00 89.94 682 VAL A N 1
ATOM 5692 C CA . VAL A 1 682 ? 3.280 -22.373 -28.260 1.00 89.94 682 VAL A CA 1
ATOM 5693 C C . VAL A 1 682 ? 4.222 -21.461 -27.489 1.00 89.94 682 VAL A C 1
ATOM 5695 O O . VAL A 1 682 ? 3.790 -20.712 -26.610 1.00 89.94 682 VAL A O 1
ATOM 5698 N N . TYR A 1 683 ? 5.509 -21.523 -27.814 1.00 89.00 683 TYR A N 1
ATOM 5699 C CA . TYR A 1 683 ? 6.482 -20.549 -27.341 1.00 89.00 683 TYR A CA 1
ATOM 5700 C C . TYR A 1 683 ? 6.472 -19.333 -28.269 1.00 89.00 683 TYR A C 1
ATOM 5702 O O . TYR A 1 683 ? 6.665 -19.465 -29.476 1.00 89.00 683 TYR A O 1
ATOM 5710 N N . SER A 1 684 ? 6.217 -18.149 -27.719 1.00 85.31 684 SER A N 1
ATOM 5711 C CA . SER A 1 684 ? 6.389 -16.885 -28.434 1.00 85.31 684 SER A CA 1
ATOM 5712 C C . SER A 1 684 ? 7.797 -16.376 -28.154 1.00 85.31 684 SER A C 1
ATOM 5714 O O . SER A 1 684 ? 8.072 -15.921 -27.043 1.00 85.31 684 SER A O 1
ATOM 5716 N N . SER A 1 685 ? 8.675 -16.458 -29.157 1.00 82.06 685 SER A N 1
ATOM 5717 C CA . SER A 1 685 ? 10.056 -15.957 -29.092 1.00 82.06 685 SER A CA 1
ATOM 5718 C C . SER A 1 685 ? 10.111 -14.482 -28.703 1.00 82.06 685 SER A C 1
ATOM 5720 O O . SER A 1 685 ? 10.900 -14.098 -27.843 1.00 82.06 685 SER A O 1
ATOM 5722 N N . ASP A 1 686 ? 9.219 -13.679 -29.283 1.00 77.19 686 ASP A N 1
ATOM 5723 C CA . ASP A 1 686 ? 9.217 -12.219 -29.152 1.00 77.19 686 ASP A CA 1
ATOM 5724 C C . ASP A 1 686 ? 8.895 -11.776 -27.725 1.00 77.19 686 ASP A C 1
ATOM 5726 O O . ASP A 1 686 ? 9.470 -10.825 -27.203 1.00 77.19 686 ASP A O 1
ATOM 5730 N N . MET A 1 687 ? 7.988 -12.501 -27.071 1.00 75.56 687 MET A N 1
ATOM 5731 C CA . MET A 1 687 ? 7.550 -12.212 -25.708 1.00 75.56 687 MET A CA 1
ATOM 5732 C C . MET A 1 687 ? 8.308 -13.048 -24.668 1.00 75.56 687 MET A C 1
ATOM 5734 O O . MET A 1 687 ? 8.192 -12.783 -23.475 1.00 75.56 687 MET A O 1
ATOM 5738 N N . LYS A 1 688 ? 9.071 -14.058 -25.109 1.00 83.69 688 LYS A N 1
ATOM 5739 C CA . LYS A 1 688 ? 9.715 -15.090 -24.280 1.00 83.69 688 LYS A CA 1
ATOM 5740 C C . LYS A 1 688 ? 8.741 -15.817 -23.345 1.00 83.69 688 LYS A C 1
ATOM 5742 O O . LYS A 1 688 ? 9.088 -16.140 -22.212 1.00 83.69 688 LYS A O 1
ATOM 5747 N N . ILE A 1 689 ? 7.520 -16.091 -23.811 1.00 80.19 689 ILE A N 1
ATOM 5748 C CA . ILE A 1 689 ? 6.466 -16.736 -23.007 1.00 80.19 689 ILE A CA 1
ATOM 5749 C C . ILE A 1 689 ? 5.928 -17.994 -23.674 1.00 80.19 689 ILE A C 1
ATOM 5751 O O . ILE A 1 689 ? 5.760 -18.050 -24.892 1.00 80.19 689 ILE A O 1
ATOM 5755 N N . PHE A 1 690 ? 5.569 -18.974 -22.851 1.00 84.25 690 PHE A N 1
ATOM 5756 C CA . PHE A 1 690 ? 4.740 -20.097 -23.269 1.00 84.25 690 PHE A CA 1
ATOM 5757 C C . PHE A 1 690 ? 3.267 -19.733 -23.103 1.00 84.25 690 PHE A C 1
ATOM 5759 O O . PHE A 1 690 ? 2.849 -19.239 -22.055 1.00 84.25 690 PHE A O 1
ATOM 5766 N N . THR A 1 691 ? 2.471 -19.974 -24.138 1.00 87.69 691 THR A N 1
ATOM 5767 C CA . THR A 1 691 ? 1.032 -19.706 -24.134 1.00 87.69 691 THR A CA 1
ATOM 5768 C C . THR A 1 691 ? 0.273 -20.874 -24.742 1.00 87.69 691 THR A C 1
ATOM 5770 O O . THR A 1 691 ? 0.772 -21.551 -25.639 1.00 87.69 691 THR A O 1
ATOM 5773 N N . PHE A 1 692 ? -0.937 -21.130 -24.256 1.00 88.88 692 PHE A N 1
ATOM 5774 C CA . PHE A 1 692 ? -1.805 -22.138 -24.852 1.00 88.88 692 PHE A CA 1
ATOM 5775 C C . PHE A 1 692 ? -2.597 -21.539 -26.011 1.00 88.88 692 PHE A C 1
ATOM 5777 O O . PHE A 1 692 ? -3.195 -20.466 -25.895 1.00 88.88 692 PHE A O 1
ATOM 5784 N N . VAL A 1 693 ? -2.632 -22.268 -27.121 1.00 89.44 693 VAL A N 1
ATOM 5785 C CA . VAL A 1 693 ? -3.403 -21.934 -28.320 1.00 89.44 693 VAL A CA 1
ATOM 5786 C C . VAL A 1 693 ? -4.177 -23.178 -28.737 1.00 89.44 693 VAL A C 1
ATOM 5788 O O . VAL A 1 693 ? -3.658 -24.290 -28.644 1.00 89.44 693 VAL A O 1
ATOM 5791 N N . LEU A 1 694 ? -5.420 -23.021 -29.191 1.00 91.69 694 LEU A N 1
ATOM 5792 C CA . LEU A 1 694 ? -6.134 -24.136 -29.817 1.00 91.69 694 LEU A CA 1
ATOM 5793 C C . LEU A 1 694 ? -5.364 -24.589 -31.066 1.00 91.69 694 LEU A C 1
ATOM 5795 O O . LEU A 1 694 ? -4.779 -23.762 -31.764 1.00 91.69 694 LEU A O 1
ATOM 5799 N N . LYS A 1 695 ? -5.316 -25.900 -31.337 1.00 91.19 695 LYS A N 1
ATOM 5800 C CA . LYS A 1 695 ? -4.546 -26.415 -32.488 1.00 91.19 695 LYS A CA 1
ATOM 5801 C C . LYS A 1 695 ? -5.081 -25.881 -33.821 1.00 91.19 695 LYS A C 1
ATOM 5803 O O . LYS A 1 695 ? -4.300 -25.692 -34.747 1.00 91.19 695 LYS A O 1
ATOM 5808 N N . ASN A 1 696 ? -6.388 -25.628 -33.885 1.00 93.88 696 ASN A N 1
ATOM 5809 C CA . ASN A 1 696 ? -7.070 -25.026 -35.022 1.00 93.88 696 ASN A CA 1
ATOM 5810 C C . ASN A 1 696 ? -7.297 -23.519 -34.770 1.00 93.88 696 ASN A C 1
ATOM 5812 O O . ASN A 1 696 ? -7.989 -23.137 -33.819 1.00 93.88 696 ASN A O 1
ATOM 5816 N N . ASP A 1 697 ? -6.728 -22.673 -35.632 1.00 91.31 697 ASP A N 1
ATOM 5817 C CA . ASP A 1 697 ? -6.845 -21.214 -35.546 1.00 91.31 697 ASP A CA 1
ATOM 5818 C C . ASP A 1 697 ? -8.298 -20.741 -35.758 1.00 91.31 697 ASP A C 1
ATOM 5820 O O . ASP A 1 697 ? -8.756 -19.845 -35.046 1.00 91.31 697 ASP A O 1
ATOM 5824 N N . GLU A 1 698 ? -9.078 -21.395 -36.627 1.00 94.00 698 GLU A N 1
ATOM 5825 C CA . GLU A 1 698 ? -10.511 -21.109 -36.809 1.00 94.00 698 GLU A CA 1
ATOM 5826 C C . GLU A 1 698 ? -11.296 -21.401 -35.528 1.00 94.00 698 GLU A C 1
ATOM 5828 O O . GLU A 1 698 ? -12.131 -20.601 -35.107 1.00 94.00 698 GLU A O 1
ATOM 5833 N N . ALA A 1 699 ? -10.977 -22.503 -34.840 1.00 91.44 699 ALA A N 1
ATOM 5834 C CA . ALA A 1 699 ? -11.587 -22.827 -33.553 1.00 91.44 699 ALA A CA 1
ATOM 5835 C C . ALA A 1 699 ? -11.242 -21.773 -32.484 1.00 91.44 699 ALA A C 1
ATOM 5837 O O . ALA A 1 699 ? -12.096 -21.433 -31.663 1.00 91.44 699 ALA A O 1
ATOM 5838 N N . SER A 1 700 ? -10.028 -21.207 -32.508 1.00 91.69 700 SER A N 1
ATOM 5839 C CA . SER A 1 700 ? -9.630 -20.069 -31.660 1.00 91.69 700 SER A CA 1
ATOM 5840 C C . SER A 1 700 ? -10.435 -18.807 -31.968 1.00 91.69 700 SER A C 1
ATOM 5842 O O . SER A 1 700 ? -10.943 -18.160 -31.045 1.00 91.69 700 SER A O 1
ATOM 5844 N N . VAL A 1 701 ? -10.619 -18.483 -33.250 1.00 92.06 701 VAL A N 1
ATOM 5845 C CA . VAL A 1 701 ? -11.451 -17.355 -33.698 1.00 92.06 701 VAL A CA 1
ATOM 5846 C C . VAL A 1 701 ? -12.896 -17.541 -33.239 1.00 92.06 701 VAL A C 1
ATOM 5848 O O . VAL A 1 701 ? -13.433 -16.656 -32.574 1.00 92.06 701 VAL A O 1
ATOM 5851 N N . ILE A 1 702 ? -13.498 -18.705 -33.496 1.00 93.94 702 ILE A N 1
ATOM 5852 C CA . ILE A 1 702 ? -14.870 -19.032 -33.074 1.00 93.94 702 ILE A CA 1
ATOM 5853 C C . ILE A 1 702 ? -14.996 -18.927 -31.553 1.00 93.94 702 ILE A C 1
ATOM 5855 O O . ILE A 1 702 ? -15.920 -18.289 -31.056 1.00 93.94 702 ILE A O 1
ATOM 5859 N N . THR A 1 703 ? -14.043 -19.484 -30.803 1.00 92.12 703 THR A N 1
ATOM 5860 C CA . THR A 1 703 ? -14.055 -19.458 -29.334 1.00 92.12 703 THR A CA 1
ATOM 5861 C C . THR A 1 703 ? -14.068 -18.025 -28.801 1.00 92.12 703 THR A C 1
ATOM 5863 O O . THR A 1 703 ? -14.938 -17.670 -28.003 1.00 92.12 703 THR A O 1
ATOM 5866 N N . ASN A 1 704 ? -13.145 -17.174 -29.265 1.00 91.31 704 ASN A N 1
ATOM 5867 C CA . ASN A 1 704 ? -13.085 -15.772 -28.837 1.00 91.31 704 ASN A CA 1
ATOM 5868 C C . ASN A 1 704 ? -14.325 -14.988 -29.302 1.00 91.31 704 ASN A C 1
ATOM 5870 O O . ASN A 1 704 ? -14.843 -14.170 -28.544 1.00 91.31 704 ASN A O 1
ATOM 5874 N N . GLY A 1 705 ? -14.845 -15.279 -30.501 1.00 93.00 705 GLY A N 1
ATOM 5875 C CA . GLY A 1 705 ? -16.077 -14.689 -31.030 1.00 93.00 705 GLY A CA 1
ATOM 5876 C C . GLY A 1 705 ? -17.307 -15.022 -30.184 1.00 93.00 705 GLY A C 1
ATOM 5877 O O . GLY A 1 705 ? -18.084 -14.128 -29.854 1.00 93.00 705 GLY A O 1
ATOM 5878 N N . VAL A 1 706 ? -17.451 -16.277 -29.744 1.00 94.88 706 VAL A N 1
ATOM 5879 C CA . VAL A 1 706 ? -18.538 -16.715 -28.852 1.00 94.88 706 VAL A CA 1
ATOM 5880 C C . VAL A 1 706 ? -18.462 -15.994 -27.504 1.00 94.88 706 VAL A C 1
ATOM 5882 O O . VAL A 1 706 ? -19.470 -15.447 -27.051 1.00 94.88 706 VAL A O 1
ATOM 5885 N N . VAL A 1 707 ? -17.284 -15.926 -26.866 1.00 92.81 707 VAL A N 1
ATOM 5886 C CA . VAL A 1 707 ? -17.139 -15.191 -25.592 1.00 92.81 707 VAL A CA 1
ATOM 5887 C C . VAL A 1 707 ? -17.418 -13.697 -25.787 1.00 92.81 707 VAL A C 1
ATOM 5889 O O . VAL A 1 707 ? -18.127 -13.108 -24.971 1.00 92.81 707 VAL A O 1
ATOM 5892 N N . ALA A 1 708 ? -16.908 -13.083 -26.861 1.00 91.56 708 ALA A N 1
ATOM 5893 C CA . ALA A 1 708 ? -17.147 -11.674 -27.176 1.00 91.56 708 ALA A CA 1
ATOM 5894 C C . ALA A 1 708 ? -18.640 -11.378 -27.367 1.00 91.56 708 ALA A C 1
ATOM 5896 O O . ALA A 1 708 ? -19.159 -10.431 -26.777 1.00 91.56 708 ALA A O 1
ATOM 5897 N N . PHE A 1 709 ? -19.349 -12.222 -28.119 1.00 94.94 709 PHE A N 1
ATOM 5898 C CA . PHE A 1 709 ? -20.786 -12.098 -28.357 1.00 94.94 709 PHE A CA 1
ATOM 5899 C C . PHE A 1 709 ? -21.598 -12.166 -27.058 1.00 94.94 709 PHE A C 1
ATOM 5901 O O . PHE A 1 709 ? -22.430 -11.297 -26.791 1.00 94.94 709 PHE A O 1
ATOM 5908 N N . PHE A 1 710 ? -21.331 -13.151 -26.197 1.00 95.12 710 PHE A N 1
ATOM 5909 C CA . PHE A 1 710 ? -22.034 -13.238 -24.916 1.00 95.12 710 PHE A CA 1
ATOM 5910 C C . PHE A 1 710 ? -21.645 -12.112 -23.957 1.00 95.12 710 PHE A C 1
ATOM 5912 O O . PHE A 1 710 ? -22.501 -11.640 -23.206 1.00 95.12 710 PHE A O 1
ATOM 5919 N N . ALA A 1 711 ? -20.392 -11.647 -23.977 1.00 91.88 711 ALA A N 1
ATOM 5920 C CA . ALA A 1 711 ? -19.962 -10.512 -23.163 1.00 91.88 711 ALA A CA 1
ATOM 5921 C C . ALA A 1 711 ? -20.672 -9.225 -23.603 1.00 91.88 711 ALA A C 1
ATOM 5923 O O . ALA A 1 711 ? -21.161 -8.489 -22.750 1.00 91.88 711 ALA A O 1
ATOM 5924 N N . PHE A 1 712 ? -20.827 -9.008 -24.913 1.00 93.19 712 PHE A N 1
ATOM 5925 C CA . PHE A 1 712 ? -21.604 -7.906 -25.485 1.00 93.19 712 PHE A CA 1
ATOM 5926 C C . PHE A 1 712 ? -23.062 -7.922 -25.013 1.00 93.19 712 PHE A C 1
ATOM 5928 O O . PHE A 1 712 ? -23.557 -6.925 -24.479 1.00 93.19 712 PHE A O 1
ATOM 5935 N N . ILE A 1 713 ? -23.738 -9.071 -25.143 1.00 93.69 713 ILE A N 1
ATOM 5936 C CA . ILE A 1 713 ? -25.112 -9.249 -24.651 1.00 93.69 713 ILE A CA 1
ATOM 5937 C C . ILE A 1 713 ? -25.172 -8.983 -23.146 1.00 93.69 713 ILE A C 1
ATOM 5939 O O . ILE A 1 713 ? -26.048 -8.253 -22.680 1.00 93.69 713 ILE A O 1
ATOM 5943 N N . GLY A 1 714 ? -24.223 -9.528 -22.383 1.00 92.75 714 GLY A N 1
ATOM 5944 C CA . GLY A 1 714 ? -24.106 -9.302 -20.947 1.00 92.75 714 GLY A CA 1
ATOM 5945 C C . GLY A 1 714 ? -23.965 -7.823 -20.596 1.00 92.75 714 GLY A C 1
ATOM 5946 O O . GLY A 1 714 ? -24.633 -7.354 -19.675 1.00 92.75 714 GLY A O 1
ATOM 5947 N N . THR A 1 715 ? -23.163 -7.063 -21.347 1.00 91.06 715 THR A N 1
ATOM 5948 C CA . THR A 1 715 ? -23.025 -5.613 -21.172 1.00 91.06 715 THR A CA 1
ATOM 5949 C C . THR A 1 715 ? -24.343 -4.895 -21.429 1.00 91.06 715 THR A C 1
ATOM 5951 O O . THR A 1 715 ? -24.767 -4.108 -20.582 1.00 91.06 715 THR A O 1
ATOM 5954 N N . ILE A 1 716 ? -25.013 -5.173 -22.552 1.00 92.19 716 ILE A N 1
ATOM 5955 C CA . ILE A 1 716 ? -26.294 -4.538 -22.899 1.00 92.19 716 ILE A CA 1
ATOM 5956 C C . ILE A 1 716 ? -27.340 -4.826 -21.822 1.00 92.19 716 ILE A C 1
ATOM 5958 O O . ILE A 1 716 ? -27.961 -3.898 -21.299 1.00 92.19 716 ILE A O 1
ATOM 5962 N N . LEU A 1 717 ? -27.498 -6.095 -21.436 1.00 92.56 717 LEU A N 1
ATOM 5963 C CA . LEU A 1 717 ? -28.432 -6.495 -20.384 1.00 92.56 717 LEU A CA 1
ATOM 5964 C C . LEU A 1 717 ? -28.079 -5.844 -19.043 1.00 92.56 717 LEU A C 1
ATOM 5966 O O . LEU A 1 717 ? -28.978 -5.371 -18.350 1.00 92.56 717 LEU A O 1
ATOM 5970 N N . SER A 1 718 ? -26.792 -5.760 -18.694 1.00 91.31 718 SER A N 1
ATOM 5971 C CA . SER A 1 718 ? -26.317 -5.079 -17.484 1.00 91.31 718 SER A CA 1
ATOM 5972 C C . SER A 1 718 ? -26.682 -3.606 -17.475 1.00 91.31 718 SER A C 1
ATOM 5974 O O . SER A 1 718 ? -27.250 -3.133 -16.492 1.00 91.31 718 SER A O 1
ATOM 5976 N N . ILE A 1 719 ? -26.451 -2.885 -18.570 1.00 88.38 719 ILE A N 1
ATOM 5977 C CA . ILE A 1 719 ? -26.826 -1.472 -18.681 1.00 88.38 719 ILE A CA 1
ATOM 5978 C C . ILE A 1 719 ? -28.346 -1.315 -18.539 1.00 88.38 719 ILE A C 1
ATOM 5980 O O . ILE A 1 719 ? -28.805 -0.547 -17.689 1.00 88.38 719 ILE A O 1
ATOM 5984 N N . ILE A 1 720 ? -29.133 -2.074 -19.308 1.00 92.88 720 ILE A N 1
ATOM 5985 C CA . ILE A 1 720 ? -30.600 -1.979 -19.309 1.00 92.88 720 ILE A CA 1
ATOM 5986 C C . ILE A 1 720 ? -31.169 -2.304 -17.924 1.00 92.88 720 ILE A C 1
ATOM 5988 O O . ILE A 1 720 ? -31.905 -1.495 -17.349 1.00 92.88 720 ILE A O 1
ATOM 5992 N N . PHE A 1 721 ? -30.815 -3.455 -17.346 1.00 91.56 721 PHE A N 1
ATOM 5993 C CA . PHE A 1 721 ? -31.352 -3.860 -16.050 1.00 91.56 721 PHE A CA 1
ATOM 5994 C C . PHE A 1 721 ? -30.862 -2.970 -14.917 1.00 91.56 721 PHE A C 1
ATOM 5996 O O . PHE A 1 721 ? -31.665 -2.653 -14.045 1.00 91.56 721 PHE A O 1
ATOM 6003 N N . ASN A 1 722 ? -29.615 -2.496 -14.922 1.00 88.06 722 ASN A N 1
ATOM 6004 C CA . ASN A 1 722 ? -29.146 -1.582 -13.878 1.00 88.06 722 ASN A CA 1
ATOM 6005 C C . ASN A 1 722 ? -29.852 -0.223 -13.938 1.00 88.06 722 ASN A C 1
ATOM 6007 O O . ASN A 1 722 ? -30.159 0.337 -12.886 1.00 88.06 722 ASN A O 1
ATOM 6011 N N . ILE A 1 723 ? -30.196 0.279 -15.130 1.00 87.94 723 ILE A N 1
ATOM 6012 C CA . ILE A 1 723 ? -31.035 1.480 -15.271 1.00 87.94 723 ILE A CA 1
ATOM 6013 C C . ILE A 1 723 ? -32.437 1.225 -14.702 1.00 87.94 723 ILE A C 1
ATOM 6015 O O . ILE A 1 723 ? -32.943 2.044 -13.930 1.00 87.94 723 ILE A O 1
ATOM 6019 N N . ILE A 1 724 ? -33.071 0.095 -15.041 1.00 90.75 724 ILE A N 1
ATOM 6020 C CA . ILE A 1 724 ? -34.424 -0.229 -14.555 1.00 90.75 724 ILE A CA 1
ATOM 6021 C C . ILE A 1 724 ? -34.425 -0.444 -13.039 1.00 90.75 724 ILE A C 1
ATOM 6023 O O . ILE A 1 724 ? -35.258 0.135 -12.339 1.00 90.75 724 ILE A O 1
ATOM 6027 N N . ILE A 1 725 ? -33.472 -1.222 -12.523 1.00 85.81 725 ILE A N 1
ATOM 6028 C CA . ILE A 1 725 ? -33.283 -1.453 -11.092 1.00 85.81 725 ILE A CA 1
ATOM 6029 C C . ILE A 1 725 ? -33.029 -0.122 -10.383 1.00 85.81 725 ILE A C 1
ATOM 6031 O O . ILE A 1 725 ? -33.690 0.163 -9.389 1.00 85.81 725 ILE A O 1
ATOM 6035 N N . GLY A 1 726 ? -32.142 0.727 -10.906 1.00 82.62 726 GLY A N 1
ATOM 6036 C CA . GLY A 1 726 ? -31.861 2.047 -10.347 1.00 82.62 726 GLY A CA 1
ATOM 6037 C C . GLY A 1 726 ? -33.104 2.937 -10.283 1.00 82.62 726 GLY A C 1
ATOM 6038 O O . GLY A 1 726 ? -33.339 3.579 -9.258 1.00 82.62 726 GLY A O 1
ATOM 6039 N N . LYS A 1 727 ? -33.943 2.940 -11.329 1.00 88.44 727 LYS A N 1
ATOM 6040 C CA . LYS A 1 727 ? -35.229 3.663 -11.351 1.00 88.44 727 LYS A CA 1
ATOM 6041 C C . LYS A 1 727 ? -36.230 3.097 -10.342 1.00 88.44 727 LYS A C 1
ATOM 6043 O O . LYS A 1 727 ? -36.802 3.861 -9.569 1.00 88.44 727 LYS A O 1
ATOM 6048 N N . LYS A 1 728 ? -36.433 1.777 -10.309 1.00 85.94 728 LYS A N 1
ATOM 6049 C CA . LYS A 1 728 ? -37.378 1.120 -9.387 1.00 85.94 728 LYS A CA 1
ATOM 6050 C C . LYS A 1 728 ? -36.947 1.253 -7.931 1.00 85.94 728 LYS A C 1
ATOM 6052 O O . LYS A 1 728 ? -37.764 1.588 -7.082 1.00 85.94 728 LYS A O 1
ATOM 6057 N N . TYR A 1 729 ? -35.663 1.073 -7.648 1.00 81.88 729 TYR A N 1
ATOM 6058 C CA . TYR A 1 729 ? -35.111 1.265 -6.312 1.00 81.88 729 TYR A CA 1
ATOM 6059 C C . TYR A 1 729 ? -35.248 2.728 -5.867 1.00 81.88 729 TYR A C 1
ATOM 6061 O O . TYR A 1 729 ? -35.662 2.972 -4.739 1.00 81.88 729 TYR A O 1
ATOM 6069 N N . ASN A 1 730 ? -35.004 3.700 -6.761 1.00 81.94 730 ASN A N 1
ATOM 6070 C CA . ASN A 1 730 ? -35.295 5.120 -6.514 1.00 81.94 730 ASN A CA 1
ATOM 6071 C C . ASN A 1 730 ? -36.771 5.375 -6.184 1.00 81.94 730 ASN A C 1
ATOM 6073 O O . ASN A 1 730 ? -37.054 6.188 -5.316 1.00 81.94 730 ASN A O 1
ATOM 6077 N N . GLN A 1 731 ? -37.712 4.708 -6.857 1.00 86.62 731 GLN A N 1
ATOM 6078 C CA . GLN A 1 731 ? -39.145 4.853 -6.569 1.00 86.62 731 GLN A CA 1
ATOM 6079 C C . GLN A 1 731 ? -39.505 4.285 -5.189 1.00 86.62 731 GLN A C 1
ATOM 6081 O O . GLN A 1 731 ? -40.194 4.946 -4.417 1.00 86.62 731 GLN A O 1
ATOM 6086 N N . ILE A 1 732 ? -38.999 3.092 -4.856 1.00 80.81 732 ILE A N 1
ATOM 6087 C CA . ILE A 1 732 ? -39.257 2.425 -3.568 1.00 80.81 732 ILE A CA 1
ATOM 6088 C C . ILE A 1 732 ? -38.631 3.216 -2.411 1.00 80.81 732 ILE A C 1
ATOM 6090 O O . ILE A 1 732 ? -39.277 3.469 -1.397 1.00 80.81 732 ILE A O 1
ATOM 6094 N N . VAL A 1 733 ? -37.372 3.632 -2.563 1.00 76.19 733 VAL A N 1
ATOM 6095 C CA . VAL A 1 733 ? -36.624 4.347 -1.520 1.00 76.19 733 VAL A CA 1
ATOM 6096 C C . VAL A 1 733 ? -36.939 5.836 -1.489 1.00 76.19 733 VAL A C 1
ATOM 6098 O O . VAL A 1 733 ? -36.856 6.443 -0.428 1.00 76.19 733 VAL A O 1
ATOM 6101 N N . GLY A 1 734 ? -37.364 6.435 -2.599 1.00 75.88 734 GLY A N 1
ATOM 6102 C CA . GLY A 1 734 ? -37.786 7.835 -2.658 1.00 75.88 734 GLY A CA 1
ATOM 6103 C C . GLY A 1 734 ? -38.963 8.144 -1.731 1.00 75.88 734 GLY A C 1
ATOM 6104 O O . GLY A 1 734 ? -39.029 9.249 -1.199 1.00 75.88 734 GLY A O 1
ATOM 6105 N N . GLY A 1 735 ? -39.832 7.159 -1.470 1.00 75.00 735 GLY A N 1
ATOM 6106 C CA . GLY A 1 735 ? -40.892 7.255 -0.458 1.00 75.00 735 GLY A CA 1
ATOM 6107 C C . GLY A 1 735 ? -40.414 7.042 0.985 1.00 75.00 735 GLY A C 1
ATOM 6108 O O . GLY A 1 735 ? -41.102 7.422 1.930 1.00 75.00 735 GLY A O 1
ATOM 6109 N N . LEU A 1 736 ? -39.226 6.465 1.184 1.00 73.25 736 LEU A N 1
ATOM 6110 C CA . LEU A 1 736 ? -38.640 6.213 2.498 1.00 73.25 736 LEU A CA 1
ATOM 6111 C C . LEU A 1 736 ? -37.667 7.347 2.847 1.00 73.25 736 LEU A C 1
ATOM 6113 O O . LEU A 1 736 ? -36.525 7.383 2.393 1.00 73.25 736 LEU A O 1
ATOM 6117 N N . ASN A 1 737 ? -38.068 8.247 3.750 1.00 69.38 737 ASN A N 1
ATOM 6118 C CA . ASN A 1 737 ? -37.222 9.347 4.255 1.00 69.38 737 ASN A CA 1
ATOM 6119 C C . ASN A 1 737 ? -35.984 8.892 5.067 1.00 69.38 737 ASN A C 1
ATOM 6121 O O . ASN A 1 737 ? -35.303 9.701 5.698 1.00 69.38 737 ASN A O 1
ATOM 6125 N N . SER A 1 738 ? -35.648 7.601 5.050 1.00 72.88 738 SER A N 1
ATOM 6126 C CA . SER A 1 738 ? -34.507 7.052 5.768 1.00 72.88 738 SER A CA 1
ATOM 6127 C C . SER A 1 738 ? -33.197 7.297 5.017 1.00 72.88 738 SER A C 1
ATOM 6129 O O . SER A 1 738 ? -32.950 6.750 3.939 1.00 72.88 738 SER A O 1
ATOM 6131 N N . LYS A 1 739 ? -32.292 8.060 5.640 1.00 64.62 739 LYS A N 1
ATOM 6132 C CA . LYS A 1 739 ? -30.906 8.265 5.177 1.00 64.62 739 LYS A CA 1
ATOM 6133 C C . LYS A 1 739 ? -30.152 6.941 4.956 1.00 64.62 739 LYS A C 1
ATOM 6135 O O . LYS A 1 739 ? -29.252 6.866 4.121 1.00 64.62 739 LYS A O 1
ATOM 6140 N N . TYR A 1 740 ? -30.524 5.887 5.682 1.00 63.38 740 TYR A N 1
ATOM 6141 C CA . TYR A 1 740 ? -29.923 4.561 5.550 1.00 63.38 740 TYR A CA 1
ATOM 6142 C C . TYR A 1 740 ? -30.225 3.897 4.205 1.00 63.38 740 TYR A C 1
ATOM 6144 O O . TYR A 1 740 ? -29.316 3.372 3.558 1.00 63.38 740 TYR A O 1
ATOM 6152 N N . GLU A 1 741 ? -31.476 3.964 3.751 1.00 69.06 741 GLU A N 1
ATOM 6153 C CA . GLU A 1 741 ? -31.893 3.323 2.501 1.00 69.06 741 GLU A CA 1
ATOM 6154 C C . GLU A 1 741 ? -31.251 3.997 1.277 1.00 69.06 741 GLU A C 1
ATOM 6156 O O . GLU A 1 741 ? -30.836 3.317 0.337 1.00 69.06 741 GLU A O 1
ATOM 6161 N N . LYS A 1 742 ? -31.013 5.315 1.343 1.00 68.38 742 LYS A N 1
ATOM 6162 C CA . LYS A 1 742 ? -30.248 6.059 0.323 1.00 68.38 742 LYS A CA 1
ATOM 6163 C C . LYS A 1 742 ? -28.769 5.647 0.255 1.00 68.38 742 LYS A C 1
ATOM 6165 O O . LYS A 1 742 ? -28.177 5.599 -0.819 1.00 68.38 742 LYS A O 1
ATOM 6170 N N . SER A 1 743 ? -28.152 5.292 1.383 1.00 61.03 743 SER A N 1
ATOM 6171 C CA . SER A 1 743 ? -26.765 4.790 1.418 1.00 61.03 743 SER A CA 1
ATOM 6172 C C . SER A 1 743 ? -26.633 3.387 0.803 1.00 61.03 743 SER A C 1
ATOM 6174 O O . SER A 1 743 ? -25.696 3.109 0.039 1.00 61.03 743 SER A O 1
ATOM 6176 N N . LYS A 1 744 ? -27.601 2.500 1.083 1.00 64.31 744 LYS A N 1
ATOM 6177 C CA . LYS A 1 744 ? -27.708 1.193 0.412 1.00 64.31 744 LYS A CA 1
ATOM 6178 C C . LYS A 1 744 ? -27.835 1.354 -1.090 1.00 64.31 744 LYS A C 1
ATOM 6180 O O . LYS A 1 744 ? -27.129 0.672 -1.828 1.00 64.31 744 LYS A O 1
ATOM 6185 N N . GLN A 1 745 ? -28.676 2.294 -1.514 1.00 72.38 745 GLN A N 1
ATOM 6186 C CA . GLN A 1 745 ? -28.865 2.611 -2.917 1.00 72.38 745 GLN A CA 1
ATOM 6187 C C . GLN A 1 745 ? -27.551 2.967 -3.603 1.00 72.38 745 GLN A C 1
ATOM 6189 O O . GLN A 1 745 ? -27.222 2.373 -4.624 1.00 72.38 745 GLN A O 1
ATOM 6194 N N . LEU A 1 746 ? -26.780 3.899 -3.034 1.00 68.19 746 LEU A N 1
ATOM 6195 C CA . LEU A 1 746 ? -25.510 4.315 -3.623 1.00 68.19 746 LEU A CA 1
ATOM 6196 C C . LEU A 1 746 ? -24.550 3.127 -3.757 1.00 68.19 746 LEU A C 1
ATOM 6198 O O . LEU A 1 746 ? -23.943 2.936 -4.800 1.00 68.19 746 LEU A O 1
ATOM 6202 N N . THR A 1 747 ? -24.454 2.287 -2.728 1.00 64.88 747 THR A N 1
ATOM 6203 C CA . THR A 1 747 ? -23.588 1.094 -2.754 1.00 64.88 747 THR A CA 1
ATOM 6204 C C . THR A 1 747 ? -24.000 0.109 -3.842 1.00 64.88 747 THR A C 1
ATOM 6206 O O . THR A 1 747 ? -23.158 -0.414 -4.569 1.00 64.88 747 THR A O 1
ATOM 6209 N N . LEU A 1 748 ? -25.306 -0.124 -3.963 1.00 72.88 748 LEU A N 1
ATOM 6210 C CA . LEU A 1 748 ? -25.893 -0.978 -4.983 1.00 72.88 748 LEU A CA 1
ATOM 6211 C C . LEU A 1 748 ? -25.617 -0.423 -6.387 1.00 72.88 748 LEU A C 1
ATOM 6213 O O . LEU A 1 748 ? -25.160 -1.178 -7.239 1.00 72.88 748 LEU A O 1
ATOM 6217 N N . VAL A 1 749 ? -25.784 0.886 -6.599 1.00 72.94 749 VAL A N 1
ATOM 6218 C CA . VAL A 1 749 ? -25.482 1.561 -7.873 1.00 72.94 749 VAL A CA 1
ATOM 6219 C C . VAL A 1 749 ? -23.998 1.465 -8.222 1.00 72.94 749 VAL A C 1
ATOM 6221 O O . VAL A 1 749 ? -23.668 1.111 -9.348 1.00 72.94 749 VAL A O 1
ATOM 6224 N N . ILE A 1 750 ? -23.089 1.707 -7.276 1.00 70.25 750 ILE A N 1
ATOM 6225 C CA . ILE A 1 750 ? -21.650 1.585 -7.550 1.00 70.25 750 ILE A CA 1
ATOM 6226 C C . ILE A 1 750 ? -21.306 0.125 -7.900 1.00 70.25 750 ILE A C 1
ATOM 6228 O O . ILE A 1 750 ? -20.576 -0.117 -8.857 1.00 70.25 750 ILE A O 1
ATOM 6232 N N . ASN A 1 751 ? -21.865 -0.865 -7.193 1.00 74.50 751 ASN A N 1
ATOM 6233 C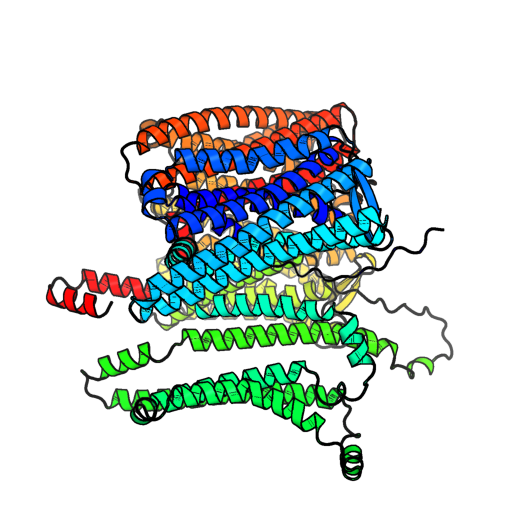 CA . ASN A 1 751 ? -21.646 -2.279 -7.520 1.00 74.50 751 ASN A CA 1
ATOM 6234 C C . ASN A 1 751 ? -22.163 -2.623 -8.928 1.00 74.50 751 ASN A C 1
ATOM 6236 O O . ASN A 1 751 ? -21.514 -3.348 -9.678 1.00 74.50 751 ASN A O 1
ATOM 6240 N N . MET A 1 752 ? -23.311 -2.066 -9.311 1.00 79.75 752 MET A N 1
ATOM 6241 C CA . MET A 1 752 ? -23.884 -2.197 -10.654 1.00 79.75 752 MET A CA 1
ATOM 6242 C C . MET A 1 752 ? -22.993 -1.578 -11.732 1.00 79.75 752 MET A C 1
ATOM 6244 O O . MET A 1 752 ? -22.772 -2.196 -12.771 1.00 79.75 752 MET A O 1
ATOM 6248 N N . ILE A 1 753 ? -22.430 -0.397 -11.477 1.00 76.12 753 ILE A N 1
ATOM 6249 C CA . ILE A 1 753 ? -21.507 0.267 -12.405 1.00 76.12 753 ILE A CA 1
ATOM 6250 C C . ILE A 1 753 ? -20.233 -0.560 -12.574 1.00 76.12 753 ILE A C 1
ATOM 6252 O O . ILE A 1 753 ? -19.848 -0.835 -13.706 1.00 76.12 753 ILE A O 1
ATOM 6256 N N . ILE A 1 754 ? -19.611 -1.011 -11.479 1.00 75.31 754 ILE A N 1
ATOM 6257 C CA . ILE A 1 754 ? -18.364 -1.789 -11.551 1.00 75.31 754 ILE A CA 1
ATOM 6258 C C . ILE A 1 754 ? -18.585 -3.116 -12.274 1.00 75.31 754 ILE A C 1
ATOM 6260 O O . ILE A 1 754 ? -17.830 -3.443 -13.182 1.00 75.31 754 ILE A O 1
ATOM 6264 N N . THR A 1 755 ? -19.635 -3.862 -11.924 1.00 79.25 755 THR A N 1
ATOM 6265 C CA . THR A 1 755 ? -19.944 -5.133 -12.603 1.00 79.25 755 THR A CA 1
ATOM 6266 C C . THR A 1 755 ? -20.221 -4.925 -14.095 1.00 79.25 755 THR A C 1
ATOM 6268 O O . THR A 1 755 ? -19.693 -5.671 -14.917 1.00 79.25 755 THR A O 1
ATOM 6271 N N . THR A 1 756 ? -20.951 -3.867 -14.466 1.00 85.44 756 THR A N 1
ATOM 6272 C CA . THR A 1 756 ? -21.171 -3.498 -15.878 1.00 85.44 756 THR A CA 1
ATOM 6273 C C . THR A 1 756 ? -19.864 -3.157 -16.585 1.00 85.44 756 THR A C 1
ATOM 6275 O O . THR A 1 756 ? -19.629 -3.635 -17.693 1.00 85.44 756 THR A O 1
ATOM 6278 N N . LEU A 1 757 ? -19.000 -2.365 -15.943 1.00 80.25 757 LEU A N 1
ATOM 6279 C CA . LEU A 1 757 ? -17.704 -1.972 -16.485 1.00 80.25 757 LEU A CA 1
ATOM 6280 C C . LEU A 1 757 ? -16.800 -3.190 -16.696 1.00 80.25 757 LEU A C 1
ATOM 6282 O O . LEU A 1 757 ? -16.174 -3.302 -17.741 1.00 80.25 757 LEU A O 1
ATOM 6286 N N . CYS A 1 758 ? -16.768 -4.134 -15.755 1.00 81.56 758 CYS A N 1
ATOM 6287 C CA . CYS A 1 758 ? -15.997 -5.366 -15.901 1.00 81.56 758 CYS A CA 1
ATOM 6288 C C . CYS A 1 758 ? -16.491 -6.231 -17.070 1.00 81.56 758 CYS A C 1
ATOM 6290 O O . CYS A 1 758 ? -15.668 -6.737 -17.831 1.00 81.56 758 CYS A O 1
ATOM 6292 N N . ILE A 1 759 ? -17.811 -6.383 -17.244 1.00 85.50 759 ILE A N 1
ATOM 6293 C CA . ILE A 1 759 ? -18.376 -7.134 -18.381 1.00 85.50 759 ILE A CA 1
ATOM 6294 C C . ILE A 1 759 ? -18.085 -6.404 -19.701 1.00 85.50 759 ILE A C 1
ATOM 6296 O O . ILE A 1 759 ? -17.722 -7.041 -20.684 1.00 85.50 759 ILE A O 1
ATOM 6300 N N . PHE A 1 760 ? -18.168 -5.070 -19.719 1.00 85.25 760 PHE A N 1
ATOM 6301 C CA . PHE A 1 760 ? -17.800 -4.259 -20.882 1.00 85.25 760 PHE A CA 1
ATOM 6302 C C . PHE A 1 760 ? -16.315 -4.385 -21.245 1.00 85.25 760 PHE A C 1
ATOM 6304 O O . PHE A 1 760 ? -15.984 -4.596 -22.407 1.00 85.25 760 PHE A O 1
ATOM 6311 N N . LEU A 1 761 ? -15.415 -4.315 -20.263 1.00 81.00 761 LEU A N 1
ATOM 6312 C CA . LEU A 1 761 ? -13.983 -4.515 -20.490 1.00 81.00 761 LEU A CA 1
ATOM 6313 C C . LEU A 1 761 ? -13.696 -5.927 -21.013 1.00 81.00 761 LEU A C 1
ATOM 6315 O O . LEU A 1 761 ? -12.869 -6.082 -21.907 1.00 81.00 761 LEU A O 1
ATOM 6319 N N . LEU A 1 762 ? -14.407 -6.945 -20.512 1.00 85.06 762 LEU A N 1
ATOM 6320 C CA . LEU A 1 762 ? -14.324 -8.306 -21.043 1.00 85.06 762 LEU A CA 1
ATOM 6321 C C . LEU A 1 762 ? -14.802 -8.369 -22.501 1.00 85.06 762 LEU A C 1
ATOM 6323 O O . LEU A 1 762 ? -14.154 -9.017 -23.316 1.00 85.06 762 LEU A O 1
ATOM 6327 N N . PHE A 1 763 ? -15.887 -7.674 -22.850 1.00 89.81 763 PHE A N 1
ATOM 6328 C CA . PHE A 1 763 ? -16.364 -7.566 -24.231 1.00 89.81 763 PHE A CA 1
ATOM 6329 C C . PHE A 1 763 ? -15.320 -6.926 -25.155 1.00 89.81 763 PHE A C 1
ATOM 6331 O O . PHE A 1 763 ? -14.977 -7.515 -26.182 1.00 89.81 763 PHE A O 1
ATOM 6338 N N . VAL A 1 764 ? -14.777 -5.762 -24.786 1.00 78.31 764 VAL A N 1
ATOM 6339 C CA . VAL A 1 764 ? -13.746 -5.061 -25.573 1.00 78.31 764 VAL A CA 1
ATOM 6340 C C . VAL A 1 764 ? -12.525 -5.957 -25.769 1.00 78.31 764 VAL A C 1
ATOM 6342 O O . VAL A 1 764 ? -12.023 -6.108 -26.881 1.00 78.31 764 VAL A O 1
ATOM 6345 N N . HIS A 1 765 ? -12.087 -6.605 -24.692 1.00 86.50 765 HIS A N 1
ATOM 6346 C CA . HIS A 1 765 ? -10.952 -7.515 -24.701 1.00 86.50 765 HIS A CA 1
ATOM 6347 C C . HIS A 1 765 ? -11.158 -8.708 -25.645 1.00 86.50 765 HIS A C 1
ATOM 6349 O O . HIS A 1 765 ? -10.324 -8.971 -26.510 1.00 86.50 765 HIS A O 1
ATOM 6355 N N . GLN A 1 766 ? -12.287 -9.406 -25.535 1.00 89.56 766 GLN A N 1
ATOM 6356 C CA . GLN A 1 766 ? -12.556 -10.588 -26.357 1.00 89.56 766 GLN A CA 1
ATOM 6357 C C . GLN A 1 766 ? -12.810 -10.225 -27.822 1.00 89.56 766 GLN A C 1
ATOM 6359 O O . GLN A 1 766 ? -12.390 -10.959 -28.712 1.00 89.56 766 GLN A O 1
ATOM 6364 N N . THR A 1 767 ? -13.402 -9.058 -28.085 1.00 82.56 767 THR A N 1
ATOM 6365 C CA . THR A 1 767 ? -13.558 -8.527 -29.447 1.00 82.56 767 THR A CA 1
ATOM 6366 C C . THR A 1 767 ? -12.203 -8.246 -30.086 1.00 82.56 767 THR A C 1
ATOM 6368 O O . THR A 1 767 ? -11.974 -8.628 -31.229 1.00 82.56 767 THR A O 1
ATOM 6371 N N . ALA A 1 768 ? -11.264 -7.654 -29.343 1.00 78.69 768 ALA A N 1
ATOM 6372 C CA . ALA A 1 768 ? -9.904 -7.453 -29.835 1.00 78.69 768 ALA A CA 1
ATOM 6373 C C . ALA A 1 768 ? -9.193 -8.790 -30.114 1.00 78.69 768 ALA A C 1
ATOM 6375 O O . ALA A 1 768 ? -8.556 -8.928 -31.155 1.00 78.69 768 ALA A O 1
ATOM 6376 N N . ARG A 1 769 ? -9.356 -9.812 -29.258 1.00 82.50 769 ARG A N 1
ATOM 6377 C CA . ARG A 1 769 ? -8.823 -11.164 -29.532 1.00 82.50 769 ARG A CA 1
ATOM 6378 C C . ARG A 1 769 ? -9.445 -11.807 -30.766 1.00 82.50 769 ARG A C 1
ATOM 6380 O O . ARG A 1 769 ? -8.731 -12.451 -31.527 1.00 82.50 769 ARG A O 1
ATOM 6387 N N . PHE A 1 770 ? -10.751 -11.647 -30.950 1.00 88.38 770 PHE A N 1
ATOM 6388 C CA . PHE A 1 770 ? -11.470 -12.134 -32.121 1.00 88.38 770 PHE A CA 1
ATOM 6389 C C . PHE A 1 770 ? -10.953 -11.473 -33.405 1.00 88.38 770 PHE A C 1
ATOM 6391 O O . PHE A 1 770 ? -10.564 -12.178 -34.333 1.00 88.38 770 PHE A O 1
ATOM 6398 N N . LEU A 1 771 ? -10.847 -10.140 -33.423 1.00 79.75 771 LEU A N 1
ATOM 6399 C CA . LEU A 1 771 ? -10.310 -9.388 -34.560 1.00 79.75 771 LEU A CA 1
ATOM 6400 C C . LEU A 1 771 ? -8.855 -9.765 -34.856 1.00 79.75 771 LEU A C 1
ATOM 6402 O O . LEU A 1 771 ? -8.527 -10.014 -36.010 1.00 79.75 771 LEU A O 1
ATOM 6406 N N . PHE A 1 772 ? -8.005 -9.878 -33.829 1.00 85.00 772 PHE A N 1
ATOM 6407 C CA . PHE A 1 772 ? -6.617 -10.331 -33.979 1.00 85.00 772 PHE A CA 1
ATOM 6408 C C . PHE A 1 772 ? -6.512 -11.764 -34.496 1.00 85.00 772 PHE A C 1
ATOM 6410 O O . PHE A 1 772 ? -5.607 -12.060 -35.272 1.00 85.00 772 PHE A O 1
ATOM 6417 N N . GLY A 1 773 ? -7.449 -12.631 -34.113 1.00 86.25 773 GLY A N 1
ATOM 6418 C CA . GLY A 1 773 ? -7.601 -13.962 -34.689 1.00 86.25 773 GLY A CA 1
ATOM 6419 C C . GLY A 1 773 ? -7.916 -13.918 -36.183 1.00 86.25 773 GLY A C 1
ATOM 6420 O O . GLY A 1 773 ? -7.240 -14.591 -36.952 1.00 86.25 773 GLY A O 1
ATOM 6421 N N . ILE A 1 774 ? -8.876 -13.084 -36.602 1.00 86.25 774 ILE A N 1
ATOM 6422 C CA . ILE A 1 774 ? -9.261 -12.930 -38.018 1.00 86.25 774 ILE A CA 1
ATOM 6423 C C . ILE A 1 774 ? -8.086 -12.441 -38.871 1.00 86.25 774 ILE A C 1
ATOM 6425 O O . ILE A 1 774 ? -7.853 -12.972 -39.951 1.00 86.25 774 ILE A O 1
ATOM 6429 N N . ILE A 1 775 ? -7.329 -11.451 -38.390 1.00 88.38 775 ILE A N 1
ATOM 6430 C CA . ILE A 1 775 ? -6.167 -10.908 -39.118 1.00 88.38 775 ILE A CA 1
ATOM 6431 C C . ILE A 1 775 ? -4.878 -11.722 -38.898 1.00 88.38 775 ILE A C 1
ATOM 6433 O O . ILE A 1 775 ? -3.804 -11.280 -39.298 1.00 88.38 775 ILE A O 1
ATOM 6437 N N . ALA A 1 776 ? -4.959 -12.870 -38.216 1.00 88.12 776 ALA A N 1
ATOM 6438 C CA . ALA A 1 776 ? -3.828 -13.733 -37.866 1.00 88.12 776 ALA A CA 1
ATOM 6439 C C . ALA A 1 776 ? -2.670 -13.031 -37.110 1.00 88.12 776 ALA A C 1
ATOM 6441 O O . ALA A 1 776 ? -1.516 -13.464 -37.168 1.00 88.12 776 ALA A O 1
ATOM 6442 N N . PHE A 1 777 ? -2.956 -11.976 -36.339 1.00 83.69 777 PHE A N 1
ATOM 6443 C CA . PHE A 1 777 ? -1.954 -11.235 -35.564 1.00 83.69 777 PHE A CA 1
ATOM 6444 C C . PHE A 1 777 ? -1.624 -11.942 -34.237 1.00 83.69 777 PHE A C 1
ATOM 6446 O O . PHE A 1 777 ? -2.068 -11.549 -33.153 1.00 83.69 777 PHE A O 1
ATOM 6453 N N . LYS A 1 778 ? -0.824 -13.015 -34.323 1.00 83.25 778 LYS A N 1
ATOM 6454 C CA . LYS A 1 778 ? -0.494 -13.925 -33.204 1.00 83.25 778 LYS A CA 1
ATOM 6455 C C . LYS A 1 778 ? 0.068 -13.208 -31.971 1.00 83.25 778 LYS A C 1
ATOM 6457 O O . LYS A 1 778 ? -0.398 -13.461 -30.860 1.00 83.25 778 LYS A O 1
ATOM 6462 N N . ASN A 1 779 ? 0.982 -12.254 -32.157 1.00 78.00 779 ASN A N 1
ATOM 6463 C CA . ASN A 1 779 ? 1.570 -11.490 -31.049 1.00 78.00 779 ASN A CA 1
ATOM 6464 C C . ASN A 1 779 ? 0.520 -10.685 -30.274 1.00 78.00 779 ASN A C 1
ATOM 6466 O O . ASN A 1 779 ? 0.547 -10.657 -29.040 1.00 78.00 779 ASN A O 1
ATOM 6470 N N . GLY A 1 780 ? -0.461 -10.100 -30.967 1.00 75.19 780 GLY A N 1
ATOM 6471 C CA . GLY A 1 780 ? -1.586 -9.421 -30.328 1.00 75.19 780 GLY A CA 1
ATOM 6472 C C . GLY A 1 780 ? -2.450 -10.368 -29.497 1.00 75.19 780 GLY A C 1
ATOM 6473 O O . GLY A 1 780 ? -2.819 -10.029 -28.373 1.00 75.19 780 GLY A O 1
ATOM 6474 N N . ILE A 1 781 ? -2.729 -11.578 -29.997 1.00 80.62 781 ILE A N 1
ATOM 6475 C CA . ILE A 1 781 ? -3.517 -12.599 -29.278 1.00 80.62 781 ILE A CA 1
ATOM 6476 C C . ILE A 1 781 ? -2.810 -13.026 -27.984 1.00 80.62 781 ILE A C 1
ATOM 6478 O O . ILE A 1 781 ? -3.446 -13.141 -26.927 1.00 80.62 781 ILE A O 1
ATOM 6482 N N . TYR A 1 782 ? -1.495 -13.241 -28.045 1.00 82.00 782 TYR A N 1
ATOM 6483 C CA . TYR A 1 782 ? -0.691 -13.640 -26.888 1.00 82.00 782 TYR A CA 1
ATOM 6484 C C . TYR A 1 782 ? -0.621 -12.523 -25.848 1.00 82.00 782 TYR A C 1
ATOM 6486 O O . TYR A 1 782 ? -0.888 -12.754 -24.669 1.00 82.00 782 TYR A O 1
ATOM 6494 N N . THR A 1 783 ? -0.384 -11.295 -26.307 1.00 75.12 783 THR A N 1
ATOM 6495 C CA . THR A 1 783 ? -0.341 -10.093 -25.468 1.00 75.12 783 THR A CA 1
ATOM 6496 C C . THR A 1 783 ? -1.681 -9.845 -24.774 1.00 75.12 783 THR A C 1
ATOM 6498 O O . THR A 1 783 ? -1.723 -9.614 -23.564 1.00 75.12 783 THR A O 1
ATOM 6501 N N . LEU A 1 784 ? -2.804 -9.957 -25.495 1.00 76.38 784 LEU A N 1
ATOM 6502 C CA . LEU A 1 784 ? -4.122 -9.778 -24.887 1.00 76.38 784 LEU A CA 1
ATOM 6503 C C . LEU A 1 784 ? -4.442 -10.865 -23.867 1.00 76.38 784 LEU A C 1
ATOM 6505 O O . LEU A 1 784 ? -5.065 -10.565 -22.854 1.00 76.38 784 LEU A O 1
ATOM 6509 N N . SER A 1 785 ? -4.020 -12.110 -24.080 1.00 76.56 785 SER A N 1
ATOM 6510 C CA . SER A 1 785 ? -4.305 -13.198 -23.134 1.00 76.56 785 SER A CA 1
ATOM 6511 C C . SER A 1 785 ? -3.842 -12.865 -21.708 1.00 76.56 785 SER A C 1
ATOM 6513 O O . SER A 1 785 ? -4.549 -13.189 -20.759 1.00 76.56 785 SER A O 1
ATOM 6515 N N . TYR A 1 786 ? -2.757 -12.097 -21.559 1.00 70.44 786 TYR A N 1
ATOM 6516 C CA . TYR A 1 786 ? -2.277 -11.597 -20.268 1.00 70.44 786 TYR A CA 1
ATOM 6517 C C . TYR A 1 786 ? -3.225 -10.584 -19.598 1.00 70.44 786 TYR A C 1
ATOM 6519 O O . TYR A 1 786 ? -3.401 -10.601 -18.382 1.00 70.44 786 TYR A O 1
ATOM 6527 N N . PHE A 1 787 ? -3.875 -9.703 -20.364 1.00 67.88 787 PHE A N 1
ATOM 6528 C CA . PHE A 1 787 ? -4.794 -8.695 -19.817 1.00 67.88 787 PHE A CA 1
ATOM 6529 C C . PHE A 1 787 ? -6.115 -9.269 -19.306 1.00 67.88 787 PHE A C 1
ATOM 6531 O O . PHE A 1 787 ? -6.724 -8.700 -18.397 1.00 67.88 787 PHE A O 1
ATOM 6538 N N . LEU A 1 788 ? -6.539 -10.407 -19.863 1.00 67.88 788 LEU A N 1
ATOM 6539 C CA . LEU A 1 788 ? -7.774 -11.094 -19.481 1.00 67.88 788 LEU A CA 1
ATOM 6540 C C . LEU A 1 788 ? -7.811 -11.379 -17.971 1.00 67.88 788 LEU A C 1
ATOM 6542 O O . LEU A 1 788 ? -8.850 -11.237 -17.326 1.00 67.88 788 LEU A O 1
ATOM 6546 N N . TYR A 1 789 ? -6.643 -11.701 -17.408 1.00 64.00 789 TYR A N 1
ATOM 6547 C CA . TYR A 1 789 ? -6.417 -11.907 -15.981 1.00 64.00 789 TYR A CA 1
ATOM 6548 C C . TYR A 1 789 ? -6.854 -10.703 -15.137 1.00 64.00 789 TYR A C 1
ATOM 6550 O O . TYR A 1 789 ? -7.585 -10.864 -14.161 1.00 64.00 789 TYR A O 1
ATOM 6558 N N . TRP A 1 790 ? -6.450 -9.486 -15.505 1.00 68.62 790 TRP A N 1
ATOM 6559 C CA . TRP A 1 790 ? -6.701 -8.300 -14.682 1.00 68.62 790 TRP A CA 1
ATOM 6560 C C . TRP A 1 790 ? -8.186 -7.943 -14.629 1.00 68.62 790 TRP A C 1
ATOM 6562 O O . TRP A 1 790 ? -8.725 -7.697 -13.551 1.00 68.62 790 TRP A O 1
ATOM 6572 N N . ILE A 1 791 ? -8.870 -7.983 -15.774 1.00 71.25 791 ILE A N 1
ATOM 6573 C CA . ILE A 1 791 ? -10.282 -7.589 -15.888 1.00 71.25 791 ILE A CA 1
ATOM 6574 C C . ILE A 1 791 ? -11.181 -8.515 -15.057 1.00 71.25 791 ILE A C 1
ATOM 6576 O O . ILE A 1 791 ? -12.038 -8.054 -14.299 1.00 71.25 791 ILE A O 1
ATOM 6580 N N . LEU A 1 792 ? -10.965 -9.827 -15.172 1.00 67.62 792 LEU A N 1
ATOM 6581 C CA . LEU A 1 792 ? -11.807 -10.839 -14.533 1.00 67.62 792 LEU A CA 1
ATOM 6582 C C . LEU A 1 792 ? -11.562 -10.928 -13.022 1.00 67.62 792 LEU A C 1
ATOM 6584 O O . LEU A 1 792 ? -12.513 -11.070 -12.251 1.00 67.62 792 LEU A O 1
ATOM 6588 N N . ASN A 1 793 ? -10.312 -10.756 -12.589 1.00 64.62 793 ASN A N 1
ATOM 6589 C CA . ASN A 1 793 ? -9.969 -10.761 -11.169 1.00 64.62 793 ASN A CA 1
ATOM 6590 C C . ASN A 1 793 ? -10.452 -9.520 -10.429 1.00 64.62 793 ASN A C 1
ATOM 6592 O O . ASN A 1 793 ? -10.821 -9.623 -9.261 1.00 64.62 793 ASN A O 1
ATOM 6596 N N . ILE A 1 794 ? -10.484 -8.352 -11.078 1.00 63.84 794 ILE A N 1
ATOM 6597 C CA . ILE A 1 794 ? -11.050 -7.144 -10.465 1.00 63.84 794 ILE A CA 1
ATOM 6598 C C . ILE A 1 794 ? -12.542 -7.357 -10.181 1.00 63.84 794 ILE A C 1
ATOM 6600 O O . ILE A 1 794 ? -12.996 -7.052 -9.079 1.00 63.84 794 ILE A O 1
ATOM 6604 N N . ASN A 1 795 ? -13.291 -7.954 -11.116 1.00 66.00 795 ASN A N 1
ATOM 6605 C CA . ASN A 1 795 ? -14.716 -8.232 -10.916 1.00 66.00 795 ASN A CA 1
ATOM 6606 C C . ASN A 1 795 ? -14.955 -9.159 -9.711 1.00 66.00 795 ASN A C 1
ATOM 6608 O O . ASN A 1 795 ? -15.715 -8.813 -8.804 1.00 66.00 795 ASN A O 1
ATOM 6612 N N . SER A 1 796 ? -14.257 -10.301 -9.655 1.00 59.84 796 SER A N 1
ATOM 6613 C CA . SER A 1 796 ? -14.408 -11.267 -8.555 1.00 59.84 796 SER A CA 1
ATOM 6614 C C . SER A 1 796 ? -13.924 -10.714 -7.207 1.00 59.84 796 SER A C 1
ATOM 6616 O O . SER A 1 796 ? -14.484 -11.041 -6.161 1.00 59.84 796 SER A O 1
ATOM 6618 N N . SER A 1 797 ? -12.928 -9.824 -7.217 1.00 57.09 797 SER A N 1
ATOM 6619 C CA . SER A 1 797 ? -12.336 -9.239 -6.007 1.00 57.09 797 SER A CA 1
ATOM 6620 C C . SER A 1 797 ? -13.150 -8.086 -5.419 1.00 57.09 797 SER A C 1
ATOM 6622 O O . SER A 1 797 ? -13.157 -7.900 -4.199 1.00 57.09 797 SER A O 1
ATOM 6624 N N . VAL A 1 798 ? -13.846 -7.306 -6.252 1.00 58.16 798 VAL A N 1
ATOM 6625 C CA . VAL A 1 798 ? -14.609 -6.126 -5.807 1.00 58.16 798 VAL A CA 1
ATOM 6626 C C . VAL A 1 798 ? -15.989 -6.501 -5.257 1.00 58.16 798 VAL A C 1
ATOM 6628 O O . VAL A 1 798 ? -16.460 -5.864 -4.307 1.00 58.16 798 VAL A O 1
ATOM 6631 N N . GLN A 1 799 ? -16.622 -7.559 -5.778 1.00 55.78 799 GLN A N 1
ATOM 6632 C CA . GLN A 1 799 ? -17.955 -7.996 -5.335 1.00 55.78 799 GLN A CA 1
ATOM 6633 C C . GLN A 1 799 ? -18.047 -8.244 -3.805 1.00 55.78 799 GLN A C 1
ATOM 6635 O O . GLN A 1 799 ? -18.954 -7.687 -3.174 1.00 55.78 799 GLN A O 1
ATOM 6640 N N . PRO A 1 800 ? -17.105 -8.964 -3.154 1.00 45.56 800 PRO A N 1
ATOM 6641 C CA . PRO A 1 800 ? -17.089 -9.152 -1.698 1.00 45.56 800 PRO A CA 1
ATOM 6642 C C . PRO A 1 800 ? -16.948 -7.857 -0.890 1.00 45.56 800 PRO A C 1
ATOM 6644 O O . PRO A 1 800 ? -17.586 -7.704 0.153 1.00 45.56 800 PRO A O 1
ATOM 6647 N N . VAL A 1 801 ? -16.120 -6.914 -1.356 1.00 48.06 801 VAL A N 1
ATOM 6648 C CA . VAL A 1 801 ? -15.834 -5.649 -0.655 1.00 48.06 801 VAL A CA 1
ATOM 6649 C C . VAL A 1 801 ? -17.076 -4.756 -0.646 1.00 48.06 801 VAL A C 1
ATOM 6651 O O . VAL A 1 801 ? -17.424 -4.157 0.375 1.00 48.06 801 VAL A O 1
ATOM 6654 N N . MET A 1 802 ? -17.817 -4.737 -1.749 1.00 50.53 802 MET A N 1
ATOM 6655 C CA . MET A 1 802 ? -19.011 -3.909 -1.932 1.00 50.53 802 MET A CA 1
ATOM 6656 C C . MET A 1 802 ? -20.216 -4.371 -1.116 1.00 50.53 802 MET A C 1
ATOM 6658 O O . MET A 1 802 ? -20.972 -3.544 -0.608 1.00 50.53 802 MET A O 1
ATOM 6662 N N . CYS A 1 803 ? -20.362 -5.677 -0.884 1.00 42.22 803 CYS A N 1
ATOM 6663 C CA . CYS A 1 803 ? -21.397 -6.207 0.008 1.00 42.22 803 CYS A CA 1
ATOM 6664 C C . CYS A 1 803 ? -21.253 -5.721 1.466 1.00 42.22 803 CYS A C 1
ATOM 6666 O O . CYS A 1 803 ? -22.161 -5.914 2.275 1.00 42.22 803 CYS A O 1
ATO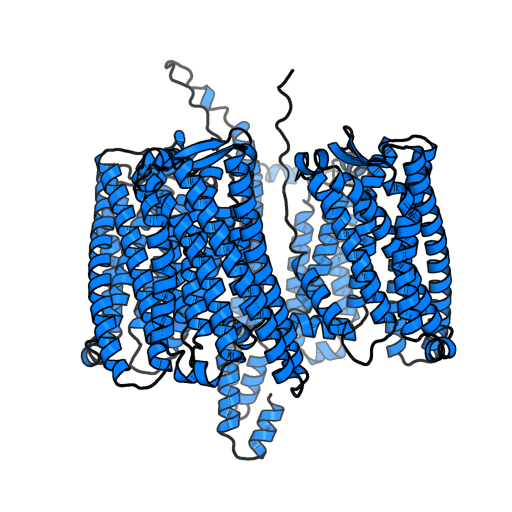M 6668 N N . THR A 1 804 ? -20.130 -5.091 1.826 1.00 40.16 804 THR A N 1
ATOM 6669 C CA . THR A 1 804 ? -19.755 -4.847 3.228 1.00 40.16 804 THR A CA 1
ATOM 6670 C C . THR A 1 804 ? -19.780 -3.378 3.630 1.00 40.16 804 THR A C 1
ATOM 6672 O O . THR A 1 804 ? -19.790 -3.067 4.823 1.00 40.16 804 THR A O 1
ATOM 6675 N N . THR A 1 805 ? -19.897 -2.469 2.659 1.00 45.19 805 THR A N 1
ATOM 6676 C CA . THR A 1 805 ? -19.986 -1.016 2.877 1.00 45.19 805 THR A CA 1
ATOM 6677 C C . THR A 1 805 ? -21.395 -0.544 3.272 1.00 45.19 805 THR A C 1
ATOM 6679 O O . THR A 1 805 ? -21.606 0.642 3.533 1.00 45.19 805 THR A O 1
ATOM 6682 N N . ILE A 1 806 ? -22.369 -1.450 3.406 1.00 42.59 806 ILE A N 1
ATOM 6683 C CA . ILE A 1 806 ? -23.739 -1.151 3.849 1.00 42.59 806 ILE A CA 1
ATOM 6684 C C . ILE A 1 806 ? -23.789 -1.020 5.386 1.00 42.59 806 ILE A C 1
ATOM 6686 O O . ILE A 1 806 ? -23.930 -2.011 6.106 1.00 42.59 806 ILE A O 1
ATOM 6690 N N . LYS A 1 807 ? -23.691 0.211 5.910 1.00 39.78 807 LYS A N 1
ATOM 6691 C CA . LYS A 1 807 ? -24.023 0.538 7.311 1.00 39.78 807 LYS A CA 1
ATOM 6692 C C . LYS A 1 807 ? -24.644 1.930 7.479 1.00 39.78 807 LYS A C 1
ATOM 6694 O O . LYS A 1 807 ? -24.374 2.835 6.692 1.00 39.78 807 LYS A O 1
ATOM 6699 N N . ASP A 1 808 ? -25.488 2.039 8.507 1.00 37.69 808 ASP A N 1
ATOM 6700 C CA . ASP A 1 808 ? -26.294 3.199 8.906 1.00 37.69 808 ASP A CA 1
ATOM 6701 C C . ASP A 1 808 ? -25.474 4.464 9.206 1.00 37.69 808 ASP A C 1
ATOM 6703 O O . ASP A 1 808 ? -24.464 4.404 9.904 1.00 37.69 808 ASP A O 1
ATOM 6707 N N . ASN A 1 809 ? -25.974 5.611 8.724 1.00 48.06 809 ASN A N 1
ATOM 6708 C CA . ASN A 1 809 ? -25.453 6.973 8.908 1.00 48.06 809 ASN A CA 1
ATOM 6709 C C . ASN A 1 809 ? -24.076 7.270 8.298 1.00 48.06 809 ASN A C 1
ATOM 6711 O O . ASN A 1 809 ? -23.123 7.573 9.013 1.00 48.06 809 ASN A O 1
ATOM 6715 N N . ARG A 1 810 ? -24.012 7.321 6.959 1.00 58.12 810 ARG A N 1
ATOM 6716 C CA . ARG A 1 810 ? -22.850 7.911 6.285 1.00 58.12 810 ARG A CA 1
ATOM 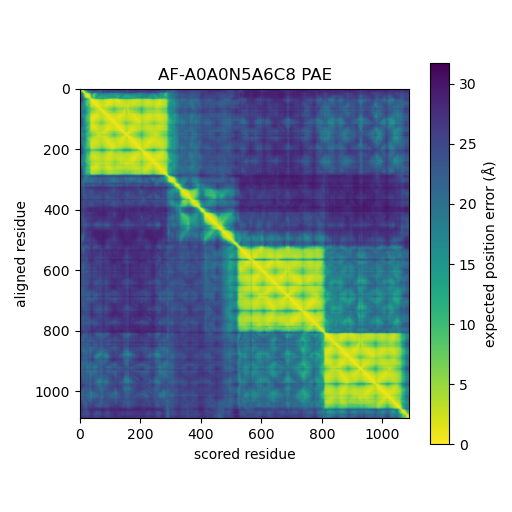6717 C C . ARG A 1 810 ? -22.774 9.411 6.548 1.00 58.12 810 ARG A C 1
ATOM 6719 O O . ARG A 1 810 ? -23.743 10.156 6.346 1.00 58.12 810 ARG A O 1
ATOM 6726 N N . SER A 1 811 ? -21.620 9.851 7.026 1.00 74.25 811 SER A N 1
ATOM 6727 C CA . SER A 1 811 ? -21.261 11.267 7.043 1.00 74.25 811 SER A CA 1
ATOM 6728 C C . SER A 1 811 ? -20.957 11.727 5.611 1.00 74.25 811 SER A C 1
ATOM 6730 O O . SER A 1 811 ? -20.511 10.927 4.792 1.00 74.25 811 SER A O 1
ATOM 6732 N N . SER A 1 812 ? -21.176 13.002 5.275 1.00 76.81 812 SER A N 1
ATOM 6733 C CA . SER A 1 812 ? -20.755 13.536 3.966 1.00 76.81 812 SER A CA 1
ATOM 6734 C C . SER A 1 812 ? -19.244 13.385 3.748 1.00 76.81 812 SER A C 1
ATOM 6736 O O . SER A 1 812 ? -18.809 13.180 2.620 1.00 76.81 812 SER A O 1
ATOM 6738 N N . PHE A 1 813 ? -18.458 13.352 4.830 1.00 79.94 813 PHE A N 1
ATOM 6739 C CA . PHE A 1 813 ? -17.047 12.972 4.802 1.00 79.94 813 PHE A CA 1
ATOM 6740 C C . PHE A 1 813 ? -16.812 11.594 4.163 1.00 79.94 813 PHE A C 1
ATOM 6742 O O . PHE A 1 813 ? -15.957 11.466 3.297 1.00 79.94 813 PHE A O 1
ATOM 6749 N N . GLU A 1 814 ? -17.583 10.566 4.534 1.00 77.00 814 GLU A N 1
ATOM 6750 C CA . GLU A 1 814 ? -17.449 9.224 3.946 1.00 77.00 814 GLU A CA 1
ATOM 6751 C C . GLU A 1 814 ? -17.805 9.206 2.458 1.00 77.00 814 GLU A C 1
ATOM 6753 O O . GLU A 1 814 ? -17.188 8.472 1.692 1.00 77.00 814 GLU A O 1
ATOM 6758 N N . VAL A 1 815 ? -18.774 10.023 2.038 1.00 78.50 815 VAL A N 1
ATOM 6759 C CA . VAL A 1 815 ? -19.163 10.139 0.625 1.00 78.50 815 VAL A CA 1
ATOM 6760 C C . VAL A 1 815 ? -18.032 10.767 -0.191 1.00 78.50 815 VAL A C 1
ATOM 6762 O O . VAL A 1 815 ? -17.645 10.207 -1.214 1.00 78.50 815 VAL A O 1
ATOM 6765 N N . HIS A 1 816 ? -17.449 11.871 0.286 1.00 85.00 816 HIS A N 1
ATOM 6766 C CA . HIS A 1 816 ? -16.293 12.499 -0.362 1.00 85.00 816 HIS A CA 1
ATOM 6767 C C . HIS A 1 816 ? -15.050 11.609 -0.332 1.00 85.00 816 HIS A C 1
ATOM 6769 O O . HIS A 1 816 ? -14.326 11.552 -1.317 1.00 85.00 816 HIS A O 1
ATOM 6775 N N . PHE A 1 817 ? -14.830 10.868 0.754 1.00 81.75 817 PHE A N 1
ATOM 6776 C CA . PHE A 1 817 ? -13.726 9.917 0.848 1.00 81.75 817 PHE A CA 1
ATOM 6777 C C . PHE A 1 817 ? -13.853 8.788 -0.184 1.00 81.75 817 PHE A C 1
ATOM 6779 O O . PHE A 1 817 ? -12.887 8.462 -0.866 1.00 81.75 817 PHE A O 1
ATOM 6786 N N . VAL A 1 818 ? -15.052 8.219 -0.349 1.00 76.38 818 VAL A N 1
ATOM 6787 C CA . VAL A 1 818 ? -15.309 7.195 -1.376 1.00 76.38 818 VAL A CA 1
ATOM 6788 C C . VAL A 1 818 ? -15.173 7.776 -2.784 1.00 76.38 818 VAL A C 1
ATOM 6790 O O . VAL A 1 818 ? -14.612 7.121 -3.654 1.00 76.38 818 VAL A O 1
ATOM 6793 N N . ALA A 1 819 ? -15.649 9.001 -3.018 1.00 79.44 819 ALA A N 1
ATOM 6794 C CA . ALA A 1 819 ? -15.470 9.668 -4.304 1.00 79.44 819 ALA A CA 1
ATOM 6795 C C . ALA A 1 819 ? -13.988 9.921 -4.617 1.00 79.44 819 ALA A C 1
ATOM 6797 O O . ALA A 1 819 ? -13.570 9.678 -5.745 1.00 79.44 819 ALA A O 1
ATOM 6798 N N . ASN A 1 820 ? -13.193 10.339 -3.625 1.00 85.44 820 ASN A N 1
ATOM 6799 C CA . ASN A 1 820 ? -11.752 10.516 -3.785 1.00 85.44 820 ASN A CA 1
ATOM 6800 C C . ASN A 1 820 ? -11.043 9.193 -4.067 1.00 85.44 820 ASN A C 1
ATOM 6802 O O . ASN A 1 820 ? -10.205 9.138 -4.954 1.00 85.44 820 ASN A O 1
ATOM 6806 N N . PHE A 1 821 ? -11.450 8.112 -3.396 1.00 81.81 821 PHE A N 1
ATOM 6807 C CA . PHE A 1 821 ? -10.898 6.778 -3.628 1.00 81.81 821 PHE A CA 1
ATOM 6808 C C . PHE A 1 821 ? -10.989 6.342 -5.099 1.00 81.81 821 PHE A C 1
ATOM 6810 O O . PHE A 1 821 ? -10.068 5.702 -5.593 1.00 81.81 821 PHE A O 1
ATOM 6817 N N . PHE A 1 822 ? -12.061 6.689 -5.820 1.00 79.06 822 PHE A N 1
ATOM 6818 C CA . PHE A 1 822 ? -12.161 6.378 -7.251 1.00 79.06 822 PHE A CA 1
ATOM 6819 C C . PHE A 1 822 ? -11.156 7.158 -8.098 1.00 79.06 822 PHE A C 1
ATOM 6821 O O . PHE A 1 822 ? -10.574 6.584 -9.018 1.00 79.06 822 PHE A O 1
ATOM 6828 N N . VAL A 1 823 ? -10.921 8.433 -7.781 1.00 84.19 823 VAL A N 1
ATOM 6829 C CA . VAL A 1 823 ? -9.895 9.221 -8.474 1.00 84.19 823 VAL A CA 1
ATOM 6830 C C . VAL A 1 823 ? -8.502 8.712 -8.137 1.00 84.19 823 VAL A C 1
ATOM 6832 O O . VAL A 1 823 ? -7.690 8.505 -9.028 1.00 84.19 823 VAL A O 1
ATOM 6835 N N . ASP A 1 824 ? -8.245 8.448 -6.863 1.00 83.00 824 ASP A N 1
ATOM 6836 C CA . ASP A 1 824 ? -6.989 7.890 -6.376 1.00 83.00 824 ASP A CA 1
ATOM 6837 C C . ASP A 1 824 ? -6.698 6.523 -7.017 1.00 83.00 824 ASP A C 1
ATOM 6839 O O . ASP A 1 824 ? -5.569 6.228 -7.414 1.00 83.00 824 ASP A O 1
ATOM 6843 N N . PHE A 1 825 ? -7.729 5.694 -7.190 1.00 79.44 825 PHE A N 1
ATOM 6844 C CA . PHE A 1 825 ? -7.633 4.443 -7.934 1.00 79.44 825 PHE A CA 1
ATOM 6845 C C . PHE A 1 825 ? -7.311 4.685 -9.412 1.00 79.44 825 PHE A C 1
ATOM 6847 O O . PHE A 1 825 ? -6.458 3.991 -9.961 1.00 79.44 825 PHE A O 1
ATOM 6854 N N . LEU A 1 826 ? -7.944 5.675 -10.049 1.00 81.38 826 LEU A N 1
ATOM 6855 C CA . LEU A 1 826 ? -7.639 6.056 -11.429 1.00 81.38 826 LEU A CA 1
ATOM 6856 C C . LEU A 1 826 ? -6.191 6.555 -11.568 1.00 81.38 826 LEU A C 1
ATOM 6858 O O . LEU A 1 826 ? -5.527 6.175 -12.525 1.00 81.38 826 LEU A O 1
ATOM 6862 N N . VAL A 1 827 ? -5.670 7.322 -10.602 1.00 84.38 827 VAL A N 1
ATOM 6863 C CA . VAL A 1 827 ? -4.255 7.740 -10.553 1.00 84.38 827 VAL A CA 1
ATOM 6864 C C . VAL A 1 827 ? -3.351 6.516 -10.515 1.00 84.38 827 VAL A C 1
ATOM 6866 O O . VAL A 1 827 ? -2.460 6.383 -11.349 1.00 84.38 827 VAL A O 1
ATOM 6869 N N . MET A 1 828 ? -3.608 5.591 -9.587 1.00 78.31 828 MET A N 1
ATOM 6870 C CA . MET A 1 828 ? -2.831 4.355 -9.475 1.00 78.31 828 MET A CA 1
ATOM 6871 C C . MET A 1 828 ? -2.898 3.517 -10.750 1.00 78.31 828 MET A C 1
ATOM 6873 O O . MET A 1 828 ? -1.886 2.956 -11.162 1.00 78.31 828 MET A O 1
ATOM 6877 N N . PHE A 1 829 ? -4.066 3.445 -11.386 1.00 79.44 829 PHE A N 1
ATOM 6878 C CA . PHE A 1 829 ? -4.243 2.744 -12.650 1.00 79.44 829 PHE A CA 1
ATOM 6879 C C . PHE A 1 829 ? -3.440 3.401 -13.777 1.00 79.44 829 PHE A C 1
ATOM 6881 O O . PHE A 1 829 ? -2.687 2.706 -14.451 1.00 79.44 829 PHE A O 1
ATOM 6888 N N . CYS A 1 830 ? -3.538 4.723 -13.948 1.00 83.81 830 CYS A N 1
ATOM 6889 C CA . CYS A 1 830 ? -2.782 5.464 -14.958 1.00 83.81 830 CYS A CA 1
ATOM 6890 C C . CYS A 1 830 ? -1.271 5.308 -14.757 1.00 83.81 830 CYS A C 1
ATOM 6892 O O . CYS A 1 830 ? -0.557 5.038 -15.713 1.00 83.81 830 CYS A O 1
ATOM 6894 N N . ILE A 1 831 ? -0.783 5.400 -13.522 1.00 79.81 831 ILE A N 1
ATOM 6895 C CA . ILE A 1 831 ? 0.638 5.214 -13.203 1.00 79.81 831 ILE A CA 1
ATOM 6896 C C . ILE A 1 831 ? 1.089 3.780 -13.503 1.00 79.81 831 ILE A C 1
ATOM 6898 O O . ILE A 1 831 ? 2.135 3.559 -14.114 1.00 79.81 831 ILE A O 1
ATOM 6902 N N . LEU A 1 832 ? 0.301 2.778 -13.105 1.00 75.88 832 LEU A N 1
ATOM 6903 C CA . LEU A 1 832 ? 0.629 1.385 -13.405 1.00 75.88 832 LEU A CA 1
ATOM 6904 C C . LEU A 1 832 ? 0.672 1.133 -14.917 1.00 75.88 832 LEU A C 1
ATOM 6906 O O . LEU A 1 832 ? 1.604 0.498 -15.406 1.00 75.88 832 LEU A O 1
ATOM 6910 N N . PHE A 1 833 ? -0.320 1.648 -15.641 1.00 77.62 833 PHE A N 1
ATOM 6911 C CA . PHE A 1 833 ? -0.520 1.373 -17.057 1.00 77.62 833 PHE A CA 1
ATOM 6912 C C . PHE A 1 833 ? 0.426 2.166 -17.970 1.00 77.62 833 PHE A C 1
ATOM 6914 O O . PHE A 1 833 ? 0.997 1.588 -18.890 1.00 77.62 833 PHE A O 1
ATOM 6921 N N . PHE A 1 834 ? 0.617 3.464 -17.719 1.00 80.69 834 PHE A N 1
ATOM 6922 C CA . PHE A 1 834 ? 1.438 4.336 -18.565 1.00 80.69 834 PHE A CA 1
ATOM 6923 C C . PHE A 1 834 ? 2.905 4.400 -18.137 1.00 80.69 834 PHE A C 1
ATOM 6925 O O . PHE A 1 834 ? 3.755 4.628 -18.985 1.00 80.69 834 PHE A O 1
ATOM 6932 N N . GLU A 1 835 ? 3.241 4.170 -16.866 1.00 78.50 835 GLU A N 1
ATOM 6933 C CA . GLU A 1 835 ? 4.636 4.278 -16.412 1.00 78.50 835 GLU A CA 1
ATOM 6934 C C . GLU A 1 835 ? 5.231 2.906 -16.083 1.00 78.50 835 GLU A C 1
ATOM 6936 O O . GLU A 1 835 ? 6.261 2.516 -16.634 1.00 78.50 835 GLU A O 1
ATOM 6941 N N . LYS A 1 836 ? 4.587 2.119 -15.207 1.00 76.06 836 LYS A N 1
ATOM 6942 C CA . LYS A 1 836 ? 5.194 0.861 -14.733 1.00 76.06 836 LYS A CA 1
ATOM 6943 C C . LYS A 1 836 ? 5.230 -0.240 -15.771 1.00 76.06 836 LYS A C 1
ATOM 6945 O O . LYS A 1 836 ? 6.242 -0.928 -15.853 1.00 76.06 836 LYS A O 1
ATOM 6950 N N . PHE A 1 837 ? 4.178 -0.405 -16.564 1.00 76.94 837 PHE A N 1
ATOM 6951 C CA . PHE A 1 837 ? 4.210 -1.388 -17.644 1.00 76.94 837 PHE A CA 1
ATOM 6952 C C . PHE A 1 837 ? 5.341 -1.088 -18.630 1.00 76.94 837 PHE A C 1
ATOM 6954 O O . PHE A 1 837 ? 6.098 -1.998 -18.949 1.00 76.94 837 PHE A O 1
ATOM 6961 N N . PHE A 1 838 ? 5.570 0.180 -18.973 1.00 73.56 838 PHE A N 1
ATOM 6962 C CA . PHE A 1 838 ? 6.706 0.581 -19.802 1.00 73.56 838 PHE A CA 1
ATOM 6963 C C . PHE A 1 838 ? 8.061 0.320 -19.163 1.00 73.56 838 PHE A C 1
ATOM 6965 O O . PHE A 1 838 ? 8.936 -0.256 -19.806 1.00 73.56 838 PHE A O 1
ATOM 6972 N N . HIS A 1 839 ? 8.222 0.684 -17.892 1.00 70.19 839 HIS A N 1
ATOM 6973 C CA . HIS A 1 839 ? 9.440 0.385 -17.142 1.00 70.19 839 HIS A CA 1
ATOM 6974 C C . HIS A 1 839 ? 9.716 -1.125 -17.075 1.00 70.19 839 HIS A C 1
ATOM 6976 O O . HIS A 1 839 ? 10.864 -1.553 -17.016 1.00 70.19 839 HIS A O 1
ATOM 6982 N N . TRP A 1 840 ? 8.681 -1.962 -17.055 1.00 74.00 840 TRP A N 1
ATOM 6983 C CA . TRP A 1 840 ? 8.836 -3.419 -17.062 1.00 74.00 840 TRP A CA 1
ATOM 6984 C C . TRP A 1 840 ? 8.977 -4.009 -18.469 1.00 74.00 840 TRP A C 1
ATOM 6986 O O . TRP A 1 840 ? 9.044 -5.228 -18.601 1.00 74.00 840 TRP A O 1
ATOM 6996 N N . GLY A 1 841 ? 9.009 -3.178 -19.514 1.00 72.25 841 GLY A N 1
ATOM 6997 C CA . GLY A 1 841 ? 9.051 -3.628 -20.905 1.00 72.25 841 GLY A CA 1
ATOM 6998 C C . GLY A 1 841 ? 7.735 -4.241 -21.397 1.00 72.25 841 GLY A C 1
ATOM 6999 O O . GLY A 1 841 ? 7.676 -4.788 -22.495 1.00 72.25 841 GLY A O 1
ATOM 7000 N N . PHE A 1 842 ? 6.658 -4.144 -20.620 1.00 66.00 842 PHE A N 1
ATOM 7001 C CA . PHE A 1 842 ? 5.344 -4.629 -21.010 1.00 66.00 842 PHE A CA 1
ATOM 7002 C C . PHE A 1 842 ? 4.623 -3.662 -21.932 1.00 66.00 842 PHE A C 1
ATOM 7004 O O . PHE A 1 842 ? 4.559 -2.461 -21.687 1.00 66.00 842 PHE A O 1
ATOM 7011 N N . PHE A 1 843 ? 4.006 -4.228 -22.970 1.00 68.06 843 PHE A N 1
ATOM 7012 C CA . PHE A 1 843 ? 3.186 -3.506 -23.942 1.00 68.06 843 PHE A CA 1
ATOM 7013 C C . PHE A 1 843 ? 3.916 -2.393 -24.683 1.00 68.06 843 PHE A C 1
ATOM 7015 O O . PHE A 1 843 ? 3.249 -1.601 -25.331 1.00 68.06 843 PHE A O 1
ATOM 7022 N N . THR A 1 844 ? 5.248 -2.349 -24.656 1.00 76.81 844 THR A N 1
ATOM 7023 C CA . THR A 1 844 ? 6.025 -1.311 -25.343 1.00 76.81 844 THR A CA 1
ATOM 7024 C C . THR A 1 844 ? 5.641 -1.247 -26.816 1.00 76.81 844 THR A C 1
ATOM 7026 O O . THR A 1 844 ? 5.185 -0.206 -27.268 1.00 76.81 844 THR A O 1
ATOM 7029 N N . HIS A 1 845 ? 5.666 -2.381 -27.522 1.00 76.94 845 HIS A N 1
ATOM 7030 C CA . HIS A 1 845 ? 5.242 -2.464 -28.923 1.00 76.94 845 HIS A CA 1
ATOM 7031 C C . HIS A 1 845 ? 3.749 -2.151 -29.135 1.00 76.94 845 HIS A C 1
ATOM 7033 O O . HIS A 1 845 ? 3.37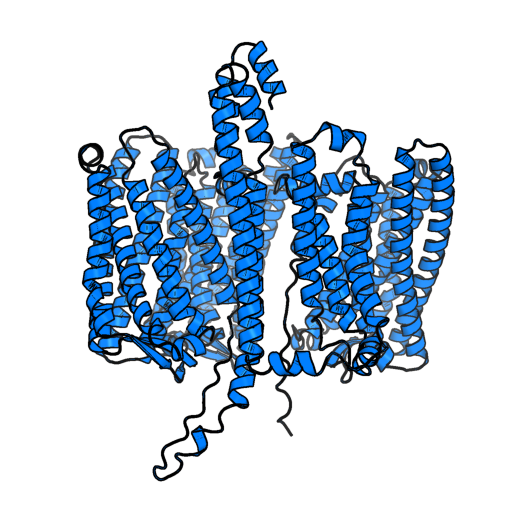5 -1.502 -30.104 1.00 76.94 845 HIS A O 1
ATOM 7039 N N . PHE A 1 846 ? 2.869 -2.590 -28.232 1.00 72.88 846 PHE A N 1
ATOM 7040 C CA . PHE A 1 846 ? 1.425 -2.349 -28.354 1.00 72.88 846 PHE A CA 1
ATOM 7041 C C . PHE A 1 846 ? 1.066 -0.872 -28.143 1.00 72.88 846 PHE A C 1
ATOM 7043 O O . PHE A 1 846 ? 0.269 -0.297 -28.874 1.00 72.88 846 PHE A O 1
ATOM 7050 N N . MET A 1 847 ? 1.677 -0.241 -27.150 1.00 73.81 847 MET A N 1
ATOM 7051 C CA . MET A 1 847 ? 1.434 1.146 -26.782 1.00 73.81 847 MET A CA 1
ATOM 7052 C C . MET A 1 847 ? 2.117 2.116 -27.756 1.00 73.81 847 MET A C 1
ATOM 7054 O O . MET A 1 847 ? 1.576 3.194 -27.983 1.00 73.81 847 MET A O 1
ATOM 7058 N N . THR A 1 848 ? 3.243 1.738 -28.381 1.00 78.44 848 THR A N 1
ATOM 7059 C CA . THR A 1 848 ? 3.843 2.522 -29.478 1.00 78.44 848 THR A CA 1
ATOM 7060 C C . THR A 1 848 ? 3.045 2.424 -30.778 1.00 78.44 848 THR A C 1
ATOM 7062 O O . THR A 1 848 ? 3.058 3.368 -31.561 1.00 78.44 848 THR A O 1
ATOM 7065 N N . THR A 1 849 ? 2.327 1.321 -31.016 1.00 79.31 849 THR A N 1
ATOM 7066 C CA . THR A 1 849 ? 1.539 1.114 -32.247 1.00 79.31 849 THR A CA 1
ATOM 7067 C C . THR A 1 849 ? 0.077 1.553 -32.136 1.00 79.31 849 THR A C 1
ATOM 7069 O O . THR A 1 849 ? -0.579 1.737 -33.159 1.00 79.31 849 THR A O 1
ATOM 7072 N N . ALA A 1 850 ? -0.451 1.755 -30.924 1.00 78.31 850 ALA A N 1
ATOM 7073 C CA . ALA A 1 850 ? -1.847 2.123 -30.694 1.00 78.31 850 ALA A CA 1
ATOM 7074 C C . ALA A 1 850 ? -2.014 3.627 -30.364 1.00 78.31 850 ALA A C 1
ATOM 7076 O O . ALA A 1 850 ? -1.970 4.011 -29.190 1.00 78.31 850 ALA A O 1
ATOM 7077 N N . PRO A 1 851 ? -2.321 4.497 -31.349 1.00 76.56 851 PRO A N 1
ATOM 7078 C CA . PRO A 1 851 ? -2.430 5.947 -31.139 1.00 76.56 851 PRO A CA 1
ATOM 7079 C C . PRO A 1 851 ? -3.532 6.360 -30.148 1.00 76.56 851 PRO A C 1
ATOM 7081 O O . PRO A 1 851 ? -3.446 7.407 -29.510 1.00 76.56 851 PRO A O 1
ATOM 7084 N N . ILE A 1 852 ? -4.559 5.525 -29.958 1.00 72.56 852 ILE A N 1
ATOM 7085 C CA . ILE A 1 852 ? -5.588 5.744 -28.928 1.00 72.56 852 ILE A CA 1
ATOM 7086 C C . ILE A 1 852 ? -4.992 5.684 -27.514 1.00 72.56 852 ILE A C 1
ATOM 7088 O O . ILE A 1 852 ? -5.398 6.459 -26.650 1.00 72.56 852 ILE A O 1
ATOM 7092 N N . LEU A 1 853 ? -4.021 4.800 -27.268 1.00 70.94 853 LEU A N 1
ATOM 7093 C CA . LEU A 1 853 ? -3.390 4.662 -25.952 1.00 70.94 853 LEU A CA 1
ATOM 7094 C C . LEU A 1 853 ? -2.464 5.840 -25.658 1.00 70.94 853 LEU A C 1
ATOM 7096 O O . LEU A 1 853 ? -2.460 6.331 -24.531 1.00 70.94 853 LEU A O 1
ATOM 7100 N N . LEU A 1 854 ? -1.778 6.354 -26.685 1.00 76.50 854 LEU A N 1
ATOM 7101 C CA . LEU A 1 854 ? -1.007 7.598 -26.607 1.00 76.50 854 LEU A CA 1
ATOM 7102 C C . LEU A 1 854 ? -1.909 8.762 -26.156 1.00 76.50 854 LEU A C 1
ATOM 7104 O O . LEU A 1 854 ? -1.571 9.484 -25.221 1.00 76.50 854 LEU A O 1
ATOM 7108 N N . LYS A 1 855 ? -3.114 8.886 -26.732 1.00 81.94 855 LYS A N 1
ATOM 7109 C CA . LYS A 1 855 ? -4.097 9.919 -26.345 1.00 81.94 855 LYS A CA 1
ATOM 7110 C C . LYS A 1 855 ? -4.693 9.718 -24.948 1.00 81.94 855 LYS A C 1
ATOM 7112 O O . LYS A 1 855 ? -5.071 10.692 -24.302 1.00 81.94 855 LYS A O 1
ATOM 7117 N N . LEU A 1 856 ? -4.764 8.482 -24.451 1.00 82.38 856 LEU A N 1
ATOM 7118 C CA . LEU A 1 856 ? -5.266 8.193 -23.103 1.00 82.38 856 LEU A CA 1
ATOM 7119 C C . LEU A 1 856 ? -4.287 8.595 -21.988 1.00 82.38 856 LEU A C 1
ATOM 7121 O O . LEU A 1 856 ? -4.731 8.733 -20.849 1.00 82.38 856 LEU A O 1
ATOM 7125 N N . TYR A 1 857 ? -3.008 8.859 -22.290 1.00 84.94 857 TYR A N 1
ATOM 7126 C CA . TYR A 1 857 ? -2.040 9.381 -21.311 1.00 84.94 857 TYR A CA 1
ATOM 7127 C C . TYR A 1 857 ? -2.542 10.660 -20.620 1.00 84.94 857 TYR A C 1
ATOM 7129 O O . TYR A 1 857 ? -2.336 10.864 -19.423 1.00 84.94 857 TYR A O 1
ATOM 7137 N N . VAL A 1 858 ? -3.313 11.471 -21.349 1.00 87.69 858 VAL A N 1
ATOM 7138 C CA . VAL A 1 858 ? -3.943 12.703 -20.864 1.00 87.69 858 VAL A CA 1
ATOM 7139 C C . VAL A 1 858 ? -4.842 12.465 -19.634 1.00 87.69 858 VAL A C 1
ATOM 7141 O O . VAL A 1 858 ? -4.923 13.318 -18.747 1.00 87.69 858 VAL A O 1
ATOM 7144 N N . VAL A 1 859 ? -5.444 11.275 -19.507 1.00 86.94 859 VAL A N 1
ATOM 7145 C CA . VAL A 1 859 ? -6.254 10.874 -18.340 1.00 86.94 859 VAL A CA 1
ATOM 7146 C C . VAL A 1 859 ? -5.419 10.837 -17.054 1.00 86.94 859 VAL A C 1
ATOM 7148 O O . VAL A 1 859 ? -5.955 11.073 -15.969 1.00 86.94 859 VAL A O 1
ATOM 7151 N N . GLY A 1 860 ? -4.105 10.605 -17.150 1.00 88.50 860 GLY A N 1
ATOM 7152 C CA . GLY A 1 860 ? -3.176 10.687 -16.021 1.00 88.50 860 GLY A CA 1
ATOM 7153 C C . GLY A 1 860 ? -3.212 12.058 -15.345 1.00 88.50 860 GLY A C 1
ATOM 7154 O O . GLY A 1 860 ? -3.414 12.137 -14.133 1.00 88.50 860 GLY A O 1
ATOM 7155 N N . TYR A 1 861 ? -3.138 13.143 -16.121 1.00 90.81 861 TYR A N 1
ATOM 7156 C CA . TYR A 1 861 ? -3.234 14.511 -15.594 1.00 90.81 861 TYR A CA 1
ATOM 7157 C C . TYR A 1 861 ? -4.595 14.787 -14.935 1.00 90.81 861 TYR A C 1
ATOM 7159 O O . TYR A 1 861 ? -4.657 15.436 -13.886 1.00 90.81 861 TYR A O 1
ATOM 7167 N N . TYR A 1 862 ? -5.683 14.238 -15.490 1.00 93.50 862 TYR A N 1
ATOM 7168 C CA . TYR A 1 862 ? -7.037 14.408 -14.940 1.00 93.50 862 TYR A CA 1
ATOM 7169 C C . TYR A 1 862 ? -7.152 13.752 -13.571 1.00 93.50 862 TYR A C 1
ATOM 7171 O O . TYR A 1 862 ? -7.676 14.344 -12.627 1.00 93.50 862 TYR A O 1
ATOM 7179 N N . ALA A 1 863 ? -6.644 12.523 -13.474 1.00 91.69 863 ALA A N 1
ATOM 7180 C CA . ALA A 1 863 ? -6.664 11.744 -12.254 1.00 91.69 863 ALA A CA 1
ATOM 7181 C C . ALA A 1 863 ? -5.824 12.428 -11.168 1.00 91.69 863 ALA A C 1
ATOM 7183 O O . ALA A 1 863 ? -6.292 12.600 -10.043 1.00 91.69 863 ALA A O 1
ATOM 7184 N N . ILE A 1 864 ? -4.616 12.888 -11.515 1.00 92.56 864 ILE A N 1
ATOM 7185 C CA . ILE A 1 864 ? -3.725 13.594 -10.587 1.00 92.56 864 ILE A CA 1
ATOM 7186 C C . ILE A 1 864 ? -4.440 14.804 -9.993 1.00 92.56 864 ILE A C 1
ATOM 7188 O O . ILE A 1 864 ? -4.556 14.922 -8.772 1.00 92.56 864 ILE A O 1
ATOM 7192 N N . LEU A 1 865 ? -4.965 15.687 -10.841 1.00 95.00 865 LEU A N 1
ATOM 7193 C CA . LEU A 1 865 ? -5.598 16.912 -10.369 1.00 95.00 865 LEU A CA 1
ATOM 7194 C C . LEU A 1 865 ? -6.910 16.631 -9.622 1.00 95.00 865 LEU A C 1
ATOM 7196 O O . LEU A 1 865 ? -7.191 17.275 -8.610 1.00 95.00 865 LEU A O 1
ATOM 7200 N N . GLY A 1 866 ? -7.686 15.634 -10.052 1.00 93.88 866 GLY A N 1
ATOM 7201 C CA . GLY A 1 866 ? -8.895 15.210 -9.348 1.00 93.88 866 GLY A CA 1
ATOM 7202 C C . GLY A 1 866 ? -8.615 14.653 -7.944 1.00 93.88 866 GLY A C 1
ATOM 7203 O O . GLY A 1 866 ? -9.416 14.881 -7.034 1.00 93.88 866 GLY A O 1
ATOM 7204 N N . SER A 1 867 ? -7.477 13.976 -7.739 1.00 93.12 867 SER A N 1
ATOM 7205 C CA . SER A 1 867 ? -7.025 13.508 -6.417 1.00 93.12 867 SER A CA 1
ATOM 7206 C C . SER A 1 867 ? -6.654 14.695 -5.522 1.00 93.12 867 SER A C 1
ATOM 7208 O O . SER A 1 867 ? -7.086 14.791 -4.371 1.00 93.12 867 SER A O 1
ATOM 7210 N N . VAL A 1 868 ? -5.940 15.687 -6.069 1.00 94.81 868 VAL A N 1
ATOM 7211 C CA . VAL A 1 868 ? -5.606 16.926 -5.345 1.00 94.81 868 VAL A CA 1
ATOM 7212 C C . VAL A 1 868 ? -6.877 17.694 -4.950 1.00 94.81 868 VAL A C 1
ATOM 7214 O O . VAL A 1 868 ? -6.995 18.137 -3.803 1.00 94.81 868 VAL A O 1
ATOM 7217 N N . PHE A 1 869 ? -7.866 17.802 -5.843 1.00 95.44 869 PHE A N 1
ATOM 7218 C CA . PHE A 1 869 ? -9.155 18.417 -5.514 1.00 95.44 869 PHE A CA 1
ATOM 7219 C C . PHE A 1 869 ? -9.926 17.638 -4.453 1.00 95.44 869 PHE A C 1
ATOM 7221 O O . PHE A 1 869 ? -10.475 18.253 -3.539 1.00 95.44 869 PHE A O 1
ATOM 7228 N N . GLY A 1 870 ? -9.958 16.308 -4.515 1.00 92.25 870 GLY A N 1
ATOM 7229 C CA . GLY A 1 870 ? -10.630 15.521 -3.485 1.00 92.25 870 GLY A CA 1
ATOM 7230 C C . GLY A 1 870 ? -9.982 15.676 -2.111 1.00 92.25 870 GLY A C 1
ATOM 7231 O O . GLY A 1 870 ? -10.692 15.800 -1.109 1.00 92.25 870 GLY A O 1
ATOM 7232 N N . ASN A 1 871 ? -8.657 15.829 -2.055 1.00 91.12 871 ASN A N 1
ATOM 7233 C CA . ASN A 1 871 ? -7.941 16.169 -0.822 1.00 91.12 871 ASN A CA 1
ATOM 7234 C C . ASN A 1 871 ? -8.374 17.532 -0.270 1.00 91.12 871 ASN A C 1
ATOM 7236 O O . ASN A 1 871 ? -8.684 17.646 0.922 1.00 91.12 871 ASN A O 1
ATOM 7240 N N . ALA A 1 872 ? -8.463 18.548 -1.133 1.00 94.56 872 ALA A N 1
ATOM 7241 C CA . ALA A 1 872 ? -8.949 19.877 -0.764 1.00 94.56 872 ALA A CA 1
ATOM 7242 C C . ALA A 1 872 ? -10.396 19.824 -0.246 1.00 94.56 872 ALA A C 1
ATOM 7244 O O . ALA A 1 872 ? -10.697 20.348 0.829 1.00 94.56 872 ALA A O 1
ATOM 7245 N N . ILE A 1 873 ? -11.281 19.120 -0.955 1.00 94.62 873 ILE A N 1
ATOM 7246 C CA . ILE A 1 873 ? -12.690 18.934 -0.590 1.00 94.62 873 ILE A CA 1
ATOM 7247 C C . ILE A 1 873 ? -12.816 18.261 0.778 1.00 94.62 873 ILE A C 1
ATOM 7249 O O . ILE A 1 873 ? -13.602 18.709 1.612 1.00 94.62 873 ILE A O 1
ATOM 7253 N N . MET A 1 874 ? -12.023 17.226 1.062 1.00 91.75 874 MET A N 1
ATOM 7254 C CA . MET A 1 874 ? -12.021 16.572 2.374 1.00 91.75 874 MET A CA 1
ATOM 7255 C C . MET A 1 874 ? -11.534 17.489 3.503 1.00 91.75 874 MET A C 1
ATOM 7257 O O . MET A 1 874 ? -11.965 17.344 4.652 1.00 91.75 874 MET A O 1
ATOM 7261 N N . ILE A 1 875 ? -10.620 18.421 3.226 1.00 92.75 875 ILE A N 1
ATOM 7262 C CA . ILE A 1 875 ? -10.178 19.423 4.205 1.00 92.75 875 ILE A CA 1
ATOM 7263 C C . ILE A 1 875 ? -11.283 20.455 4.446 1.00 92.75 875 ILE A C 1
ATOM 7265 O O . ILE A 1 875 ? -11.633 20.691 5.603 1.00 92.75 875 ILE A O 1
ATOM 7269 N N . ILE A 1 876 ? -11.897 20.987 3.384 1.00 94.25 876 ILE A N 1
ATOM 7270 C CA . ILE A 1 876 ? -13.018 21.937 3.472 1.00 94.25 876 ILE A CA 1
ATOM 7271 C C . ILE A 1 876 ? -14.204 21.306 4.209 1.00 94.25 876 ILE A C 1
ATOM 7273 O O . ILE A 1 876 ? -14.742 21.909 5.135 1.00 94.25 876 ILE A O 1
ATOM 7277 N N . ASN A 1 877 ? -14.573 20.068 3.868 1.00 92.50 877 ASN A N 1
ATOM 7278 C CA . ASN A 1 877 ? -15.660 19.337 4.517 1.00 92.50 877 ASN A CA 1
ATOM 7279 C C . ASN A 1 877 ? -15.443 19.244 6.037 1.00 92.50 877 ASN A C 1
ATOM 7281 O O . ASN A 1 877 ? -16.350 19.550 6.811 1.00 92.50 877 ASN A O 1
ATOM 7285 N N . ARG A 1 878 ? -14.227 18.899 6.479 1.00 90.00 878 ARG A N 1
ATOM 7286 C CA . ARG A 1 878 ? -13.889 18.827 7.911 1.00 90.00 878 ARG A CA 1
ATOM 7287 C C . ARG A 1 878 ? -13.864 20.191 8.583 1.00 90.00 878 ARG A C 1
ATOM 7289 O O . ARG A 1 878 ? -14.342 20.310 9.711 1.00 90.00 878 ARG A O 1
ATOM 7296 N N . TYR A 1 879 ? -13.338 21.203 7.899 1.00 94.88 879 TYR A N 1
ATOM 7297 C CA . TYR A 1 879 ? -13.371 22.578 8.379 1.00 94.88 879 TYR A CA 1
ATOM 7298 C C . TYR A 1 879 ? -14.812 23.040 8.620 1.00 94.88 879 TYR A C 1
ATOM 7300 O O . TYR A 1 879 ? -15.113 23.509 9.716 1.00 94.88 879 TYR A O 1
ATOM 7308 N N . CYS A 1 880 ? -15.713 22.849 7.652 1.00 93.44 880 CYS A N 1
ATOM 7309 C CA . CYS A 1 880 ? -17.126 23.198 7.786 1.00 93.44 880 CYS A CA 1
ATOM 7310 C C . CYS A 1 880 ? -17.803 22.394 8.902 1.00 93.44 880 CYS A C 1
ATOM 7312 O O . CYS A 1 880 ? -18.516 22.978 9.713 1.00 93.44 880 CYS A O 1
ATOM 7314 N N . ALA A 1 881 ? -17.535 21.087 8.995 1.00 88.88 881 ALA A N 1
ATOM 7315 C CA . ALA A 1 881 ? -18.111 20.225 10.027 1.00 88.88 881 ALA A CA 1
ATOM 7316 C C . ALA A 1 881 ? -17.764 20.678 11.453 1.00 88.88 881 ALA A C 1
ATOM 7318 O O . ALA A 1 881 ? -18.611 20.609 12.342 1.00 88.88 881 ALA A O 1
ATOM 7319 N N . LEU A 1 882 ? -16.525 21.126 11.676 1.00 88.62 882 LEU A N 1
ATOM 7320 C CA . LEU A 1 882 ? -16.030 21.492 13.006 1.00 88.62 882 LEU A CA 1
ATOM 7321 C C . LEU A 1 882 ? -16.170 22.978 13.333 1.00 88.62 882 LEU A C 1
ATOM 7323 O O . LEU A 1 882 ? -16.421 23.325 14.484 1.00 88.62 882 LEU A O 1
ATOM 7327 N N . SER A 1 883 ? -15.986 23.854 12.348 1.00 92.44 883 SER A N 1
ATOM 7328 C CA . SER A 1 883 ? -15.987 25.305 12.562 1.00 92.44 883 SER A CA 1
ATOM 7329 C C . SER A 1 883 ? -17.376 25.916 12.392 1.00 92.44 883 SER A C 1
ATOM 7331 O O . SER A 1 883 ? -17.672 26.903 13.059 1.00 92.44 883 SER A O 1
ATOM 7333 N N . HIS A 1 884 ? -18.229 25.320 11.548 1.00 93.25 884 HIS A N 1
ATOM 7334 C CA . HIS A 1 884 ? -19.561 25.834 11.202 1.00 93.25 884 HIS A CA 1
ATOM 7335 C C . HIS A 1 884 ? -20.624 24.720 11.233 1.00 93.25 884 HIS A C 1
ATOM 7337 O O . HIS A 1 884 ? -21.242 24.421 10.208 1.00 93.25 884 HIS A O 1
ATOM 7343 N N . PRO A 1 885 ? -20.867 24.078 12.391 1.00 89.00 885 PRO A N 1
ATOM 7344 C CA . PRO A 1 885 ? -21.734 22.901 12.483 1.00 89.00 885 PRO A CA 1
ATOM 7345 C C . PRO A 1 885 ? -23.179 23.172 12.038 1.00 89.00 885 PRO A C 1
ATOM 7347 O O . PRO A 1 885 ? -23.801 22.304 11.431 1.00 89.00 885 PRO A O 1
ATOM 7350 N N . THR A 1 886 ? -23.703 24.380 12.268 1.00 90.12 886 THR A N 1
ATOM 7351 C CA . THR A 1 886 ? -25.043 24.793 11.815 1.00 90.12 886 THR A CA 1
ATOM 7352 C C . THR A 1 886 ? -25.125 24.877 10.292 1.00 90.12 886 THR A C 1
ATOM 7354 O O . THR A 1 886 ? -26.053 24.332 9.693 1.00 90.12 886 THR A O 1
ATOM 7357 N N . PHE A 1 887 ? -24.127 25.482 9.639 1.00 91.38 887 PHE A N 1
ATOM 7358 C CA . PHE A 1 887 ? -24.008 25.495 8.178 1.00 91.38 887 PHE A CA 1
ATOM 7359 C C . PHE A 1 887 ? -23.849 24.076 7.628 1.00 91.38 887 PHE A C 1
ATOM 7361 O O . PHE A 1 887 ? -24.515 23.698 6.668 1.00 91.38 887 PHE A O 1
ATOM 7368 N N . TYR A 1 888 ? -23.011 23.259 8.262 1.00 89.25 888 TYR A N 1
ATOM 7369 C CA . TYR A 1 888 ? -22.787 21.884 7.839 1.00 89.25 888 TYR A CA 1
ATOM 7370 C C . TYR A 1 888 ? -24.065 21.038 7.911 1.00 89.25 888 TYR A C 1
ATOM 7372 O O . TYR A 1 888 ? -24.360 20.283 6.993 1.00 89.25 888 TYR A O 1
ATOM 7380 N N . GLN A 1 889 ? -24.870 21.199 8.961 1.00 83.56 889 GLN A N 1
ATOM 7381 C CA . GLN A 1 889 ? -26.137 20.476 9.102 1.00 83.56 889 GLN A CA 1
ATOM 7382 C C . GLN A 1 889 ? -27.224 20.968 8.136 1.00 83.56 889 GLN A C 1
ATOM 7384 O O . GLN A 1 889 ? -28.005 20.158 7.643 1.00 83.56 889 GLN A O 1
ATOM 7389 N N . THR A 1 890 ? -27.287 22.274 7.856 1.00 88.75 890 THR A N 1
ATOM 7390 C CA . THR A 1 890 ? -28.387 22.876 7.075 1.00 88.75 890 THR A CA 1
ATOM 7391 C C . THR A 1 890 ? -28.095 22.989 5.579 1.00 88.75 890 THR A C 1
ATOM 7393 O O . THR A 1 890 ? -28.994 22.811 4.757 1.00 88.75 890 THR A O 1
ATOM 7396 N N . LYS A 1 891 ? -26.847 23.289 5.205 1.00 91.00 891 LYS A N 1
ATOM 7397 C CA . LYS A 1 891 ? -26.434 23.595 3.827 1.00 91.00 891 LYS A CA 1
ATOM 7398 C C . LYS A 1 891 ? -25.567 22.503 3.206 1.00 91.00 891 LYS A C 1
ATOM 7400 O O . LYS A 1 891 ? -25.687 22.280 2.005 1.00 91.00 891 LYS A O 1
ATOM 7405 N N . TRP A 1 892 ? -24.754 21.777 3.983 1.00 87.69 892 TRP A N 1
ATOM 7406 C CA . TRP A 1 892 ? -23.913 20.679 3.468 1.00 87.69 892 TRP A CA 1
ATOM 7407 C C . TRP A 1 892 ? -24.708 19.374 3.292 1.00 87.69 892 TRP A C 1
ATOM 7409 O O . TRP A 1 892 ? -24.427 18.342 3.902 1.00 87.69 892 TRP A O 1
ATOM 7419 N N . ASN A 1 893 ? -25.749 19.436 2.463 1.00 86.38 893 ASN A N 1
ATOM 7420 C CA . ASN A 1 893 ? -26.621 18.304 2.165 1.00 86.38 893 ASN A CA 1
ATOM 7421 C C . ASN A 1 893 ? -26.057 17.415 1.039 1.00 86.38 893 ASN A C 1
ATOM 7423 O O . ASN A 1 893 ? -25.057 17.736 0.393 1.00 86.38 893 ASN A O 1
ATOM 7427 N N . ASP A 1 894 ? -26.729 16.291 0.782 1.00 79.12 894 ASP A N 1
ATOM 7428 C CA . ASP A 1 894 ? -26.307 15.319 -0.233 1.00 79.12 894 ASP A CA 1
ATOM 7429 C C . ASP A 1 894 ? -26.248 15.926 -1.650 1.00 79.12 894 ASP A C 1
ATOM 7431 O O . ASP A 1 894 ? -25.399 15.525 -2.444 1.00 79.12 894 ASP A O 1
ATOM 7435 N N . LYS A 1 895 ? -27.089 16.930 -1.965 1.00 81.69 895 LYS A N 1
ATOM 7436 C CA . LYS A 1 895 ? -27.060 17.627 -3.266 1.00 81.69 895 LYS A CA 1
ATOM 7437 C C . LYS A 1 895 ? -25.769 18.423 -3.435 1.00 81.69 895 LYS A C 1
ATOM 7439 O O . LYS A 1 895 ? -25.119 18.301 -4.466 1.00 81.69 895 LYS A O 1
ATOM 7444 N N . VAL A 1 896 ? -25.375 19.187 -2.415 1.00 87.44 896 VAL A N 1
ATOM 7445 C CA . VAL A 1 896 ? -24.107 19.935 -2.417 1.00 87.44 896 VAL A CA 1
ATOM 7446 C C . VAL A 1 896 ? -22.922 18.975 -2.495 1.00 87.44 896 VAL A C 1
ATOM 7448 O O . VAL A 1 896 ? -22.015 19.202 -3.289 1.00 87.44 896 VAL A O 1
ATOM 7451 N N . CYS A 1 897 ? -22.960 17.857 -1.760 1.00 84.50 897 CYS A N 1
ATOM 7452 C CA . CYS A 1 897 ? -21.919 16.831 -1.854 1.00 84.50 897 CYS A CA 1
ATOM 7453 C C . CYS A 1 897 ? -21.793 16.276 -3.280 1.00 84.50 897 CYS A C 1
ATOM 7455 O O . CYS A 1 897 ? -20.681 16.160 -3.786 1.00 84.50 897 CYS A O 1
ATOM 7457 N N . CYS A 1 898 ? -22.918 15.976 -3.941 1.00 79.56 898 CYS A N 1
ATOM 7458 C CA . CYS A 1 898 ? -22.924 15.496 -5.324 1.00 79.56 898 CYS A CA 1
ATOM 7459 C C . CYS A 1 898 ? -22.386 16.544 -6.304 1.00 79.56 898 CYS A C 1
ATOM 7461 O O . CYS A 1 898 ? -21.581 16.193 -7.158 1.00 79.56 898 CYS A O 1
ATOM 7463 N N . ILE A 1 899 ? -22.777 17.817 -6.170 1.00 86.88 899 ILE A N 1
ATOM 7464 C CA . ILE A 1 899 ? -22.263 18.908 -7.018 1.00 86.88 899 ILE A CA 1
ATOM 7465 C C . ILE A 1 899 ? -20.747 19.037 -6.859 1.00 86.88 899 ILE A C 1
ATOM 7467 O O . ILE A 1 899 ? -20.033 19.092 -7.852 1.00 86.88 899 ILE A O 1
ATOM 7471 N N . ILE A 1 900 ? -20.248 19.026 -5.621 1.00 91.94 900 ILE A N 1
ATOM 7472 C CA . ILE A 1 900 ? -18.810 19.095 -5.336 1.00 91.94 900 ILE A CA 1
ATOM 7473 C C . ILE A 1 900 ? -18.068 17.900 -5.945 1.00 91.94 900 ILE A C 1
ATOM 7475 O O . ILE A 1 900 ? -16.995 18.078 -6.512 1.00 91.94 900 ILE A O 1
ATOM 7479 N N . ILE A 1 901 ? -18.638 16.695 -5.857 1.00 86.81 901 ILE A N 1
ATOM 7480 C CA . ILE A 1 901 ? -18.058 15.502 -6.484 1.00 86.81 901 ILE A CA 1
ATOM 7481 C C . ILE A 1 901 ? -18.038 15.662 -8.002 1.00 86.81 901 ILE A C 1
ATOM 7483 O O . ILE A 1 901 ? -16.997 15.449 -8.599 1.00 86.81 901 ILE A O 1
ATOM 7487 N N . ILE A 1 902 ? -19.130 16.093 -8.637 1.00 85.81 902 ILE A N 1
ATOM 7488 C CA . ILE A 1 902 ? -19.150 16.337 -10.088 1.00 85.81 902 ILE A CA 1
ATOM 7489 C C . ILE A 1 902 ? -18.054 17.337 -10.470 1.00 85.81 902 ILE A C 1
ATOM 7491 O O . ILE A 1 902 ? -17.261 17.041 -11.358 1.00 85.81 902 ILE A O 1
ATOM 7495 N N . LEU A 1 903 ? -17.938 18.452 -9.742 1.00 90.06 903 LEU A N 1
ATOM 7496 C CA . LEU A 1 903 ? -16.897 19.459 -9.964 1.00 90.06 903 LEU A CA 1
ATOM 7497 C C . LEU A 1 903 ? -15.479 18.895 -9.807 1.00 90.06 903 LEU A C 1
ATOM 7499 O O . LEU A 1 903 ? -14.606 19.241 -10.602 1.00 90.06 903 LEU A O 1
ATOM 7503 N N . GLN A 1 904 ? -15.255 18.000 -8.838 1.00 92.88 904 GLN A N 1
ATOM 7504 C CA . GLN A 1 904 ? -13.971 17.315 -8.639 1.00 92.88 904 GLN A CA 1
ATOM 7505 C C . GLN A 1 904 ? -13.510 16.574 -9.903 1.00 92.88 904 GLN A C 1
ATOM 7507 O O . GLN A 1 904 ? -12.313 16.545 -10.176 1.00 92.88 904 GLN A O 1
ATOM 7512 N N . TYR A 1 905 ? -14.437 15.995 -10.672 1.00 90.44 905 TYR A N 1
ATOM 7513 C CA . TYR A 1 905 ? -14.127 15.280 -11.914 1.00 90.44 905 TYR A CA 1
ATOM 7514 C C . TYR A 1 905 ? -14.144 16.192 -13.143 1.00 90.44 905 TYR A C 1
ATOM 7516 O O . TYR A 1 905 ? -13.279 16.070 -14.008 1.00 90.44 905 TYR A O 1
ATOM 7524 N N . THR A 1 906 ? -15.105 17.113 -13.247 1.00 89.38 906 THR A N 1
ATOM 7525 C CA . THR A 1 906 ? -15.280 17.926 -14.460 1.00 89.38 906 THR A CA 1
ATOM 7526 C C . THR A 1 906 ? -14.220 19.010 -14.602 1.00 89.38 906 THR A C 1
ATOM 7528 O O . THR A 1 906 ? -13.804 19.285 -15.722 1.00 89.38 906 THR A O 1
ATOM 7531 N N . ILE A 1 907 ? -13.759 19.618 -13.501 1.00 94.31 907 ILE A N 1
ATOM 7532 C CA . ILE A 1 907 ? -12.751 20.690 -13.560 1.00 94.31 907 ILE A CA 1
ATOM 7533 C C . ILE A 1 907 ? -11.430 20.177 -14.163 1.00 94.31 907 ILE A C 1
ATOM 7535 O O . ILE A 1 907 ? -10.974 20.790 -15.128 1.00 94.31 907 ILE A O 1
ATOM 7539 N N . PRO A 1 908 ? -10.835 19.055 -13.699 1.00 95.69 908 PRO A N 1
ATOM 7540 C CA . PRO A 1 908 ? -9.647 18.492 -14.342 1.00 95.69 908 PRO A CA 1
ATOM 7541 C C . PRO A 1 908 ? -9.831 18.173 -15.825 1.00 95.69 908 PRO A C 1
ATOM 7543 O O . PRO A 1 908 ? -8.950 18.478 -16.623 1.00 95.69 908 PRO A O 1
ATOM 7546 N N . VAL A 1 909 ? -10.980 17.603 -16.202 1.00 91.50 909 VAL A N 1
ATOM 7547 C CA . VAL A 1 909 ? -11.270 17.256 -17.601 1.00 91.50 909 VAL A CA 1
ATOM 7548 C C . VAL A 1 909 ? -11.321 18.506 -18.478 1.00 91.50 909 VAL A C 1
ATOM 7550 O O . VAL A 1 909 ? -10.740 18.507 -19.556 1.00 91.50 909 VAL A O 1
ATOM 7553 N N . ILE A 1 910 ? -11.975 19.578 -18.021 1.00 93.00 910 ILE A N 1
ATOM 7554 C CA . ILE A 1 910 ? -12.055 20.842 -18.768 1.00 93.00 910 ILE A CA 1
ATOM 7555 C C . ILE A 1 910 ? -10.668 21.482 -18.879 1.00 93.00 910 ILE A C 1
ATOM 7557 O O . ILE A 1 910 ? -10.253 21.824 -19.986 1.00 93.00 910 ILE A O 1
ATOM 7561 N N . LEU A 1 911 ? -9.939 21.596 -17.761 1.00 94.50 911 LEU A N 1
ATOM 7562 C CA . LEU A 1 911 ? -8.631 22.262 -17.703 1.00 94.50 911 LEU A CA 1
ATOM 7563 C C . LEU A 1 911 ? -7.593 21.625 -18.623 1.00 94.50 911 LEU A C 1
ATOM 7565 O O . LEU A 1 911 ? -6.778 22.336 -19.194 1.00 94.50 911 LEU A O 1
ATOM 7569 N N . PHE A 1 912 ? -7.643 20.308 -18.792 1.00 94.69 912 PHE A N 1
ATOM 7570 C CA . PHE A 1 912 ? -6.687 19.561 -19.604 1.00 94.69 912 PHE A CA 1
ATOM 7571 C C . PHE A 1 912 ? -7.313 18.978 -20.879 1.00 94.69 912 PHE A C 1
ATOM 7573 O O . PHE A 1 912 ? -6.744 18.081 -21.503 1.00 94.69 912 PHE A O 1
ATOM 7580 N N . SER A 1 913 ? -8.490 19.459 -21.285 1.00 92.56 913 SER A N 1
ATOM 7581 C CA . SER A 1 913 ? -9.132 19.037 -22.537 1.00 92.56 913 SER A CA 1
ATOM 7582 C C . SER A 1 913 ? -8.300 19.422 -23.764 1.00 92.56 913 SER A C 1
ATOM 7584 O O . SER A 1 913 ? -8.281 18.681 -24.745 1.00 92.56 913 SER A O 1
ATOM 7586 N N . TYR A 1 914 ? -7.540 20.521 -23.681 1.00 94.00 914 TYR A N 1
ATOM 7587 C CA . TYR A 1 914 ? -6.647 20.977 -24.748 1.00 94.00 914 TYR A CA 1
ATOM 7588 C C . TYR A 1 914 ? -5.548 19.956 -25.080 1.00 94.00 914 TYR A C 1
ATOM 7590 O O . TYR A 1 914 ? -5.109 19.893 -26.224 1.00 94.00 914 TYR A O 1
ATOM 7598 N N . ASN A 1 915 ? -5.147 19.104 -24.125 1.00 90.81 915 ASN A N 1
ATOM 7599 C CA . ASN A 1 915 ? -4.134 18.071 -24.355 1.00 90.81 915 ASN A CA 1
ATOM 7600 C C . ASN A 1 915 ? -4.575 17.029 -25.396 1.00 90.81 915 ASN A C 1
ATOM 7602 O O . ASN A 1 915 ? -3.720 16.402 -26.008 1.00 90.81 915 ASN A O 1
ATOM 7606 N N . TYR A 1 916 ? -5.881 16.863 -25.656 1.00 88.81 916 TYR A N 1
ATOM 7607 C CA . TYR A 1 916 ? -6.358 15.975 -26.725 1.00 88.81 916 TYR A CA 1
ATOM 7608 C C . TYR A 1 916 ? -6.013 16.463 -28.138 1.00 88.81 916 TYR A C 1
ATOM 7610 O O . TYR A 1 916 ? -6.076 15.667 -29.078 1.00 88.81 916 TYR A O 1
ATOM 7618 N N . ALA A 1 917 ? -5.674 17.747 -28.300 1.00 90.19 917 ALA A N 1
ATOM 7619 C CA . ALA A 1 917 ? -5.231 18.308 -29.574 1.00 90.19 917 ALA A CA 1
ATOM 7620 C C . ALA A 1 917 ? -3.762 17.981 -29.889 1.00 90.19 917 ALA A C 1
ATOM 7622 O O . ALA A 1 917 ? -3.340 18.145 -31.031 1.00 90.19 917 ALA A O 1
ATOM 7623 N N . PHE A 1 918 ? -2.995 17.513 -28.901 1.00 92.69 918 PHE A N 1
ATOM 7624 C CA . PHE A 1 918 ? -1.579 17.198 -29.042 1.00 92.69 918 PHE A CA 1
ATOM 7625 C C . PHE A 1 918 ? -1.371 15.685 -29.096 1.00 92.69 918 PHE A C 1
ATOM 7627 O O . PHE A 1 918 ? -2.058 14.910 -28.427 1.00 92.69 918 PHE A O 1
ATOM 7634 N N . GLU A 1 919 ? -0.420 15.250 -29.915 1.00 90.25 919 GLU A N 1
ATOM 7635 C CA . GLU A 1 919 ? -0.010 13.850 -29.949 1.00 90.25 919 GLU A CA 1
ATOM 7636 C C . GLU A 1 919 ? 0.902 13.555 -28.752 1.00 90.25 919 GLU A C 1
ATOM 7638 O O . GLU A 1 919 ? 1.672 14.408 -28.316 1.00 90.25 919 GLU A O 1
ATOM 7643 N N . CYS A 1 920 ? 0.826 12.348 -28.199 1.00 90.06 920 CYS A N 1
ATOM 7644 C CA . CYS A 1 920 ? 1.839 11.870 -27.261 1.00 90.06 920 CYS A CA 1
ATOM 7645 C C . CYS A 1 920 ? 2.833 11.018 -28.042 1.00 90.06 920 CYS A C 1
ATOM 7647 O O . CYS A 1 920 ? 2.418 10.155 -28.815 1.00 90.06 920 CYS A O 1
ATOM 7649 N N . ARG A 1 921 ? 4.126 11.213 -27.802 1.00 90.31 921 ARG A N 1
ATOM 7650 C CA . ARG A 1 921 ? 5.182 10.302 -28.241 1.00 90.31 921 ARG A CA 1
ATOM 7651 C C . ARG A 1 921 ? 5.764 9.563 -27.043 1.00 90.31 921 ARG A C 1
ATOM 7653 O O . ARG A 1 921 ? 5.579 9.962 -25.893 1.00 90.31 921 ARG A O 1
ATOM 7660 N N . ILE A 1 922 ? 6.453 8.470 -27.331 1.00 88.50 922 ILE A N 1
ATOM 7661 C CA . ILE A 1 922 ? 7.158 7.680 -26.327 1.00 88.50 922 ILE A CA 1
ATOM 7662 C C . ILE A 1 922 ? 8.643 7.858 -26.581 1.00 88.50 922 ILE A C 1
ATOM 7664 O O . ILE A 1 922 ? 9.108 7.595 -27.689 1.00 88.50 922 ILE A O 1
ATOM 7668 N N . GLU A 1 923 ? 9.365 8.317 -25.571 1.00 89.12 923 GLU A N 1
ATOM 7669 C CA . GLU A 1 923 ? 10.790 8.607 -25.659 1.00 89.12 923 GLU A CA 1
ATOM 7670 C C . GLU A 1 923 ? 11.556 7.679 -24.717 1.00 89.12 923 GLU A C 1
ATOM 7672 O O . GLU A 1 923 ? 11.143 7.446 -23.581 1.00 89.12 923 GLU A O 1
ATOM 7677 N N . TYR A 1 924 ? 12.641 7.078 -25.204 1.00 88.50 924 TYR A N 1
ATOM 7678 C CA . TYR A 1 924 ? 13.476 6.205 -24.387 1.00 88.50 924 TYR A CA 1
ATOM 7679 C C . TYR A 1 924 ? 14.518 7.040 -23.649 1.00 88.50 924 TYR A C 1
ATOM 7681 O O . TYR A 1 924 ? 15.430 7.588 -24.267 1.00 88.50 924 TYR A O 1
ATOM 7689 N N . SER A 1 925 ? 14.410 7.109 -22.324 1.00 87.38 925 SER A N 1
ATOM 7690 C CA . SER A 1 925 ? 15.424 7.755 -21.498 1.00 87.38 925 SER A CA 1
ATOM 7691 C C . SER A 1 925 ? 16.629 6.829 -21.364 1.00 87.38 925 SER A C 1
ATOM 7693 O O . SER A 1 925 ? 16.647 5.922 -20.529 1.00 87.38 925 SER A O 1
ATOM 7695 N N . HIS A 1 926 ? 17.663 7.058 -22.179 1.00 85.62 926 HIS A N 1
ATOM 7696 C CA . HIS A 1 926 ? 18.887 6.247 -22.177 1.00 85.62 926 HIS A CA 1
ATOM 7697 C C . HIS A 1 926 ? 19.581 6.179 -20.810 1.00 85.62 926 HIS A C 1
ATOM 7699 O O . HIS A 1 926 ? 20.246 5.192 -20.519 1.00 85.62 926 HIS A O 1
ATOM 7705 N N . LYS A 1 927 ? 19.445 7.212 -19.967 1.00 80.50 927 LYS A N 1
ATOM 7706 C CA . LYS A 1 927 ? 20.109 7.254 -18.653 1.00 80.50 927 LYS A CA 1
ATOM 7707 C C . LYS A 1 927 ? 19.372 6.487 -17.570 1.00 80.50 927 LYS A C 1
ATOM 7709 O O . LYS A 1 927 ? 20.012 5.984 -16.654 1.00 80.50 927 LYS A O 1
ATOM 7714 N N . MET A 1 928 ? 18.046 6.448 -17.646 1.00 77.75 928 MET A N 1
ATOM 7715 C CA . MET A 1 928 ? 17.221 5.756 -16.658 1.00 77.75 928 MET A CA 1
ATOM 7716 C C . MET A 1 928 ? 16.758 4.377 -17.147 1.00 77.75 928 MET A C 1
ATOM 7718 O O . MET A 1 928 ? 16.111 3.652 -16.398 1.00 77.75 928 MET A O 1
ATOM 7722 N N . GLU A 1 929 ? 17.088 4.029 -18.393 1.00 84.62 929 GLU A N 1
ATOM 7723 C CA . GLU A 1 929 ? 16.757 2.772 -19.064 1.00 84.62 929 GLU A CA 1
ATOM 7724 C C . GLU A 1 929 ? 15.245 2.478 -19.141 1.00 84.62 929 GLU A C 1
ATOM 7726 O O . GLU A 1 929 ? 14.832 1.318 -19.182 1.00 84.62 929 GLU A O 1
ATOM 7731 N N . PHE A 1 930 ? 14.392 3.511 -19.203 1.00 82.94 930 PHE A N 1
ATOM 7732 C CA . PHE A 1 930 ? 12.940 3.336 -19.341 1.00 82.94 930 PHE A CA 1
ATOM 7733 C C . PHE A 1 930 ? 12.297 4.286 -20.359 1.00 82.94 930 PHE A C 1
ATOM 7735 O O . PHE A 1 930 ? 12.825 5.344 -20.692 1.00 82.94 930 PHE A O 1
ATOM 7742 N N . LEU A 1 931 ? 11.138 3.873 -20.873 1.00 83.19 931 LEU A N 1
ATOM 7743 C CA . LEU A 1 931 ? 10.323 4.626 -21.828 1.00 83.19 931 LEU A CA 1
ATOM 7744 C C . LEU A 1 931 ? 9.377 5.580 -21.088 1.00 83.19 931 LEU A C 1
ATOM 7746 O O . LEU A 1 931 ? 8.646 5.156 -20.190 1.00 83.19 931 LEU A O 1
ATOM 7750 N N . VAL A 1 932 ? 9.369 6.849 -21.488 1.00 85.94 932 VAL A N 1
ATOM 7751 C CA . VAL A 1 932 ? 8.554 7.922 -20.908 1.00 85.94 932 VAL A CA 1
ATOM 7752 C C . VAL A 1 932 ? 7.540 8.408 -21.937 1.00 85.94 932 VAL A C 1
ATOM 7754 O O . VAL A 1 932 ? 7.855 8.548 -23.118 1.00 85.94 932 VAL A O 1
ATOM 7757 N N . PHE A 1 933 ? 6.319 8.697 -21.492 1.00 86.56 933 PHE A N 1
ATOM 7758 C CA . PHE A 1 933 ? 5.345 9.431 -22.297 1.00 86.56 933 PHE A CA 1
ATOM 7759 C C . PHE A 1 933 ? 5.624 10.927 -22.253 1.00 86.56 933 PHE A C 1
ATOM 7761 O O . PHE A 1 933 ? 5.721 11.510 -21.172 1.00 86.56 933 PHE A O 1
ATOM 7768 N N . ILE A 1 934 ? 5.686 11.545 -23.428 1.00 88.25 934 ILE A N 1
ATOM 7769 C CA . ILE A 1 934 ? 5.931 12.976 -23.587 1.00 88.25 934 ILE A CA 1
ATOM 7770 C C . ILE A 1 934 ? 4.917 13.515 -24.602 1.00 88.25 934 ILE A C 1
ATOM 7772 O O . ILE A 1 934 ? 4.749 12.940 -25.678 1.00 88.25 934 ILE A O 1
ATOM 7776 N N . LEU A 1 935 ? 4.207 14.604 -24.280 1.00 91.12 935 LEU A N 1
ATOM 7777 C CA . LEU A 1 935 ? 3.415 15.311 -25.298 1.00 91.12 935 LEU A CA 1
ATOM 7778 C C . LEU A 1 935 ? 4.366 15.895 -26.342 1.00 91.12 935 LEU A C 1
ATOM 7780 O O . LEU A 1 935 ? 5.382 16.474 -25.977 1.00 91.12 935 LEU A O 1
ATOM 7784 N N . THR A 1 936 ? 4.033 15.790 -27.626 1.00 90.69 936 THR A N 1
ATOM 7785 C CA . THR A 1 936 ? 4.885 16.287 -28.720 1.00 90.69 936 THR A CA 1
ATOM 7786 C C . THR A 1 936 ? 5.109 17.796 -28.679 1.00 90.69 936 THR A C 1
ATOM 7788 O O . THR A 1 936 ? 6.060 18.283 -29.280 1.00 90.69 936 THR A O 1
ATOM 7791 N N . SER A 1 937 ? 4.249 18.535 -27.973 1.00 94.25 937 SER A N 1
ATOM 7792 C CA . SER A 1 937 ? 4.408 19.962 -27.723 1.00 94.25 937 SER A CA 1
ATOM 7793 C C . SER A 1 937 ? 5.015 20.210 -26.343 1.00 94.25 937 SER A C 1
ATOM 7795 O O . SER A 1 937 ? 4.361 19.990 -25.318 1.00 94.25 937 SER A O 1
ATOM 7797 N N . ASP A 1 938 ? 6.232 20.756 -26.324 1.00 91.69 938 ASP A N 1
ATOM 7798 C CA . ASP A 1 938 ? 6.904 21.187 -25.093 1.00 91.69 938 ASP A CA 1
ATOM 7799 C C . ASP A 1 938 ? 6.079 22.241 -24.352 1.00 91.69 938 ASP A C 1
ATOM 7801 O O . ASP A 1 938 ? 5.865 22.121 -23.147 1.00 91.69 938 ASP A O 1
ATOM 7805 N N . MET A 1 939 ? 5.485 23.183 -25.094 1.00 94.12 939 MET A N 1
ATOM 7806 C CA . MET A 1 939 ? 4.574 24.193 -24.552 1.00 94.12 939 MET A CA 1
ATOM 7807 C C . MET A 1 939 ? 3.383 23.557 -23.819 1.00 94.12 939 MET A C 1
ATOM 7809 O O . MET A 1 939 ? 3.018 24.001 -22.732 1.00 94.12 939 MET A O 1
ATOM 7813 N N . ALA A 1 940 ? 2.779 22.494 -24.363 1.00 92.56 940 ALA A N 1
ATOM 7814 C CA . ALA A 1 940 ? 1.678 21.805 -23.691 1.00 92.56 940 ALA A CA 1
ATOM 7815 C C . ALA A 1 940 ? 2.135 21.145 -22.377 1.00 92.56 940 ALA A C 1
ATOM 7817 O O . ALA A 1 940 ? 1.437 21.259 -21.365 1.00 92.56 940 ALA A O 1
ATOM 7818 N N . ASN A 1 941 ? 3.313 20.508 -22.366 1.00 90.88 941 ASN A N 1
ATOM 7819 C CA . ASN A 1 941 ? 3.920 19.937 -21.157 1.00 90.88 941 ASN A CA 1
ATOM 7820 C C . ASN A 1 941 ? 4.245 21.020 -20.108 1.00 90.88 941 ASN A C 1
ATOM 7822 O O . ASN A 1 941 ? 3.945 20.831 -18.927 1.00 90.88 941 ASN A O 1
ATOM 7826 N N . GLU A 1 942 ? 4.798 22.162 -20.526 1.00 92.50 942 GLU A N 1
ATOM 7827 C CA . GLU A 1 942 ? 5.104 23.297 -19.644 1.00 92.50 942 GLU A CA 1
ATOM 7828 C C . GLU A 1 942 ? 3.835 23.866 -19.012 1.00 92.50 942 GLU A C 1
ATOM 7830 O O . GLU A 1 942 ? 3.772 24.025 -17.791 1.00 92.50 942 GLU A O 1
ATOM 7835 N N . ILE A 1 943 ? 2.794 24.106 -19.820 1.00 93.94 943 ILE A N 1
ATOM 7836 C CA . ILE A 1 943 ? 1.494 24.584 -19.335 1.00 93.94 943 ILE A CA 1
ATOM 7837 C C . ILE A 1 943 ? 0.890 23.564 -18.366 1.00 93.94 943 ILE A C 1
ATOM 7839 O O . ILE A 1 943 ? 0.393 23.962 -17.313 1.00 93.94 943 ILE A O 1
ATOM 7843 N N . ASN A 1 944 ? 0.977 22.259 -18.655 1.00 93.50 944 ASN A N 1
ATOM 7844 C CA . ASN A 1 944 ? 0.486 21.215 -17.754 1.00 93.50 944 ASN A CA 1
ATOM 7845 C C . ASN A 1 944 ? 1.180 21.273 -16.389 1.00 93.50 944 ASN A C 1
ATOM 7847 O O . ASN A 1 944 ? 0.515 21.321 -15.350 1.00 93.50 944 ASN A O 1
ATOM 7851 N N . ASN A 1 945 ? 2.514 21.292 -16.382 1.00 92.44 945 ASN A N 1
ATOM 7852 C CA . ASN A 1 945 ? 3.309 21.307 -15.157 1.00 92.44 945 ASN A CA 1
ATOM 7853 C C . ASN A 1 945 ? 3.119 22.615 -14.372 1.00 92.44 945 ASN A C 1
ATOM 7855 O O . ASN A 1 945 ? 2.990 22.577 -13.144 1.00 92.44 945 ASN A O 1
ATOM 7859 N N . LEU A 1 946 ? 3.020 23.758 -15.056 1.00 94.38 946 LEU A N 1
ATOM 7860 C CA . LEU A 1 946 ? 2.722 25.057 -14.451 1.00 94.38 946 LEU A CA 1
ATOM 7861 C C . LEU A 1 946 ? 1.331 25.072 -13.812 1.00 94.38 946 LEU A C 1
ATOM 7863 O O . LEU A 1 946 ? 1.184 25.449 -12.649 1.00 94.38 946 LEU A O 1
ATOM 7867 N N . LEU A 1 947 ? 0.312 24.628 -14.548 1.00 95.44 947 LEU A N 1
ATOM 7868 C CA . LEU A 1 947 ? -1.075 24.631 -14.095 1.00 95.44 947 LEU A CA 1
ATOM 7869 C C . LEU A 1 947 ? -1.265 23.720 -12.878 1.00 95.44 947 LEU A C 1
ATOM 7871 O O . LEU A 1 947 ? -1.872 24.138 -11.889 1.00 95.44 947 LEU A O 1
ATOM 7875 N N . ILE A 1 948 ? -0.683 22.514 -12.894 1.00 94.25 948 ILE A N 1
ATOM 7876 C CA . ILE A 1 948 ? -0.683 21.629 -11.719 1.00 94.25 948 ILE A CA 1
ATOM 7877 C C . ILE A 1 948 ? 0.057 22.292 -10.561 1.00 94.25 948 ILE A C 1
ATOM 7879 O O . ILE A 1 948 ? -0.472 22.314 -9.451 1.00 94.25 948 ILE A O 1
ATOM 7883 N N . SER A 1 949 ? 1.238 22.865 -10.792 1.00 93.69 949 SER A N 1
ATOM 7884 C CA . SER A 1 949 ? 2.023 23.514 -9.734 1.00 93.69 949 SER A CA 1
ATOM 7885 C C . SER A 1 949 ? 1.252 24.650 -9.058 1.00 93.69 949 SER A C 1
ATOM 7887 O O . SER A 1 949 ? 1.180 24.683 -7.829 1.00 93.69 949 SER A O 1
ATOM 7889 N N . ILE A 1 950 ? 0.612 25.531 -9.836 1.00 95.25 950 ILE A N 1
ATOM 7890 C CA . ILE A 1 950 ? -0.207 26.640 -9.322 1.00 95.25 950 ILE A CA 1
ATOM 7891 C C . ILE A 1 950 ? -1.393 26.107 -8.514 1.00 95.25 950 ILE A C 1
ATOM 7893 O O . ILE A 1 950 ? -1.627 26.557 -7.390 1.00 95.25 950 ILE A O 1
ATOM 7897 N N . ILE A 1 951 ? -2.138 25.132 -9.042 1.00 96.00 951 ILE A N 1
ATOM 7898 C CA . ILE A 1 951 ? -3.326 24.613 -8.351 1.00 96.00 951 ILE A CA 1
ATOM 7899 C C . ILE A 1 951 ? -2.935 23.882 -7.062 1.00 96.00 951 ILE A C 1
ATOM 7901 O O . ILE A 1 951 ? -3.551 24.109 -6.018 1.00 96.00 951 ILE A O 1
ATOM 7905 N N . VAL A 1 952 ? -1.898 23.039 -7.097 1.00 94.75 952 VAL A N 1
ATOM 7906 C CA . VAL A 1 952 ? -1.411 22.332 -5.903 1.00 94.75 952 VAL A CA 1
ATOM 7907 C C . VAL A 1 952 ? -0.900 23.338 -4.867 1.00 94.75 952 VAL A C 1
ATOM 7909 O O . VAL A 1 952 ? -1.217 23.188 -3.689 1.00 94.75 952 VAL A O 1
ATOM 7912 N N . PHE A 1 953 ? -0.199 24.399 -5.278 1.00 95.12 953 PHE A N 1
ATOM 7913 C CA . PHE A 1 953 ? 0.241 25.474 -4.382 1.00 95.12 953 PHE A CA 1
ATOM 7914 C C . PHE A 1 953 ? -0.929 26.158 -3.667 1.00 95.12 953 PHE A C 1
ATOM 7916 O O . PHE A 1 953 ? -0.941 26.257 -2.437 1.00 95.12 953 PHE A O 1
ATOM 7923 N N . VAL A 1 954 ? -1.956 26.569 -4.418 1.00 95.19 954 VAL A N 1
ATOM 7924 C CA . VAL A 1 954 ? -3.171 27.179 -3.853 1.00 95.19 954 VAL A CA 1
ATOM 7925 C C . VAL A 1 954 ? -3.850 26.217 -2.876 1.00 95.19 954 VAL A C 1
ATOM 7927 O O . VAL A 1 954 ? -4.227 26.609 -1.769 1.00 95.19 954 VAL A O 1
ATOM 7930 N N . ILE A 1 955 ? -3.954 24.936 -3.237 1.00 95.12 955 ILE A N 1
ATOM 7931 C CA . ILE A 1 955 ? -4.552 23.911 -2.377 1.00 95.12 955 ILE A CA 1
ATOM 7932 C C . ILE A 1 955 ? -3.723 23.687 -1.111 1.00 95.12 955 ILE A C 1
ATOM 7934 O O . ILE A 1 955 ? -4.316 23.484 -0.053 1.00 95.12 955 ILE A O 1
ATOM 7938 N N . ILE A 1 956 ? -2.393 23.777 -1.157 1.00 93.62 956 ILE A N 1
ATOM 7939 C CA . ILE A 1 956 ? -1.539 23.709 0.038 1.00 93.62 956 ILE A CA 1
ATOM 7940 C C . ILE A 1 956 ? -1.811 24.880 0.969 1.00 93.62 956 ILE A C 1
ATOM 7942 O O . ILE A 1 956 ? -2.004 24.656 2.163 1.00 93.62 956 ILE A O 1
ATOM 7946 N N . ILE A 1 957 ? -1.879 26.107 0.447 1.00 93.06 957 ILE A N 1
ATOM 7947 C CA . ILE A 1 957 ? -2.174 27.295 1.261 1.00 93.06 957 ILE A CA 1
ATOM 7948 C C . ILE A 1 957 ? -3.530 27.129 1.951 1.00 93.06 957 ILE A C 1
ATOM 7950 O O . ILE A 1 957 ? -3.622 27.251 3.176 1.00 93.06 957 ILE A O 1
ATOM 7954 N N . ILE A 1 958 ? -4.568 26.771 1.188 1.00 92.50 958 ILE A N 1
ATOM 7955 C CA . ILE A 1 958 ? -5.908 26.504 1.729 1.00 92.50 958 ILE A CA 1
ATOM 7956 C C . ILE A 1 958 ? -5.841 25.390 2.779 1.00 92.50 958 ILE A C 1
ATOM 7958 O O . ILE A 1 958 ? -6.399 25.526 3.867 1.00 92.50 958 ILE A O 1
ATOM 7962 N N . SER A 1 959 ? -5.122 24.306 2.493 1.00 92.88 959 SER A N 1
ATOM 7963 C CA . SER A 1 959 ? -4.986 23.157 3.388 1.00 92.88 959 SER A CA 1
ATOM 7964 C C . SER A 1 959 ? -4.339 23.534 4.714 1.00 92.88 959 SER A C 1
ATOM 7966 O O . SER A 1 959 ? -4.861 23.174 5.768 1.00 92.88 959 SER A O 1
ATOM 7968 N N . ILE A 1 960 ? -3.238 24.286 4.682 1.00 89.81 960 ILE A N 1
ATOM 7969 C CA . ILE A 1 960 ? -2.521 24.743 5.875 1.00 89.81 960 ILE A CA 1
ATOM 7970 C C . ILE A 1 960 ? -3.419 25.668 6.700 1.00 89.81 960 ILE A C 1
ATOM 7972 O O . ILE A 1 960 ? -3.609 25.419 7.892 1.00 89.81 960 ILE A O 1
ATOM 7976 N N . ILE A 1 961 ? -4.029 26.682 6.076 1.00 94.69 961 ILE A N 1
ATOM 7977 C CA . ILE A 1 961 ? -4.908 27.640 6.766 1.00 94.69 961 ILE A CA 1
ATOM 7978 C C . ILE A 1 961 ? -6.087 26.907 7.416 1.00 94.69 961 ILE A C 1
ATOM 7980 O O . ILE A 1 961 ? -6.319 27.040 8.622 1.00 94.69 961 ILE A O 1
ATOM 7984 N N . LEU A 1 962 ? -6.810 26.083 6.653 1.00 94.88 962 LEU A N 1
ATOM 7985 C CA . LEU A 1 962 ? -7.984 25.373 7.156 1.00 94.88 962 LEU A CA 1
ATOM 7986 C C . LEU A 1 962 ? -7.619 24.322 8.206 1.00 94.88 962 LEU A C 1
ATOM 7988 O O . LEU A 1 962 ? -8.350 24.188 9.189 1.00 94.88 962 LEU A O 1
ATOM 7992 N N . ASN A 1 963 ? -6.495 23.611 8.072 1.00 92.31 963 ASN A N 1
ATOM 7993 C CA . ASN A 1 963 ? -6.043 22.659 9.091 1.00 92.31 963 ASN A CA 1
ATOM 7994 C C . ASN A 1 963 ? -5.645 23.369 10.392 1.00 92.31 963 ASN A C 1
ATOM 7996 O O . ASN A 1 963 ? -6.007 22.884 11.463 1.00 92.31 963 ASN A O 1
ATOM 8000 N N . ILE A 1 964 ? -4.990 24.536 10.332 1.00 91.31 964 ILE A N 1
ATOM 8001 C CA . ILE A 1 964 ? -4.678 25.344 11.525 1.00 91.31 964 ILE A CA 1
ATOM 8002 C C . ILE A 1 964 ? -5.966 25.792 12.223 1.00 91.31 964 ILE A C 1
ATOM 8004 O O . ILE A 1 964 ? -6.098 25.622 13.439 1.00 91.31 964 ILE A O 1
ATOM 8008 N N . VAL A 1 965 ? -6.937 26.332 11.479 1.00 93.94 965 VAL A N 1
ATOM 8009 C CA . VAL A 1 965 ? -8.215 26.780 12.061 1.00 93.94 965 VAL A CA 1
ATOM 8010 C C . VAL A 1 965 ? -8.987 25.601 12.649 1.00 93.94 965 VAL A C 1
ATOM 8012 O O . VAL A 1 965 ? -9.460 25.675 13.786 1.00 93.94 965 VAL A O 1
ATOM 8015 N N . THR A 1 966 ? -9.048 24.486 11.920 1.00 91.12 966 THR A N 1
ATOM 8016 C CA . THR A 1 966 ? -9.702 23.256 12.378 1.00 91.12 966 THR A CA 1
ATOM 8017 C C . THR A 1 966 ? -9.041 22.729 13.648 1.00 91.12 966 THR A C 1
ATOM 8019 O O . THR A 1 966 ? -9.739 22.379 14.596 1.00 91.12 966 THR A O 1
ATOM 8022 N N . LEU A 1 967 ? -7.708 22.733 13.728 1.00 89.31 967 LEU A N 1
ATOM 8023 C CA . LEU A 1 967 ? -6.972 22.289 14.910 1.00 89.31 967 LEU A CA 1
ATOM 8024 C C . LEU A 1 967 ? -7.207 23.204 16.119 1.00 89.31 967 LEU A C 1
ATOM 8026 O O . LEU A 1 967 ? -7.362 22.706 17.239 1.00 89.31 967 LEU A O 1
ATOM 8030 N N . ARG A 1 968 ? -7.266 24.527 15.913 1.00 92.31 968 ARG A N 1
ATOM 8031 C CA . ARG A 1 968 ? -7.599 25.498 16.970 1.00 92.31 968 ARG A CA 1
ATOM 8032 C C . ARG A 1 968 ? -9.005 25.254 17.510 1.00 92.31 968 ARG A C 1
ATOM 8034 O O . ARG A 1 968 ? -9.163 25.084 18.718 1.00 92.31 968 ARG A O 1
ATOM 8041 N N . LYS A 1 969 ? -10.007 25.161 16.630 1.00 91.06 969 LYS A N 1
ATOM 8042 C CA . LYS A 1 969 ? -11.405 24.897 17.013 1.00 91.06 969 LYS A CA 1
ATOM 8043 C C . LYS A 1 969 ? -11.567 23.541 17.688 1.00 91.06 969 LYS A C 1
ATOM 8045 O O . LYS A 1 969 ? -12.159 23.456 18.758 1.00 91.06 969 LYS A O 1
ATOM 8050 N N . TYR A 1 970 ? -10.958 22.497 17.137 1.00 86.50 970 TYR A N 1
ATOM 8051 C CA . TYR A 1 970 ? -10.977 21.170 17.742 1.00 86.50 970 TYR A CA 1
ATOM 8052 C C . TYR A 1 970 ? -10.304 21.163 19.123 1.00 86.50 970 TYR A C 1
ATOM 8054 O O . TYR A 1 970 ? -10.798 20.537 20.054 1.00 86.50 970 TYR A O 1
ATOM 8062 N N . THR A 1 971 ? -9.210 21.910 19.302 1.00 87.62 971 THR A N 1
ATOM 8063 C CA . THR A 1 971 ? -8.564 22.076 20.614 1.00 87.62 971 THR A CA 1
ATOM 8064 C C . THR A 1 971 ? -9.464 22.784 21.622 1.00 87.62 971 THR A C 1
ATOM 8066 O O . THR A 1 971 ? -9.460 22.386 22.783 1.00 87.62 971 THR A O 1
ATOM 8069 N N . GLN A 1 972 ? -10.235 23.788 21.195 1.00 91.62 972 GLN A N 1
ATOM 8070 C CA . GLN A 1 972 ? -11.216 24.463 22.050 1.00 91.62 972 GLN A CA 1
ATOM 8071 C C . GLN A 1 972 ? -12.322 23.497 22.491 1.00 91.62 972 GLN A C 1
ATOM 8073 O O . GLN A 1 972 ? -12.576 23.389 23.683 1.00 91.62 972 GLN A O 1
ATOM 8078 N N . ILE A 1 973 ? -12.895 22.726 21.558 1.00 84.81 973 ILE A N 1
ATOM 8079 C CA . ILE A 1 973 ? -13.947 21.731 21.848 1.00 84.81 973 ILE A CA 1
ATOM 8080 C C . ILE A 1 973 ? -13.443 20.646 22.814 1.00 84.81 973 ILE A C 1
ATOM 8082 O O . ILE A 1 973 ? -14.164 20.202 23.701 1.00 84.81 973 ILE A O 1
ATOM 8086 N N . VAL A 1 974 ? -12.188 20.217 22.659 1.00 86.50 974 VAL A N 1
ATOM 8087 C CA . VAL A 1 974 ? -11.598 19.124 23.448 1.00 86.50 974 VAL A CA 1
ATOM 8088 C C . VAL A 1 974 ? -11.061 19.588 24.807 1.00 86.50 974 VAL A C 1
ATOM 8090 O O . VAL A 1 974 ? -10.762 18.735 25.646 1.00 86.50 974 VAL A O 1
ATOM 8093 N N . LYS A 1 975 ? -10.948 20.900 25.065 1.00 88.00 975 LYS A N 1
ATOM 8094 C CA . LYS A 1 975 ? -10.372 21.434 26.314 1.00 88.00 975 LYS A CA 1
ATOM 8095 C C . LYS A 1 975 ? -11.095 20.905 27.559 1.00 88.00 975 LYS A C 1
ATOM 8097 O O . LYS A 1 975 ? -10.420 20.523 28.512 1.00 88.00 975 LYS A O 1
ATOM 8102 N N . ASP A 1 976 ? -12.415 20.748 27.472 1.00 83.81 976 ASP A N 1
ATOM 8103 C CA . ASP A 1 976 ? -13.277 20.307 28.581 1.00 83.81 976 ASP A CA 1
ATOM 8104 C C . ASP A 1 976 ? -13.655 18.815 28.498 1.00 83.81 976 ASP A C 1
ATOM 8106 O O . ASP A 1 976 ? -14.484 18.308 29.253 1.00 83.81 976 ASP A O 1
ATOM 8110 N N . SER A 1 977 ? -13.053 18.082 27.560 1.00 81.31 977 SER A N 1
ATOM 8111 C CA . SER A 1 977 ? -13.420 16.699 27.258 1.00 81.31 977 SER A CA 1
ATOM 8112 C C . SER A 1 977 ? -12.559 15.663 28.000 1.00 81.31 977 SER A C 1
ATOM 8114 O O . SER A 1 977 ? -11.431 15.918 28.432 1.00 81.31 977 SER A O 1
ATOM 8116 N N . THR A 1 978 ? -13.091 14.444 28.131 1.00 82.56 978 THR A N 1
ATOM 8117 C CA . THR A 1 978 ? -12.415 13.321 28.805 1.00 82.56 978 THR A CA 1
ATOM 8118 C C . THR A 1 978 ? -11.058 12.966 28.170 1.00 82.56 978 THR A C 1
ATOM 8120 O O . THR A 1 978 ? -10.811 13.190 26.985 1.00 82.56 978 THR A O 1
ATOM 8123 N N . THR A 1 979 ? -10.166 12.314 28.924 1.00 76.81 979 THR A N 1
ATOM 8124 C CA . THR A 1 979 ? -8.845 11.852 28.438 1.00 76.81 979 THR A CA 1
ATOM 8125 C C . THR A 1 979 ? -8.907 11.006 27.157 1.00 76.81 979 THR A C 1
ATOM 8127 O O . THR A 1 979 ? -7.960 11.001 26.371 1.00 76.81 979 THR A O 1
ATOM 8130 N N . GLN A 1 980 ? -10.028 10.329 26.890 1.00 70.31 980 GLN A N 1
ATOM 8131 C CA . GLN A 1 980 ? -10.231 9.538 25.674 1.00 70.31 980 GLN A CA 1
ATOM 8132 C C . GLN A 1 980 ? -10.407 10.402 24.408 1.00 70.31 980 GLN A C 1
ATOM 8134 O O . GLN A 1 980 ? -10.019 9.982 23.315 1.00 70.31 980 GLN A O 1
ATOM 8139 N N . GLU A 1 981 ? -10.955 11.608 24.539 1.00 74.12 981 GLU A N 1
ATOM 8140 C CA . GLU A 1 981 ? -11.135 12.576 23.447 1.00 74.12 981 GLU A CA 1
ATOM 8141 C C . GLU A 1 981 ? -9.801 13.240 23.061 1.00 74.12 981 GLU A C 1
ATOM 8143 O O . GLU A 1 981 ? -9.530 13.455 21.875 1.00 74.12 981 GLU A O 1
ATOM 8148 N N . LYS A 1 982 ? -8.893 13.426 24.033 1.00 75.94 982 LYS A N 1
ATOM 8149 C CA . LYS A 1 982 ? -7.516 13.901 23.791 1.00 75.94 982 LYS A CA 1
ATOM 8150 C C . LYS A 1 982 ? -6.733 12.978 22.846 1.00 75.94 982 LYS A C 1
ATOM 8152 O O . LYS A 1 982 ? -5.992 13.459 21.995 1.00 75.94 982 LYS A O 1
ATOM 8157 N N . GLY A 1 983 ? -6.947 11.660 22.912 1.00 74.94 983 GLY A N 1
ATOM 8158 C CA . GLY A 1 983 ? -6.334 10.712 21.969 1.00 74.94 983 GLY A CA 1
ATOM 8159 C C . GLY A 1 983 ? -6.813 10.897 20.522 1.00 74.94 983 GLY A C 1
ATOM 8160 O O . GLY A 1 983 ? -6.015 10.811 19.589 1.00 74.94 983 GLY A O 1
ATOM 8161 N N . LYS A 1 984 ? -8.099 11.227 20.321 1.00 77.31 984 LYS A N 1
ATOM 8162 C CA . LYS A 1 984 ? -8.644 11.538 18.986 1.00 77.31 984 LYS A CA 1
ATOM 8163 C C . LYS A 1 984 ? -8.041 12.824 18.412 1.00 77.31 984 LYS A C 1
ATOM 8165 O O . LYS A 1 984 ? -7.854 12.906 17.203 1.00 77.31 984 LYS A O 1
ATOM 8170 N N . LYS A 1 985 ? -7.689 13.793 19.269 1.00 79.62 985 LYS A N 1
ATOM 8171 C CA . LYS A 1 985 ? -6.993 15.028 18.867 1.00 79.62 985 LYS A CA 1
ATOM 8172 C C . LYS A 1 985 ? -5.652 14.744 18.212 1.00 79.62 985 LYS A C 1
ATOM 8174 O O . LYS A 1 985 ? -5.399 15.232 17.117 1.00 79.62 985 LYS A O 1
ATOM 8179 N N . ILE A 1 986 ? -4.811 13.955 18.877 1.00 76.12 986 ILE A N 1
ATOM 8180 C CA . ILE A 1 986 ? -3.482 13.607 18.361 1.00 76.12 986 ILE A CA 1
ATOM 8181 C C . ILE A 1 986 ? -3.630 12.841 17.048 1.00 76.12 986 ILE A C 1
ATOM 8183 O O . ILE A 1 986 ? -2.982 13.173 16.064 1.00 76.12 986 ILE A O 1
ATOM 8187 N N . ALA A 1 987 ? -4.554 11.881 17.007 1.00 75.94 987 ALA A N 1
ATOM 8188 C CA . ALA A 1 987 ? -4.862 11.135 15.798 1.00 75.94 987 ALA A CA 1
ATOM 8189 C C . ALA A 1 987 ? -5.249 12.053 14.618 1.00 75.94 987 ALA A C 1
ATOM 8191 O O . ALA A 1 987 ? -4.711 11.927 13.519 1.00 75.94 987 ALA A O 1
ATOM 8192 N N . MET A 1 988 ? -6.145 13.011 14.855 1.00 81.25 988 MET A N 1
ATOM 8193 C CA . MET A 1 988 ? -6.570 13.980 13.846 1.00 81.25 988 MET A CA 1
ATOM 8194 C C . MET A 1 988 ? -5.429 14.904 13.400 1.00 81.25 988 MET A C 1
ATOM 8196 O O . MET A 1 988 ? -5.327 15.196 12.211 1.00 81.25 988 MET A O 1
ATOM 8200 N N . LEU A 1 989 ? -4.550 15.314 14.319 1.00 82.38 989 LEU A N 1
ATOM 8201 C CA . LEU A 1 989 ? -3.371 16.125 14.011 1.00 82.38 989 LEU A CA 1
ATOM 8202 C C . LEU A 1 989 ? -2.389 15.358 13.122 1.00 82.38 989 LEU A C 1
ATOM 8204 O O . LEU A 1 989 ? -1.974 15.891 12.097 1.00 82.38 989 LEU A O 1
ATOM 8208 N N . ILE A 1 990 ? -2.078 14.101 13.459 1.00 79.56 990 ILE A N 1
ATOM 8209 C CA . ILE A 1 990 ? -1.198 13.252 12.642 1.00 79.56 990 ILE A CA 1
ATOM 8210 C C . ILE A 1 990 ? -1.796 13.076 11.243 1.00 79.56 990 ILE A C 1
ATOM 8212 O O . ILE A 1 990 ? -1.085 13.233 10.258 1.00 79.56 990 ILE A O 1
ATOM 8216 N N . TYR A 1 991 ? -3.105 12.821 11.132 1.00 85.88 991 TYR A N 1
ATOM 8217 C CA . TYR A 1 991 ? -3.773 12.756 9.828 1.00 85.88 991 TYR A CA 1
ATOM 8218 C C . TYR A 1 991 ? -3.596 14.043 9.023 1.00 85.88 991 TYR A C 1
ATOM 8220 O O . TYR A 1 991 ? -3.212 13.995 7.859 1.00 85.88 991 TYR A O 1
ATOM 8228 N N . MET A 1 992 ? -3.917 15.195 9.624 1.00 87.69 992 MET A N 1
ATOM 8229 C CA . MET A 1 992 ? -3.833 16.492 8.945 1.00 87.69 992 MET A CA 1
ATOM 8230 C C . MET A 1 992 ? -2.409 16.777 8.484 1.00 87.69 992 MET A C 1
ATOM 8232 O O . MET A 1 992 ? -2.218 17.222 7.356 1.00 87.69 992 MET A O 1
ATOM 8236 N N . PHE A 1 993 ? -1.431 16.484 9.340 1.00 85.38 993 PHE A N 1
ATOM 8237 C CA . PHE A 1 993 ? -0.019 16.649 9.040 1.00 85.38 993 PHE A CA 1
ATOM 8238 C C . PHE A 1 993 ? 0.425 15.755 7.879 1.00 85.38 993 PHE A C 1
ATOM 8240 O O . PHE A 1 993 ? 0.931 16.276 6.894 1.00 85.38 993 PHE A O 1
ATOM 8247 N N . VAL A 1 994 ? 0.164 14.443 7.943 1.00 83.50 994 VAL A N 1
ATOM 8248 C CA . VAL A 1 994 ? 0.558 13.486 6.893 1.00 83.50 994 VAL A CA 1
ATOM 8249 C C . VAL A 1 994 ? -0.079 13.841 5.550 1.00 83.50 994 VAL A C 1
ATOM 8251 O O . VAL A 1 994 ? 0.621 13.898 4.548 1.00 83.50 994 VAL A O 1
ATOM 8254 N N . VAL A 1 995 ? -1.380 14.150 5.518 1.00 84.06 995 VAL A N 1
ATOM 8255 C CA . VAL A 1 995 ? -2.055 14.526 4.264 1.00 84.06 995 VAL A CA 1
ATOM 8256 C C . VAL A 1 995 ? -1.500 15.833 3.699 1.00 84.06 995 VAL A C 1
ATOM 8258 O O . VAL A 1 995 ? -1.261 15.919 2.499 1.00 84.06 995 VAL A O 1
ATOM 8261 N N . SER A 1 996 ? -1.240 16.834 4.547 1.00 89.06 996 SER A N 1
ATOM 8262 C CA . SER A 1 996 ? -0.657 18.106 4.092 1.00 89.06 996 SER A CA 1
ATOM 8263 C C . SER A 1 996 ? 0.772 17.914 3.579 1.00 89.06 996 SER A C 1
ATOM 8265 O O . SER A 1 996 ? 1.149 18.527 2.587 1.00 89.06 996 SER A O 1
ATOM 8267 N N . LEU A 1 997 ? 1.542 17.028 4.216 1.00 86.38 997 LEU A N 1
ATOM 8268 C CA . LEU A 1 997 ? 2.896 16.670 3.809 1.00 86.38 997 LEU A CA 1
ATOM 8269 C C . LEU A 1 997 ? 2.908 15.961 2.445 1.00 86.38 997 LEU A C 1
ATOM 8271 O O . LEU A 1 997 ? 3.744 16.279 1.606 1.00 86.38 997 LEU A O 1
ATOM 8275 N N . CYS A 1 998 ? 1.960 15.055 2.185 1.00 86.06 998 CYS A N 1
ATOM 8276 C CA . CYS A 1 998 ? 1.831 14.404 0.878 1.00 86.06 998 CYS A CA 1
ATOM 8277 C C . CYS A 1 998 ? 1.519 15.408 -0.243 1.00 86.06 998 CYS A C 1
ATOM 8279 O O . CYS A 1 998 ? 2.143 15.348 -1.302 1.00 86.06 998 CYS A O 1
ATOM 8281 N N . VAL A 1 999 ? 0.603 16.357 -0.012 1.00 87.94 999 VAL A N 1
ATOM 8282 C CA . VAL A 1 999 ? 0.302 17.412 -1.000 1.00 87.94 999 VAL A CA 1
ATOM 8283 C C . VAL A 1 999 ? 1.499 18.359 -1.166 1.00 87.94 999 VAL A C 1
ATOM 8285 O O . VAL A 1 999 ? 1.811 18.748 -2.287 1.00 87.94 999 VAL A O 1
ATOM 8288 N N . PHE A 1 1000 ? 2.223 18.669 -0.086 1.00 90.62 1000 PHE A N 1
ATOM 8289 C CA . PHE A 1 1000 ? 3.452 19.463 -0.142 1.00 90.62 1000 PHE A CA 1
ATOM 8290 C C . PHE A 1 1000 ? 4.547 18.801 -0.986 1.00 90.62 1000 PHE A C 1
ATOM 8292 O O . PHE A 1 1000 ? 5.117 19.458 -1.854 1.00 90.62 1000 PHE A O 1
ATOM 8299 N N . PHE A 1 1001 ? 4.807 17.503 -0.800 1.00 87.75 1001 PHE A N 1
ATOM 8300 C CA . PHE A 1 1001 ? 5.766 16.778 -1.640 1.00 87.75 1001 PHE A CA 1
ATOM 8301 C C . PHE A 1 1001 ? 5.348 16.756 -3.107 1.00 87.75 1001 PHE A C 1
ATOM 8303 O O . PHE A 1 1001 ? 6.203 16.890 -3.979 1.00 87.75 1001 PHE A O 1
ATOM 8310 N N . LEU A 1 1002 ? 4.046 16.651 -3.385 1.00 89.00 1002 LEU A N 1
ATOM 8311 C CA . LEU A 1 1002 ? 3.547 16.774 -4.748 1.00 89.00 1002 LEU A CA 1
ATOM 8312 C C . LEU A 1 1002 ? 3.820 18.171 -5.324 1.00 89.00 1002 LEU A C 1
ATOM 8314 O O . LEU A 1 1002 ? 4.255 18.266 -6.461 1.00 89.00 1002 LEU A O 1
ATOM 8318 N N . PHE A 1 1003 ? 3.640 19.250 -4.562 1.00 92.50 1003 PHE A N 1
ATOM 8319 C CA . PHE A 1 1003 ? 3.988 20.596 -5.033 1.00 92.50 1003 PHE A CA 1
ATOM 8320 C C . PHE A 1 1003 ? 5.478 20.757 -5.318 1.00 92.50 1003 PHE A C 1
ATOM 8322 O O . PHE A 1 1003 ? 5.827 21.200 -6.407 1.00 92.50 1003 PHE A O 1
ATOM 8329 N N . VAL A 1 1004 ? 6.343 20.358 -4.378 1.00 88.19 1004 VAL A N 1
ATOM 8330 C CA . VAL A 1 1004 ? 7.804 20.410 -4.564 1.00 88.19 1004 VAL A CA 1
ATOM 8331 C C . VAL A 1 1004 ? 8.202 19.626 -5.810 1.00 88.19 1004 VAL A C 1
ATOM 8333 O O . VAL A 1 1004 ? 9.000 20.091 -6.614 1.00 88.19 1004 VAL A O 1
ATOM 8336 N N . HIS A 1 1005 ? 7.600 18.461 -6.015 1.00 92.50 1005 HIS A N 1
ATOM 8337 C CA . HIS A 1 1005 ? 7.826 17.684 -7.218 1.00 92.50 1005 HIS A CA 1
ATOM 8338 C C . HIS A 1 1005 ? 7.421 18.445 -8.492 1.00 92.50 1005 HIS A C 1
ATOM 8340 O O . HIS A 1 1005 ? 8.212 18.540 -9.427 1.00 92.50 1005 HIS A O 1
ATOM 8346 N N . GLN A 1 1006 ? 6.193 18.972 -8.554 1.00 92.38 1006 GLN A N 1
ATOM 8347 C CA . GLN A 1 1006 ? 5.675 19.614 -9.769 1.00 92.38 1006 GLN A CA 1
ATOM 8348 C C . GLN A 1 1006 ? 6.420 20.912 -10.098 1.00 92.38 1006 GLN A C 1
ATOM 8350 O O . GLN A 1 1006 ? 6.735 21.142 -11.264 1.00 92.38 1006 GLN A O 1
ATOM 8355 N N . ILE A 1 1007 ? 6.805 21.700 -9.088 1.00 91.12 1007 ILE A N 1
ATOM 8356 C CA . ILE A 1 1007 ? 7.595 22.913 -9.316 1.00 91.12 1007 ILE A CA 1
ATOM 8357 C C . ILE A 1 1007 ? 9.015 22.587 -9.778 1.00 91.12 1007 ILE A C 1
ATOM 8359 O O . ILE A 1 1007 ? 9.512 23.239 -10.688 1.00 91.12 1007 ILE A O 1
ATOM 8363 N N . MET A 1 1008 ? 9.648 21.543 -9.230 1.00 91.00 1008 MET A N 1
ATOM 8364 C CA . MET A 1 1008 ? 10.959 21.093 -9.708 1.00 91.00 1008 MET A CA 1
ATOM 8365 C C . MET A 1 1008 ? 10.877 20.573 -11.144 1.00 91.00 1008 MET A C 1
ATOM 8367 O O . MET A 1 1008 ? 11.767 20.855 -11.939 1.00 91.00 1008 MET A O 1
ATOM 8371 N N . ARG A 1 1009 ? 9.791 19.875 -11.505 1.00 89.38 1009 ARG A N 1
ATOM 8372 C CA . ARG A 1 1009 ? 9.571 19.395 -12.877 1.00 89.38 1009 ARG A CA 1
ATOM 8373 C C . ARG A 1 1009 ? 9.390 20.558 -13.846 1.00 89.38 1009 ARG A C 1
ATOM 8375 O O . ARG A 1 1009 ? 10.002 20.551 -14.905 1.00 89.38 1009 ARG A O 1
ATOM 8382 N N . PHE A 1 1010 ? 8.618 2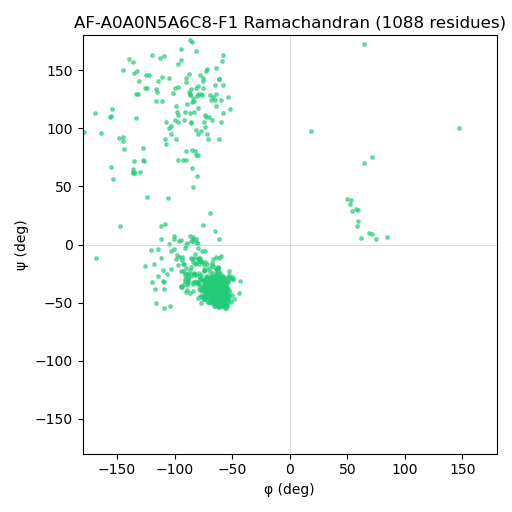1.571 -13.455 1.00 91.75 1010 PHE A N 1
ATOM 8383 C CA . PHE A 1 1010 ? 8.458 22.805 -14.223 1.00 91.75 1010 PHE A CA 1
ATOM 8384 C C . PHE A 1 1010 ? 9.788 23.556 -14.396 1.00 91.75 1010 PHE A C 1
ATOM 8386 O O . PHE A 1 1010 ? 10.140 23.919 -15.512 1.00 91.75 1010 PHE A O 1
ATOM 8393 N N . ILE A 1 1011 ? 10.565 23.723 -13.319 1.00 88.12 1011 ILE A N 1
ATOM 8394 C CA . ILE A 1 1011 ? 11.890 24.362 -13.357 1.00 88.12 1011 ILE A CA 1
ATOM 8395 C C . ILE A 1 1011 ? 12.830 23.602 -14.296 1.00 88.12 1011 ILE A C 1
ATOM 8397 O O . ILE A 1 1011 ? 13.434 24.206 -15.175 1.00 88.12 1011 ILE A O 1
ATOM 8401 N N . PHE A 1 1012 ? 12.945 22.281 -14.146 1.00 90.62 1012 PHE A N 1
ATOM 8402 C CA . PHE A 1 1012 ? 13.807 21.475 -15.012 1.00 90.62 1012 PHE A CA 1
ATOM 8403 C C . PHE A 1 1012 ? 13.382 21.534 -16.472 1.00 90.62 1012 PHE A C 1
ATOM 8405 O O . PHE A 1 1012 ? 14.250 21.534 -17.335 1.00 90.62 1012 PHE A O 1
ATOM 8412 N N . GLN A 1 1013 ? 12.085 21.650 -16.747 1.00 88.81 1013 GLN A N 1
ATOM 8413 C CA . GLN A 1 1013 ? 11.604 21.812 -18.109 1.00 88.81 1013 GLN A CA 1
ATOM 8414 C C . GLN A 1 1013 ? 11.970 23.184 -18.702 1.00 88.81 1013 GLN A C 1
ATOM 8416 O O . GLN A 1 1013 ? 12.484 23.224 -19.814 1.00 88.81 1013 GLN A O 1
ATOM 8421 N N . ILE A 1 1014 ? 11.822 24.284 -17.946 1.00 90.19 1014 ILE A N 1
ATOM 8422 C CA . ILE A 1 1014 ? 12.267 25.630 -18.376 1.00 90.19 1014 ILE A CA 1
ATOM 8423 C C . ILE A 1 1014 ? 13.763 25.646 -18.706 1.00 90.19 1014 ILE A C 1
ATOM 8425 O O . ILE A 1 1014 ? 14.188 26.303 -19.652 1.00 90.19 1014 ILE A O 1
ATOM 8429 N N . PHE A 1 1015 ? 14.570 24.949 -17.907 1.00 93.19 1015 PHE A N 1
ATOM 8430 C CA . PHE A 1 1015 ? 16.018 24.866 -18.105 1.00 93.19 1015 PHE A CA 1
ATOM 8431 C C . PHE A 1 1015 ? 16.442 23.745 -19.067 1.00 93.19 1015 PHE A C 1
ATOM 8433 O O . PHE A 1 1015 ? 17.639 23.475 -19.171 1.00 93.19 1015 PHE A O 1
ATOM 8440 N N . SER A 1 1016 ? 15.492 23.077 -19.734 1.00 91.75 1016 SER A N 1
ATOM 8441 C CA . SER A 1 1016 ? 15.734 21.953 -20.655 1.00 91.75 1016 SER A CA 1
ATOM 8442 C C . SER A 1 1016 ? 16.647 20.868 -20.058 1.00 91.75 1016 SER A C 1
ATOM 8444 O O . SER A 1 1016 ? 17.541 20.329 -20.708 1.00 91.75 1016 SER A O 1
ATOM 8446 N N . TYR A 1 1017 ? 16.469 20.574 -18.767 1.00 89.75 1017 TYR A N 1
ATOM 8447 C CA . TYR A 1 1017 ? 17.229 19.559 -18.046 1.00 89.75 1017 TYR A CA 1
ATOM 8448 C C . TYR A 1 1017 ? 16.501 18.210 -18.074 1.00 89.75 1017 TYR A C 1
ATOM 8450 O O . TYR A 1 1017 ? 15.976 17.739 -17.059 1.00 89.75 1017 TYR A O 1
ATOM 8458 N N . ASP A 1 1018 ? 16.506 17.573 -19.244 1.00 86.00 1018 ASP A N 1
ATOM 8459 C CA . ASP A 1 1018 ? 15.709 16.374 -19.549 1.00 86.00 1018 ASP A CA 1
ATOM 8460 C C . ASP A 1 1018 ? 15.931 15.240 -18.541 1.00 86.00 1018 ASP A C 1
ATOM 8462 O O . ASP A 1 1018 ? 14.981 14.687 -17.989 1.00 86.00 1018 ASP A O 1
ATOM 8466 N N . ASN A 1 1019 ? 17.188 14.985 -18.164 1.00 84.94 1019 ASN A N 1
ATOM 8467 C CA . ASN A 1 1019 ? 17.521 13.932 -17.193 1.00 84.94 1019 ASN A CA 1
ATOM 8468 C C . ASN A 1 1019 ? 16.860 14.160 -15.827 1.00 84.94 1019 ASN A C 1
ATOM 8470 O O . ASN A 1 1019 ? 16.466 13.212 -15.149 1.00 84.94 1019 ASN A O 1
ATOM 8474 N N . GLY A 1 1020 ? 16.753 15.422 -15.404 1.00 85.88 1020 GLY A N 1
ATOM 8475 C CA . GLY A 1 1020 ? 16.056 15.769 -14.174 1.00 85.88 1020 GLY A CA 1
ATOM 8476 C C . GLY A 1 1020 ? 14.553 15.571 -14.310 1.00 85.88 1020 GLY A C 1
ATOM 8477 O O . GLY A 1 1020 ? 13.919 15.098 -13.367 1.00 85.88 1020 GLY A O 1
ATOM 8478 N N . THR A 1 1021 ? 13.973 15.899 -15.469 1.00 86.75 1021 THR A N 1
ATOM 8479 C CA . THR A 1 1021 ? 12.542 15.676 -15.724 1.00 86.75 1021 THR A CA 1
ATOM 8480 C C . THR A 1 1021 ? 12.185 14.188 -15.752 1.00 86.75 1021 THR A C 1
ATOM 8482 O O . THR A 1 1021 ? 11.172 13.804 -15.160 1.00 86.75 1021 THR A O 1
ATOM 8485 N N . ASP A 1 1022 ? 13.045 13.339 -16.314 1.00 84.69 1022 ASP A N 1
ATOM 8486 C CA . ASP A 1 1022 ? 12.892 11.880 -16.314 1.00 84.69 1022 ASP A CA 1
ATOM 8487 C C . ASP A 1 1022 ? 13.001 11.309 -14.899 1.00 84.69 1022 ASP A C 1
ATOM 8489 O O . ASP A 1 1022 ? 12.150 10.531 -14.458 1.00 84.69 1022 ASP A O 1
ATOM 8493 N N . ALA A 1 1023 ? 14.009 11.748 -14.138 1.00 83.00 1023 ALA A N 1
ATOM 8494 C CA . ALA A 1 1023 ? 14.196 11.325 -12.754 1.00 83.00 1023 ALA A CA 1
ATOM 8495 C C . ALA A 1 1023 ? 13.035 11.751 -11.849 1.00 83.00 1023 ALA A C 1
ATOM 8497 O O . ALA A 1 1023 ? 12.607 10.985 -10.982 1.00 83.00 1023 ALA A O 1
ATOM 8498 N N . LEU A 1 1024 ? 12.487 12.950 -12.056 1.00 86.00 1024 LEU A N 1
ATOM 8499 C CA . LEU A 1 1024 ? 11.280 13.387 -11.362 1.00 86.00 1024 LEU A CA 1
ATOM 8500 C C . LEU A 1 1024 ? 10.074 12.551 -11.782 1.00 86.00 1024 LEU A C 1
ATOM 8502 O O . LEU A 1 1024 ? 9.379 12.043 -10.911 1.00 86.00 1024 LEU A O 1
ATOM 8506 N N . THR A 1 1025 ? 9.876 12.294 -13.074 1.00 83.81 1025 THR A N 1
ATOM 8507 C CA . THR A 1 1025 ? 8.799 11.408 -13.551 1.00 83.81 1025 THR A CA 1
ATOM 8508 C C . THR A 1 1025 ? 8.875 10.028 -12.886 1.00 83.81 1025 THR A C 1
ATOM 8510 O O . THR A 1 1025 ? 7.866 9.510 -12.414 1.00 83.81 1025 THR A O 1
ATOM 8513 N N . TYR A 1 1026 ? 10.079 9.481 -12.698 1.00 79.62 1026 TYR A N 1
ATOM 8514 C CA . TYR A 1 1026 ? 10.280 8.256 -11.921 1.00 79.62 1026 TYR A CA 1
ATOM 8515 C C . TYR A 1 1026 ? 9.949 8.410 -10.422 1.00 79.62 1026 TYR A C 1
ATOM 8517 O O . TYR A 1 1026 ? 9.352 7.521 -9.812 1.00 79.62 1026 TYR A O 1
ATOM 8525 N N . CYS A 1 1027 ? 10.310 9.531 -9.794 1.00 82.06 1027 CYS A N 1
ATOM 8526 C CA . CYS A 1 1027 ? 9.970 9.820 -8.395 1.00 82.06 1027 CYS A CA 1
ATOM 8527 C C . CYS A 1 1027 ? 8.461 10.016 -8.173 1.00 82.06 1027 CYS A C 1
ATOM 8529 O O . CYS A 1 1027 ? 7.940 9.661 -7.108 1.00 82.06 1027 CYS A O 1
ATOM 8531 N N . LEU A 1 1028 ? 7.753 10.549 -9.170 1.00 79.75 1028 LEU A N 1
ATOM 8532 C CA . LEU A 1 1028 ? 6.318 10.822 -9.143 1.00 79.75 1028 LEU A CA 1
ATOM 8533 C C . LEU A 1 1028 ? 5.500 9.566 -8.820 1.00 79.75 1028 LEU A C 1
ATOM 8535 O O . LEU A 1 1028 ? 4.558 9.628 -8.025 1.00 79.75 1028 LEU A O 1
ATOM 8539 N N . PHE A 1 1029 ? 5.933 8.414 -9.339 1.00 76.12 1029 PHE A N 1
ATOM 8540 C CA . PHE A 1 1029 ? 5.384 7.094 -9.023 1.00 76.12 1029 PHE A CA 1
ATOM 8541 C C . PHE A 1 1029 ? 5.298 6.839 -7.509 1.00 76.12 1029 PHE A C 1
ATOM 8543 O O . PHE A 1 1029 ? 4.255 6.422 -6.989 1.00 76.12 1029 PHE A O 1
ATOM 8550 N N . TRP A 1 1030 ? 6.393 7.087 -6.785 1.00 79.19 1030 TRP A N 1
ATOM 8551 C CA . TRP A 1 1030 ? 6.470 6.834 -5.347 1.00 79.19 1030 TRP A CA 1
ATOM 8552 C C . TRP A 1 1030 ? 5.636 7.845 -4.568 1.00 79.19 1030 TRP A C 1
ATOM 8554 O O . TRP A 1 1030 ? 4.895 7.462 -3.661 1.00 79.19 1030 TRP A O 1
ATOM 8564 N N . ILE A 1 1031 ? 5.707 9.122 -4.955 1.00 79.69 1031 ILE A N 1
ATOM 8565 C CA . ILE A 1 1031 ? 4.962 10.204 -4.302 1.00 79.69 1031 ILE A CA 1
ATOM 8566 C C . ILE A 1 1031 ? 3.456 9.948 -4.402 1.00 79.69 1031 ILE A C 1
ATOM 8568 O O . ILE A 1 1031 ? 2.761 10.024 -3.386 1.00 79.69 1031 ILE A O 1
ATOM 8572 N N . PHE A 1 1032 ? 2.942 9.579 -5.579 1.00 79.25 1032 PHE A N 1
ATOM 8573 C CA . PHE A 1 1032 ? 1.518 9.280 -5.738 1.00 79.25 1032 PHE A CA 1
ATOM 8574 C C . PHE A 1 1032 ? 1.093 8.002 -5.043 1.00 79.25 1032 PHE A C 1
ATOM 8576 O O . PHE A 1 1032 ? 0.069 8.015 -4.362 1.00 79.25 1032 PHE A O 1
ATOM 8583 N N . SER A 1 1033 ? 1.879 6.929 -5.144 1.00 73.12 1033 SER A N 1
ATOM 8584 C CA . SER A 1 1033 ? 1.568 5.676 -4.451 1.00 73.12 1033 SER A CA 1
ATOM 8585 C C . SER A 1 1033 ? 1.445 5.898 -2.945 1.00 73.12 1033 SER A C 1
ATOM 8587 O O . SER A 1 1033 ? 0.510 5.403 -2.312 1.00 73.12 1033 SER A O 1
ATOM 8589 N N . VAL A 1 1034 ? 2.343 6.698 -2.361 1.00 71.50 1034 VAL A N 1
ATOM 8590 C CA . VAL A 1 1034 ? 2.277 7.087 -0.947 1.00 71.50 1034 VAL A CA 1
ATOM 8591 C C . VAL A 1 1034 ? 1.069 7.988 -0.682 1.00 71.50 1034 VAL A C 1
ATOM 8593 O O . VAL A 1 1034 ? 0.323 7.716 0.254 1.00 71.50 1034 VAL A O 1
ATOM 8596 N N . ASN A 1 1035 ? 0.828 9.016 -1.497 1.00 76.88 1035 ASN A N 1
ATOM 8597 C CA . ASN A 1 1035 ? -0.285 9.953 -1.300 1.00 76.88 1035 ASN A CA 1
ATOM 8598 C C . ASN A 1 1035 ? -1.656 9.246 -1.329 1.00 76.88 1035 ASN A C 1
ATOM 8600 O O . ASN A 1 1035 ? -2.451 9.387 -0.398 1.00 76.88 1035 ASN A O 1
ATOM 8604 N N . VAL A 1 1036 ? -1.883 8.414 -2.348 1.00 77.31 1036 VAL A N 1
ATOM 8605 C CA . VAL A 1 1036 ? -3.114 7.635 -2.549 1.00 77.31 1036 VAL A CA 1
ATOM 8606 C C . VAL A 1 1036 ? -3.309 6.592 -1.445 1.00 77.31 1036 VAL A C 1
ATOM 8608 O O . VAL A 1 1036 ? -4.411 6.427 -0.922 1.00 77.31 1036 VAL A O 1
ATOM 8611 N N . SER A 1 1037 ? -2.253 5.876 -1.051 1.00 73.75 1037 SER A N 1
ATOM 8612 C CA . SER A 1 1037 ? -2.381 4.790 -0.068 1.00 73.75 1037 SER A CA 1
ATOM 8613 C C . SER A 1 1037 ? -2.455 5.276 1.381 1.00 73.75 1037 SER A C 1
ATOM 8615 O O . SER A 1 1037 ? -3.144 4.661 2.204 1.00 73.75 1037 SER A O 1
ATOM 8617 N N . MET A 1 1038 ? -1.789 6.384 1.718 1.00 71.38 1038 MET A N 1
ATOM 8618 C CA . MET A 1 1038 ? -1.706 6.858 3.100 1.00 71.38 1038 MET A CA 1
ATOM 8619 C C . MET A 1 1038 ? -3.060 7.287 3.653 1.00 71.38 1038 MET A C 1
ATOM 8621 O O . MET A 1 1038 ? -3.343 7.034 4.822 1.00 71.38 1038 MET A O 1
ATOM 8625 N N . GLN A 1 1039 ? -3.938 7.885 2.851 1.00 74.81 1039 GLN A N 1
ATOM 8626 C CA . GLN A 1 1039 ? -5.227 8.370 3.350 1.00 74.81 1039 GLN A CA 1
ATOM 8627 C C . GLN A 1 1039 ? -6.158 7.254 3.851 1.00 74.81 1039 GLN A C 1
ATOM 8629 O O . GLN A 1 1039 ? -6.569 7.322 5.018 1.00 74.81 1039 GLN A O 1
ATOM 8634 N N . PRO A 1 1040 ? -6.458 6.195 3.067 1.00 70.06 1040 PRO A N 1
ATOM 8635 C CA . PRO A 1 1040 ? -7.217 5.048 3.560 1.00 70.06 1040 PRO A CA 1
ATOM 8636 C C . PRO A 1 1040 ? -6.582 4.391 4.785 1.00 70.06 1040 PRO A C 1
ATOM 8638 O O . PRO A 1 1040 ? -7.287 4.061 5.744 1.00 70.06 1040 PRO A O 1
ATOM 8641 N N . ILE A 1 1041 ? -5.252 4.234 4.782 1.00 67.94 1041 ILE A N 1
ATOM 8642 C CA . ILE A 1 1041 ? -4.510 3.627 5.893 1.00 67.94 1041 ILE A CA 1
ATOM 8643 C C . ILE A 1 1041 ? -4.687 4.465 7.158 1.00 67.94 1041 ILE A C 1
ATOM 8645 O O . ILE A 1 1041 ? -5.060 3.932 8.204 1.00 67.94 1041 ILE A O 1
ATOM 8649 N N . MET A 1 1042 ? -4.494 5.778 7.070 1.00 72.00 1042 MET A N 1
ATOM 8650 C CA . MET A 1 1042 ? -4.623 6.675 8.211 1.00 72.00 1042 MET A CA 1
ATOM 8651 C C . MET A 1 1042 ? -6.065 6.723 8.725 1.00 72.00 1042 MET A C 1
ATOM 8653 O O . MET A 1 1042 ? -6.283 6.620 9.929 1.00 72.00 1042 MET A O 1
ATOM 8657 N N . ILE A 1 1043 ? -7.082 6.772 7.863 1.00 71.62 1043 ILE A N 1
ATOM 8658 C CA . ILE A 1 1043 ? -8.486 6.711 8.315 1.00 71.62 1043 ILE A CA 1
ATOM 8659 C C . ILE A 1 1043 ? -8.774 5.400 9.053 1.00 71.62 1043 ILE A C 1
ATOM 8661 O O . ILE A 1 1043 ? -9.423 5.410 10.106 1.00 71.62 1043 ILE A O 1
ATOM 8665 N N . LEU A 1 1044 ? -8.261 4.278 8.547 1.00 66.06 1044 LEU A N 1
ATOM 8666 C CA . LEU A 1 1044 ? -8.410 2.969 9.177 1.00 66.06 1044 LEU A CA 1
ATOM 8667 C C . LEU A 1 1044 ? -7.684 2.890 10.529 1.00 66.06 1044 LEU A C 1
ATOM 8669 O O . LEU A 1 1044 ? -8.211 2.303 11.475 1.00 66.06 1044 LEU A O 1
ATOM 8673 N N . VAL A 1 1045 ? -6.501 3.494 10.651 1.00 63.38 1045 VAL A N 1
ATOM 8674 C CA . VAL A 1 1045 ? -5.732 3.548 11.906 1.00 63.38 1045 VAL A CA 1
ATOM 8675 C C . VAL A 1 1045 ? -6.448 4.406 12.953 1.00 63.38 1045 VAL A C 1
ATOM 8677 O O . VAL A 1 1045 ? -6.558 4.009 14.118 1.00 63.38 1045 VAL A O 1
ATOM 8680 N N . LEU A 1 1046 ? -6.976 5.559 12.545 1.00 65.00 1046 LEU A N 1
ATOM 8681 C CA . LEU A 1 1046 ? -7.454 6.592 13.464 1.00 65.00 1046 LEU A CA 1
ATOM 8682 C C . LEU A 1 1046 ? -8.923 6.420 13.856 1.00 65.00 1046 LEU A C 1
ATOM 8684 O O . LEU A 1 1046 ? -9.302 6.687 15.000 1.00 65.00 1046 LEU A O 1
ATOM 8688 N N . SER A 1 1047 ? -9.773 5.933 12.950 1.00 67.38 1047 SER A N 1
ATOM 8689 C CA . SER A 1 1047 ? -11.190 5.737 13.246 1.00 67.38 1047 SER A CA 1
ATOM 8690 C C . SER A 1 1047 ? -11.425 4.383 13.903 1.00 67.38 1047 SER A C 1
ATOM 8692 O O . SER A 1 1047 ? -11.481 3.340 13.256 1.00 67.38 1047 SER A O 1
ATOM 8694 N N . LYS A 1 1048 ? -11.656 4.381 15.223 1.00 66.19 1048 LYS A N 1
ATOM 8695 C CA . LYS A 1 1048 ? -12.054 3.165 15.954 1.00 66.19 1048 LYS A CA 1
ATOM 8696 C C . LYS A 1 1048 ? -13.328 2.541 15.378 1.00 66.19 1048 LYS A C 1
ATOM 8698 O O . LYS A 1 1048 ? -13.440 1.321 15.409 1.00 66.19 1048 LYS A O 1
ATOM 8703 N N . ASN A 1 1049 ? -14.261 3.342 14.864 1.00 62.59 1049 ASN A N 1
ATOM 8704 C CA . ASN A 1 1049 ? -15.509 2.844 14.290 1.00 62.59 1049 ASN A CA 1
ATOM 8705 C C . ASN A 1 1049 ? -15.287 2.193 12.929 1.00 62.59 1049 ASN A C 1
ATOM 8707 O O . ASN A 1 1049 ? -15.817 1.109 12.717 1.00 62.59 1049 ASN A O 1
ATOM 8711 N N . ILE A 1 1050 ? -14.467 2.790 12.059 1.00 60.03 1050 ILE A N 1
ATOM 8712 C CA . ILE A 1 1050 ? -14.106 2.192 10.767 1.00 60.03 1050 ILE A CA 1
ATOM 8713 C C . ILE A 1 1050 ? -13.233 0.971 11.002 1.00 60.03 1050 ILE A C 1
ATOM 8715 O O . ILE A 1 1050 ? -13.554 -0.086 10.489 1.00 60.03 1050 ILE A O 1
ATOM 8719 N N . ARG A 1 1051 ? -12.225 1.041 11.875 1.00 69.00 1051 ARG A N 1
ATOM 8720 C CA . ARG A 1 1051 ? -11.419 -0.119 12.273 1.00 69.00 1051 ARG A CA 1
ATOM 8721 C C . ARG A 1 1051 ? -12.260 -1.213 12.901 1.00 69.00 1051 ARG A C 1
ATOM 8723 O O . ARG A 1 1051 ? -12.068 -2.373 12.589 1.00 69.00 1051 ARG A O 1
ATOM 8730 N N . SER A 1 1052 ? -13.193 -0.881 13.791 1.00 61.31 1052 SER A N 1
ATOM 8731 C CA . SER A 1 1052 ? -14.113 -1.863 14.363 1.00 61.31 1052 SER A CA 1
ATOM 8732 C C . SER A 1 1052 ? -15.097 -2.355 13.318 1.00 61.31 1052 SER A C 1
ATOM 8734 O O . SER A 1 1052 ? -15.498 -3.496 13.422 1.00 61.31 1052 SER A O 1
ATOM 8736 N N . GLY A 1 1053 ? -15.497 -1.545 12.343 1.00 60.97 1053 GLY A N 1
ATOM 8737 C CA . GLY A 1 1053 ? -16.331 -1.937 11.213 1.00 60.97 1053 GLY A CA 1
ATOM 8738 C C . GLY A 1 1053 ? -15.601 -2.925 10.319 1.00 60.97 1053 GLY A C 1
ATOM 8739 O O . GLY A 1 1053 ? -16.124 -4.004 10.095 1.00 60.97 1053 GLY A O 1
ATOM 8740 N N . PHE A 1 1054 ? -14.371 -2.597 9.938 1.00 58.44 1054 PHE A N 1
ATOM 8741 C CA . PHE A 1 1054 ? -13.427 -3.397 9.174 1.00 58.44 1054 PHE A CA 1
ATOM 8742 C C . PHE A 1 1054 ? -13.042 -4.683 9.908 1.00 58.44 1054 PHE A C 1
ATOM 8744 O O . PHE A 1 1054 ? -13.141 -5.757 9.342 1.00 58.44 1054 PHE A O 1
ATOM 8751 N N . LEU A 1 1055 ? -12.700 -4.619 11.197 1.00 53.81 1055 LEU A N 1
ATOM 8752 C CA . LEU A 1 1055 ? -12.420 -5.793 12.029 1.00 53.81 1055 LEU A CA 1
ATOM 8753 C C . LEU A 1 1055 ? -13.685 -6.592 12.316 1.00 53.81 1055 LEU A C 1
ATOM 8755 O O . LEU A 1 1055 ? -13.626 -7.808 12.318 1.00 53.81 1055 LEU A O 1
ATOM 8759 N N . LYS A 1 1056 ? -14.841 -5.960 12.554 1.00 58.09 1056 LYS A N 1
ATOM 8760 C CA . LYS A 1 1056 ? -16.119 -6.678 12.674 1.00 58.09 1056 LYS A CA 1
ATOM 8761 C C . LYS A 1 1056 ? -16.482 -7.313 11.356 1.00 58.09 1056 LYS A C 1
ATOM 8763 O O . LYS A 1 1056 ? -17.107 -8.344 11.416 1.00 58.09 1056 LYS A O 1
ATOM 8768 N N . PHE A 1 1057 ? -16.145 -6.719 10.221 1.00 52.59 1057 PHE A N 1
ATOM 8769 C CA . PHE A 1 1057 ? -16.309 -7.304 8.900 1.00 52.59 1057 PHE A CA 1
ATOM 8770 C C . PHE A 1 1057 ? -15.384 -8.521 8.753 1.00 52.59 1057 PHE A C 1
ATOM 8772 O O . PHE A 1 1057 ? -15.867 -9.627 8.541 1.00 52.59 1057 PHE A O 1
ATOM 8779 N N . TYR A 1 1058 ? -14.094 -8.343 9.030 1.00 47.62 1058 TYR A N 1
ATOM 8780 C CA . TYR A 1 1058 ? -13.052 -9.363 8.916 1.00 47.62 1058 TYR A CA 1
ATOM 8781 C C . TYR A 1 1058 ? -13.205 -10.519 9.924 1.00 47.62 1058 TYR A C 1
ATOM 8783 O O . TYR A 1 1058 ? -12.886 -11.664 9.629 1.00 47.62 1058 TYR A O 1
ATOM 8791 N N . LEU A 1 1059 ? -13.726 -10.239 11.123 1.00 50.47 1059 LEU A N 1
ATOM 8792 C CA . LEU A 1 1059 ? -13.909 -11.192 12.227 1.00 50.47 1059 LEU A CA 1
ATOM 8793 C C . LEU A 1 1059 ? -15.384 -11.617 12.413 1.00 50.47 1059 LEU A C 1
ATOM 8795 O O . LEU A 1 1059 ? -15.676 -12.413 13.315 1.00 50.47 1059 LEU A O 1
ATOM 8799 N N . ARG A 1 1060 ? -16.337 -11.114 11.596 1.00 48.50 1060 ARG A N 1
ATOM 8800 C CA . ARG A 1 1060 ? -17.792 -11.366 11.772 1.00 48.50 1060 ARG A CA 1
ATOM 8801 C C . ARG A 1 1060 ? -18.170 -12.827 11.640 1.00 48.50 1060 ARG A C 1
ATOM 8803 O O . ARG A 1 1060 ? -19.174 -13.210 12.233 1.00 48.50 1060 ARG A O 1
ATOM 8810 N N . SER A 1 1061 ? -17.393 -13.618 10.898 1.00 48.19 1061 SER A N 1
ATOM 8811 C CA . SER A 1 1061 ? -17.767 -14.997 10.572 1.00 48.19 1061 SER A CA 1
ATOM 8812 C C . SER A 1 1061 ? -17.867 -15.908 11.809 1.00 48.19 1061 SER A C 1
ATOM 8814 O O . SER A 1 1061 ? -18.617 -16.878 11.776 1.00 48.19 1061 SER A O 1
ATOM 8816 N N . ARG A 1 1062 ? -17.225 -15.566 12.944 1.00 43.03 1062 ARG A N 1
ATOM 8817 C CA . ARG A 1 1062 ? -17.287 -16.386 14.177 1.00 43.03 1062 ARG A CA 1
ATOM 8818 C C . ARG A 1 1062 ? -17.880 -15.701 15.411 1.00 43.03 1062 ARG A C 1
ATOM 8820 O O . ARG A 1 1062 ? -18.537 -16.360 16.209 1.00 43.03 1062 ARG A O 1
ATOM 8827 N N . TYR A 1 1063 ? -17.716 -14.388 15.583 1.00 44.28 1063 TYR A N 1
ATOM 8828 C CA . TYR A 1 1063 ? -18.039 -13.741 16.868 1.00 44.28 1063 TYR A CA 1
ATOM 8829 C C . TYR A 1 1063 ? -19.478 -13.226 17.011 1.00 44.28 1063 TYR A C 1
ATOM 8831 O O . TYR A 1 1063 ? -19.955 -13.054 18.136 1.00 44.28 1063 TYR A O 1
ATOM 8839 N N . TYR A 1 1064 ? -20.201 -13.002 15.908 1.00 41.56 1064 TYR A N 1
ATOM 8840 C CA . TYR A 1 1064 ? -21.572 -12.477 15.983 1.00 41.56 1064 TYR A CA 1
ATOM 8841 C C . TYR A 1 1064 ? -22.563 -13.511 16.549 1.00 41.56 1064 TYR A C 1
ATOM 8843 O O . TYR A 1 1064 ? -23.502 -13.128 17.242 1.00 41.56 1064 TYR A O 1
ATOM 8851 N N . LEU A 1 1065 ? -22.306 -14.812 16.354 1.00 46.97 1065 LEU A N 1
ATOM 8852 C CA . LEU A 1 1065 ? -23.097 -15.900 16.946 1.00 46.97 1065 LEU A CA 1
ATOM 8853 C C . LEU A 1 1065 ? -22.953 -15.975 18.476 1.00 46.97 1065 LEU A C 1
ATOM 8855 O O . LEU A 1 1065 ? -23.947 -16.204 19.162 1.00 46.97 1065 LEU A O 1
ATOM 8859 N N . CYS A 1 1066 ? -21.764 -15.705 19.027 1.00 47.81 1066 CYS A N 1
ATOM 8860 C CA . CYS A 1 1066 ? -21.567 -15.655 20.481 1.00 47.81 1066 CYS A CA 1
ATOM 8861 C C . CYS A 1 1066 ? -22.154 -14.380 21.104 1.00 47.81 1066 CYS A C 1
ATOM 8863 O O . CYS A 1 1066 ? -22.901 -14.462 22.075 1.00 47.81 1066 CYS A O 1
ATOM 8865 N N . PHE A 1 1067 ? -21.890 -13.199 20.534 1.00 44.28 1067 PHE A N 1
ATOM 8866 C CA . PHE A 1 1067 ? -22.340 -11.937 21.141 1.00 44.28 1067 PHE A CA 1
ATOM 8867 C C . PHE A 1 1067 ? -23.843 -11.666 20.977 1.00 44.28 1067 PHE A C 1
ATOM 8869 O O . PHE A 1 1067 ? -24.456 -11.079 21.868 1.00 44.28 1067 PHE A O 1
ATOM 8876 N N . SER A 1 1068 ? -24.463 -12.112 19.877 1.00 45.03 1068 SER A N 1
ATOM 8877 C CA . SER A 1 1068 ? -25.921 -12.028 19.710 1.00 45.03 1068 SER A CA 1
ATOM 8878 C C . SER A 1 1068 ? -26.653 -12.909 20.725 1.00 45.03 1068 SER A C 1
ATOM 8880 O O . SER A 1 1068 ? -27.660 -12.468 21.280 1.00 45.03 1068 SER A O 1
ATOM 8882 N N . LYS A 1 1069 ? -26.117 -14.103 21.033 1.00 50.94 1069 LYS A N 1
ATOM 8883 C CA . LYS A 1 1069 ? -26.641 -14.967 22.101 1.00 50.94 1069 LYS A CA 1
ATOM 8884 C C . LYS A 1 1069 ? -26.530 -14.300 23.470 1.00 50.94 1069 LYS A C 1
ATOM 8886 O O . LYS A 1 1069 ? -27.530 -14.231 24.172 1.00 50.94 1069 LYS A O 1
ATOM 8891 N N . VAL A 1 1070 ? -25.371 -13.736 23.812 1.00 52.72 1070 VAL A N 1
ATOM 8892 C CA . VAL A 1 1070 ? -25.158 -13.073 25.114 1.00 52.72 1070 VAL A CA 1
ATOM 8893 C C . VAL A 1 1070 ? -26.063 -11.847 25.291 1.00 52.72 1070 VAL A C 1
ATOM 8895 O O . VAL A 1 1070 ? -26.665 -11.674 26.348 1.00 52.72 1070 VAL A O 1
ATOM 8898 N N . ASN A 1 1071 ? -26.249 -11.026 24.253 1.00 47.22 1071 ASN A N 1
ATOM 8899 C CA . ASN A 1 1071 ? -27.143 -9.869 24.353 1.00 47.22 1071 ASN A CA 1
ATOM 8900 C C . ASN A 1 1071 ? -28.630 -10.251 24.375 1.00 47.22 1071 ASN A C 1
ATOM 8902 O O . ASN A 1 1071 ? -29.371 -9.613 25.113 1.00 47.22 1071 ASN A O 1
ATOM 8906 N N . LYS A 1 1072 ? -29.062 -11.302 23.656 1.00 52.75 1072 LYS A N 1
ATOM 8907 C CA . LYS A 1 1072 ? -30.431 -11.843 23.790 1.00 52.75 1072 LYS A CA 1
ATOM 8908 C C . LYS A 1 1072 ? -30.688 -12.433 25.180 1.00 52.75 1072 LYS A C 1
ATOM 8910 O O . LYS A 1 1072 ? -31.786 -12.276 25.695 1.00 52.75 1072 LYS A O 1
ATOM 8915 N N . ILE A 1 1073 ? -29.692 -13.065 25.806 1.00 53.78 1073 ILE A N 1
ATOM 8916 C CA . ILE A 1 1073 ? -29.796 -13.571 27.188 1.00 53.78 1073 ILE A CA 1
ATOM 8917 C C . ILE A 1 1073 ? -29.914 -12.405 28.184 1.00 53.78 1073 ILE A C 1
ATOM 8919 O O . ILE A 1 1073 ? -30.731 -12.455 29.103 1.00 53.78 1073 ILE A O 1
ATOM 8923 N N . ASN A 1 1074 ? -29.170 -11.317 27.965 1.00 47.56 1074 ASN A N 1
ATOM 8924 C CA . ASN A 1 1074 ? -29.220 -10.130 28.822 1.00 47.56 1074 ASN A CA 1
ATOM 8925 C C . ASN A 1 1074 ? -30.505 -9.297 28.667 1.00 47.56 1074 ASN A C 1
ATOM 8927 O O . ASN A 1 1074 ? -30.889 -8.626 29.624 1.00 47.56 1074 ASN A O 1
ATOM 8931 N N . THR A 1 1075 ? -31.166 -9.319 27.503 1.00 56.91 1075 THR A N 1
ATOM 8932 C CA . THR A 1 1075 ? -32.444 -8.613 27.289 1.00 56.91 1075 THR A CA 1
ATOM 8933 C C . THR A 1 1075 ? -33.675 -9.464 27.592 1.00 56.91 1075 THR A C 1
ATOM 8935 O O . THR A 1 1075 ? -34.710 -8.900 27.929 1.00 56.91 1075 THR A O 1
ATOM 8938 N N . ALA A 1 1076 ? -33.585 -10.797 27.525 1.00 52.44 1076 ALA A N 1
ATOM 8939 C CA . ALA A 1 1076 ? -34.696 -11.693 27.861 1.00 52.44 1076 ALA A CA 1
ATOM 8940 C C . ALA A 1 1076 ? -34.822 -11.994 29.369 1.00 52.44 1076 ALA A C 1
ATOM 8942 O O . ALA A 1 1076 ? -35.858 -12.489 29.803 1.00 52.44 1076 ALA A O 1
ATOM 8943 N N . SER A 1 1077 ? -33.803 -11.698 30.184 1.00 49.34 1077 SER A N 1
ATOM 8944 C CA . SER A 1 1077 ? -33.812 -12.002 31.620 1.00 49.34 1077 SER A CA 1
ATOM 8945 C C . SER A 1 1077 ? -33.967 -10.755 32.500 1.00 49.34 1077 SER A C 1
ATOM 8947 O O . SER A 1 1077 ? -33.000 -10.116 32.924 1.00 49.34 1077 SER A O 1
ATOM 8949 N N . ASN A 1 1078 ? -35.217 -10.410 32.818 1.00 52.12 1078 ASN A N 1
ATOM 8950 C CA . ASN A 1 1078 ? -35.517 -9.349 33.788 1.00 52.12 1078 ASN A CA 1
ATOM 8951 C C . ASN A 1 1078 ? -35.401 -9.803 35.250 1.00 52.12 1078 ASN A C 1
ATOM 8953 O O . ASN A 1 1078 ? -35.328 -8.964 36.147 1.00 52.12 1078 ASN A O 1
ATOM 8957 N N . THR A 1 1079 ? -35.310 -11.104 35.520 1.00 60.78 1079 THR A N 1
ATOM 8958 C CA . THR A 1 1079 ? -35.129 -11.608 36.881 1.00 60.78 1079 THR A CA 1
ATOM 8959 C C . THR A 1 1079 ? -33.660 -11.516 37.307 1.00 60.78 1079 THR A C 1
ATOM 8961 O O . THR A 1 1079 ? -32.731 -11.962 36.624 1.00 60.78 1079 THR A O 1
ATOM 8964 N N . LYS A 1 1080 ? -33.453 -10.894 38.475 1.00 66.75 1080 LYS A N 1
ATOM 8965 C CA . LYS A 1 1080 ? -32.153 -10.610 39.118 1.00 66.75 1080 LYS A CA 1
ATOM 8966 C C . LYS A 1 1080 ? -31.276 -11.864 39.254 1.00 66.75 1080 LYS A C 1
ATOM 8968 O O . LYS A 1 1080 ? -30.051 -11.772 39.223 1.00 66.75 1080 LYS A O 1
ATOM 8973 N N . GLU A 1 1081 ? -31.917 -13.023 39.360 1.00 62.03 1081 GLU A N 1
ATOM 8974 C CA . GLU A 1 1081 ? -31.285 -14.327 39.523 1.00 62.03 1081 GLU A CA 1
ATOM 8975 C C . GLU A 1 1081 ? -30.638 -14.828 38.226 1.00 62.03 1081 GLU A C 1
ATOM 8977 O O . GLU A 1 1081 ? -29.456 -15.161 38.239 1.00 62.03 1081 GLU A O 1
ATOM 8982 N N . THR A 1 1082 ? -31.322 -14.723 37.082 1.00 53.00 1082 THR A N 1
ATOM 8983 C CA . THR A 1 1082 ? -30.759 -15.034 35.752 1.00 53.00 1082 THR A CA 1
ATOM 8984 C C . THR A 1 1082 ? -29.628 -14.095 35.339 1.00 53.00 1082 THR A C 1
ATOM 8986 O O . THR A 1 1082 ? -28.678 -14.532 34.697 1.00 53.00 1082 THR A O 1
ATOM 8989 N N . LYS A 1 1083 ? -29.647 -12.825 35.771 1.00 51.03 1083 LYS A N 1
ATOM 8990 C CA . LYS A 1 1083 ? -28.493 -11.920 35.596 1.00 51.03 1083 LYS A CA 1
ATOM 8991 C C . LYS A 1 1083 ? -27.283 -12.347 36.430 1.00 51.03 1083 LYS A C 1
ATOM 8993 O O . LYS A 1 1083 ? -26.154 -12.072 36.030 1.00 51.03 1083 LYS A O 1
ATOM 8998 N N . LYS A 1 1084 ? -27.495 -13.003 37.577 1.00 58.56 1084 LYS A N 1
ATOM 8999 C CA . LYS A 1 1084 ? -26.420 -13.526 38.432 1.00 58.56 1084 LYS A CA 1
ATOM 9000 C C . LYS A 1 1084 ? -25.833 -14.815 37.852 1.00 58.56 1084 LYS A C 1
ATOM 9002 O O . LYS A 1 1084 ? -24.616 -14.946 37.841 1.00 58.56 1084 LYS A O 1
ATOM 9007 N N . THR A 1 1085 ? -26.660 -15.706 37.301 1.00 50.81 1085 THR A N 1
ATOM 9008 C CA . THR A 1 1085 ? -26.202 -16.927 36.608 1.00 50.81 1085 THR A CA 1
ATOM 9009 C C . THR A 1 1085 ? -25.514 -16.610 35.282 1.00 50.81 1085 THR A C 1
ATOM 9011 O O . THR A 1 1085 ? -24.415 -17.095 35.053 1.00 50.81 1085 THR A O 1
ATOM 9014 N N . ALA A 1 1086 ? -26.059 -15.702 34.466 1.00 48.09 1086 ALA A N 1
ATOM 9015 C CA . ALA A 1 1086 ? -25.405 -15.265 33.229 1.00 48.09 1086 ALA A CA 1
ATOM 9016 C C . ALA A 1 1086 ? -24.068 -14.541 33.488 1.00 48.09 1086 ALA A C 1
ATOM 9018 O O . ALA A 1 1086 ? -23.151 -14.650 32.685 1.00 48.09 1086 ALA A O 1
ATOM 9019 N N . ARG A 1 1087 ? -23.915 -13.841 34.624 1.00 50.81 1087 ARG A N 1
ATOM 9020 C CA . ARG A 1 1087 ? -22.627 -13.260 35.063 1.00 50.81 1087 ARG A CA 1
ATOM 9021 C C . ARG A 1 1087 ? -21.622 -14.281 35.604 1.00 50.81 1087 ARG A C 1
ATOM 9023 O O . ARG A 1 1087 ? -20.462 -13.925 35.748 1.00 50.81 1087 ARG A O 1
ATOM 9030 N N . LEU A 1 1088 ? -22.074 -15.478 35.970 1.00 48.91 1088 LEU A N 1
ATOM 9031 C CA . LEU A 1 1088 ? -21.222 -16.589 36.403 1.00 48.91 1088 LEU A CA 1
ATOM 9032 C C . LEU A 1 1088 ? -20.844 -17.511 35.230 1.00 48.91 1088 LEU A C 1
ATOM 9034 O O . LEU A 1 1088 ? -19.842 -18.211 35.323 1.00 48.91 1088 LEU A O 1
ATOM 9038 N N . GLU A 1 1089 ? -21.635 -17.516 34.151 1.00 44.78 1089 GLU A N 1
ATOM 9039 C CA . GLU A 1 1089 ? -21.366 -18.269 32.915 1.00 44.78 1089 GLU A CA 1
ATOM 9040 C C . GLU A 1 1089 ? -20.524 -17.503 31.874 1.00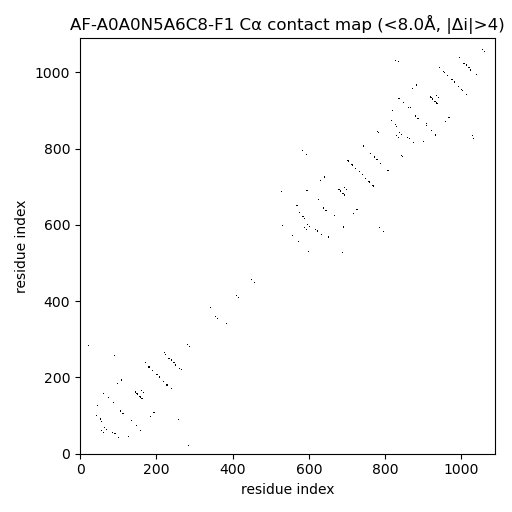 44.78 1089 GLU A C 1
ATOM 9042 O O . GLU A 1 1089 ? -19.869 -18.144 31.051 1.00 44.78 1089 GLU A O 1
ATOM 9047 N N . ILE A 1 1090 ? -20.546 -16.161 31.888 1.00 40.66 1090 ILE A N 1
ATOM 9048 C CA . ILE A 1 1090 ? -19.614 -15.286 31.140 1.00 40.66 1090 ILE A CA 1
ATOM 9049 C C . ILE A 1 1090 ? -18.294 -15.194 31.900 1.00 40.66 1090 ILE A C 1
ATOM 9051 O O . ILE A 1 1090 ? -17.237 -15.290 31.233 1.00 40.66 1090 ILE A O 1
#

Mean predicted aligned error: 19.6 Å